Protein AF-A0AAU6LJ03-F1 (afdb_monomer)

Solvent-accessible surface area (backbone atoms only — not comparable to full-atom values): 47524 Å² total; per-residue (Å²): 137,91,71,73,70,58,59,58,52,52,54,50,52,52,48,68,64,48,47,58,57,53,49,51,55,49,51,53,52,48,52,55,51,49,60,62,59,77,50,68,94,53,92,73,77,73,78,78,58,94,84,71,55,76,64,57,57,53,48,44,56,32,62,60,65,78,48,83,64,56,69,59,69,97,67,99,69,94,70,91,75,65,71,70,72,47,55,79,72,47,62,64,55,58,55,62,45,43,44,62,56,51,51,52,51,50,50,50,51,51,51,50,60,49,23,66,77,66,75,44,63,69,67,58,57,54,52,51,53,54,50,54,53,50,52,53,55,51,56,52,50,53,51,52,54,50,41,39,75,72,68,70,44,56,78,58,73,62,72,66,56,60,49,51,52,56,50,66,59,48,51,63,58,52,51,56,58,57,66,64,72,78,77,84,82,85,87,88,88,84,94,78,68,85,73,62,60,60,58,55,55,49,51,55,50,48,54,55,49,47,56,55,42,69,75,63,53,76,71,74,73,74,76,66,68,84,63,71,71,76,60,75,28,55,48,64,63,64,55,31,64,65,21,31,55,35,18,53,52,40,53,50,49,55,37,68,78,31,78,90,46,77,68,47,69,44,82,33,81,36,69,22,26,40,46,32,36,39,37,73,42,76,27,83,79,46,68,52,57,35,42,32,79,43,10,27,44,52,37,30,85,41,45,42,63,14,44,41,82,75,48,76,45,66,43,84,98,46,58,79,85,70,18,41,35,38,42,32,25,38,32,25,46,98,80,35,37,36,58,88,18,38,37,35,46,31,21,36,47,85,59,53,28,37,44,32,39,41,42,36,61,66,28,44,40,40,72,88,58,85,69,66,68,41,54,61,68,57,41,44,52,54,50,39,69,78,33,77,74,45,43,70,78,51,81,56,42,70,28,29,49,63,55,76,76,42,61,70,48,74,28,56,31,49,40,22,30,40,31,34,36,20,42,81,82,64,83,47,46,33,38,33,29,20,37,15,55,85,54,88,42,75,76,46,76,43,76,71,61,74,87,51,91,45,48,37,33,32,60,28,81,56,34,79,58,83,61,95,63,68,70,32,31,77,87,42,74,82,75,88,89,57,66,50,57,49,41,45,54,51,23,52,50,53,37,43,48,45,40,33,72,75,68,69,29,34,45,46,64,56,72,39,53,64,46,38,36,35,27,21,28,48,82,41,79,85,37,64,46,54,37,83,91,75,57,31,38,41,21,8,59,48,42,44,46,52,34,46,45,23,17,34,50,34,47,43,31,35,62,58,47,20,37,43,41,77,36,29,54,16,10,10,46,45,48,19,53,11,50,52,50,4,46,49,44,36,38,75,74,69,48,85,77,52,59,40,50,36,89,77,23,80,77,32,62,66,42,25,30,75,48,14,58,83,58,74,16,31,50,29,50,93,57,62,61,94,35,43,55,63,52,29,19,11,77,44,48,13,16,24,60,24,29,17,49,46,51,21,29,77,75,49,44,74,58,37,57,56,21,49,49,41,11,44,59,73,56,44,43,35,81,34,43,66,20,51,49,46,50,20,33,39,50,30,21,27,75,76,63,32,77,89,25,71,64,26,50,42,48,51,52,16,31,48,74,19,61,40,41,74,81,46,75,74,88,62,70,98,54,67,28,37,55,22,52,53,46,64,76,64,55,81,57,46,73,89,51,44,53,65,67,56,52,48,52,53,48,56,26,57,53,48,23,44,59,85,84,39,61,34,55,53,54,54,50,53,51,44,62,70,44,40,81,59,50,52,59,49,39,70,75,35,60,69,54,31,19,47,54,34,50,39,50,61,67,41,42,53,40,52,30,32,51,38,69,41,89,89,45,56,91,31,60,39,42,72,64,53,56,51,42,51,52,53,48,53,53,52,49,31,55,54,32,57,71,39,94,89,47,38,64,65,36,50,49,44,57,60,54,58,70,65,45,71,68,75,73,34,55,73,26,44,32,62,57,30,51,54,52,44,28,60,71,38,60,89,76,108

Nearest PDB structures (foldseek):
  4ow3-assembly1_A  TM=8.884E-01  e=6.958E-18  Bacillus thermoproteolyticus
  7skm-assembly2_C  TM=8.552E-01  e=1.515E-18  Staphylococcus aureus
  1bqb-assembly1_A  TM=8.360E-01  e=1.035E-18  Staphylococcus aureus
  4ger-assembly2_B  TM=8.595E-01  e=3.516E-17  Paenibacillus polymyxa
  2a7g-assembly1_E  TM=7.801E-01  e=4.321E-18  Bacillus thermoproteolyticus

pLDDT: mean 71.4, std 21.82, range [26.94, 98.81]

Sequence (878 aa):
MFSRSYAARLSLVVLRAVAPVAASSFLLLWALLEAAQAAGGRVGALAALPGASVQAAGVTLGAALGAPVEWSLAGGAGGQVHLASYVERWPWLLVGALLPVAVLTLLGRRAAAWADRLSISRHVAAASSASAFAALAGGLWVLLARSASEGLVRVWTPPLAATVVLLAWALPVALTAALTRRSAAPAGLPAGTRAARVRTARRRRAVVAGTLFASLLPLPAAVAAPGDPLPAGRPTGDDWKTRSDRSDRALGRLRGENPKSKVVSTRDTKRGTPTSVVLDAPVSGSAPQWLDRNAGLLGANRPSAALRAIRTEPQPGVSAATASRHQWYQQTVDGVPVRDARVGVHLDPSGSRVRMLSNGFRPDLTVASTRPGVTAKTAEAQARAALPGATATAAPTLMLYPGEPVKGRSVPADLVWEVRLANSSGSIANSYFVDAVGGTGILHVQSNIHDALNRTVYDMAGSKTMPAQPMMTESNPDYQGVEDARRAWFAMGHTYTYYKERFNRDSYDGQGAPLKIIVRNGNINKNAYWSPDRKEMLFAEDMVDLSVSAHELTHAVDSASANLVYQYQSGALNESFSDIFGKSVDRWQGGNNWEIGSSEIATGVIRDMANPGKFGQPAHMRDFEVKCGDAGGVHHNSGIPNRAYVTAYEKLGVKAEYIFYEALTNYLFPTATFADAVNATQAAAWDRYGKESPEAAAVIEAWNSVGVTSETDDPRGANCVCSAGSSLRTAKLSADGPQAAQIRAALYLAQDLLPEASPAVRYYVDLYNQDNGLIQPLMAEHPALNGEFAMVLQTLTPLLLDAANVDGAPQATVTAEHIAAVDRLMDNVIVADQGRPGGGALTHSIATQWRASDYRSIGGLSADDAMAAMDASVKDRL

Foldseek 3Di:
DPDPVPVVVVVVVCCVPPVVVVVVVVVVVVVVVVVVVVVPPDPPPPPPDPDDDPVLVVLLVCLLLVFFKDKDFPDDDDDTDGNVVVCVVCVCSNVVSCVVVVVLVVVLVVVLVVCVVVVHPNVVSVVVSLVSVVVVVVVVVVVVVVCVVVPGMDIDGDVVSVVVVVVVVVVVVVVVVVVVVPPDDDDDDDDDDPPVVVVVVVVVVCVVVVVVVVVVPDPPPPPPPCPPPQQAQAQPLDWLVLLLVLQVVLLVVQCVVCVPWDWDFADDQQQSATQKIFTKFFCVDDVQVSCCVSVSNLSHNRNSSQWDWDDWDFDPPDPLQFTKIKTKIFGHRVNATAPQFMWIFIGGSVNGITRMIRGSHRSLEDEPDQDFPADQVRQLVLVCVVFPQWDFPDRWGWHWYWDDGGHGHRTYTFTWTFTWTAHNVSPWIKTFTARRHPRPGTPDIGTPDFQDAWEFEWECQLPQDTDPHTPDTPSRLDDPDAVQSVLLSVLSRLLQVCCCVLPVQQFLQSGPDYAAEYEQNNVDDQDWAQDQVVRYTYYHHQNGHNLRSQLRSLLSNLCNAQNAACAAQSVLLNNLSSLLSSVVSVVVVVDDASWRADPSGPVHTQAGLCCRVVNPAQCAPVPQDQALPSRRCSVRPNSPVSQLLVQLCVVPPCVSVQLQSQLSHPQHHHHDGLLSSLVSSLVSCCVVANNPGPSSVSSQVSNVVRPHHNPDDDPCPQPLQSNLLVCLVVLCLDLVFDQLVSLVVNVVSLLSLAGPPQPLSVVVVVLCVVCVVVVSVLCVVDRNLSSLSSVLSNVCSLLSCVNSVPPPRDWDAAAPVNVVSVVVSLVVSLVSQVPDDVGCPVVVSCVVPVVQQPLVVSHGPTSNVSSVSSSVRCPVVD

Radius of gyration: 39.99 Å; Cα contacts (8 Å, |Δi|>4): 1341; chains: 1; bounding box: 69×114×106 Å

Secondary structure (DSSP, 8-state):
--SHHHHHHHHHHHHHHHHHHHHHHHHHHHHHHHHHHTTTT-TTTTTTSTT--HHHHHHHHHHHTTS--EEE-SSS------THHHHTT-THHHHHHHHHHHHHHHHHHHHHHHHHHTT--HHHHHHHHHHHHHHHHHHHHHHHHHHHHTTS-EEE--HHHHHHHHHHHHHHHHHHHHHTTSS----------TTTHHHHHHHHHHHHHHHHHHTTS-----------PPPTTS-----HHHHHHHHHHHHHHHHHH-TTS--EEEE-TTTSSEEEEEEEEE--S-HHHHHHHTGGGTTSS-GGGGEEEEEEEEPTTS-TTTPPEEEEEEEEETTEEEEEEEEEEEE-TTSSEEEEEEE---TTEEES-SS-SS-HHHHHHHHHHTSTT-EESS--EEEEEEPPP-TTS-EEEEEEEEEEEE-TTS--EEEEEEESSS---EEEEEE--SSS--EEEEE-TT-SS--SS-SEETTB----S-HHHHHHHHHHHHHHHHHHHHH---TTTSS---EEEEES-TTSSS-EEEETTTTEEEE-TT---HHHHHHHHHHHHHHTTT---SSHHHHHHHHHHHHHHHHHHHHHTT----EES-TTSTT---EESS-GGGGT--SSGGG----SSHHHHHHHHTHHHHHHHHHHHHHHTHHHHHHHHHIIIII--TT--HHHHHHHHHHHHHHHH-TTSHHHHHHHHHHHHTT--TT---TTTT-THHHHHHHHHH----TT---HHHHHHHHHHHHHHS-TT-HHHHHHHHHHHHHHHHHHHHHHH-HHHHHHHHHHHHHHHHHHHHHTT-TTPPP-B--HHHHHHHHHHHHHHHHHHHTSTT--HHHHHHHHHTTTS-GGGGTT-BHHHHHHHHHHHHTTT-

Mean predicted aligned error: 22.42 Å

Structure (mmCIF, N/CA/C/O backbone):
data_AF-A0AAU6LJ03-F1
#
_entry.id   AF-A0AAU6LJ03-F1
#
loop_
_atom_site.group_PDB
_atom_site.id
_atom_site.type_symbol
_atom_site.label_atom_id
_atom_site.label_alt_id
_atom_site.label_comp_id
_atom_site.label_asym_id
_atom_site.label_entity_id
_atom_site.label_seq_id
_atom_site.pdbx_PDB_ins_code
_atom_site.Cartn_x
_atom_site.Cartn_y
_atom_site.Cartn_z
_atom_site.occupancy
_atom_site.B_iso_or_equiv
_atom_site.auth_seq_id
_atom_site.auth_comp_id
_atom_site.auth_asym_id
_atom_site.auth_atom_id
_atom_site.pdbx_PDB_model_num
ATOM 1 N N . MET A 1 1 ? -17.772 -72.627 66.852 1.00 38.78 1 MET A N 1
ATOM 2 C CA . MET A 1 1 ? -16.372 -72.183 67.057 1.00 38.78 1 MET A CA 1
ATOM 3 C C . MET A 1 1 ? -15.575 -72.536 65.803 1.00 38.78 1 MET A C 1
ATOM 5 O O . MET A 1 1 ? -15.912 -73.541 65.205 1.00 38.78 1 MET A O 1
ATOM 9 N N . PHE A 1 2 ? -14.595 -71.715 65.399 1.00 33.38 2 PHE A N 1
ATOM 10 C CA . PHE A 1 2 ? -13.905 -71.666 64.083 1.00 33.38 2 PHE A CA 1
ATOM 11 C C . PHE A 1 2 ? -14.625 -70.896 62.956 1.00 33.38 2 PHE A C 1
ATOM 13 O O . PHE A 1 2 ? -15.124 -71.483 62.006 1.00 33.38 2 PHE A O 1
ATOM 20 N N . SER A 1 3 ? -14.619 -69.556 63.004 1.00 41.56 3 SER A N 1
ATOM 21 C CA . SER A 1 3 ? -14.687 -68.758 61.753 1.00 41.56 3 SER A CA 1
ATOM 22 C C . SER A 1 3 ? -14.126 -67.333 61.843 1.00 41.56 3 SER A C 1
ATOM 24 O O . SER A 1 3 ? -13.803 -66.753 60.813 1.00 41.56 3 SER A O 1
ATOM 26 N N . ARG A 1 4 ? -13.909 -66.764 63.038 1.00 37.53 4 ARG A N 1
ATOM 27 C CA . ARG A 1 4 ? -13.275 -65.432 63.159 1.00 37.53 4 ARG A CA 1
ATOM 28 C C . ARG A 1 4 ? -11.741 -65.467 63.192 1.00 37.53 4 ARG A C 1
ATOM 30 O O . ARG A 1 4 ? -11.100 -64.501 62.795 1.00 37.53 4 ARG A O 1
ATOM 37 N N . SER A 1 5 ? -11.141 -66.595 63.567 1.00 42.97 5 SER A N 1
ATOM 38 C CA . SER A 1 5 ? -9.684 -66.724 63.729 1.00 42.97 5 SER A CA 1
ATOM 39 C C . SER A 1 5 ? -8.920 -66.912 62.408 1.00 42.97 5 SER A C 1
ATOM 41 O O . SER A 1 5 ? -7.719 -66.662 62.363 1.00 42.97 5 SER A O 1
ATOM 43 N N . TYR A 1 6 ? -9.593 -67.344 61.334 1.00 38.59 6 TYR A N 1
ATOM 44 C CA . TYR A 1 6 ? -8.938 -67.676 60.059 1.00 38.59 6 TYR A CA 1
ATOM 45 C C . TYR A 1 6 ? -8.755 -66.446 59.156 1.00 38.59 6 TYR A C 1
ATOM 47 O O . TYR A 1 6 ? -7.675 -66.241 58.612 1.00 38.59 6 TYR A O 1
ATOM 55 N N . ALA A 1 7 ? -9.764 -65.569 59.074 1.00 40.50 7 ALA A N 1
ATOM 56 C CA . ALA A 1 7 ? -9.683 -64.328 58.298 1.00 40.50 7 ALA A CA 1
ATOM 57 C C . ALA A 1 7 ? -8.667 -63.336 58.891 1.00 40.50 7 ALA A C 1
ATOM 59 O O . ALA A 1 7 ? -7.886 -62.746 58.155 1.00 40.50 7 ALA A O 1
ATOM 60 N N . ALA A 1 8 ? -8.606 -63.217 60.223 1.00 38.31 8 ALA A N 1
ATOM 61 C CA . ALA A 1 8 ? -7.641 -62.339 60.888 1.00 38.31 8 ALA A CA 1
ATOM 62 C C . ALA A 1 8 ? -6.186 -62.807 60.692 1.00 38.31 8 ALA A C 1
ATOM 64 O O . ALA A 1 8 ? -5.301 -61.985 60.464 1.00 38.31 8 ALA A O 1
ATOM 65 N N . ARG A 1 9 ? -5.935 -64.127 60.713 1.00 38.91 9 ARG A N 1
ATOM 66 C CA . ARG A 1 9 ? -4.604 -64.695 60.436 1.00 38.91 9 ARG A CA 1
ATOM 67 C C . ARG A 1 9 ? -4.212 -64.556 58.961 1.00 38.91 9 ARG A C 1
ATOM 69 O O . ARG A 1 9 ? -3.048 -64.287 58.683 1.00 38.91 9 ARG A O 1
ATOM 76 N N . LEU A 1 10 ? -5.168 -64.660 58.034 1.00 40.50 10 LEU A N 1
ATOM 77 C CA . LEU A 1 10 ? -4.929 -64.472 56.600 1.00 40.50 10 LEU A CA 1
ATOM 78 C C . LEU A 1 10 ? -4.570 -63.017 56.258 1.00 40.50 10 LEU A C 1
ATOM 80 O O . LEU A 1 10 ? -3.595 -62.776 55.548 1.00 40.50 10 LEU A O 1
ATOM 84 N N . SER A 1 11 ? -5.295 -62.049 56.827 1.00 39.78 11 SER A N 1
ATOM 85 C CA . SER A 1 11 ? -5.001 -60.622 56.654 1.00 39.78 11 SER A CA 1
ATOM 86 C C . SER A 1 11 ? -3.640 -60.237 57.235 1.00 39.78 11 SER A C 1
ATOM 88 O O . SER A 1 11 ? -2.927 -59.443 56.629 1.00 39.78 11 SER A O 1
ATOM 90 N N . LEU A 1 12 ? -3.234 -60.835 58.364 1.00 38.91 12 LEU A N 1
ATOM 91 C CA . LEU A 1 12 ? -1.931 -60.568 58.985 1.00 38.91 12 LEU A CA 1
ATOM 92 C C . LEU A 1 12 ? -0.746 -61.113 58.175 1.00 38.91 12 LEU A C 1
ATOM 94 O O . LEU A 1 12 ? 0.306 -60.479 58.146 1.00 38.91 12 LEU A O 1
ATOM 98 N N . VAL A 1 13 ? -0.895 -62.267 57.516 1.00 42.47 13 VAL A N 1
ATOM 99 C CA . VAL A 1 13 ? 0.168 -62.859 56.682 1.00 42.47 13 VAL A CA 1
ATOM 100 C C . VAL A 1 13 ? 0.329 -62.089 55.369 1.00 42.47 13 VAL A C 1
ATOM 102 O O . VAL A 1 13 ? 1.457 -61.817 54.961 1.00 42.47 13 VAL A O 1
ATOM 105 N N . VAL A 1 14 ? -0.776 -61.659 54.748 1.00 42.59 14 VAL A N 1
ATOM 106 C CA . VAL A 1 14 ? -0.736 -60.807 53.547 1.00 42.59 14 VAL A CA 1
ATOM 107 C C . VAL A 1 14 ? -0.156 -59.427 53.874 1.00 42.59 14 VAL A C 1
ATOM 109 O O . VAL A 1 14 ? 0.705 -58.953 53.134 1.00 42.59 14 VAL A O 1
ATOM 112 N N . LEU A 1 15 ? -0.520 -58.819 55.015 1.00 40.59 15 LEU A N 1
ATOM 113 C CA . LEU A 1 15 ? 0.099 -57.563 55.457 1.00 40.59 15 LEU A CA 1
ATOM 114 C C . LEU A 1 15 ? 1.602 -57.722 55.721 1.00 40.59 15 LEU A C 1
ATOM 116 O O . LEU A 1 15 ? 2.380 -56.882 55.289 1.00 40.59 15 LEU A O 1
ATOM 120 N N . ARG A 1 16 ? 2.037 -58.794 56.399 1.00 38.41 16 ARG A N 1
ATOM 121 C CA . ARG A 1 16 ? 3.457 -58.977 56.754 1.00 38.41 16 ARG A CA 1
ATOM 122 C C . ARG A 1 16 ? 4.359 -59.332 55.572 1.00 38.41 16 ARG A C 1
ATOM 124 O O . ARG A 1 16 ? 5.550 -59.061 55.654 1.00 38.41 16 ARG A O 1
ATOM 131 N N . ALA A 1 17 ? 3.827 -59.914 54.497 1.00 41.81 17 ALA A N 1
ATOM 132 C CA . ALA A 1 17 ? 4.619 -60.274 53.318 1.00 41.81 17 ALA A CA 1
ATOM 133 C C . ALA A 1 17 ? 4.618 -59.189 52.227 1.00 41.81 17 ALA A C 1
ATOM 135 O O . ALA A 1 17 ? 5.631 -58.993 51.563 1.00 41.81 17 ALA A O 1
ATOM 136 N N . VAL A 1 18 ? 3.497 -58.481 52.037 1.00 40.94 18 VAL A N 1
ATOM 137 C CA . VAL A 1 18 ? 3.320 -57.533 50.920 1.00 40.94 18 VAL A CA 1
ATOM 138 C C . VAL A 1 18 ? 3.640 -56.093 51.328 1.00 40.94 18 VAL A C 1
ATOM 140 O O . VAL A 1 18 ? 4.209 -55.348 50.531 1.00 40.94 18 VAL A O 1
ATOM 143 N N . ALA A 1 19 ? 3.338 -55.699 52.570 1.00 39.59 19 ALA A N 1
ATOM 144 C CA . ALA A 1 19 ? 3.565 -54.327 53.021 1.00 39.59 19 ALA A CA 1
ATOM 145 C C . ALA A 1 19 ? 5.051 -53.922 53.087 1.00 39.59 19 ALA A C 1
ATOM 147 O O . ALA A 1 19 ? 5.335 -52.798 52.683 1.00 39.59 19 ALA A O 1
ATOM 148 N N . PRO A 1 20 ? 6.012 -54.776 53.509 1.00 40.12 20 PRO A N 1
ATOM 149 C CA . PRO A 1 20 ? 7.419 -54.376 53.548 1.00 40.12 20 PRO A CA 1
ATOM 150 C C . PRO A 1 20 ? 7.977 -54.129 52.149 1.00 40.12 20 PRO A C 1
ATOM 152 O O . PRO A 1 20 ? 8.664 -53.144 51.940 1.00 40.12 20 PRO A O 1
ATOM 155 N N . VAL A 1 21 ? 7.627 -54.971 51.172 1.00 41.28 21 VAL A N 1
ATOM 156 C CA . VAL A 1 21 ? 8.130 -54.852 49.794 1.00 41.28 21 VAL A CA 1
ATOM 157 C C . VAL A 1 21 ? 7.535 -53.627 49.099 1.00 41.28 21 VAL A C 1
ATOM 159 O O . VAL A 1 21 ? 8.271 -52.862 48.483 1.00 41.28 21 VAL A O 1
ATOM 162 N N . ALA A 1 22 ? 6.229 -53.388 49.260 1.00 40.62 22 ALA A N 1
ATOM 163 C CA . ALA A 1 22 ? 5.586 -52.185 48.738 1.00 40.62 22 ALA A CA 1
ATOM 164 C C . ALA A 1 22 ? 6.144 -50.916 49.400 1.00 40.62 22 ALA A C 1
ATOM 166 O O . ALA A 1 22 ? 6.443 -49.956 48.699 1.00 40.62 22 ALA A O 1
ATOM 167 N N . ALA A 1 23 ? 6.356 -50.929 50.721 1.00 39.72 23 ALA A N 1
ATOM 168 C CA . ALA A 1 23 ? 6.940 -49.805 51.447 1.00 39.72 23 ALA A CA 1
ATOM 169 C C . ALA A 1 23 ? 8.405 -49.554 51.056 1.00 39.72 23 ALA A C 1
ATOM 171 O O . ALA A 1 23 ? 8.777 -48.405 50.855 1.00 39.72 23 ALA A O 1
ATOM 172 N N . SER A 1 24 ? 9.225 -50.596 50.877 1.00 40.91 24 SER A N 1
ATOM 173 C CA . SER A 1 24 ? 10.619 -50.464 50.433 1.00 40.91 24 SER A CA 1
ATOM 174 C C . SER A 1 24 ? 10.721 -49.904 49.016 1.00 40.91 24 SER A C 1
ATOM 176 O O . SER A 1 24 ? 11.543 -49.027 48.776 1.00 40.91 24 SER A O 1
ATOM 178 N N . SER A 1 25 ? 9.868 -50.344 48.086 1.00 44.25 25 SER A N 1
ATOM 179 C CA . SER A 1 25 ? 9.829 -49.792 46.725 1.00 44.25 25 SER A CA 1
ATOM 180 C C . SER A 1 25 ? 9.320 -48.349 46.695 1.00 44.25 25 SER A C 1
ATOM 182 O O . SER A 1 25 ? 9.840 -47.540 45.930 1.00 44.25 25 SER A O 1
ATOM 184 N N . PHE A 1 26 ? 8.352 -48.004 47.550 1.00 43.25 26 PHE A N 1
ATOM 185 C CA . PHE A 1 26 ? 7.833 -46.639 47.668 1.00 43.25 26 PHE A CA 1
ATOM 186 C C . PHE A 1 26 ? 8.853 -45.689 48.311 1.00 43.25 26 PHE A C 1
ATOM 188 O O . PHE A 1 26 ? 9.015 -44.568 47.846 1.00 43.25 26 PHE A O 1
ATOM 195 N N . LEU A 1 27 ? 9.584 -46.150 49.332 1.00 43.28 27 LEU A N 1
ATOM 196 C CA . LEU A 1 27 ? 10.651 -45.389 49.990 1.00 43.28 27 LEU A CA 1
ATOM 197 C C . LEU A 1 27 ? 11.859 -45.177 49.073 1.00 43.28 27 LEU A C 1
ATOM 199 O O . LEU A 1 27 ? 12.435 -44.095 49.086 1.00 43.28 27 LEU A O 1
ATOM 203 N N . LEU A 1 28 ? 12.214 -46.166 48.245 1.00 43.78 28 LEU A N 1
ATOM 204 C CA . LEU A 1 28 ? 13.287 -46.022 47.257 1.00 43.78 28 LEU A CA 1
ATOM 205 C C . LEU A 1 28 ? 12.913 -44.996 46.173 1.00 43.78 28 LEU A C 1
ATOM 207 O O . LEU A 1 28 ? 13.732 -44.160 45.804 1.00 43.78 28 LEU A O 1
ATOM 211 N N . LEU A 1 29 ? 11.661 -45.034 45.698 1.00 45.09 29 LEU A N 1
ATOM 212 C CA . LEU A 1 29 ? 11.135 -44.091 44.708 1.00 45.09 29 LEU A CA 1
ATOM 213 C C . LEU A 1 29 ? 11.030 -42.669 45.283 1.00 45.09 29 LEU A C 1
ATOM 215 O O . LEU A 1 29 ? 11.408 -41.707 44.621 1.00 45.09 29 LEU A O 1
ATOM 219 N N . TRP A 1 30 ? 10.568 -42.546 46.530 1.00 43.31 30 TRP A N 1
ATOM 220 C CA . TRP A 1 30 ? 10.490 -41.278 47.253 1.00 43.31 30 TRP A CA 1
ATOM 221 C C . TRP A 1 30 ? 11.877 -40.672 47.493 1.00 43.31 30 TRP A C 1
ATOM 223 O O . TRP A 1 30 ? 12.082 -39.498 47.207 1.00 43.31 30 TRP A O 1
ATOM 233 N N . ALA A 1 31 ? 12.855 -41.472 47.931 1.00 43.53 31 ALA A N 1
ATOM 234 C CA . ALA A 1 31 ? 14.226 -41.013 48.155 1.00 43.53 31 ALA A CA 1
ATOM 235 C C . ALA A 1 31 ? 14.921 -40.554 46.859 1.00 43.53 31 ALA A C 1
ATOM 237 O O . ALA A 1 31 ? 15.670 -39.581 46.877 1.00 43.53 31 ALA A O 1
ATOM 238 N N . LEU A 1 32 ? 14.648 -41.214 45.727 1.00 45.81 32 LEU A N 1
ATOM 239 C CA . LEU A 1 32 ? 15.160 -40.807 44.412 1.00 45.81 32 LEU A CA 1
ATOM 240 C C . LEU A 1 32 ? 14.537 -39.491 43.919 1.00 45.81 32 LEU A C 1
ATOM 242 O O . LEU A 1 32 ? 15.224 -38.691 43.286 1.00 45.81 32 LEU A O 1
ATOM 246 N N . LEU A 1 33 ? 13.258 -39.253 44.223 1.00 44.81 33 LEU A N 1
ATOM 247 C CA . LEU A 1 33 ? 12.550 -38.019 43.868 1.00 44.81 33 LEU A CA 1
ATOM 248 C C . LEU A 1 33 ? 12.968 -36.836 44.757 1.00 44.81 33 LEU A C 1
ATOM 250 O O . LEU A 1 33 ? 13.226 -35.754 44.239 1.00 44.81 33 LEU A O 1
ATOM 254 N N . GLU A 1 34 ? 13.127 -37.052 46.064 1.00 43.88 34 GLU A N 1
ATOM 255 C CA . GLU A 1 34 ? 13.666 -36.063 47.014 1.00 43.88 34 GLU A CA 1
ATOM 256 C C . GLU A 1 34 ? 15.108 -35.663 46.664 1.00 43.88 34 GLU A C 1
ATOM 258 O O . GLU A 1 34 ? 15.433 -34.476 46.617 1.00 43.88 34 GLU A O 1
ATOM 263 N N . ALA A 1 35 ? 15.962 -36.631 46.308 1.00 42.69 35 ALA A N 1
ATOM 264 C CA . ALA A 1 35 ? 17.325 -36.354 45.854 1.00 42.69 35 ALA A CA 1
ATOM 265 C C . ALA A 1 35 ? 17.364 -35.521 44.555 1.00 42.69 35 ALA A C 1
ATOM 267 O O . ALA A 1 35 ? 18.277 -34.716 44.367 1.00 42.69 35 ALA A O 1
ATOM 268 N N . ALA A 1 36 ? 16.366 -35.671 43.676 1.00 44.28 36 ALA A N 1
ATOM 269 C CA . ALA A 1 36 ? 16.224 -34.859 42.467 1.00 44.28 36 ALA A CA 1
ATOM 270 C C . ALA A 1 36 ? 15.707 -33.435 42.761 1.00 44.28 36 ALA A C 1
ATOM 272 O O . ALA A 1 36 ? 16.064 -32.493 42.054 1.00 44.28 36 ALA A O 1
ATOM 273 N N . GLN A 1 37 ? 14.903 -33.263 43.813 1.00 39.62 37 GLN A N 1
ATOM 274 C CA . GLN A 1 37 ? 14.304 -31.982 44.198 1.00 39.62 37 GLN A CA 1
ATOM 275 C C . GLN A 1 37 ? 15.268 -31.110 45.026 1.00 39.62 37 GLN A C 1
ATOM 277 O O . GLN A 1 37 ? 15.341 -29.899 44.815 1.00 39.62 37 GLN A O 1
ATOM 282 N N . ALA A 1 38 ? 16.085 -31.722 45.893 1.00 39.19 38 ALA A N 1
ATOM 283 C CA . ALA A 1 38 ? 17.101 -31.036 46.697 1.00 39.19 38 ALA A CA 1
ATOM 284 C C . ALA A 1 38 ? 18.253 -30.427 45.864 1.00 39.19 38 ALA A C 1
ATOM 286 O O . ALA A 1 38 ? 18.962 -29.542 46.341 1.00 39.19 38 ALA A O 1
ATOM 287 N N . ALA A 1 39 ? 18.427 -30.851 44.606 1.00 39.94 39 ALA A N 1
ATOM 288 C CA . ALA A 1 39 ? 19.489 -30.383 43.710 1.00 39.94 39 ALA A CA 1
ATOM 289 C C . ALA A 1 39 ? 19.158 -29.094 42.920 1.00 39.94 39 ALA A C 1
ATOM 291 O O . ALA A 1 39 ? 19.941 -28.698 42.055 1.00 39.94 39 ALA A O 1
ATOM 292 N N . GLY A 1 40 ? 18.024 -28.435 43.197 1.00 40.34 40 GLY A N 1
ATOM 293 C CA . GLY A 1 40 ? 17.752 -27.035 42.835 1.00 40.34 40 GLY A CA 1
ATOM 294 C C . GLY A 1 40 ? 18.243 -26.577 41.452 1.00 40.34 40 GLY A C 1
ATOM 295 O O . GLY A 1 40 ? 19.109 -25.712 41.364 1.00 40.34 40 GLY A O 1
ATOM 296 N N . GLY A 1 41 ? 17.710 -27.145 40.366 1.00 45.06 41 GLY A N 1
ATOM 297 C CA . GLY A 1 41 ? 17.776 -26.545 39.023 1.00 45.06 41 GLY A CA 1
ATOM 298 C C . GLY A 1 41 ? 19.162 -26.311 38.394 1.00 45.06 41 GLY A C 1
ATOM 299 O O . GLY A 1 41 ? 19.239 -25.616 37.382 1.00 45.06 41 GLY A O 1
ATOM 300 N N . ARG A 1 42 ? 20.259 -26.878 38.918 1.00 34.09 42 ARG A N 1
ATOM 301 C CA . ARG A 1 42 ? 21.576 -26.868 38.250 1.00 34.09 42 ARG A CA 1
ATOM 302 C C . ARG A 1 42 ? 22.016 -28.295 37.920 1.00 34.09 42 ARG A C 1
ATOM 304 O O . ARG A 1 42 ? 22.311 -29.094 38.798 1.00 34.09 42 ARG A O 1
ATOM 311 N N . VAL A 1 43 ? 22.111 -28.591 36.623 1.00 39.47 43 VAL A N 1
ATOM 312 C CA . VAL A 1 43 ? 22.333 -29.920 36.005 1.00 39.47 43 VAL A CA 1
ATOM 313 C C . VAL A 1 43 ? 23.726 -30.545 36.292 1.00 39.47 43 VAL A C 1
ATOM 315 O O . VAL A 1 43 ? 24.066 -31.591 35.757 1.00 39.47 43 VAL A O 1
ATOM 318 N N . GLY A 1 44 ? 24.552 -29.974 37.173 1.00 36.53 44 GLY A N 1
ATOM 319 C CA . GLY A 1 44 ? 25.949 -30.403 37.354 1.00 36.53 44 GLY A CA 1
ATOM 320 C C . GLY A 1 44 ? 26.209 -31.588 38.299 1.00 36.53 44 GLY A C 1
ATOM 321 O O . GLY A 1 44 ? 27.236 -32.243 38.159 1.00 36.53 44 GLY A O 1
ATOM 322 N N . ALA A 1 45 ? 25.330 -31.894 39.261 1.00 31.61 45 ALA A N 1
ATOM 323 C CA . ALA A 1 45 ? 25.703 -32.769 40.390 1.00 31.61 45 ALA A CA 1
ATOM 324 C C . ALA A 1 45 ? 25.316 -34.259 40.257 1.00 31.61 45 ALA A C 1
ATOM 326 O O . ALA A 1 45 ? 25.734 -35.070 41.079 1.00 31.61 45 ALA A O 1
ATOM 327 N N . LEU A 1 46 ? 24.572 -34.660 39.219 1.00 34.19 46 LEU A N 1
ATOM 328 C CA . LEU A 1 46 ? 24.186 -36.068 38.995 1.00 34.19 46 LEU A CA 1
ATOM 329 C C . LEU A 1 46 ? 25.118 -36.834 38.038 1.00 34.19 46 LEU A C 1
ATOM 331 O O . LEU A 1 46 ? 24.892 -38.011 37.772 1.00 34.19 46 LEU A O 1
ATOM 335 N N . ALA A 1 47 ? 26.207 -36.213 37.575 1.00 36.66 47 ALA A N 1
ATOM 336 C CA . ALA A 1 47 ? 27.228 -36.873 36.755 1.00 36.66 47 ALA A CA 1
ATOM 337 C C . ALA A 1 47 ? 28.189 -37.787 37.554 1.00 36.66 47 ALA A C 1
ATOM 339 O O . ALA A 1 47 ? 29.075 -38.397 36.962 1.00 36.66 47 ALA A O 1
ATOM 340 N N . ALA A 1 48 ? 28.031 -37.903 38.881 1.00 33.66 48 ALA A N 1
ATOM 341 C CA . ALA A 1 48 ? 28.953 -38.644 39.752 1.00 33.66 48 ALA A CA 1
ATOM 342 C C . ALA A 1 48 ? 28.455 -40.030 40.220 1.00 33.66 48 ALA A C 1
ATOM 344 O O . ALA A 1 48 ? 29.167 -40.708 40.958 1.00 33.66 48 ALA A O 1
ATOM 345 N N . LEU A 1 49 ? 27.273 -40.493 39.790 1.00 31.62 49 LEU A N 1
ATOM 346 C CA . LEU A 1 49 ? 26.866 -41.892 39.980 1.00 31.62 49 LEU A CA 1
ATOM 347 C C . LEU A 1 49 ? 27.248 -42.704 38.734 1.00 31.62 49 LEU A C 1
ATOM 349 O O . LEU A 1 49 ? 26.764 -42.393 37.642 1.00 31.62 49 LEU A O 1
ATOM 353 N N . PRO A 1 50 ? 28.096 -43.742 38.848 1.00 32.59 50 PRO A N 1
ATOM 354 C CA . PRO A 1 50 ? 28.493 -44.519 37.687 1.00 32.59 50 PRO A CA 1
ATOM 355 C C . PRO A 1 50 ? 27.298 -45.343 37.187 1.00 32.59 50 PRO A C 1
ATOM 357 O O . PRO A 1 50 ? 26.903 -46.330 37.801 1.00 32.59 50 PRO A O 1
ATOM 360 N N . GLY A 1 51 ? 26.732 -44.934 36.047 1.00 44.34 51 GLY A N 1
ATOM 361 C CA . GLY A 1 51 ? 26.009 -45.841 35.150 1.00 44.34 51 GLY A CA 1
ATOM 362 C C . GLY A 1 51 ? 24.487 -45.716 35.025 1.00 44.34 51 GLY A C 1
ATOM 363 O O . GLY A 1 51 ? 23.905 -46.561 34.352 1.00 44.34 51 GLY A O 1
ATOM 364 N N . ALA A 1 52 ? 23.814 -44.701 35.577 1.00 37.72 52 ALA A N 1
ATOM 365 C CA . ALA A 1 52 ? 22.373 -44.524 35.340 1.00 37.72 52 ALA A CA 1
ATOM 366 C C . ALA A 1 52 ? 22.023 -43.074 34.979 1.00 37.72 52 ALA A C 1
ATOM 368 O O . ALA A 1 52 ? 21.898 -42.214 35.846 1.00 37.72 52 ALA A O 1
ATOM 369 N N . SER A 1 53 ? 21.842 -42.799 33.683 1.00 43.41 53 SER A N 1
ATOM 370 C CA . SER A 1 53 ? 21.248 -41.539 33.232 1.00 43.41 53 SER A CA 1
ATOM 371 C C . SER A 1 53 ? 19.759 -41.508 33.601 1.00 43.41 53 SER A C 1
ATOM 373 O O . SER A 1 53 ? 19.071 -42.527 33.546 1.00 43.41 53 SER A O 1
ATOM 375 N N . VAL A 1 54 ? 19.224 -40.329 33.936 1.00 40.28 54 VAL A N 1
ATOM 376 C CA . VAL A 1 54 ? 17.780 -40.099 34.188 1.00 40.28 54 VAL A CA 1
ATOM 377 C C . VAL A 1 54 ? 16.911 -40.628 33.030 1.00 40.28 54 VAL A C 1
ATOM 379 O O . VAL A 1 54 ? 15.793 -41.102 33.226 1.00 40.28 54 VAL A O 1
ATOM 382 N N . GLN A 1 55 ? 17.482 -40.641 31.824 1.00 42.00 55 GLN A N 1
ATOM 383 C CA . GLN A 1 55 ? 16.910 -41.216 30.610 1.00 42.00 55 GLN A CA 1
ATOM 384 C C . GLN A 1 55 ? 16.705 -42.741 30.714 1.00 42.00 55 GLN A C 1
ATOM 386 O O . GLN A 1 55 ? 15.666 -43.250 30.301 1.00 42.00 55 GLN A O 1
ATOM 391 N N . ALA A 1 56 ? 17.640 -43.478 31.325 1.00 40.16 56 ALA A N 1
ATOM 392 C CA . ALA A 1 56 ? 17.529 -44.924 31.524 1.00 40.16 56 ALA A CA 1
ATOM 393 C C . ALA A 1 56 ? 16.413 -45.291 32.518 1.00 40.16 56 ALA A C 1
ATOM 395 O O . ALA A 1 56 ? 15.694 -46.268 32.301 1.00 40.16 56 ALA A O 1
ATOM 396 N N . ALA A 1 57 ? 16.201 -44.486 33.565 1.00 42.53 57 ALA A N 1
ATOM 397 C CA . ALA A 1 57 ? 15.102 -44.687 34.513 1.00 42.53 57 ALA A CA 1
ATOM 398 C C . ALA A 1 57 ? 13.726 -44.478 33.850 1.00 42.53 57 ALA A C 1
ATOM 400 O O . ALA A 1 57 ? 12.823 -45.296 34.034 1.00 42.53 57 ALA A O 1
ATOM 401 N N . GLY A 1 58 ? 13.589 -43.440 33.014 1.00 44.69 58 GLY A N 1
ATOM 402 C CA . GLY A 1 58 ? 12.364 -43.165 32.252 1.00 44.69 58 GLY A CA 1
ATOM 403 C C . GLY A 1 58 ? 12.040 -44.242 31.210 1.00 44.69 58 GLY A C 1
ATOM 404 O O . GLY A 1 58 ? 10.895 -44.682 31.107 1.00 44.69 58 GLY A O 1
ATOM 405 N N . VAL A 1 59 ? 13.054 -44.739 30.493 1.00 42.25 59 VAL A N 1
ATOM 406 C CA . VAL A 1 59 ? 12.901 -45.822 29.504 1.00 42.25 59 VAL A CA 1
ATOM 407 C C . VAL A 1 59 ? 12.556 -47.156 30.173 1.00 42.25 59 VAL A C 1
ATOM 409 O O . VAL A 1 59 ? 11.713 -47.888 29.660 1.00 42.25 59 VAL A O 1
ATOM 412 N N . THR A 1 60 ? 13.128 -47.458 31.343 1.00 41.97 60 THR A N 1
ATOM 413 C CA . THR A 1 60 ? 12.796 -48.680 32.104 1.00 41.97 60 THR A CA 1
ATOM 414 C C . THR A 1 60 ? 11.338 -48.661 32.586 1.00 41.97 60 THR A C 1
ATOM 416 O O . THR A 1 60 ? 10.652 -49.682 32.534 1.00 41.97 60 THR A O 1
ATOM 419 N N . LEU A 1 61 ? 10.830 -47.485 32.977 1.00 41.09 61 LEU A N 1
ATOM 420 C CA . LEU A 1 61 ? 9.422 -47.271 33.327 1.00 41.09 61 LEU A CA 1
ATOM 421 C C . LEU A 1 61 ? 8.485 -47.394 32.113 1.00 41.09 61 LEU A C 1
ATOM 423 O O . LEU A 1 61 ? 7.429 -48.011 32.228 1.00 41.09 61 LEU A O 1
ATOM 427 N N . GLY A 1 62 ? 8.875 -46.867 30.948 1.00 44.72 62 GLY A N 1
ATOM 428 C CA . GLY A 1 62 ? 8.104 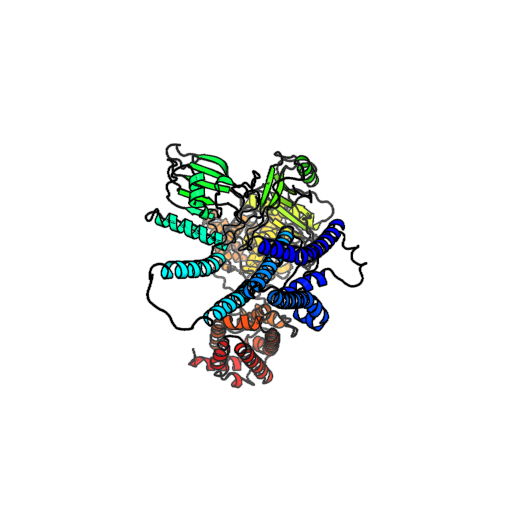-47.001 29.705 1.00 44.72 62 GLY A CA 1
ATOM 429 C C . GLY A 1 62 ? 8.057 -48.438 29.173 1.00 44.72 62 GLY A C 1
ATOM 430 O O . GLY A 1 62 ? 6.995 -48.926 28.787 1.00 44.72 62 GLY A O 1
ATOM 431 N N . ALA A 1 63 ? 9.184 -49.154 29.231 1.00 39.72 63 ALA A N 1
ATOM 432 C CA . ALA A 1 63 ? 9.292 -50.547 28.799 1.00 39.72 63 ALA A CA 1
ATOM 433 C C . ALA A 1 63 ? 8.475 -51.507 29.684 1.00 39.72 63 ALA A C 1
ATOM 435 O O . ALA A 1 63 ? 7.858 -52.436 29.167 1.00 39.72 63 ALA A O 1
ATOM 436 N N . ALA A 1 64 ? 8.395 -51.255 30.997 1.00 38.84 64 ALA A N 1
ATOM 437 C CA . ALA A 1 64 ? 7.550 -52.028 31.914 1.00 38.84 64 ALA A CA 1
ATOM 438 C C . ALA A 1 64 ? 6.038 -51.876 31.633 1.00 38.84 64 ALA A C 1
ATOM 440 O O . ALA A 1 64 ? 5.247 -52.723 32.048 1.00 38.84 64 ALA A O 1
ATOM 441 N N . LEU A 1 65 ? 5.633 -50.815 30.924 1.00 38.25 65 LEU A N 1
ATOM 442 C CA . LEU A 1 65 ? 4.236 -50.482 30.625 1.00 38.25 65 LEU A CA 1
ATOM 443 C C . LEU A 1 65 ? 3.788 -50.893 29.210 1.00 38.25 65 LEU A C 1
ATOM 445 O O . LEU A 1 65 ? 2.606 -50.761 28.895 1.00 38.25 65 LEU A O 1
ATOM 449 N N . GLY A 1 66 ? 4.694 -51.390 28.358 1.00 35.53 66 GLY A N 1
ATOM 450 C CA . GLY A 1 66 ? 4.371 -51.843 26.997 1.00 35.53 66 GLY A CA 1
ATOM 451 C C . GLY A 1 66 ? 3.841 -50.749 26.056 1.00 35.53 66 GLY A C 1
ATOM 452 O O . GLY A 1 66 ? 3.238 -51.072 25.034 1.00 35.53 66 GLY A O 1
ATOM 453 N N . ALA A 1 67 ? 4.038 -49.470 26.387 1.00 40.81 67 ALA A N 1
ATOM 454 C CA . ALA A 1 67 ? 3.563 -48.336 25.597 1.00 40.81 67 ALA A CA 1
ATOM 455 C C . ALA A 1 67 ? 4.729 -47.642 24.864 1.00 40.81 67 ALA A C 1
ATOM 457 O O . ALA A 1 67 ? 5.803 -47.491 25.450 1.00 40.81 67 ALA A O 1
ATOM 458 N N . PRO A 1 68 ? 4.546 -47.174 23.614 1.00 37.97 68 PRO A N 1
ATOM 459 C CA . PRO A 1 68 ? 5.496 -46.259 22.991 1.00 37.97 68 PRO A CA 1
ATOM 460 C C . PRO A 1 68 ? 5.417 -44.917 23.732 1.00 37.97 68 PRO A C 1
ATOM 462 O O . PRO A 1 68 ? 4.400 -44.230 23.663 1.00 37.97 68 PRO A O 1
ATOM 465 N N . VAL A 1 69 ? 6.456 -44.578 24.499 1.00 41.72 69 VAL A N 1
ATOM 466 C CA . VAL A 1 69 ? 6.514 -43.325 25.265 1.00 41.72 69 VAL A CA 1
ATOM 467 C C . VAL A 1 69 ? 7.364 -42.312 24.503 1.00 41.72 69 VAL A C 1
ATOM 469 O O . VAL A 1 69 ? 8.573 -42.492 24.376 1.00 41.72 69 VAL A O 1
ATOM 472 N N . GLU A 1 70 ? 6.744 -41.233 24.026 1.00 40.88 70 GLU A N 1
ATOM 473 C CA . GLU A 1 70 ? 7.453 -40.009 23.637 1.00 40.88 70 GLU A CA 1
ATOM 474 C C . GLU A 1 70 ? 7.609 -39.104 24.864 1.00 40.88 70 GLU A C 1
ATOM 476 O O . GLU A 1 70 ? 6.677 -38.938 25.655 1.00 40.88 70 GLU A O 1
ATOM 481 N N . TRP A 1 71 ? 8.794 -38.524 25.035 1.00 40.06 71 TRP A N 1
ATOM 482 C CA . TRP A 1 71 ? 9.137 -37.661 26.161 1.00 40.06 71 TRP A CA 1
ATOM 483 C C . TRP A 1 71 ? 9.890 -36.432 25.650 1.00 40.06 71 TRP A C 1
ATOM 485 O O . TRP A 1 71 ? 10.737 -36.533 24.767 1.00 40.06 71 TRP A O 1
ATOM 495 N N . SER A 1 72 ? 9.594 -35.264 26.226 1.00 35.28 72 SER A N 1
ATOM 496 C CA . SER A 1 72 ? 10.393 -34.044 26.062 1.00 35.28 72 SER A CA 1
ATOM 497 C C . SER A 1 72 ? 10.657 -33.433 27.436 1.00 35.28 72 SER A C 1
ATOM 499 O O . SER A 1 72 ? 9.707 -33.199 28.189 1.00 35.28 72 SER A O 1
ATOM 501 N N . LEU A 1 73 ? 11.920 -33.150 27.756 1.00 32.72 73 LEU A N 1
ATOM 502 C CA . LEU A 1 73 ? 12.298 -32.371 28.937 1.00 32.72 73 LEU A CA 1
ATOM 503 C C . LEU A 1 73 ? 12.325 -30.880 28.580 1.00 32.72 73 LEU A C 1
ATOM 505 O O . LEU A 1 73 ? 12.773 -30.502 27.498 1.00 32.72 73 LEU A O 1
ATOM 509 N N . ALA A 1 74 ? 11.852 -30.028 29.489 1.00 34.53 74 ALA A N 1
ATOM 510 C CA . ALA A 1 74 ? 11.908 -28.580 29.327 1.00 34.53 74 ALA A CA 1
ATOM 511 C C . ALA A 1 74 ? 13.360 -28.094 29.495 1.00 34.53 74 ALA A C 1
ATOM 513 O O . ALA A 1 74 ? 13.801 -27.762 30.591 1.00 34.53 74 ALA A O 1
ATOM 514 N N . GLY A 1 75 ? 14.117 -28.116 28.396 1.00 35.31 75 GLY A N 1
ATOM 515 C CA . GLY A 1 75 ? 15.500 -27.654 28.331 1.00 35.31 75 GLY A CA 1
ATOM 516 C C . GLY A 1 75 ? 16.140 -27.921 26.966 1.00 35.31 75 GLY A C 1
ATOM 517 O O . GLY A 1 75 ? 16.733 -28.970 26.747 1.00 35.31 75 GLY A O 1
ATOM 518 N N . GLY A 1 76 ? 16.028 -26.958 26.050 1.00 34.94 76 GLY A N 1
ATOM 519 C CA . GLY A 1 76 ? 17.012 -26.678 24.992 1.00 34.94 76 GLY A CA 1
ATOM 520 C C . GLY A 1 76 ? 17.153 -27.589 23.761 1.00 34.94 76 GLY A C 1
ATOM 521 O O . GLY A 1 76 ? 17.553 -27.067 22.728 1.00 34.94 76 GLY A O 1
ATOM 522 N N . ALA A 1 77 ? 16.838 -28.886 23.783 1.00 35.72 77 ALA A N 1
ATOM 523 C CA . ALA A 1 77 ? 17.064 -29.739 22.603 1.00 35.72 77 ALA A CA 1
ATOM 524 C C . ALA A 1 77 ? 15.927 -30.747 22.386 1.00 35.72 77 ALA A C 1
ATOM 526 O O . ALA A 1 77 ? 15.822 -31.755 23.083 1.00 35.72 77 ALA A O 1
ATOM 527 N N . GLY A 1 78 ? 15.060 -30.469 21.411 1.00 37.78 78 GLY A N 1
ATOM 528 C CA . GLY A 1 78 ? 14.049 -31.414 20.943 1.00 37.78 78 GLY A CA 1
ATOM 529 C C . GLY A 1 78 ? 14.670 -32.455 20.013 1.00 37.78 78 GLY A C 1
ATOM 530 O O . GLY A 1 78 ? 15.100 -32.113 18.917 1.00 37.78 78 GLY A O 1
ATOM 531 N N . GLY A 1 79 ? 14.697 -33.719 20.436 1.00 40.31 79 GLY A N 1
ATOM 532 C CA . GLY A 1 79 ? 15.045 -34.860 19.589 1.00 40.31 79 GLY A CA 1
ATOM 533 C C . GLY A 1 79 ? 14.088 -36.027 19.834 1.00 40.31 79 GLY A C 1
ATOM 534 O O . GLY A 1 79 ? 13.794 -36.351 20.984 1.00 40.31 79 GLY A O 1
ATOM 535 N N . GLN A 1 80 ? 13.592 -36.647 18.759 1.00 37.53 80 GLN A N 1
ATOM 536 C CA . GLN A 1 80 ? 12.778 -37.866 18.813 1.00 37.53 80 GLN A CA 1
ATOM 537 C C . GLN A 1 80 ? 13.680 -39.092 19.029 1.00 37.53 80 GLN A C 1
ATOM 539 O O . GLN A 1 80 ? 14.662 -39.277 18.313 1.00 37.53 80 GLN A O 1
ATOM 544 N N . VAL A 1 81 ? 13.346 -39.952 19.997 1.00 39.72 81 VAL A N 1
ATOM 545 C CA . VAL A 1 81 ? 14.044 -41.230 20.231 1.00 39.72 81 VAL A CA 1
ATOM 546 C C . VAL A 1 81 ? 13.063 -42.379 20.012 1.00 39.72 81 VAL A C 1
ATOM 548 O O . VAL A 1 81 ? 12.088 -42.515 20.748 1.00 39.72 81 VAL A O 1
ATOM 551 N N . HIS A 1 82 ? 13.328 -43.230 19.018 1.00 42.16 82 HIS A N 1
ATOM 552 C CA . HIS A 1 82 ? 12.535 -44.434 18.764 1.00 42.16 82 HIS A CA 1
ATOM 553 C C . HIS A 1 82 ? 12.975 -45.590 19.674 1.00 42.16 82 HIS A C 1
ATOM 555 O O . HIS A 1 82 ? 14.145 -45.949 19.725 1.00 42.16 82 HIS A O 1
ATOM 561 N N . LEU A 1 83 ? 12.021 -46.220 20.367 1.00 35.94 83 LEU A N 1
ATOM 562 C CA . LEU A 1 83 ? 12.272 -47.308 21.327 1.00 35.94 83 LEU A CA 1
ATOM 563 C C . LEU A 1 83 ? 13.010 -48.516 20.706 1.00 35.94 83 LEU A C 1
ATOM 565 O O . LEU A 1 83 ? 13.763 -49.209 21.391 1.00 35.94 83 LEU A O 1
ATOM 569 N N . ALA A 1 84 ? 12.816 -48.749 19.403 1.00 39.78 84 ALA A N 1
ATOM 570 C CA . ALA A 1 84 ? 13.400 -49.869 18.669 1.00 39.78 84 ALA A CA 1
ATOM 571 C C . ALA A 1 84 ? 14.940 -49.833 18.634 1.00 39.78 84 ALA A C 1
ATOM 573 O O . ALA A 1 84 ? 15.574 -50.869 18.811 1.00 39.78 84 ALA A O 1
ATOM 574 N N . SER A 1 85 ? 15.552 -48.649 18.516 1.00 38.66 85 SER A N 1
ATOM 575 C CA . SER A 1 85 ? 17.012 -48.505 18.398 1.00 38.66 85 SER A CA 1
ATOM 576 C C . SER A 1 85 ? 17.769 -48.649 19.727 1.00 38.66 85 SER A C 1
ATOM 578 O O . SER A 1 85 ? 18.991 -48.787 19.730 1.00 38.66 85 SER A O 1
ATOM 580 N N . TYR A 1 86 ? 17.067 -48.655 20.868 1.00 42.12 86 TYR A N 1
ATOM 581 C CA . TYR A 1 86 ? 17.662 -48.870 22.197 1.00 42.12 86 TYR A CA 1
ATOM 582 C C . TYR A 1 86 ? 17.553 -50.319 22.683 1.00 42.12 86 TYR A C 1
ATOM 584 O O . TYR A 1 86 ? 18.463 -50.801 23.360 1.00 42.12 86 TYR A O 1
ATOM 592 N N . VAL A 1 87 ? 16.479 -51.027 22.314 1.00 38.91 87 VAL A N 1
ATOM 593 C CA . VAL A 1 87 ? 16.296 -52.457 22.627 1.00 38.91 87 VAL A CA 1
ATOM 594 C C . VAL A 1 87 ? 17.360 -53.314 21.936 1.00 38.91 87 VAL A C 1
ATOM 596 O O . VAL A 1 87 ? 17.862 -54.264 22.531 1.00 38.91 87 VAL A O 1
ATOM 599 N N . GLU A 1 88 ? 17.777 -52.918 20.733 1.00 40.12 88 GLU A N 1
ATOM 600 C CA . GLU A 1 88 ? 18.897 -53.527 20.006 1.00 40.12 88 GLU A CA 1
ATOM 601 C C . GLU A 1 88 ? 20.256 -53.304 20.694 1.00 40.12 88 GLU A C 1
ATOM 603 O O . GLU A 1 88 ? 21.170 -54.115 20.566 1.00 40.12 88 GLU A O 1
ATOM 608 N N . ARG A 1 89 ? 20.391 -52.206 21.451 1.00 38.38 89 ARG A N 1
ATOM 609 C CA . ARG A 1 89 ? 21.669 -51.727 21.999 1.00 38.38 89 ARG A CA 1
ATOM 610 C C . ARG A 1 89 ? 21.935 -52.184 23.437 1.00 38.38 89 ARG A C 1
ATOM 612 O O . ARG A 1 89 ? 23.095 -52.303 23.816 1.00 38.38 89 ARG A O 1
ATOM 619 N N . TRP A 1 90 ? 20.892 -52.444 24.237 1.00 41.12 90 TRP A N 1
ATOM 620 C CA . TRP A 1 90 ? 21.018 -52.796 25.664 1.00 41.12 90 TRP A CA 1
ATOM 621 C C . TRP A 1 90 ? 19.945 -53.808 26.132 1.00 41.12 90 TRP A C 1
ATOM 623 O O . TRP A 1 90 ? 19.035 -53.449 26.887 1.00 41.12 90 TRP A O 1
ATOM 633 N N . PRO A 1 91 ? 20.048 -55.096 25.749 1.00 40.72 91 PRO A N 1
ATOM 634 C CA . PRO A 1 91 ? 19.028 -56.118 26.028 1.00 40.72 91 PRO A CA 1
ATOM 635 C C . PRO A 1 91 ? 18.797 -56.402 27.527 1.00 40.72 91 PRO A C 1
ATOM 637 O O . PRO A 1 91 ? 17.745 -56.905 27.920 1.00 40.72 91 PRO A O 1
ATOM 640 N N . TRP A 1 92 ? 19.736 -56.031 28.402 1.00 40.53 92 TRP A N 1
ATOM 641 C CA . TRP A 1 92 ? 19.658 -56.258 29.853 1.00 40.53 92 TRP A CA 1
ATOM 642 C C . TRP A 1 92 ? 18.585 -55.407 30.555 1.00 40.53 92 TRP A C 1
ATOM 644 O O . TRP A 1 92 ? 18.114 -55.774 31.632 1.00 40.53 92 TRP A O 1
ATOM 654 N N . LEU A 1 93 ? 18.141 -54.305 29.941 1.00 39.91 93 LEU A N 1
ATOM 655 C CA . LEU A 1 93 ? 17.062 -53.462 30.476 1.00 39.91 93 LEU A CA 1
ATOM 656 C C . LEU A 1 93 ? 15.696 -54.169 30.432 1.00 39.91 93 LEU A C 1
ATOM 658 O O . LEU A 1 93 ? 14.891 -54.008 31.350 1.00 39.91 93 LEU A O 1
ATOM 662 N N . LEU A 1 94 ? 15.465 -55.031 29.434 1.00 38.72 94 LEU A N 1
ATOM 663 C CA . LEU A 1 94 ? 14.290 -55.911 29.390 1.00 38.72 94 LEU A CA 1
ATOM 664 C C . LEU A 1 94 ? 14.319 -56.940 30.527 1.00 38.72 94 LEU A C 1
ATOM 666 O O . LEU A 1 94 ? 13.284 -57.234 31.120 1.00 38.72 94 LEU A O 1
ATOM 670 N N . VAL A 1 95 ? 15.503 -57.439 30.888 1.00 42.16 95 VAL A N 1
ATOM 671 C CA . VAL A 1 95 ? 15.673 -58.369 32.016 1.00 42.16 95 VAL A CA 1
ATOM 672 C C . VAL A 1 95 ? 15.347 -57.675 33.344 1.00 42.16 95 VAL A C 1
ATOM 674 O O . VAL A 1 95 ? 14.647 -58.251 34.177 1.00 42.16 95 VAL A O 1
ATOM 677 N N . GLY A 1 96 ? 15.766 -56.417 33.516 1.00 40.16 96 GLY A N 1
ATOM 678 C CA . GLY A 1 96 ? 15.428 -55.595 34.683 1.00 40.16 96 GLY A CA 1
ATOM 679 C C . GLY A 1 96 ? 13.931 -55.279 34.806 1.00 40.16 96 GLY A C 1
ATOM 680 O O . GLY A 1 96 ? 13.386 -55.349 35.905 1.00 40.16 96 GLY A O 1
ATOM 681 N N . ALA A 1 97 ? 13.245 -55.006 33.691 1.00 41.19 97 ALA A N 1
ATOM 682 C CA . ALA A 1 97 ? 11.802 -54.738 33.669 1.00 41.19 97 ALA A CA 1
ATOM 683 C C . ALA A 1 97 ? 10.946 -56.003 33.884 1.00 41.19 97 ALA A C 1
ATOM 685 O O . ALA A 1 97 ? 9.862 -55.938 34.467 1.00 41.19 97 ALA A O 1
ATOM 686 N N . LEU A 1 98 ? 11.438 -57.170 33.454 1.00 39.81 98 LEU A N 1
ATOM 687 C CA . LEU A 1 98 ? 10.748 -58.453 33.615 1.00 39.81 98 LEU A CA 1
ATOM 688 C C . LEU A 1 98 ? 11.012 -59.116 34.974 1.00 39.81 98 LEU A C 1
ATOM 690 O O . LEU A 1 98 ? 10.218 -59.958 35.396 1.00 39.81 98 LEU A O 1
ATOM 694 N N . LEU A 1 99 ? 12.071 -58.728 35.694 1.00 44.00 99 LEU A N 1
ATOM 695 C CA . LEU A 1 99 ? 12.412 -59.287 37.007 1.00 44.00 99 LEU A CA 1
ATOM 696 C C . LEU A 1 99 ? 11.286 -59.124 38.053 1.00 44.00 99 LEU A C 1
ATOM 698 O O . LEU A 1 99 ? 10.933 -60.119 38.686 1.00 44.00 99 LEU A O 1
ATOM 702 N N . PRO A 1 100 ? 10.662 -57.941 38.234 1.00 45.66 100 PRO A N 1
ATOM 703 C CA . PRO A 1 100 ? 9.568 -57.753 39.190 1.00 45.66 100 PRO A CA 1
ATOM 704 C C . PRO A 1 100 ? 8.339 -58.593 38.835 1.00 45.66 100 PRO A C 1
ATOM 706 O O . PRO A 1 100 ? 7.711 -59.179 39.717 1.00 45.66 100 PRO A O 1
ATOM 709 N N . VAL A 1 101 ? 8.028 -58.717 37.540 1.00 43.88 101 VAL A N 1
ATOM 710 C CA . VAL A 1 101 ? 6.928 -59.555 37.043 1.00 43.88 101 VAL A CA 1
ATOM 711 C C . VAL A 1 101 ? 7.235 -61.031 37.286 1.00 43.88 101 VAL A C 1
ATOM 713 O O . VAL A 1 101 ? 6.387 -61.756 37.805 1.00 43.88 101 VAL A O 1
ATOM 716 N N . ALA A 1 102 ? 8.456 -61.488 37.009 1.00 45.72 102 ALA A N 1
ATOM 717 C CA . ALA A 1 102 ? 8.882 -62.858 37.276 1.00 45.72 102 ALA A CA 1
ATOM 718 C C . ALA A 1 102 ? 8.864 -63.181 38.781 1.00 45.72 102 ALA A C 1
ATOM 720 O O . ALA A 1 102 ? 8.353 -64.232 39.171 1.00 45.72 102 ALA A O 1
ATOM 721 N N . VAL A 1 103 ? 9.329 -62.260 39.632 1.00 49.41 103 VAL A N 1
ATOM 722 C CA . VAL A 1 103 ? 9.312 -62.382 41.100 1.00 49.41 103 VAL A CA 1
ATOM 723 C C . VAL A 1 103 ? 7.879 -62.422 41.634 1.00 49.41 103 VAL A C 1
ATOM 725 O O . VAL A 1 103 ? 7.563 -63.289 42.447 1.00 49.41 103 VAL A O 1
ATOM 728 N N . LEU A 1 104 ? 6.976 -61.570 41.140 1.00 46.16 104 LEU A N 1
ATOM 729 C CA . LEU A 1 104 ? 5.558 -61.583 41.521 1.00 46.16 104 LEU A CA 1
ATOM 730 C C . LEU A 1 104 ? 4.843 -62.855 41.045 1.00 46.16 104 LEU A C 1
ATOM 732 O O . LEU A 1 104 ? 4.041 -63.421 41.788 1.00 46.16 104 LEU A O 1
ATOM 736 N N . THR A 1 105 ? 5.178 -63.366 39.857 1.00 47.84 105 THR A N 1
ATOM 737 C CA . THR A 1 105 ? 4.646 -64.645 39.355 1.00 47.84 105 THR A CA 1
ATOM 738 C C . THR A 1 105 ? 5.163 -65.833 40.181 1.00 47.84 105 THR A C 1
ATOM 740 O O . THR A 1 105 ? 4.399 -66.746 40.503 1.00 47.84 105 THR A O 1
ATOM 743 N N . LEU A 1 106 ? 6.437 -65.816 40.591 1.00 48.81 106 LEU A N 1
ATOM 744 C CA . LEU A 1 106 ? 7.045 -66.811 41.488 1.00 48.81 106 LEU A CA 1
ATOM 745 C C . LEU A 1 106 ? 6.441 -66.766 42.896 1.00 48.81 106 LEU A C 1
ATOM 747 O O . LEU A 1 106 ? 6.156 -67.816 43.476 1.00 48.81 106 LEU A O 1
ATOM 751 N N . LEU A 1 107 ? 6.193 -65.569 43.431 1.00 47.88 107 LEU A N 1
ATOM 752 C CA . LEU A 1 107 ? 5.524 -65.365 44.716 1.00 47.88 107 LEU A CA 1
ATOM 753 C C . LEU A 1 107 ? 4.051 -65.784 44.657 1.00 47.88 107 LEU A C 1
ATOM 755 O O . LEU A 1 107 ? 3.580 -66.431 45.588 1.00 47.88 107 LEU A O 1
ATOM 759 N N . GLY A 1 108 ? 3.350 -65.525 43.550 1.00 48.09 108 GLY A N 1
ATOM 760 C CA . GLY A 1 108 ? 1.989 -66.009 43.305 1.00 48.09 108 GLY A CA 1
ATOM 761 C C . GLY A 1 108 ? 1.914 -67.536 43.207 1.00 48.09 108 GLY A C 1
ATOM 762 O O . GLY A 1 108 ? 1.035 -68.154 43.806 1.00 48.09 108 GLY A O 1
ATOM 763 N N . ARG A 1 109 ? 2.885 -68.173 42.536 1.00 50.09 109 ARG A N 1
ATOM 764 C CA . ARG A 1 109 ? 3.006 -69.642 42.488 1.00 50.09 109 ARG A CA 1
ATOM 765 C C . ARG A 1 109 ? 3.333 -70.242 43.855 1.00 50.09 109 ARG A 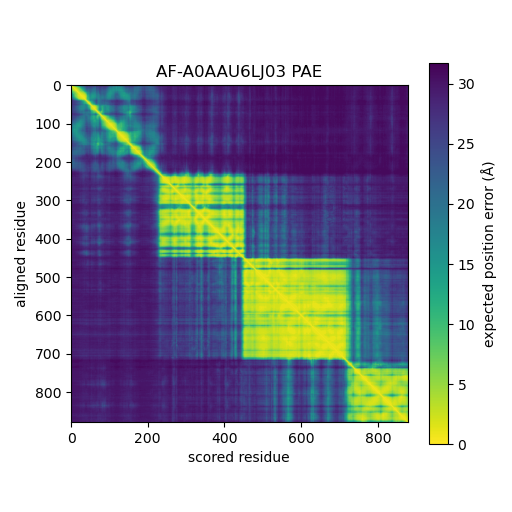C 1
ATOM 767 O O . ARG A 1 109 ? 2.732 -71.248 44.228 1.00 50.09 109 ARG A O 1
ATOM 774 N N . ARG A 1 110 ? 4.223 -69.618 44.637 1.00 49.69 110 ARG A N 1
ATOM 775 C CA . ARG A 1 110 ? 4.502 -70.037 46.022 1.00 49.69 110 ARG A CA 1
ATOM 776 C C . ARG A 1 110 ? 3.295 -69.839 46.934 1.00 49.69 110 ARG A C 1
ATOM 778 O O . ARG A 1 110 ? 3.008 -70.735 47.717 1.00 49.69 110 ARG A O 1
ATOM 785 N N . ALA A 1 111 ? 2.555 -68.739 46.797 1.00 46.06 111 ALA A N 1
ATOM 786 C CA . ALA A 1 111 ? 1.320 -68.488 47.537 1.00 46.06 111 ALA A CA 1
ATOM 787 C C . ALA A 1 111 ? 0.216 -69.498 47.179 1.00 46.06 111 ALA A C 1
ATOM 789 O O . ALA A 1 111 ? -0.489 -69.963 48.070 1.00 46.06 111 ALA A O 1
ATOM 790 N N . ALA A 1 112 ? 0.110 -69.908 45.909 1.00 45.28 112 ALA A N 1
ATOM 791 C CA . ALA A 1 112 ? -0.804 -70.966 45.473 1.00 45.28 112 ALA A CA 1
ATOM 792 C C . ALA A 1 112 ? -0.414 -72.348 46.034 1.00 45.28 112 ALA A C 1
ATOM 794 O O . ALA A 1 112 ? -1.280 -73.082 46.502 1.00 45.28 112 ALA A O 1
ATOM 795 N N . ALA A 1 113 ? 0.883 -72.674 46.073 1.00 47.53 113 ALA A N 1
ATOM 796 C CA . ALA A 1 113 ? 1.380 -73.898 46.711 1.00 47.53 113 ALA A CA 1
ATOM 797 C C . ALA A 1 113 ? 1.194 -73.889 48.245 1.00 47.53 113 ALA A C 1
ATOM 799 O O . ALA A 1 113 ? 0.980 -74.932 48.861 1.00 47.53 113 ALA A O 1
ATOM 800 N N . TRP A 1 114 ? 1.243 -72.710 48.874 1.00 45.56 114 TRP A N 1
ATOM 801 C CA . TRP A 1 114 ? 0.963 -72.526 50.303 1.00 45.56 114 TRP A CA 1
ATOM 802 C C . TRP A 1 114 ? -0.539 -72.601 50.623 1.00 45.56 114 TRP A C 1
ATOM 804 O O . TRP A 1 114 ? -0.920 -73.104 51.679 1.00 45.56 114 TRP A O 1
ATOM 814 N N . ALA A 1 115 ? -1.396 -72.159 49.696 1.00 44.75 115 ALA A N 1
ATOM 815 C CA . ALA A 1 115 ? -2.851 -72.230 49.814 1.00 44.75 115 ALA A CA 1
ATOM 816 C C . ALA A 1 115 ? -3.371 -73.678 49.840 1.00 44.75 115 ALA A C 1
ATOM 818 O O . ALA A 1 115 ? -4.288 -73.967 50.608 1.00 44.75 115 ALA A O 1
ATOM 819 N N . ASP A 1 116 ? -2.739 -74.597 49.099 1.00 45.44 116 ASP A N 1
ATOM 820 C CA . ASP A 1 116 ? -3.066 -76.030 49.151 1.00 45.44 116 ASP A CA 1
ATOM 821 C C . ASP A 1 116 ? -2.723 -76.654 50.522 1.00 45.44 116 ASP A C 1
ATOM 823 O O . ASP A 1 116 ? -3.469 -77.499 51.014 1.00 45.44 116 ASP A O 1
ATOM 827 N N . ARG A 1 117 ? -1.656 -76.192 51.198 1.00 48.06 117 ARG A N 1
ATOM 828 C CA . ARG A 1 117 ? -1.306 -76.630 52.569 1.00 48.06 117 ARG A CA 1
ATOM 829 C C . ARG A 1 117 ? -2.227 -76.062 53.656 1.00 48.06 117 ARG A C 1
ATOM 831 O O . ARG A 1 117 ? -2.290 -76.627 54.742 1.00 48.06 117 ARG A O 1
ATOM 838 N N . LEU A 1 118 ? -2.926 -74.960 53.377 1.00 46.75 118 LEU A N 1
ATOM 839 C CA . LEU A 1 118 ? -3.831 -74.271 54.309 1.00 46.75 118 LEU A CA 1
ATOM 840 C C . LEU A 1 118 ? -5.318 -74.400 53.930 1.00 46.75 118 LEU A C 1
ATOM 842 O O . LEU A 1 118 ? -6.163 -73.739 54.526 1.00 46.75 118 LEU A O 1
ATOM 846 N N . SER A 1 119 ? -5.657 -75.234 52.942 1.00 46.25 119 SER A N 1
ATOM 847 C CA . SER A 1 119 ? -7.042 -75.456 52.487 1.00 46.25 119 SER A CA 1
ATOM 848 C C . SER A 1 119 ? -7.773 -74.178 52.029 1.00 46.25 119 SER A C 1
ATOM 850 O O . SER A 1 119 ? -8.999 -74.087 52.110 1.00 46.25 119 SER A O 1
ATOM 852 N N . ILE A 1 120 ? -7.042 -73.172 51.540 1.00 50.16 120 ILE A N 1
ATOM 853 C CA . ILE A 1 120 ? -7.621 -71.920 51.032 1.00 50.16 120 ILE A CA 1
ATOM 854 C C . ILE A 1 120 ? -7.883 -72.090 49.535 1.00 50.16 120 ILE A C 1
ATOM 856 O O . ILE A 1 120 ? -6.988 -72.463 48.781 1.00 50.16 120 ILE A O 1
ATOM 860 N N . SER A 1 121 ? -9.108 -71.807 49.077 1.00 53.31 121 SER A N 1
ATOM 861 C CA . SER A 1 121 ? -9.457 -72.001 47.663 1.00 53.31 121 SER A CA 1
ATOM 862 C C . SER A 1 121 ? -8.542 -71.174 46.750 1.00 53.31 121 SER A C 1
ATOM 864 O O . SER A 1 121 ? -8.394 -69.963 46.949 1.00 53.31 121 SER A O 1
ATOM 866 N N . ARG A 1 122 ? -7.973 -71.811 45.717 1.00 47.12 122 ARG A N 1
ATOM 867 C CA . ARG A 1 122 ? -7.049 -71.192 44.743 1.00 47.12 122 ARG A CA 1
ATOM 868 C C . ARG A 1 122 ? -7.610 -69.912 44.091 1.00 47.12 122 ARG A C 1
ATOM 870 O O . ARG A 1 122 ? -6.851 -69.045 43.671 1.00 47.12 122 ARG A O 1
ATOM 877 N N . HIS A 1 123 ? -8.935 -69.756 44.075 1.00 49.69 123 HIS A N 1
ATOM 878 C CA . HIS A 1 123 ? -9.643 -68.581 43.558 1.00 49.69 123 HIS A CA 1
ATOM 879 C C . HIS A 1 123 ? -9.468 -67.316 44.412 1.00 49.69 123 HIS A C 1
ATOM 881 O O . HIS A 1 123 ? -9.423 -66.218 43.864 1.00 49.69 123 HIS A O 1
ATOM 887 N N . VAL A 1 124 ? -9.331 -67.452 45.737 1.00 48.16 124 VAL A N 1
ATOM 888 C CA . VAL A 1 124 ? -9.148 -66.306 46.647 1.00 48.16 124 VAL A CA 1
ATOM 889 C C . VAL A 1 124 ? -7.730 -65.750 46.526 1.00 48.16 124 VAL A C 1
ATOM 891 O O . VAL A 1 124 ? -7.558 -64.538 46.450 1.00 48.16 124 VAL A O 1
ATOM 894 N N . ALA A 1 125 ? -6.725 -66.622 46.403 1.00 45.28 125 ALA A N 1
ATOM 895 C CA . ALA A 1 125 ? -5.338 -66.205 46.199 1.00 45.28 125 ALA A CA 1
ATOM 896 C C . ALA A 1 125 ? -5.156 -65.432 44.878 1.00 45.28 125 ALA A C 1
ATOM 898 O O . ALA A 1 125 ? -4.542 -64.367 44.870 1.00 45.28 125 ALA A O 1
ATOM 899 N N . ALA A 1 126 ? -5.760 -65.909 43.783 1.00 47.12 126 ALA A N 1
ATOM 900 C CA . ALA A 1 126 ? -5.704 -65.230 42.488 1.00 47.12 126 ALA A CA 1
ATOM 901 C C . ALA A 1 126 ? -6.387 -63.847 42.511 1.00 47.12 126 ALA A C 1
ATOM 903 O O . ALA A 1 126 ? -5.842 -62.881 41.977 1.00 47.12 126 ALA A O 1
ATOM 904 N N . ALA A 1 127 ? -7.540 -63.727 43.180 1.00 46.91 127 ALA A N 1
ATOM 905 C CA . ALA A 1 127 ? -8.248 -62.455 43.320 1.00 46.91 127 ALA A CA 1
ATOM 906 C C . ALA A 1 127 ? -7.460 -61.435 44.165 1.00 46.91 127 ALA A C 1
ATOM 908 O O . ALA A 1 127 ? -7.418 -60.249 43.827 1.00 46.91 127 ALA A O 1
ATOM 909 N N . SER A 1 128 ? -6.790 -61.883 45.232 1.00 47.28 128 SER A N 1
ATOM 910 C CA . SER A 1 128 ? -5.957 -61.014 46.071 1.00 47.28 128 SER A CA 1
ATOM 911 C C . SER A 1 128 ? -4.710 -60.519 45.334 1.00 47.28 128 SER A C 1
ATOM 913 O O . SER A 1 128 ? -4.381 -59.339 45.437 1.00 47.28 128 SER A O 1
ATOM 915 N N . SER A 1 129 ? -4.055 -61.371 44.538 1.00 48.31 129 SER A N 1
ATOM 916 C CA . SER A 1 129 ? -2.906 -60.967 43.716 1.00 48.31 129 SER A CA 1
ATOM 917 C C . SER A 1 129 ? -3.294 -59.972 42.617 1.00 48.31 129 SER A C 1
ATOM 919 O O . SER A 1 129 ? -2.596 -58.978 42.432 1.00 48.31 129 SER A O 1
ATOM 921 N N . ALA A 1 130 ? -4.432 -60.179 41.944 1.00 48.38 130 ALA A N 1
ATOM 922 C CA . ALA A 1 130 ? -4.950 -59.232 40.953 1.00 48.38 130 ALA A CA 1
ATOM 923 C C . ALA A 1 130 ? -5.300 -57.867 41.578 1.00 48.38 130 ALA A C 1
ATOM 925 O O . ALA A 1 130 ? -4.994 -56.822 41.009 1.00 48.38 130 ALA A O 1
ATOM 926 N N . SER A 1 131 ? -5.871 -57.869 42.787 1.00 46.53 131 SER A N 1
ATOM 927 C CA . SER A 1 131 ? -6.216 -56.637 43.511 1.00 46.53 131 SER A CA 1
ATOM 928 C C . SER A 1 131 ? -4.976 -55.865 43.978 1.00 46.53 131 SER A C 1
ATOM 930 O O . SER A 1 131 ? -4.943 -54.640 43.887 1.00 46.53 131 SER A O 1
ATOM 932 N N . ALA A 1 132 ? -3.931 -56.563 44.438 1.00 46.88 132 ALA A N 1
ATOM 933 C CA . ALA A 1 132 ? -2.668 -55.931 44.825 1.00 46.88 132 ALA A CA 1
ATOM 934 C C . ALA A 1 132 ? -1.946 -55.300 43.621 1.00 46.88 132 ALA A C 1
ATOM 936 O O . ALA A 1 132 ? -1.406 -54.200 43.729 1.00 46.88 132 ALA A O 1
ATOM 937 N N . PHE A 1 133 ? -1.990 -55.960 42.459 1.00 46.41 133 PHE A N 1
ATOM 938 C CA . PHE A 1 133 ? -1.428 -55.421 41.220 1.00 46.41 133 PHE A CA 1
ATOM 939 C C . PHE A 1 133 ? -2.201 -54.182 40.730 1.00 46.41 133 PHE A C 1
ATOM 941 O O . PHE A 1 133 ? -1.592 -53.196 40.320 1.00 46.41 133 PHE A O 1
ATOM 948 N N . ALA A 1 134 ? -3.534 -54.181 40.866 1.00 47.25 134 ALA A N 1
ATOM 949 C CA . ALA A 1 134 ? -4.381 -53.026 40.559 1.00 47.25 134 ALA A CA 1
ATOM 950 C C . ALA A 1 134 ? -4.096 -51.807 41.446 1.00 47.25 134 ALA A C 1
ATOM 952 O O . ALA A 1 134 ? -4.030 -50.684 40.947 1.00 47.25 134 ALA A O 1
ATOM 953 N N . ALA A 1 135 ? -3.868 -52.023 42.744 1.00 46.09 135 ALA A N 1
ATOM 954 C CA . ALA A 1 135 ? -3.533 -50.944 43.669 1.00 46.09 135 ALA A CA 1
ATOM 955 C C . ALA A 1 135 ? -2.173 -50.297 43.344 1.00 46.09 135 ALA A C 1
ATOM 957 O O . ALA A 1 135 ? -2.052 -49.072 43.378 1.00 46.09 135 ALA A O 1
ATOM 958 N N . LEU A 1 136 ? -1.169 -51.102 42.976 1.00 46.53 136 LEU A N 1
ATOM 959 C CA . LEU A 1 136 ? 0.155 -50.604 42.583 1.00 46.53 136 LEU A CA 1
ATOM 960 C C . LEU A 1 136 ? 0.109 -49.815 41.266 1.00 46.53 136 LEU A C 1
ATOM 962 O O . LEU A 1 136 ? 0.690 -48.734 41.187 1.00 46.53 136 LEU A O 1
ATOM 966 N N . ALA A 1 137 ? -0.627 -50.304 40.263 1.00 47.34 137 ALA A N 1
ATOM 967 C CA . ALA A 1 137 ? -0.800 -49.602 38.991 1.00 47.34 137 ALA A CA 1
ATOM 968 C C . ALA A 1 137 ? -1.558 -48.270 39.158 1.00 47.34 137 ALA A C 1
ATOM 970 O O . ALA A 1 137 ? -1.164 -47.259 38.578 1.00 47.34 137 ALA A O 1
ATOM 971 N N . GLY A 1 138 ? -2.600 -48.242 39.999 1.00 44.75 138 GLY A N 1
ATOM 972 C CA . GLY A 1 138 ? -3.349 -47.022 40.311 1.00 44.75 138 GLY A CA 1
ATOM 973 C C . GLY A 1 138 ? -2.513 -45.975 41.054 1.00 44.75 138 GLY A C 1
ATOM 974 O O . GLY A 1 138 ? -2.539 -44.801 40.690 1.00 44.75 138 GLY A O 1
ATOM 975 N N . GLY A 1 139 ? -1.719 -46.392 42.047 1.00 44.34 139 GLY A N 1
ATOM 976 C CA . GLY A 1 139 ? -0.813 -45.492 42.771 1.00 44.34 139 GLY A CA 1
ATOM 977 C C . GLY A 1 139 ? 0.260 -44.871 41.870 1.00 44.34 139 GLY A C 1
ATOM 978 O O . GLY A 1 139 ? 0.541 -43.677 41.975 1.00 44.34 139 GLY A O 1
ATOM 979 N N . LEU A 1 140 ? 0.804 -45.655 40.934 1.00 44.59 140 LEU A N 1
ATOM 980 C CA . LEU A 1 140 ? 1.792 -45.184 39.962 1.00 44.59 140 LEU A CA 1
ATOM 981 C C . LEU A 1 140 ? 1.188 -44.188 38.955 1.00 44.59 140 LEU A C 1
ATOM 983 O O . LEU A 1 140 ? 1.835 -43.205 38.602 1.00 44.59 140 LEU A O 1
ATOM 987 N N . TRP A 1 141 ? -0.068 -44.393 38.542 1.00 45.84 141 TRP A N 1
ATOM 988 C CA . TRP A 1 141 ? -0.780 -43.479 37.641 1.00 45.84 141 TRP A CA 1
ATOM 989 C C . TRP A 1 141 ? -1.061 -42.120 38.296 1.00 45.84 141 TRP A C 1
ATOM 991 O O . TRP A 1 141 ? -0.884 -41.081 37.668 1.00 45.84 141 TRP A O 1
ATOM 1001 N N . VAL A 1 142 ? -1.428 -42.114 39.583 1.00 44.69 142 VAL A N 1
ATOM 1002 C CA . VAL A 1 142 ? -1.626 -40.877 40.360 1.00 44.69 142 VAL A CA 1
ATOM 1003 C C . VAL A 1 142 ? -0.316 -40.097 40.509 1.00 44.69 142 VAL A C 1
ATOM 1005 O O . VAL A 1 142 ? -0.317 -38.876 40.370 1.00 44.69 142 VAL A O 1
ATOM 1008 N N . LEU A 1 143 ? 0.807 -40.786 40.735 1.00 43.78 143 LEU A N 1
ATOM 1009 C CA . LEU A 1 143 ? 2.135 -40.163 40.797 1.00 43.78 143 LEU A CA 1
ATOM 1010 C C . LEU A 1 143 ? 2.553 -39.542 39.453 1.00 43.78 143 LEU A C 1
ATOM 1012 O O . LEU A 1 143 ? 3.010 -38.401 39.436 1.00 43.78 143 LEU A O 1
ATOM 1016 N N . LEU A 1 144 ? 2.334 -40.243 38.335 1.00 44.31 144 LEU A N 1
ATOM 1017 C CA . LEU A 1 144 ? 2.630 -39.743 36.983 1.00 44.31 144 LEU A CA 1
ATOM 1018 C C . LEU A 1 144 ? 1.724 -38.571 36.573 1.00 44.31 144 LEU A C 1
ATOM 1020 O O . LEU A 1 144 ? 2.189 -37.606 35.967 1.00 44.31 144 LEU A O 1
ATOM 1024 N N . ALA A 1 145 ? 0.439 -38.617 36.935 1.00 45.41 145 ALA A N 1
ATOM 1025 C CA . ALA A 1 145 ? -0.490 -37.514 36.703 1.00 45.41 145 ALA A CA 1
ATOM 1026 C C . ALA A 1 145 ? -0.094 -36.265 37.509 1.00 45.41 145 ALA A C 1
ATOM 1028 O O . ALA A 1 145 ? -0.163 -35.147 36.996 1.00 45.41 145 ALA A O 1
ATOM 1029 N N . ARG A 1 146 ? 0.387 -36.455 38.745 1.00 38.44 146 ARG A N 1
ATOM 1030 C CA . ARG A 1 146 ? 0.863 -35.362 39.599 1.00 38.44 146 ARG A CA 1
ATOM 1031 C C . ARG A 1 146 ? 2.156 -34.737 39.060 1.00 38.44 146 ARG A C 1
ATOM 1033 O O . ARG A 1 146 ? 2.214 -33.516 38.937 1.00 38.44 146 ARG A O 1
ATOM 1040 N N . SER A 1 147 ? 3.136 -35.535 38.620 1.00 41.31 147 SER A N 1
ATOM 1041 C CA . SER A 1 147 ? 4.372 -35.002 38.016 1.00 41.31 147 SER A CA 1
ATOM 1042 C C . SER A 1 147 ? 4.135 -34.287 36.678 1.00 41.31 147 SER A C 1
ATOM 1044 O O . SER A 1 147 ? 4.846 -33.337 36.354 1.00 41.31 147 SER A O 1
ATOM 1046 N N . ALA A 1 148 ? 3.129 -34.716 35.904 1.00 42.62 148 ALA A N 1
ATOM 1047 C CA . ALA A 1 148 ? 2.708 -34.037 34.677 1.00 42.62 148 ALA A CA 1
ATOM 1048 C C . ALA A 1 148 ? 2.021 -32.688 34.964 1.00 42.62 148 ALA A C 1
ATOM 1050 O O . ALA A 1 148 ? 2.220 -31.731 34.217 1.00 42.62 148 ALA A O 1
ATOM 1051 N N . SER A 1 149 ? 1.260 -32.587 36.063 1.00 38.50 149 SER A N 1
ATOM 1052 C CA . SER A 1 149 ? 0.617 -31.333 36.488 1.00 38.50 149 SER A CA 1
ATOM 1053 C C . SER A 1 149 ? 1.593 -30.293 37.050 1.00 38.50 149 SER A C 1
ATOM 1055 O O . SER A 1 149 ? 1.339 -29.099 36.931 1.00 38.50 149 SER A O 1
ATOM 1057 N N . GLU A 1 150 ? 2.734 -30.733 37.592 1.00 38.44 150 GLU A N 1
ATOM 1058 C CA . GLU A 1 150 ? 3.806 -29.863 38.104 1.00 38.44 150 GLU A CA 1
ATOM 1059 C C . GLU A 1 150 ? 4.866 -29.512 37.032 1.00 38.44 150 GLU A C 1
ATOM 1061 O O . GLU A 1 150 ? 5.828 -28.804 37.313 1.00 38.44 150 GLU A O 1
ATOM 1066 N N . GLY A 1 151 ? 4.687 -29.964 35.781 1.00 37.38 151 GLY A N 1
ATOM 1067 C CA . GLY A 1 151 ? 5.505 -29.551 34.632 1.00 37.38 151 GLY A CA 1
ATOM 1068 C C . GLY A 1 151 ? 6.848 -30.275 34.455 1.00 37.38 151 GLY A C 1
ATOM 1069 O O . GLY A 1 151 ? 7.637 -29.869 33.605 1.00 37.38 151 GLY A O 1
ATOM 1070 N N . LEU A 1 152 ? 7.113 -31.353 35.202 1.00 36.88 152 LEU A N 1
ATOM 1071 C CA . LEU A 1 152 ? 8.401 -32.067 35.174 1.00 36.88 152 LEU A CA 1
ATOM 1072 C C . LEU A 1 152 ? 8.574 -33.006 33.961 1.00 36.88 152 LEU A C 1
ATOM 1074 O O . LEU A 1 152 ? 9.688 -33.148 33.462 1.00 36.88 152 LEU A O 1
ATOM 1078 N N . VAL A 1 153 ? 7.500 -33.637 33.460 1.00 36.50 153 VAL A N 1
ATOM 1079 C CA . VAL A 1 153 ? 7.515 -34.514 32.264 1.00 36.50 153 VAL A CA 1
ATOM 1080 C C . VAL A 1 153 ? 6.177 -34.415 31.520 1.00 36.50 153 VAL A C 1
ATOM 1082 O O . VAL A 1 153 ? 5.120 -34.553 32.133 1.00 36.50 153 VAL A O 1
ATOM 1085 N N . ARG A 1 154 ? 6.199 -34.236 30.189 1.00 39.75 154 ARG A N 1
ATOM 1086 C CA . ARG A 1 154 ? 5.015 -34.425 29.326 1.00 39.75 154 ARG A CA 1
ATOM 1087 C C . ARG A 1 154 ? 4.995 -35.855 28.788 1.00 39.75 154 ARG A C 1
ATOM 1089 O O . ARG A 1 154 ? 5.925 -36.247 28.092 1.00 39.75 154 ARG A O 1
ATOM 1096 N N . VAL A 1 155 ? 3.935 -36.605 29.090 1.00 40.53 155 VAL A N 1
ATOM 1097 C CA . VAL A 1 155 ? 3.721 -37.972 28.588 1.00 40.53 155 VAL A CA 1
ATOM 1098 C C . VAL A 1 155 ? 2.557 -37.957 27.599 1.00 40.53 155 VAL A C 1
ATOM 1100 O O . VAL A 1 155 ? 1.429 -37.646 27.980 1.00 40.53 155 VAL A O 1
ATOM 1103 N N . TRP A 1 156 ? 2.816 -38.300 26.336 1.00 38.62 156 TRP A N 1
ATOM 1104 C CA . TRP A 1 156 ? 1.767 -38.575 25.350 1.00 38.62 156 TRP A CA 1
ATOM 1105 C C . TRP A 1 156 ? 1.457 -40.073 25.350 1.00 38.62 156 TRP A C 1
ATOM 1107 O O . TRP A 1 156 ? 2.346 -40.893 25.145 1.00 38.62 156 TRP A O 1
ATOM 1117 N N . THR A 1 157 ? 0.194 -40.444 25.570 1.00 40.06 157 THR A N 1
ATOM 1118 C CA . THR A 1 157 ? -0.280 -41.811 25.307 1.00 40.06 157 THR A CA 1
ATOM 1119 C C . THR A 1 157 ? -1.343 -41.754 24.211 1.00 40.06 157 THR A C 1
ATOM 1121 O O . THR A 1 157 ? -2.338 -41.044 24.372 1.00 40.06 157 THR A O 1
ATOM 1124 N N . PRO A 1 158 ? -1.176 -42.465 23.080 1.00 36.50 158 PRO A N 1
ATOM 1125 C CA . PRO A 1 158 ? -2.240 -42.565 22.094 1.00 36.50 158 PRO A CA 1
ATOM 1126 C C . PRO A 1 158 ? -3.438 -43.308 22.713 1.00 36.50 158 PRO A C 1
ATOM 1128 O O . PRO A 1 158 ? -3.233 -44.311 23.404 1.00 36.50 158 PRO A O 1
ATOM 1131 N N . PRO A 1 159 ? -4.692 -42.904 22.442 1.00 38.00 159 PRO A N 1
ATOM 1132 C CA . PRO A 1 159 ? -5.889 -43.546 23.004 1.00 38.00 159 PRO A CA 1
ATOM 1133 C C . PRO A 1 159 ? -5.988 -45.056 22.697 1.00 38.00 159 PRO A C 1
ATOM 1135 O O . PRO A 1 159 ? -6.580 -45.815 23.468 1.00 38.00 159 PRO A O 1
ATOM 1138 N N . LEU A 1 160 ? -5.331 -45.529 21.633 1.00 35.94 160 LEU A N 1
ATOM 1139 C CA . LEU A 1 160 ? -5.192 -46.956 21.323 1.00 35.94 160 LEU A CA 1
ATOM 1140 C C . LEU A 1 160 ? -4.418 -47.736 22.402 1.00 35.94 160 LEU A C 1
ATOM 1142 O O . LEU A 1 160 ? -4.826 -48.842 22.746 1.00 35.94 160 LEU A O 1
ATOM 1146 N N . ALA A 1 161 ? -3.373 -47.163 23.005 1.00 38.59 161 ALA A N 1
ATOM 1147 C CA . ALA A 1 161 ? -2.580 -47.833 24.040 1.00 38.59 161 ALA A CA 1
ATOM 1148 C C . ALA A 1 161 ? -3.367 -48.000 25.352 1.00 38.59 161 ALA A C 1
ATOM 1150 O O . ALA A 1 161 ? -3.345 -49.072 25.953 1.00 38.59 161 ALA A O 1
ATOM 1151 N N . ALA A 1 162 ? -4.148 -46.988 25.751 1.00 40.06 162 ALA A N 1
ATOM 1152 C CA . ALA A 1 162 ? -5.051 -47.087 26.902 1.00 40.06 162 ALA A CA 1
ATOM 1153 C C . ALA A 1 162 ? -6.127 -48.168 26.692 1.00 40.06 162 ALA A C 1
ATOM 1155 O O . ALA A 1 162 ? -6.472 -48.903 27.617 1.00 40.06 162 ALA A O 1
ATOM 1156 N N . THR A 1 163 ? -6.603 -48.317 25.453 1.00 40.03 163 THR A N 1
ATOM 1157 C CA . THR A 1 163 ? -7.596 -49.333 25.079 1.00 40.03 163 THR A CA 1
ATOM 1158 C C . THR A 1 163 ? -6.996 -50.744 25.083 1.00 40.03 163 THR A C 1
ATOM 1160 O O . THR A 1 163 ? -7.627 -51.674 25.578 1.00 40.03 163 THR A O 1
ATOM 1163 N N . VAL A 1 164 ? -5.756 -50.912 24.608 1.00 41.03 164 VAL A N 1
ATOM 1164 C CA . VAL A 1 164 ? -5.026 -52.194 24.650 1.00 41.03 164 VAL A CA 1
ATOM 1165 C C . VAL A 1 164 ? -4.728 -52.618 26.089 1.00 41.03 164 VAL A C 1
ATOM 1167 O O . VAL A 1 164 ? -4.918 -53.786 26.424 1.00 41.03 164 VAL A O 1
ATOM 1170 N N . VAL A 1 165 ? -4.353 -51.678 26.964 1.00 44.34 165 VAL A N 1
ATOM 1171 C CA . VAL A 1 165 ? -4.197 -51.952 28.399 1.00 44.34 165 VAL A CA 1
ATOM 1172 C C . VAL A 1 165 ? -5.545 -52.364 28.994 1.00 44.34 165 VAL A C 1
ATOM 1174 O O . VAL A 1 165 ? -5.640 -53.437 29.569 1.00 44.34 165 VAL A O 1
ATOM 1177 N N . LEU A 1 166 ? -6.635 -51.627 28.772 1.00 43.97 166 LEU A N 1
ATOM 1178 C CA . LEU A 1 166 ? -7.956 -52.009 29.297 1.00 43.97 166 LEU A CA 1
ATOM 1179 C C . LEU A 1 166 ? -8.461 -53.374 28.773 1.00 43.97 166 LEU A C 1
ATOM 1181 O O . LEU A 1 166 ? -9.080 -54.132 29.522 1.00 43.97 166 LEU A O 1
ATOM 1185 N N . LEU A 1 167 ? -8.153 -53.738 27.523 1.00 41.31 167 LEU A N 1
ATOM 1186 C CA . LEU A 1 167 ? -8.502 -55.043 26.944 1.00 41.31 167 LEU A CA 1
ATOM 1187 C C . LEU A 1 167 ? -7.632 -56.189 27.486 1.00 41.31 167 LEU A C 1
ATOM 1189 O O . LEU A 1 167 ? -8.156 -57.270 27.772 1.00 41.31 167 LEU A O 1
ATOM 1193 N N . ALA A 1 168 ? -6.337 -55.949 27.717 1.00 42.34 168 ALA A N 1
ATOM 1194 C CA . ALA A 1 168 ? -5.441 -56.897 28.383 1.00 42.34 168 ALA A CA 1
ATOM 1195 C C . ALA A 1 168 ? -5.876 -57.191 29.835 1.00 42.34 168 ALA A C 1
ATOM 1197 O O . ALA A 1 168 ? -5.585 -58.264 30.365 1.00 42.34 168 ALA A O 1
ATOM 1198 N N . TRP A 1 169 ? -6.633 -56.280 30.457 1.00 49.78 169 TRP A N 1
ATOM 1199 C CA . TRP A 1 169 ? -7.210 -56.436 31.796 1.00 49.78 169 TRP A CA 1
ATOM 1200 C C . TRP A 1 169 ? -8.545 -57.198 31.817 1.00 49.78 169 TRP A C 1
ATOM 1202 O O . TRP A 1 169 ? -8.850 -57.875 32.802 1.00 49.78 169 TRP A O 1
ATOM 1212 N N . ALA A 1 170 ? -9.338 -57.141 30.743 1.00 45.16 170 ALA A N 1
ATOM 1213 C CA . ALA A 1 170 ? -10.637 -57.816 30.675 1.00 45.16 170 ALA A CA 1
ATOM 1214 C C . ALA A 1 170 ? -10.514 -59.333 30.422 1.00 45.16 170 ALA A C 1
ATOM 1216 O O . ALA A 1 170 ? -11.313 -60.123 30.938 1.00 45.16 170 ALA A O 1
ATOM 1217 N N . LEU A 1 171 ? -9.493 -59.758 29.668 1.00 41.59 171 LEU A N 1
ATOM 1218 C CA . LEU A 1 171 ? -9.306 -61.160 29.279 1.00 41.59 171 LEU A CA 1
ATOM 1219 C C . LEU A 1 171 ? -9.097 -62.130 30.465 1.00 41.59 171 LEU A C 1
ATOM 1221 O O . LEU A 1 171 ? -9.776 -63.158 30.501 1.00 41.59 171 LEU A O 1
ATOM 1225 N N . PRO A 1 172 ? -8.227 -61.852 31.460 1.00 44.44 172 PRO A N 1
ATOM 1226 C CA . PRO A 1 172 ? -7.968 -62.781 32.566 1.00 44.44 172 PRO A CA 1
ATOM 1227 C C . PRO A 1 172 ? -9.181 -62.985 33.485 1.00 44.44 172 PRO A C 1
ATOM 1229 O O . PRO A 1 172 ? -9.413 -64.095 33.975 1.00 44.44 172 PRO A O 1
ATOM 1232 N N . VAL A 1 173 ? -9.983 -61.930 33.683 1.00 48.38 173 VAL A N 1
ATOM 1233 C CA . VAL A 1 173 ? -11.219 -61.946 34.488 1.00 48.38 173 VAL A CA 1
ATOM 1234 C C . VAL A 1 173 ? -12.324 -62.727 33.768 1.00 48.38 173 VAL A C 1
ATOM 1236 O O . VAL A 1 173 ? -13.023 -63.539 34.380 1.00 48.38 173 VAL A O 1
ATOM 1239 N N . ALA A 1 174 ? -12.444 -62.557 32.448 1.00 46.00 174 ALA A N 1
ATOM 1240 C CA . ALA A 1 174 ? -13.375 -63.330 31.632 1.00 46.00 174 ALA A CA 1
ATOM 1241 C C . ALA A 1 174 ? -12.995 -64.823 31.572 1.00 46.00 174 ALA A C 1
ATOM 1243 O O . ALA A 1 174 ? -13.871 -65.685 31.682 1.00 46.00 174 ALA A O 1
ATOM 1244 N N . LEU A 1 175 ? -11.697 -65.146 31.482 1.00 42.25 175 LEU A N 1
ATOM 1245 C CA . LEU A 1 175 ? -11.206 -66.530 31.476 1.00 42.25 175 LEU A CA 1
ATOM 1246 C C . LEU A 1 175 ? -11.465 -67.244 32.813 1.00 42.25 175 LEU A C 1
ATOM 1248 O O . LEU A 1 175 ? -11.889 -68.401 32.831 1.00 42.25 175 LEU A O 1
ATOM 1252 N N . THR A 1 176 ? -11.269 -66.555 33.943 1.00 47.09 176 THR A N 1
ATOM 1253 C CA . THR A 1 176 ? -11.577 -67.108 35.275 1.00 47.09 176 THR A CA 1
ATOM 1254 C C . THR A 1 176 ? -13.080 -67.307 35.477 1.00 47.09 176 THR A C 1
ATOM 1256 O O . THR A 1 176 ? -13.487 -68.326 36.037 1.00 47.09 176 THR A O 1
ATOM 1259 N N . ALA A 1 177 ? -13.926 -66.415 34.953 1.00 48.50 177 ALA A N 1
ATOM 1260 C CA . ALA A 1 177 ? -15.378 -66.593 34.967 1.00 48.50 177 ALA A CA 1
ATOM 1261 C C . ALA A 1 177 ? -15.848 -67.758 34.068 1.00 48.50 177 ALA A C 1
ATOM 1263 O O . ALA A 1 177 ? -16.754 -68.500 34.451 1.00 48.50 177 ALA A O 1
ATOM 1264 N N . ALA A 1 178 ? -15.217 -67.978 32.910 1.00 41.12 178 ALA A N 1
ATOM 1265 C CA . ALA A 1 178 ? -15.560 -69.073 32.000 1.00 41.12 178 ALA A CA 1
ATOM 1266 C C . ALA A 1 178 ? -15.184 -70.458 32.563 1.00 41.12 178 ALA A C 1
ATOM 1268 O O . ALA A 1 178 ? -15.970 -71.403 32.464 1.00 41.12 178 ALA A O 1
ATOM 1269 N N . LEU A 1 179 ? -14.031 -70.573 33.230 1.00 41.00 179 LEU A N 1
ATOM 1270 C CA . LEU A 1 179 ? -13.555 -71.828 33.826 1.00 41.00 179 LEU A CA 1
ATOM 1271 C C . LEU A 1 179 ? -14.393 -72.289 35.037 1.00 41.00 179 LEU A C 1
ATOM 1273 O O . LEU A 1 179 ? -14.427 -73.480 35.334 1.00 41.00 179 LEU A O 1
ATOM 1277 N N . THR A 1 180 ? -15.143 -71.389 35.687 1.00 45.06 180 THR A N 1
ATOM 1278 C CA . THR A 1 180 ? -16.061 -71.740 36.796 1.00 45.06 180 THR A CA 1
ATOM 1279 C C . THR A 1 180 ? -17.402 -72.332 36.344 1.00 45.06 180 THR A C 1
ATOM 1281 O O . THR A 1 180 ? -18.134 -72.877 37.170 1.00 45.06 180 THR A O 1
ATOM 1284 N N . ARG A 1 181 ? -17.746 -72.276 35.045 1.00 43.19 181 ARG A N 1
ATOM 1285 C CA . ARG A 1 181 ? -19.007 -72.845 34.526 1.00 43.19 181 ARG A CA 1
ATOM 1286 C C . ARG A 1 181 ? -18.964 -74.357 34.280 1.00 43.19 181 ARG A C 1
ATOM 1288 O O . ARG A 1 181 ? -20.028 -74.953 34.147 1.00 43.19 181 ARG A O 1
ATOM 1295 N N . ARG A 1 182 ? -17.783 -74.985 34.204 1.00 36.44 182 ARG A N 1
ATOM 1296 C CA . ARG A 1 182 ? -17.648 -76.403 33.805 1.00 36.44 182 ARG A CA 1
ATOM 1297 C C . ARG A 1 182 ? -17.607 -77.421 34.951 1.00 36.44 182 ARG A C 1
ATOM 1299 O O . ARG A 1 182 ? -17.606 -78.613 34.675 1.00 36.44 182 ARG A O 1
ATOM 1306 N N . SER A 1 183 ? -17.639 -77.000 36.211 1.00 41.25 183 SER A N 1
ATOM 1307 C CA . SER A 1 183 ? -17.511 -77.903 37.364 1.00 41.25 183 SER A CA 1
ATOM 1308 C C . SER A 1 183 ? -18.701 -77.802 38.323 1.00 41.25 183 SER A C 1
ATOM 1310 O O . SER A 1 183 ? -18.568 -77.292 39.429 1.00 41.25 183 SER A O 1
ATOM 1312 N N . ALA A 1 184 ? -19.875 -78.294 37.906 1.00 37.69 184 ALA A N 1
ATOM 1313 C CA . ALA A 1 184 ? -20.909 -78.798 38.824 1.00 37.69 184 ALA A CA 1
ATOM 1314 C C . ALA A 1 184 ? -22.059 -79.501 38.074 1.00 37.69 184 ALA A C 1
ATOM 1316 O O . ALA A 1 184 ? -23.097 -78.901 37.804 1.00 37.69 184 ALA A O 1
ATOM 1317 N N . ALA A 1 185 ? -21.910 -80.797 37.814 1.00 37.75 185 ALA A N 1
ATOM 1318 C CA . ALA A 1 185 ? -23.039 -81.724 37.847 1.00 37.75 185 ALA A CA 1
ATOM 1319 C C . ALA A 1 185 ? -22.549 -83.035 38.474 1.00 37.75 185 ALA A C 1
ATOM 1321 O O . ALA A 1 185 ? -21.560 -83.599 38.008 1.00 37.75 185 ALA A O 1
ATOM 1322 N N . PRO A 1 186 ? -23.199 -83.486 39.557 1.00 40.66 186 PRO A N 1
ATOM 1323 C CA . PRO A 1 186 ? -23.771 -84.824 39.485 1.00 40.66 186 PRO A CA 1
ATOM 1324 C C . PRO A 1 186 ? -25.211 -84.902 40.019 1.00 40.66 186 PRO A C 1
ATOM 1326 O O . PRO A 1 186 ? -25.721 -84.004 40.690 1.00 40.66 186 PRO A O 1
ATOM 1329 N N . ALA A 1 187 ? -25.853 -85.999 39.625 1.00 38.22 187 ALA A N 1
ATOM 1330 C CA . ALA A 1 187 ? -27.260 -86.342 39.768 1.00 38.22 187 ALA A CA 1
ATOM 1331 C C . ALA A 1 187 ? -27.652 -86.875 41.163 1.00 38.22 187 ALA A C 1
ATOM 1333 O O . ALA A 1 187 ? -26.824 -87.438 41.873 1.00 38.22 187 ALA A O 1
ATOM 1334 N N . GLY A 1 188 ? -28.952 -86.779 41.483 1.00 42.88 188 GLY A N 1
ATOM 1335 C CA . GLY A 1 188 ? -29.636 -87.603 42.494 1.00 42.88 188 GLY A CA 1
ATOM 1336 C C . GLY A 1 188 ? -30.205 -86.865 43.720 1.00 42.88 188 GLY A C 1
ATOM 1337 O O . GLY A 1 188 ? -29.495 -86.088 44.347 1.00 42.88 188 GLY A O 1
ATOM 1338 N N . LEU A 1 189 ? -31.457 -87.211 44.082 1.00 36.22 189 LEU A N 1
ATOM 1339 C CA . LEU A 1 189 ? -32.200 -87.003 45.356 1.00 36.22 189 LEU A CA 1
ATOM 1340 C C . LEU A 1 189 ? -33.266 -85.870 45.448 1.00 36.22 189 LEU A C 1
ATOM 1342 O O . LEU A 1 189 ? -33.126 -84.819 44.817 1.00 36.22 189 LEU A O 1
ATOM 1346 N N . PRO A 1 190 ? -34.388 -86.120 46.180 1.00 42.91 190 PRO A N 1
ATOM 1347 C CA . PRO A 1 190 ? -35.752 -85.873 45.698 1.00 42.91 190 PRO A CA 1
ATOM 1348 C C . PRO A 1 190 ? -36.507 -84.713 46.378 1.00 42.91 190 PRO A C 1
ATOM 1350 O O . PRO A 1 190 ? -35.978 -83.955 47.186 1.00 42.91 190 PRO A O 1
ATOM 1353 N N . ALA A 1 191 ? -37.762 -84.559 45.943 1.00 48.34 191 ALA A N 1
ATOM 1354 C CA . ALA A 1 191 ? -38.665 -83.427 46.099 1.00 48.34 191 ALA A CA 1
ATOM 1355 C C . ALA A 1 191 ? -38.923 -82.959 47.544 1.00 48.34 191 ALA A C 1
ATOM 1357 O O . ALA A 1 191 ? -39.553 -83.637 48.346 1.00 48.34 191 ALA A O 1
ATOM 1358 N N . GLY A 1 192 ? -38.537 -81.713 47.813 1.00 44.62 192 GLY A N 1
ATOM 1359 C CA . GLY A 1 192 ? -38.962 -80.949 48.979 1.00 44.62 192 GLY A CA 1
ATOM 1360 C C . GLY A 1 192 ? -38.340 -79.557 48.946 1.00 44.62 192 GLY A C 1
ATOM 1361 O O . GLY A 1 192 ? -37.124 -79.418 48.989 1.00 44.62 192 GLY A O 1
ATOM 1362 N N . THR A 1 193 ? -39.175 -78.517 48.870 1.00 40.53 193 THR A N 1
ATOM 1363 C CA . THR A 1 193 ? -38.837 -77.074 48.936 1.00 40.53 193 THR A CA 1
ATOM 1364 C C . THR A 1 193 ? -38.285 -76.401 47.658 1.00 40.53 193 THR A C 1
ATOM 1366 O O . THR A 1 193 ? -37.144 -75.947 47.554 1.00 40.53 193 THR A O 1
ATOM 1369 N N . ARG A 1 194 ? -39.178 -76.178 46.681 1.00 42.75 194 ARG A N 1
ATOM 1370 C CA . ARG A 1 194 ? -38.942 -75.318 45.496 1.00 42.75 194 ARG A CA 1
ATOM 1371 C C . ARG A 1 194 ? -38.795 -73.811 45.816 1.00 42.75 194 ARG A C 1
ATOM 1373 O O . ARG A 1 194 ? -38.464 -73.042 44.921 1.00 42.75 194 ARG A O 1
ATOM 1380 N N . ALA A 1 195 ? -38.951 -73.379 47.073 1.00 42.69 195 ALA A N 1
ATOM 1381 C CA . ALA A 1 195 ? -38.837 -71.969 47.480 1.00 42.69 195 ALA A CA 1
ATOM 1382 C C . ALA A 1 195 ? -37.428 -71.543 47.965 1.00 42.69 195 ALA A C 1
ATOM 1384 O O . ALA A 1 195 ? -37.116 -70.352 47.977 1.00 42.69 195 ALA A O 1
ATOM 1385 N N . ALA A 1 196 ? -36.529 -72.483 48.290 1.00 42.19 196 ALA A N 1
ATOM 1386 C CA . ALA A 1 196 ? -35.162 -72.159 48.729 1.00 42.19 196 ALA A CA 1
ATOM 1387 C C . ALA A 1 196 ? -34.142 -72.084 47.570 1.00 42.19 196 ALA A C 1
ATOM 1389 O O . ALA A 1 196 ? -33.120 -71.403 47.685 1.00 42.19 196 ALA A O 1
ATOM 1390 N N . ARG A 1 197 ? -34.432 -72.709 46.415 1.00 43.47 197 ARG A N 1
ATOM 1391 C CA . ARG A 1 197 ? -33.531 -72.739 45.240 1.00 43.47 197 ARG A CA 1
ATOM 1392 C C . ARG A 1 197 ? -33.594 -71.495 44.342 1.00 43.47 197 ARG A C 1
ATOM 1394 O O . ARG A 1 197 ? -32.628 -71.213 43.639 1.00 43.47 197 ARG A O 1
ATOM 1401 N N . VAL A 1 198 ? -34.652 -70.682 44.416 1.00 39.47 198 VAL A N 1
ATOM 1402 C CA . VAL A 1 198 ? -34.717 -69.403 43.672 1.00 39.47 198 VAL A CA 1
ATOM 1403 C C . VAL A 1 198 ? -33.982 -68.275 44.414 1.00 39.47 198 VAL A C 1
ATOM 1405 O O . VAL A 1 198 ? -33.478 -67.345 43.785 1.00 39.47 198 VAL A O 1
ATOM 1408 N N . ARG A 1 199 ? -33.805 -68.378 45.740 1.00 38.22 199 ARG A N 1
ATOM 1409 C CA . ARG A 1 199 ? -33.115 -67.356 46.552 1.00 38.22 199 ARG A CA 1
ATOM 1410 C C . ARG A 1 199 ? -31.584 -67.485 46.539 1.00 38.22 199 ARG A C 1
ATOM 1412 O O . ARG A 1 199 ? -30.895 -66.467 46.570 1.00 38.22 199 ARG A O 1
ATOM 1419 N N . THR A 1 200 ? -31.032 -68.691 46.401 1.00 40.44 200 THR A N 1
ATOM 1420 C CA . THR A 1 200 ? -29.574 -68.921 46.294 1.00 40.44 200 THR A CA 1
ATOM 1421 C C . THR A 1 200 ? -29.036 -68.767 44.867 1.00 40.44 200 THR A C 1
ATOM 1423 O O . THR A 1 200 ? -27.933 -68.246 44.696 1.00 40.44 200 THR A O 1
ATOM 1426 N N . ALA A 1 201 ? -29.829 -69.081 43.833 1.00 37.50 201 ALA A N 1
ATOM 1427 C CA . ALA A 1 201 ? -29.480 -68.777 42.440 1.00 37.50 201 ALA A CA 1
ATOM 1428 C C . ALA A 1 201 ? -29.572 -67.269 42.120 1.00 37.50 201 ALA A C 1
ATOM 1430 O O . ALA A 1 201 ? -28.706 -66.747 41.415 1.00 37.50 201 ALA A O 1
ATOM 1431 N N . ARG A 1 202 ? -30.540 -66.531 42.701 1.00 36.62 202 ARG A N 1
ATOM 1432 C CA . ARG A 1 202 ? -30.572 -65.054 42.618 1.00 36.62 202 ARG A CA 1
ATOM 1433 C C . ARG A 1 202 ? -29.415 -64.398 43.371 1.00 36.62 202 ARG A C 1
ATOM 1435 O O . ARG A 1 202 ? -28.853 -63.447 42.846 1.00 36.62 202 ARG A O 1
ATOM 1442 N N . ARG A 1 203 ? -28.995 -64.913 44.536 1.00 38.56 203 ARG A N 1
ATOM 1443 C CA . ARG A 1 203 ? -27.828 -64.366 45.259 1.00 38.56 203 ARG A CA 1
ATOM 1444 C C . ARG A 1 203 ? -26.501 -64.617 44.537 1.00 38.56 203 ARG A C 1
ATOM 1446 O O . ARG A 1 203 ? -25.669 -63.722 44.517 1.00 38.56 203 ARG A O 1
ATOM 1453 N N . ARG A 1 204 ? -26.308 -65.764 43.872 1.00 37.91 204 ARG A N 1
ATOM 1454 C CA . ARG A 1 204 ? -25.089 -66.007 43.069 1.00 37.91 204 ARG A CA 1
ATOM 1455 C C . ARG A 1 204 ? -25.080 -65.237 41.741 1.00 37.91 204 ARG A C 1
ATOM 1457 O O . ARG A 1 204 ? -24.030 -64.728 41.362 1.00 37.91 204 ARG A O 1
ATOM 1464 N N . ARG A 1 205 ? -26.238 -65.052 41.086 1.00 35.91 205 ARG A N 1
ATOM 1465 C CA . ARG A 1 205 ? -26.366 -64.140 39.930 1.00 35.91 205 ARG A CA 1
ATOM 1466 C C . ARG A 1 205 ? -26.196 -62.668 40.321 1.00 35.91 205 ARG A C 1
ATOM 1468 O O . ARG A 1 205 ? -25.598 -61.937 39.550 1.00 35.91 205 ARG A O 1
ATOM 1475 N N . ALA A 1 206 ? -26.626 -62.253 41.514 1.00 35.97 206 ALA A N 1
ATOM 1476 C CA . ALA A 1 206 ? -26.420 -60.893 42.018 1.00 35.97 206 ALA A CA 1
ATOM 1477 C C . ALA A 1 206 ? -24.959 -60.600 42.398 1.00 35.97 206 ALA A C 1
ATOM 1479 O O . ALA A 1 206 ? -24.522 -59.469 42.248 1.00 35.97 206 ALA A O 1
ATOM 1480 N N . VAL A 1 207 ? -24.183 -61.599 42.834 1.00 37.66 207 VAL A N 1
ATOM 1481 C CA . VAL A 1 207 ? -22.752 -61.404 43.139 1.00 37.66 207 VAL A CA 1
ATOM 1482 C C . VAL A 1 207 ? -21.910 -61.322 41.861 1.00 37.66 207 VAL A C 1
ATOM 1484 O O . VAL A 1 207 ? -21.029 -60.472 41.795 1.00 37.66 207 VAL A O 1
ATOM 1487 N N . VAL A 1 208 ? -22.213 -62.119 40.825 1.00 36.09 208 VAL A N 1
ATOM 1488 C CA . VAL A 1 208 ? -21.520 -62.046 39.518 1.00 36.09 208 VAL A CA 1
ATOM 1489 C C . VAL A 1 208 ? -21.981 -60.836 38.695 1.00 36.09 208 VAL A C 1
ATOM 1491 O O . VAL A 1 208 ? -21.155 -60.157 38.096 1.00 36.09 208 VAL A O 1
ATOM 1494 N N . ALA A 1 209 ? -23.276 -60.498 38.717 1.00 34.53 209 ALA A N 1
ATOM 1495 C CA . ALA A 1 209 ? -23.762 -59.248 38.134 1.00 34.53 209 ALA A CA 1
ATOM 1496 C C . ALA A 1 209 ? -23.252 -58.031 38.917 1.00 34.53 209 ALA A C 1
ATOM 1498 O O . ALA A 1 209 ? -22.923 -57.037 38.298 1.00 34.53 209 ALA A O 1
ATOM 1499 N N . GLY A 1 210 ? -23.102 -58.120 40.243 1.00 32.72 210 GLY A N 1
ATOM 1500 C CA . GLY A 1 210 ? -22.540 -57.057 41.079 1.00 32.72 210 GLY A CA 1
ATOM 1501 C C . GLY A 1 210 ? -21.042 -56.828 40.868 1.00 32.72 210 GLY A C 1
ATOM 1502 O O . GLY A 1 210 ? -20.591 -55.698 40.999 1.00 32.72 210 GLY A O 1
ATOM 1503 N N . THR A 1 211 ? -20.275 -57.852 40.475 1.00 35.72 211 THR A N 1
ATOM 1504 C CA . THR A 1 211 ? -18.854 -57.686 40.105 1.00 35.72 211 THR A CA 1
ATOM 1505 C C . THR A 1 211 ? -18.667 -57.187 38.671 1.00 35.72 211 THR A C 1
ATOM 1507 O O . THR A 1 211 ? -17.726 -56.442 38.433 1.00 35.72 211 THR A O 1
ATOM 1510 N N . LEU A 1 212 ? -19.577 -57.514 37.745 1.00 31.86 212 LEU A N 1
ATOM 1511 C CA . LEU A 1 212 ? -19.615 -56.931 36.392 1.00 31.86 212 LEU A CA 1
ATOM 1512 C C . LEU A 1 212 ? -20.215 -55.514 36.359 1.00 31.86 212 LEU A C 1
ATOM 1514 O O . LEU A 1 212 ? -19.813 -54.708 35.531 1.00 31.86 212 LEU A O 1
ATOM 1518 N N . PHE A 1 213 ? -21.132 -55.176 37.273 1.00 32.94 213 PHE A N 1
ATOM 1519 C CA . PHE A 1 213 ? -21.598 -53.798 37.456 1.00 32.94 213 PHE A CA 1
ATOM 1520 C C . PHE A 1 213 ? -20.556 -52.949 38.185 1.00 32.94 213 PHE A C 1
ATOM 1522 O O . PHE A 1 213 ? -20.419 -51.783 37.860 1.00 32.94 213 PHE A O 1
ATOM 1529 N N . ALA A 1 214 ? -19.760 -53.504 39.106 1.00 32.22 214 ALA A N 1
ATOM 1530 C CA . ALA A 1 214 ? -18.676 -52.752 39.745 1.00 32.22 214 ALA A CA 1
ATOM 1531 C C . ALA A 1 214 ? -17.536 -52.366 38.779 1.00 32.22 214 ALA A C 1
ATOM 1533 O O . ALA A 1 214 ? -16.808 -51.420 39.063 1.00 32.22 214 ALA A O 1
ATOM 1534 N N . SER A 1 215 ? -17.403 -53.048 37.636 1.00 32.03 215 SER A N 1
ATOM 1535 C CA . SER A 1 215 ? -16.468 -52.696 36.556 1.00 32.03 215 SER A CA 1
ATOM 1536 C C . SER A 1 215 ? -17.101 -51.905 35.400 1.00 32.03 215 SER A C 1
ATOM 1538 O O . SER A 1 215 ? -16.380 -51.480 34.502 1.00 32.03 215 SER A O 1
ATOM 1540 N N . LEU A 1 216 ? -18.421 -51.675 35.429 1.00 31.12 216 LEU A N 1
ATOM 1541 C CA . LEU A 1 216 ? -19.175 -50.876 34.445 1.00 31.12 216 LEU A CA 1
ATOM 1542 C C . LEU A 1 216 ? -20.013 -49.750 35.076 1.00 31.12 216 LEU A C 1
ATOM 1544 O O . LEU A 1 216 ? -20.793 -49.095 34.385 1.00 31.12 216 LEU A O 1
ATOM 1548 N N . LEU A 1 217 ? -19.858 -49.490 36.375 1.00 27.91 217 LEU A N 1
ATOM 1549 C CA . LEU A 1 217 ? -20.352 -48.260 36.974 1.00 27.91 217 LEU A CA 1
ATOM 1550 C C . LEU A 1 217 ? -19.569 -47.105 36.337 1.00 27.91 217 LEU A C 1
ATOM 1552 O O . LEU A 1 217 ? -18.335 -47.159 36.330 1.00 27.91 217 LEU A O 1
ATOM 1556 N N . PRO A 1 218 ? -20.237 -46.055 35.823 1.00 30.72 218 PRO A N 1
ATOM 1557 C CA . PRO A 1 218 ? -19.539 -44.807 35.586 1.00 30.72 218 PRO A CA 1
ATOM 1558 C C . PRO A 1 218 ? -18.886 -44.445 36.916 1.00 30.72 218 PRO A C 1
ATOM 1560 O O . PRO A 1 218 ? -19.553 -44.452 37.956 1.00 30.72 218 PRO A O 1
ATOM 1563 N N . LEU A 1 219 ? -17.573 -44.216 36.886 1.00 27.45 219 LEU A N 1
ATOM 1564 C CA . LEU A 1 219 ? -16.854 -43.626 38.006 1.00 27.45 219 LEU A CA 1
ATOM 1565 C C . LEU A 1 219 ? -17.754 -42.517 38.574 1.00 27.45 219 LEU A C 1
ATOM 1567 O O . LEU A 1 219 ? -18.194 -41.668 37.787 1.00 27.45 219 LEU A O 1
ATOM 1571 N N . PRO A 1 220 ? -18.081 -42.504 39.885 1.00 27.28 220 PRO A N 1
ATOM 1572 C CA . PRO A 1 220 ? -18.557 -41.266 40.469 1.00 27.28 220 PRO A CA 1
ATOM 1573 C C . PRO A 1 220 ? -17.513 -40.238 40.066 1.00 27.28 220 PRO A C 1
ATOM 1575 O O . PRO A 1 220 ? -16.315 -40.500 40.225 1.00 27.28 220 PRO A O 1
ATOM 1578 N N . ALA A 1 221 ? -17.988 -39.163 39.426 1.00 29.16 221 ALA A N 1
ATOM 1579 C CA . ALA A 1 221 ? -17.198 -38.000 39.072 1.00 29.16 221 ALA A CA 1
ATOM 1580 C C . ALA A 1 221 ? -16.122 -37.861 40.133 1.00 29.16 221 ALA A C 1
ATOM 1582 O O . ALA A 1 221 ? -16.473 -37.831 41.319 1.00 29.16 221 ALA A O 1
ATOM 1583 N N . ALA A 1 222 ? -14.855 -37.932 39.701 1.00 27.92 222 ALA A N 1
ATOM 1584 C CA . ALA A 1 222 ? -13.720 -37.750 40.577 1.00 27.92 222 ALA A CA 1
ATOM 1585 C C . ALA A 1 222 ? -14.133 -36.678 41.574 1.00 27.92 222 ALA A C 1
ATOM 1587 O O . ALA A 1 222 ? -14.512 -35.575 41.164 1.00 27.92 222 ALA A O 1
ATOM 1588 N N . VAL A 1 223 ? -14.177 -37.047 42.860 1.00 29.03 223 VAL A N 1
ATOM 1589 C CA . VAL A 1 223 ? -14.064 -36.052 43.908 1.00 29.03 223 VAL A CA 1
ATOM 1590 C C . VAL A 1 223 ? -12.792 -35.358 43.507 1.00 29.03 223 VAL A C 1
ATOM 1592 O O . VAL A 1 223 ? -11.693 -35.896 43.649 1.00 29.03 223 VAL A O 1
ATOM 1595 N N . ALA A 1 224 ? -12.986 -34.213 42.865 1.00 27.25 224 ALA A N 1
ATOM 1596 C CA . ALA A 1 224 ? -12.010 -33.187 42.824 1.00 27.25 224 ALA A CA 1
ATOM 1597 C C . ALA A 1 224 ? -11.522 -33.174 44.275 1.00 27.25 224 ALA A C 1
ATOM 1599 O O . ALA A 1 224 ? -12.271 -32.833 45.195 1.00 27.25 224 ALA A O 1
ATOM 1600 N N . ALA A 1 225 ? -10.249 -33.537 44.479 1.00 26.94 225 ALA A N 1
ATOM 1601 C CA . ALA A 1 225 ? -9.465 -32.727 45.393 1.00 26.94 225 ALA A CA 1
ATOM 1602 C C . ALA A 1 225 ? -9.949 -31.294 45.160 1.00 26.94 225 ALA A C 1
ATOM 1604 O O . ALA A 1 225 ? -10.177 -30.988 43.985 1.00 26.94 225 ALA A O 1
ATOM 1605 N N . PRO A 1 226 ? -10.217 -30.473 46.182 1.00 28.86 226 PRO A N 1
ATOM 1606 C CA . PRO A 1 226 ? -10.538 -29.079 45.945 1.00 28.86 226 PRO A CA 1
ATOM 1607 C C . PRO A 1 226 ? -9.343 -28.458 45.202 1.00 28.86 226 PRO A C 1
ATOM 1609 O O . PRO A 1 226 ? -8.458 -27.864 45.792 1.00 28.86 226 PRO A O 1
ATOM 1612 N N . GLY A 1 227 ? -9.273 -28.674 43.888 1.00 30.25 227 GLY A N 1
ATOM 1613 C CA . GLY A 1 227 ? -8.830 -27.724 42.928 1.00 30.25 227 GLY A CA 1
ATOM 1614 C C . GLY A 1 227 ? -9.806 -26.630 43.211 1.00 30.25 227 GLY A C 1
ATOM 1615 O O . GLY A 1 227 ? -11.023 -26.831 43.091 1.00 30.25 227 GLY A O 1
ATOM 1616 N N . ASP A 1 228 ? -9.252 -25.556 43.752 1.00 29.12 228 ASP A N 1
ATOM 1617 C CA . ASP A 1 228 ? -9.940 -24.296 43.862 1.00 29.12 228 ASP A CA 1
ATOM 1618 C C . ASP A 1 228 ? -10.882 -24.211 42.665 1.00 29.12 228 ASP A C 1
ATOM 1620 O O . ASP A 1 228 ? -10.410 -24.384 41.530 1.00 29.12 228 ASP A O 1
ATOM 1624 N N . PRO A 1 229 ? -12.207 -24.112 42.884 1.00 31.91 229 PRO A N 1
ATOM 1625 C CA . PRO A 1 229 ? -13.129 -24.005 41.773 1.00 31.91 229 PRO A CA 1
ATOM 1626 C C . PRO A 1 229 ? -12.557 -22.911 40.890 1.00 31.91 229 PRO A C 1
ATOM 1628 O O . PRO A 1 229 ? -12.371 -21.796 41.382 1.00 31.91 229 PRO A O 1
ATOM 1631 N N . LEU A 1 230 ? -12.186 -23.250 39.645 1.00 38.09 230 LEU A N 1
ATOM 1632 C CA . LEU A 1 230 ? -11.722 -22.247 38.696 1.00 38.09 230 LEU A CA 1
ATOM 1633 C C . LEU A 1 230 ? -12.739 -21.113 38.802 1.00 38.09 230 LEU A C 1
ATOM 1635 O O . LEU A 1 230 ? -13.934 -21.382 38.610 1.00 38.09 230 LEU A O 1
ATOM 1639 N N . PRO A 1 231 ? -12.319 -19.913 39.240 1.00 41.19 231 PRO A N 1
ATOM 1640 C CA . PRO A 1 231 ? -13.271 -18.900 39.637 1.00 41.19 231 PRO A CA 1
ATOM 1641 C C . PRO A 1 231 ? -14.200 -18.648 38.456 1.00 41.19 231 PRO A C 1
ATOM 1643 O O . PRO A 1 231 ? -13.766 -18.599 37.299 1.00 41.19 231 PRO A O 1
ATOM 1646 N N . ALA A 1 232 ? -15.502 -18.598 38.742 1.00 46.50 232 ALA A N 1
ATOM 1647 C CA . ALA A 1 232 ? -16.522 -18.399 37.727 1.00 46.50 232 ALA A CA 1
ATOM 1648 C C . ALA A 1 232 ? -16.107 -17.229 36.818 1.00 46.50 232 ALA A C 1
ATOM 1650 O O . ALA A 1 232 ? -15.859 -16.130 37.308 1.00 46.50 232 ALA A O 1
ATOM 1651 N N . GLY A 1 233 ? -16.001 -17.475 35.509 1.00 51.78 233 GLY A N 1
ATOM 1652 C CA . GLY A 1 233 ? -15.621 -16.449 34.533 1.00 51.78 233 GLY A CA 1
ATOM 1653 C C . GLY A 1 233 ? -14.202 -16.539 33.957 1.00 51.78 233 GLY A C 1
ATOM 1654 O O . GLY A 1 233 ? -13.860 -15.718 33.112 1.00 51.78 233 GLY A O 1
ATOM 1655 N N . ARG A 1 234 ? -13.371 -17.526 34.313 1.00 59.31 234 ARG A N 1
ATOM 1656 C CA . ARG A 1 234 ? -12.128 -17.745 33.549 1.00 59.31 234 ARG A CA 1
ATOM 1657 C C . ARG A 1 234 ? -12.416 -18.315 32.143 1.00 59.31 234 ARG A C 1
ATOM 1659 O O . ARG A 1 234 ? -13.362 -19.099 32.002 1.00 59.31 234 ARG A O 1
ATOM 1666 N N . PRO A 1 235 ? -11.627 -17.946 31.107 1.00 63.22 235 PRO A N 1
ATOM 1667 C CA . PRO A 1 235 ? -11.653 -18.613 29.806 1.00 63.22 235 PRO A CA 1
ATOM 1668 C C . PRO A 1 235 ? -11.558 -20.123 30.004 1.00 63.22 235 PRO A C 1
ATOM 1670 O O . PRO A 1 235 ? -10.780 -20.597 30.831 1.00 63.22 235 PRO A O 1
ATOM 1673 N N . THR A 1 236 ? -12.386 -20.886 29.300 1.00 58.31 236 THR A N 1
ATOM 1674 C CA . THR A 1 236 ? -12.570 -22.305 29.621 1.00 58.31 236 THR A CA 1
ATOM 1675 C C . THR A 1 236 ? -11.414 -23.187 29.156 1.00 58.31 236 THR A C 1
ATOM 1677 O O . THR A 1 236 ? -11.364 -24.352 29.530 1.00 58.31 236 THR A O 1
ATOM 1680 N N . GLY A 1 237 ? -10.496 -22.655 28.340 1.00 59.28 237 GLY A N 1
ATOM 1681 C CA . GLY A 1 237 ? -9.388 -23.416 27.759 1.00 59.28 237 GLY A CA 1
ATOM 1682 C C . GLY A 1 237 ? -9.831 -24.518 26.788 1.00 59.28 237 GLY A C 1
ATOM 1683 O O . GLY A 1 237 ? -8.996 -25.308 26.357 1.00 59.28 237 GLY A O 1
ATOM 1684 N N . ASP A 1 238 ? -11.126 -24.576 26.451 1.00 67.50 238 ASP A N 1
ATOM 1685 C CA . ASP A 1 238 ? -11.705 -25.594 25.570 1.00 67.50 238 ASP A CA 1
ATOM 1686 C C . ASP A 1 238 ? -11.056 -25.555 24.179 1.00 67.50 238 ASP A C 1
ATOM 1688 O O . ASP A 1 238 ? -10.525 -24.529 23.752 1.00 67.50 238 ASP A O 1
ATOM 1692 N N . ASP A 1 239 ? -11.123 -26.643 23.416 1.00 75.06 239 ASP A N 1
ATOM 1693 C CA . ASP A 1 239 ? -10.656 -26.598 22.032 1.00 75.06 239 ASP A CA 1
ATOM 1694 C C . ASP A 1 239 ? -11.593 -25.761 21.133 1.00 75.06 239 ASP A C 1
ATOM 1696 O O . ASP A 1 239 ? -12.757 -25.472 21.446 1.00 75.06 239 ASP A O 1
ATOM 1700 N N . TRP A 1 240 ? -11.063 -25.333 19.986 1.00 86.19 240 TRP A N 1
ATOM 1701 C CA . TRP A 1 240 ? -11.799 -24.509 19.021 1.00 86.19 240 TRP A CA 1
ATOM 1702 C C . TRP A 1 240 ? -13.102 -25.168 18.555 1.00 86.19 240 TRP A C 1
ATOM 1704 O O . TRP A 1 240 ? -14.114 -24.481 18.398 1.00 86.19 240 TRP A O 1
ATOM 1714 N N . LYS A 1 241 ? -13.095 -26.492 18.360 1.00 85.06 241 LYS A N 1
ATOM 1715 C CA . LYS A 1 241 ? -14.249 -27.234 17.841 1.00 85.06 241 LYS A CA 1
ATOM 1716 C C . LYS A 1 241 ? -15.396 -27.200 18.845 1.00 85.06 241 LYS A C 1
ATOM 1718 O O . LYS A 1 241 ? -16.516 -26.854 18.493 1.00 85.06 241 LYS A O 1
ATOM 1723 N N . THR A 1 242 ? -15.094 -27.427 20.116 1.00 84.31 242 THR A N 1
ATOM 1724 C CA . THR A 1 242 ? -16.052 -27.379 21.222 1.00 84.31 242 THR A CA 1
ATOM 1725 C C . THR A 1 242 ? -16.683 -25.993 21.377 1.00 84.31 242 THR A C 1
ATOM 1727 O O . THR A 1 242 ? -17.870 -25.873 21.705 1.00 84.31 242 THR A O 1
ATOM 1730 N N . ARG A 1 243 ? -15.917 -24.917 21.146 1.00 86.62 243 ARG A N 1
ATOM 1731 C CA . ARG A 1 243 ? -16.461 -23.549 21.094 1.00 86.62 243 ARG A CA 1
ATOM 1732 C C . ARG A 1 243 ? -17.380 -23.346 19.890 1.00 86.62 243 ARG A C 1
ATOM 1734 O O . ARG A 1 243 ? -18.523 -22.937 20.097 1.00 86.62 243 ARG A O 1
ATOM 1741 N N . SER A 1 244 ? -16.925 -23.706 18.687 1.00 87.31 244 SER A N 1
ATOM 1742 C CA . SER A 1 244 ? -17.717 -23.590 17.453 1.00 87.31 244 SER A CA 1
ATOM 1743 C C . SER A 1 244 ? -19.040 -24.341 17.570 1.00 87.31 244 SER A C 1
ATOM 1745 O O . SER A 1 244 ? -20.097 -23.763 17.341 1.00 87.31 244 SER A O 1
ATOM 1747 N N . ASP A 1 245 ? -19.009 -25.586 18.043 1.00 89.12 245 ASP A N 1
ATOM 1748 C CA . ASP A 1 245 ? -20.199 -26.423 18.174 1.00 89.12 245 ASP A CA 1
ATOM 1749 C C . ASP A 1 245 ? -21.210 -25.839 19.180 1.00 89.12 245 ASP A C 1
ATOM 1751 O O . ASP A 1 245 ? -22.424 -25.923 18.984 1.00 89.12 245 ASP A O 1
ATOM 1755 N N . ARG A 1 246 ? -20.739 -25.230 20.281 1.00 88.75 246 ARG A N 1
ATOM 1756 C CA . ARG A 1 246 ? -21.619 -24.531 21.239 1.00 88.75 246 ARG A CA 1
ATOM 1757 C C . ARG A 1 246 ? -22.214 -23.260 20.645 1.00 88.75 246 ARG A C 1
ATOM 1759 O O . ARG A 1 246 ? -23.389 -22.988 20.893 1.00 88.75 246 ARG A O 1
ATOM 1766 N N . SER A 1 247 ? -21.426 -22.509 19.884 1.00 90.38 247 SER A N 1
ATOM 1767 C CA . SER A 1 247 ? -21.893 -21.326 19.166 1.00 90.38 247 SER A CA 1
ATOM 1768 C C . SER A 1 247 ? -22.976 -21.693 18.149 1.00 90.38 247 SER A C 1
ATOM 1770 O O . SER A 1 247 ? -24.055 -21.102 18.163 1.00 90.38 247 SER A O 1
ATOM 1772 N N . ASP A 1 248 ? -22.744 -22.724 17.337 1.00 90.69 248 ASP A N 1
ATOM 1773 C CA . ASP A 1 248 ? -23.693 -23.189 16.323 1.00 90.69 248 ASP A CA 1
ATOM 1774 C C . ASP A 1 248 ? -25.003 -23.674 16.959 1.00 90.69 248 ASP A C 1
ATOM 1776 O O . ASP A 1 248 ? -26.089 -23.319 16.495 1.00 90.69 248 ASP A O 1
ATOM 1780 N N . ARG A 1 249 ? -24.930 -24.393 18.091 1.00 91.12 249 ARG A N 1
ATOM 1781 C CA . ARG A 1 249 ? -26.122 -24.763 18.877 1.00 91.12 249 ARG A CA 1
ATOM 1782 C C . ARG A 1 249 ? -26.874 -23.546 19.418 1.00 91.12 249 ARG A C 1
ATOM 1784 O O . ARG A 1 249 ? -28.103 -23.526 19.369 1.00 91.12 249 ARG A O 1
ATOM 1791 N N . ALA A 1 250 ? -26.167 -22.538 19.932 1.00 91.06 250 ALA A N 1
ATOM 1792 C CA . ALA A 1 250 ? -26.791 -21.322 20.455 1.00 91.06 250 ALA A CA 1
ATOM 1793 C C . ALA A 1 250 ? -27.484 -20.513 19.344 1.00 91.06 250 ALA A C 1
ATOM 1795 O O . ALA A 1 250 ? -28.629 -20.095 19.517 1.00 91.06 250 ALA A O 1
ATOM 1796 N N . LEU A 1 251 ? -26.835 -20.355 18.186 1.00 90.81 251 LEU A N 1
ATOM 1797 C CA . LEU A 1 251 ? -27.418 -19.710 17.006 1.00 90.81 251 LEU A CA 1
ATOM 1798 C C . LEU A 1 251 ? -28.623 -20.491 16.468 1.00 90.81 251 LEU A C 1
ATOM 1800 O O . LEU A 1 251 ? -29.641 -19.890 16.133 1.00 90.81 251 LEU A O 1
ATOM 1804 N N . GLY A 1 252 ? -28.534 -21.824 16.419 1.00 90.31 252 GLY A N 1
ATOM 1805 C CA . GLY A 1 252 ? -29.641 -22.695 16.022 1.00 90.31 252 GLY A CA 1
ATOM 1806 C C . GLY A 1 252 ? -30.859 -22.539 16.932 1.00 90.31 252 GLY A C 1
ATOM 1807 O O . GLY A 1 252 ? -31.974 -22.369 16.441 1.00 90.31 252 GLY A O 1
ATOM 1808 N N . ARG A 1 253 ? -30.647 -22.501 18.254 1.00 90.44 253 ARG A N 1
ATOM 1809 C CA . ARG A 1 253 ? -31.715 -22.243 19.229 1.00 90.44 253 ARG A CA 1
ATOM 1810 C C . ARG A 1 253 ? -32.359 -20.870 19.019 1.00 90.44 253 ARG A C 1
ATOM 1812 O O . ARG A 1 253 ? -33.577 -20.800 18.941 1.00 90.44 253 ARG A O 1
ATOM 1819 N N . LEU A 1 254 ? -31.568 -19.805 18.862 1.00 89.62 254 LEU A N 1
ATOM 1820 C CA . LEU A 1 254 ? -32.093 -18.449 18.638 1.00 89.62 254 LEU A CA 1
ATOM 1821 C C . LEU A 1 254 ? -32.903 -18.335 17.337 1.00 89.62 254 LEU A C 1
ATOM 1823 O O . LEU A 1 254 ? -33.927 -17.657 17.309 1.00 89.62 254 LEU A O 1
ATOM 1827 N N . ARG A 1 255 ? -32.480 -19.028 16.271 1.00 88.25 255 ARG A N 1
ATOM 1828 C CA . ARG A 1 255 ? -33.249 -19.131 15.018 1.00 88.25 255 ARG A CA 1
ATOM 1829 C C . ARG A 1 255 ? -34.582 -19.854 15.224 1.00 88.25 255 ARG A C 1
ATOM 1831 O O . ARG A 1 255 ? -35.589 -19.432 14.666 1.00 88.25 255 ARG A O 1
ATOM 1838 N N . GLY A 1 256 ? -34.592 -20.918 16.028 1.00 84.88 256 GLY A N 1
ATOM 1839 C CA . GLY A 1 256 ? -35.803 -21.679 16.350 1.00 84.88 256 GLY A CA 1
ATOM 1840 C C . GLY A 1 256 ? -36.779 -20.931 17.262 1.00 84.88 256 GLY A C 1
ATOM 1841 O O . GLY A 1 256 ? -37.986 -21.008 17.059 1.00 84.88 256 GLY A O 1
ATOM 1842 N N . GLU A 1 257 ? -36.270 -20.173 18.236 1.00 82.00 257 GLU A N 1
ATOM 1843 C CA . GLU A 1 257 ? -37.079 -19.370 19.163 1.00 82.00 257 GLU A CA 1
ATOM 1844 C C . GLU A 1 257 ? -37.807 -18.213 18.465 1.00 82.00 257 GLU A C 1
ATOM 1846 O O . GLU A 1 257 ? -38.824 -17.741 18.975 1.00 82.00 257 GLU A O 1
ATOM 1851 N N . ASN A 1 258 ? -37.320 -17.751 17.306 1.00 68.69 258 ASN A N 1
ATOM 1852 C CA . ASN A 1 258 ? -37.954 -16.649 16.593 1.00 68.69 258 ASN A CA 1
ATOM 1853 C C . ASN A 1 258 ? -37.917 -16.805 15.055 1.00 68.69 258 ASN A C 1
ATOM 1855 O O . ASN A 1 258 ? -37.198 -16.068 14.372 1.00 68.69 258 ASN A O 1
ATOM 1859 N N . PRO A 1 259 ? -38.741 -17.718 14.490 1.00 66.56 259 PRO A N 1
ATOM 1860 C CA . PRO A 1 259 ? -38.692 -18.114 13.076 1.00 66.56 259 PRO A CA 1
ATOM 1861 C C . PRO A 1 259 ? -38.979 -16.980 12.083 1.00 66.56 259 PRO A C 1
ATOM 1863 O O . PRO A 1 259 ? -38.602 -17.064 10.919 1.00 66.56 259 PRO A O 1
ATOM 1866 N N . LYS A 1 260 ? -39.669 -15.922 12.533 1.00 61.09 260 LYS A N 1
ATOM 1867 C CA . LYS A 1 260 ? -40.004 -14.743 11.717 1.00 61.09 260 LYS A CA 1
ATOM 1868 C C . LYS A 1 260 ? -38.888 -13.693 11.690 1.00 61.09 260 LYS A C 1
ATOM 1870 O O . LYS A 1 260 ? -38.940 -12.782 10.871 1.00 61.09 260 LYS A O 1
ATOM 1875 N N . SER A 1 261 ? -37.899 -13.793 12.581 1.00 62.75 261 SER A N 1
ATOM 1876 C CA . SER A 1 261 ? -36.789 -12.843 12.680 1.00 62.75 261 SER A CA 1
ATOM 1877 C C . SER A 1 261 ? -35.512 -13.428 12.075 1.00 62.75 261 SER A C 1
ATOM 1879 O O . SER A 1 261 ? -35.138 -14.568 12.350 1.00 62.75 261 SER A O 1
ATOM 1881 N N . LYS A 1 262 ? -34.818 -12.648 11.242 1.00 76.69 262 LYS A N 1
ATOM 1882 C CA . LYS A 1 262 ? -33.574 -13.084 10.600 1.00 76.69 262 LYS A CA 1
ATOM 1883 C C . LYS A 1 262 ? -32.417 -12.979 11.602 1.00 76.69 262 LYS A C 1
ATOM 1885 O O . LYS A 1 262 ? -31.942 -11.882 11.872 1.00 76.69 262 LYS A O 1
ATOM 1890 N N . VAL A 1 263 ? -31.956 -14.113 12.142 1.00 85.88 263 VAL A N 1
ATOM 1891 C CA . VAL A 1 263 ? -30.720 -14.172 12.947 1.00 85.88 263 VAL A CA 1
ATOM 1892 C C . VAL A 1 263 ? -29.514 -14.239 12.012 1.00 85.88 263 VAL A C 1
ATOM 1894 O O . VAL A 1 263 ? -29.267 -15.270 11.376 1.00 85.88 263 VAL A O 1
ATOM 1897 N N . VAL A 1 264 ? -28.756 -13.147 11.945 1.00 84.75 264 VAL A N 1
ATOM 1898 C CA . VAL A 1 264 ? -27.543 -13.013 11.127 1.00 84.75 264 VAL A CA 1
ATOM 1899 C C . VAL A 1 264 ? -26.333 -12.961 12.048 1.00 84.75 264 VAL A C 1
ATOM 1901 O O . VAL A 1 264 ? -26.345 -12.252 13.047 1.00 84.75 264 VAL A O 1
ATOM 1904 N N . SER A 1 265 ? -25.282 -13.708 11.729 1.00 85.06 265 SER A N 1
ATOM 1905 C CA . SER A 1 265 ? -24.059 -13.749 12.532 1.00 85.06 265 SER A CA 1
ATOM 1906 C C . SER A 1 265 ? -22.827 -13.644 11.650 1.00 85.06 265 SER A C 1
ATOM 1908 O O . SER A 1 265 ? -22.748 -14.349 10.642 1.00 85.06 265 SER A O 1
ATOM 1910 N N . THR A 1 266 ? -21.843 -12.858 12.072 1.00 80.75 266 THR A N 1
ATOM 1911 C CA . THR A 1 266 ? -20.528 -12.795 11.424 1.00 80.75 266 THR A CA 1
ATOM 1912 C C . THR A 1 266 ? -19.608 -13.839 12.043 1.00 80.75 266 THR A C 1
ATOM 1914 O O . THR A 1 266 ? -19.423 -13.868 13.260 1.00 80.75 266 THR A O 1
ATOM 1917 N N . ARG A 1 267 ? -19.052 -14.733 11.220 1.00 74.75 267 ARG A N 1
ATOM 1918 C CA . ARG A 1 267 ? -18.239 -15.863 11.689 1.00 74.75 267 ARG A CA 1
ATOM 1919 C C . ARG A 1 267 ? -16.800 -15.425 11.966 1.00 74.75 267 ARG A C 1
ATOM 1921 O O . ARG A 1 267 ? -16.164 -14.855 11.090 1.00 74.75 267 ARG A O 1
ATOM 1928 N N . ASP A 1 268 ? -16.263 -15.776 13.134 1.00 74.88 268 ASP A N 1
ATOM 1929 C CA . ASP A 1 268 ? -14.825 -15.711 13.413 1.00 74.88 268 ASP A CA 1
ATOM 1930 C C . ASP A 1 268 ? -14.212 -17.111 13.294 1.00 74.88 268 ASP A C 1
ATOM 1932 O O . ASP A 1 268 ? -14.460 -18.003 14.115 1.00 74.88 268 ASP A O 1
ATOM 1936 N N . THR A 1 269 ? -13.409 -17.328 12.255 1.00 77.56 269 THR A N 1
ATOM 1937 C CA . THR A 1 269 ? -12.775 -18.630 12.010 1.00 77.56 269 THR A CA 1
ATOM 1938 C C . THR A 1 269 ? -11.652 -18.938 13.000 1.00 77.56 269 THR A C 1
ATOM 1940 O O . THR A 1 269 ? -11.328 -20.114 13.184 1.00 77.56 269 THR A O 1
ATOM 1943 N N . LYS A 1 270 ? -11.089 -17.927 13.674 1.00 82.50 270 LYS A N 1
ATOM 1944 C CA . LYS A 1 270 ? -9.967 -18.066 14.608 1.00 82.50 270 LYS A CA 1
ATOM 1945 C C . LYS A 1 270 ? -10.454 -18.357 16.029 1.00 82.50 270 LYS A C 1
ATOM 1947 O O . LYS A 1 270 ? -9.985 -19.315 16.640 1.00 82.50 270 LYS A O 1
ATOM 1952 N N . ARG A 1 271 ? -11.438 -17.606 16.539 1.00 80.94 271 ARG A N 1
ATOM 1953 C CA . ARG A 1 271 ? -11.961 -17.769 17.917 1.00 80.94 271 ARG A CA 1
ATOM 1954 C C . ARG A 1 271 ? -12.979 -18.904 18.067 1.00 80.94 271 ARG A C 1
ATOM 1956 O O . ARG A 1 271 ? -13.050 -19.528 19.130 1.00 80.94 271 ARG A O 1
ATOM 1963 N N . GLY A 1 272 ? -13.720 -19.219 17.002 1.00 83.44 272 GLY A N 1
ATOM 1964 C CA . GLY A 1 272 ? -14.794 -20.222 17.039 1.00 83.44 272 GLY A CA 1
ATOM 1965 C C . GLY A 1 272 ? -16.098 -19.698 17.657 1.00 83.44 272 GLY A C 1
ATOM 1966 O O . GLY A 1 272 ? -16.935 -20.486 18.083 1.00 83.44 272 GLY A O 1
ATOM 1967 N N . THR A 1 273 ? -16.266 -18.377 17.725 1.00 88.50 273 THR A N 1
ATOM 1968 C CA . THR A 1 273 ? -17.464 -17.666 18.200 1.00 88.50 273 THR A CA 1
ATOM 1969 C C . THR A 1 273 ? -17.792 -16.529 17.224 1.00 88.50 273 THR A C 1
ATOM 1971 O O . THR A 1 273 ? -16.901 -16.065 16.521 1.00 88.50 273 THR A O 1
ATOM 1974 N N . PRO A 1 274 ? -19.043 -16.062 17.103 1.00 85.94 274 PRO A N 1
ATOM 1975 C CA . PRO A 1 274 ? -19.372 -14.960 16.203 1.00 85.94 274 PRO A CA 1
ATOM 1976 C C . PRO A 1 274 ? -18.807 -13.634 16.719 1.00 85.94 274 PRO A C 1
ATOM 1978 O O . PRO A 1 274 ? -18.836 -13.400 17.925 1.00 85.94 274 PRO A O 1
ATOM 1981 N N . THR A 1 275 ? -18.354 -12.747 15.828 1.00 84.62 275 THR A N 1
ATOM 1982 C CA . THR A 1 275 ? -17.917 -11.381 16.197 1.00 84.62 275 THR A CA 1
ATOM 1983 C C . THR A 1 275 ? -19.093 -10.431 16.396 1.00 84.62 275 THR A C 1
ATOM 1985 O O . THR A 1 275 ? -19.023 -9.494 17.192 1.00 84.62 275 THR A O 1
ATOM 1988 N N . SER A 1 276 ? -20.204 -10.701 15.715 1.00 88.38 276 SER A N 1
ATOM 1989 C CA . SER A 1 276 ? -21.476 -10.029 15.926 1.00 88.38 276 SER A CA 1
ATOM 1990 C C . SER A 1 276 ? -22.646 -10.959 15.623 1.00 88.38 276 SER A C 1
ATOM 1992 O O . SER A 1 276 ? -22.537 -11.891 14.819 1.00 88.38 276 SER A O 1
ATOM 1994 N N . VAL A 1 277 ? -23.774 -10.715 16.288 1.00 87.38 277 VAL A N 1
ATOM 1995 C CA . VAL A 1 277 ? -25.045 -11.397 16.028 1.00 87.38 277 VAL A CA 1
ATOM 1996 C C . VAL A 1 277 ? -26.149 -10.351 15.996 1.00 87.38 277 VAL A C 1
ATOM 1998 O O . VAL A 1 277 ? -26.400 -9.697 17.002 1.00 87.38 277 VAL A O 1
ATOM 2001 N N . VAL A 1 278 ? -26.813 -10.194 14.857 1.00 88.19 278 VAL A N 1
ATOM 2002 C CA . VAL A 1 278 ? -28.031 -9.393 14.702 1.00 88.19 278 VAL A CA 1
ATOM 2003 C C . VAL A 1 278 ? -29.223 -10.326 14.860 1.00 88.19 278 VAL A C 1
ATOM 2005 O O . VAL A 1 278 ? -29.284 -11.381 14.225 1.00 88.19 278 VAL A O 1
ATOM 2008 N N . LEU A 1 279 ? -30.146 -9.967 15.745 1.00 88.94 279 LEU A N 1
ATOM 2009 C CA . LEU A 1 279 ? -31.268 -10.814 16.129 1.00 88.94 279 LEU A CA 1
ATOM 2010 C C . LEU A 1 279 ? -32.424 -9.979 16.680 1.00 88.94 279 LEU A C 1
ATOM 2012 O O . LEU A 1 279 ? -32.295 -8.783 16.905 1.00 88.94 279 LEU A O 1
ATOM 2016 N N . ASP A 1 280 ? -33.551 -10.626 16.940 1.00 87.12 280 ASP A N 1
ATOM 2017 C CA . ASP A 1 280 ? -34.633 -10.028 17.709 1.00 87.12 280 ASP A CA 1
ATOM 2018 C C . ASP A 1 280 ? -35.060 -11.010 18.807 1.00 87.12 280 ASP A C 1
ATOM 2020 O O . ASP A 1 280 ? -35.873 -11.896 18.564 1.00 87.12 280 ASP A O 1
ATOM 2024 N N . ALA A 1 281 ? -34.500 -10.904 20.014 1.00 88.06 281 ALA A N 1
ATOM 2025 C CA . ALA A 1 281 ? -34.745 -11.878 21.085 1.00 88.06 281 ALA A CA 1
ATOM 2026 C C . ALA A 1 281 ? -35.171 -11.217 22.403 1.00 88.06 281 ALA A C 1
ATOM 2028 O O . ALA A 1 281 ? -34.604 -10.192 22.772 1.00 88.06 281 ALA A O 1
ATOM 2029 N N . PRO A 1 282 ? -36.121 -11.792 23.163 1.00 89.25 282 PRO A N 1
ATOM 2030 C CA . PRO A 1 282 ? -36.487 -11.258 24.471 1.00 89.25 282 PRO A CA 1
ATOM 2031 C C . PRO A 1 282 ? -35.315 -11.361 25.460 1.00 89.25 282 PRO A C 1
ATOM 2033 O O . PRO A 1 282 ? -34.664 -12.403 25.568 1.00 89.25 282 PRO A O 1
ATOM 2036 N N . VAL A 1 283 ? -35.072 -10.298 26.232 1.00 88.38 283 VAL A N 1
ATOM 2037 C CA . VAL A 1 283 ? -34.023 -10.270 27.265 1.00 88.38 283 VAL A CA 1
ATOM 2038 C C . VAL A 1 283 ? -34.368 -11.197 28.425 1.00 88.38 283 VAL A C 1
ATOM 2040 O O . VAL A 1 283 ? -33.463 -11.819 28.957 1.00 88.38 283 VAL A O 1
ATOM 2043 N N . SER A 1 284 ? -35.647 -11.321 28.806 1.00 80.88 284 SER A N 1
ATOM 2044 C CA . SER A 1 284 ? -36.148 -12.149 29.924 1.00 80.88 284 SER A CA 1
ATOM 2045 C C . SER A 1 284 ? -35.257 -12.089 31.179 1.00 80.88 284 SER A C 1
ATOM 2047 O O . SER A 1 284 ? -34.547 -13.048 31.485 1.00 80.88 284 SER A O 1
ATOM 2049 N N . GLY A 1 285 ? -35.250 -10.955 31.882 1.00 86.00 285 GLY A N 1
ATOM 2050 C CA . GLY A 1 285 ? -34.361 -10.692 33.022 1.00 86.00 285 GLY A CA 1
ATOM 2051 C C . GLY A 1 285 ? -33.406 -9.536 32.730 1.00 86.00 285 GLY A C 1
ATOM 2052 O O . GLY A 1 285 ? -33.823 -8.526 32.169 1.00 86.00 285 GLY A O 1
ATOM 2053 N N . SER A 1 286 ? -32.131 -9.675 33.095 1.00 89.56 286 SER A N 1
ATOM 2054 C CA . SER A 1 286 ? -31.081 -8.694 32.783 1.00 89.56 286 SER A CA 1
ATOM 2055 C C . SER A 1 286 ? -30.211 -9.123 31.593 1.00 89.56 286 SER A C 1
ATOM 2057 O O . SER A 1 286 ? -30.128 -10.306 31.263 1.00 89.56 286 SER A O 1
ATOM 2059 N N . ALA A 1 287 ? -29.512 -8.180 30.953 1.00 89.75 287 ALA A N 1
ATOM 2060 C CA . ALA A 1 287 ? -28.588 -8.505 29.863 1.00 89.75 287 ALA A CA 1
ATOM 2061 C C . ALA A 1 287 ? -27.475 -9.502 30.270 1.00 89.75 287 ALA A C 1
ATOM 2063 O O . ALA A 1 287 ? -27.218 -10.421 29.493 1.00 89.75 287 ALA A O 1
ATOM 2064 N N . PRO A 1 288 ? -26.880 -9.450 31.483 1.00 91.75 288 PRO A N 1
ATOM 2065 C CA . PRO A 1 288 ? -25.962 -10.494 31.945 1.00 91.75 288 PRO A CA 1
ATOM 2066 C C . PRO A 1 288 ? -26.609 -11.884 32.036 1.00 91.75 288 PRO A C 1
ATOM 2068 O O . PRO A 1 288 ? -26.005 -12.869 31.621 1.00 91.75 288 PRO A O 1
ATOM 2071 N N . GLN A 1 289 ? -27.860 -11.976 32.503 1.00 92.50 289 GLN A N 1
ATOM 2072 C CA . GLN A 1 289 ? -28.598 -13.247 32.525 1.00 92.50 289 GLN A CA 1
ATOM 2073 C C . GLN A 1 289 ? -28.894 -13.752 31.108 1.00 92.50 289 GLN A C 1
ATOM 2075 O O . GLN A 1 289 ? -28.842 -14.955 30.845 1.00 92.50 289 GLN A O 1
ATOM 2080 N N . TRP A 1 290 ? -29.187 -12.839 30.179 1.00 93.81 290 TRP A N 1
ATOM 2081 C CA . TRP A 1 290 ? -29.357 -13.178 28.772 1.00 93.81 290 TRP A CA 1
ATOM 2082 C C . TRP A 1 290 ? -28.056 -13.709 28.152 1.00 93.81 290 TRP A C 1
ATOM 2084 O O . TRP A 1 290 ? -28.097 -14.720 27.448 1.00 93.81 290 TRP A O 1
ATOM 2094 N N . LEU A 1 291 ? -26.911 -13.089 28.459 1.00 93.94 291 LEU A N 1
ATOM 2095 C CA . LEU A 1 291 ? -25.586 -13.553 28.036 1.00 93.94 291 LEU A CA 1
ATOM 2096 C C . LEU A 1 291 ? -25.266 -14.943 28.596 1.00 93.94 291 LEU A C 1
ATOM 2098 O O . LEU A 1 291 ? -24.772 -15.783 27.854 1.00 93.94 291 LEU A O 1
ATOM 2102 N N . ASP A 1 292 ? -25.604 -15.227 29.856 1.00 92.75 292 ASP A N 1
ATOM 2103 C CA . ASP A 1 292 ? -25.396 -16.555 30.448 1.00 92.75 292 ASP A CA 1
ATOM 2104 C C . ASP A 1 292 ? -26.270 -17.634 29.807 1.00 92.75 292 ASP A C 1
ATOM 2106 O O . ASP A 1 292 ? -25.792 -18.731 29.517 1.00 92.75 292 ASP A O 1
ATOM 2110 N N . ARG A 1 293 ? -27.540 -17.338 29.506 1.00 91.31 293 ARG A N 1
ATOM 2111 C CA . ARG A 1 293 ? -28.388 -18.283 28.758 1.00 91.31 293 ARG A CA 1
ATOM 2112 C C . ARG A 1 293 ? -27.866 -18.528 27.344 1.00 91.31 293 ARG A C 1
ATOM 2114 O O . ARG A 1 293 ? -28.020 -19.631 26.814 1.00 91.31 293 ARG A O 1
ATOM 2121 N N . ASN A 1 294 ? -27.228 -17.525 26.745 1.00 92.62 294 ASN A N 1
ATOM 2122 C CA . ASN A 1 294 ? -26.627 -17.575 25.412 1.00 92.62 294 ASN A CA 1
ATOM 2123 C C . ASN A 1 294 ? -25.099 -17.720 25.445 1.00 92.62 294 ASN A C 1
ATOM 2125 O O . ASN A 1 294 ? -24.419 -17.370 24.484 1.00 92.62 294 ASN A O 1
ATOM 2129 N N . ALA A 1 295 ? -24.585 -18.328 26.516 1.00 91.25 295 ALA A N 1
ATOM 2130 C CA . ALA A 1 295 ? -23.176 -18.591 26.797 1.00 91.25 295 ALA A CA 1
ATOM 2131 C C . ALA A 1 295 ? -22.373 -19.133 25.598 1.00 91.25 295 ALA A C 1
ATOM 2133 O O . ALA A 1 295 ? -21.225 -18.744 25.375 1.00 91.25 295 ALA A O 1
ATOM 2134 N N . GLY A 1 296 ? -23.000 -19.988 24.780 1.00 90.38 296 GLY A N 1
ATOM 2135 C CA . GLY A 1 296 ? -22.391 -20.557 23.575 1.00 90.38 296 GLY A CA 1
ATOM 2136 C C . GLY A 1 296 ? -21.931 -19.517 22.549 1.00 90.38 296 GLY A C 1
ATOM 2137 O O . GLY A 1 296 ? -20.924 -19.750 21.891 1.00 90.38 296 GLY A O 1
ATOM 2138 N N . LEU A 1 297 ? -22.588 -18.353 22.465 1.00 91.25 297 LEU A N 1
ATOM 2139 C CA . LEU A 1 297 ? -22.178 -17.260 21.573 1.00 91.25 297 LEU A CA 1
ATOM 2140 C C . LEU A 1 297 ? -20.836 -16.637 21.982 1.00 91.25 297 LEU A C 1
ATOM 2142 O O . LEU A 1 297 ? -20.129 -16.104 21.137 1.00 91.25 297 LEU A O 1
ATOM 2146 N N . LEU A 1 298 ? -20.480 -16.699 23.268 1.00 90.69 298 LEU A N 1
ATOM 2147 C CA . LEU A 1 298 ? -19.231 -16.154 23.808 1.00 90.69 298 LEU A CA 1
ATOM 2148 C C . LEU A 1 298 ? -18.184 -17.250 24.052 1.00 90.69 298 LEU A C 1
ATOM 2150 O O . LEU A 1 298 ? -17.051 -16.947 24.410 1.00 90.69 298 LEU A O 1
ATOM 2154 N N . GLY A 1 299 ? -18.540 -18.523 23.855 1.00 86.06 299 GLY A N 1
ATOM 2155 C CA . GLY A 1 299 ? -17.630 -19.649 24.059 1.00 86.06 299 GLY A CA 1
ATOM 2156 C C . GLY A 1 299 ? -17.230 -19.869 25.522 1.00 86.06 299 GLY A C 1
ATOM 2157 O O . GLY A 1 299 ? -16.189 -20.470 25.766 1.00 86.06 299 GLY A O 1
ATOM 2158 N N . ALA A 1 300 ? -18.034 -19.403 26.485 1.00 83.38 300 ALA A N 1
ATOM 2159 C CA . ALA A 1 300 ? -17.784 -19.542 27.923 1.00 83.38 300 ALA A CA 1
ATOM 2160 C C . ALA A 1 300 ? -19.040 -20.016 28.665 1.00 83.38 300 ALA A C 1
ATOM 2162 O O . ALA A 1 300 ? -20.148 -19.737 28.229 1.00 83.38 300 ALA A O 1
ATOM 2163 N N . ASN A 1 301 ? -18.887 -20.712 29.797 1.00 80.50 301 ASN A N 1
ATOM 2164 C CA . ASN A 1 301 ? -20.021 -21.334 30.504 1.00 80.50 301 ASN A CA 1
ATOM 2165 C C . ASN A 1 301 ? -20.900 -20.337 31.283 1.00 80.50 301 ASN A C 1
ATOM 2167 O O . ASN A 1 301 ? -22.111 -20.526 31.368 1.00 80.50 301 ASN A O 1
ATOM 2171 N N . ARG A 1 302 ? -20.297 -19.294 31.865 1.00 86.62 302 ARG A N 1
ATOM 2172 C CA . ARG A 1 302 ? -20.984 -18.176 32.539 1.00 86.62 302 ARG A CA 1
ATOM 2173 C C . ARG A 1 302 ? -20.276 -16.863 32.209 1.00 86.62 302 ARG A C 1
ATOM 2175 O O . ARG A 1 302 ? -19.491 -16.381 33.030 1.00 86.62 302 ARG A O 1
ATOM 2182 N N . PRO A 1 303 ? -20.464 -16.322 30.991 1.00 88.25 303 PRO A N 1
ATOM 2183 C CA . PRO A 1 303 ? -19.771 -15.116 30.564 1.00 88.25 303 PRO A CA 1
ATOM 2184 C C . PRO A 1 303 ? -19.989 -13.935 31.510 1.00 88.25 303 PRO A C 1
ATOM 2186 O O . PRO A 1 303 ? -19.066 -13.151 31.700 1.00 88.25 303 PRO A O 1
ATOM 2189 N N . SER A 1 304 ? -21.157 -13.822 32.157 1.00 89.75 304 SER A N 1
ATOM 2190 C CA . SER A 1 304 ? -21.451 -12.711 33.072 1.00 89.75 304 SER A CA 1
ATOM 2191 C C . SER A 1 304 ? -20.445 -12.590 34.222 1.00 89.75 304 SER A C 1
ATOM 2193 O O . SER A 1 304 ? -20.112 -11.480 34.633 1.00 89.75 304 SER A O 1
ATOM 2195 N N . ALA A 1 305 ? -19.895 -13.708 34.704 1.00 89.31 305 ALA A N 1
ATOM 2196 C CA . ALA A 1 305 ? -18.928 -13.716 35.798 1.00 89.31 305 ALA A CA 1
ATOM 2197 C C . ALA A 1 305 ? -17.578 -13.091 35.392 1.00 89.31 305 ALA A C 1
ATOM 2199 O O . ALA A 1 305 ? -16.904 -12.468 36.218 1.00 89.31 305 ALA A O 1
ATOM 2200 N N . ALA A 1 306 ? -17.246 -13.182 34.101 1.00 88.31 306 ALA A N 1
ATOM 2201 C CA . ALA A 1 306 ? -16.065 -12.604 33.465 1.00 88.31 306 ALA A CA 1
ATOM 2202 C C . ALA A 1 306 ? -16.291 -11.176 32.954 1.00 88.31 306 ALA A C 1
ATOM 2204 O O . ALA A 1 306 ? -15.395 -10.594 32.359 1.00 88.31 306 ALA A O 1
ATOM 2205 N N . LEU A 1 307 ? -17.497 -10.627 33.084 1.00 91.31 307 LEU A N 1
ATOM 2206 C CA . LEU A 1 307 ? -17.869 -9.355 32.478 1.00 91.31 307 LEU A CA 1
ATOM 2207 C C . LEU A 1 307 ? -18.116 -8.308 33.564 1.00 91.31 307 LEU A C 1
ATOM 2209 O O . LEU A 1 307 ? -18.728 -8.573 34.602 1.00 91.31 307 LEU A O 1
ATOM 2213 N N . ARG A 1 308 ? -17.617 -7.094 33.343 1.00 90.81 308 ARG A N 1
ATOM 2214 C CA . ARG A 1 308 ? -17.870 -5.925 34.194 1.00 90.81 308 ARG A CA 1
ATOM 2215 C C . ARG A 1 308 ? -18.492 -4.829 33.347 1.00 90.81 308 ARG A C 1
ATOM 2217 O O . ARG A 1 308 ? -17.971 -4.512 32.284 1.00 90.81 308 ARG A O 1
ATOM 2224 N N . ALA A 1 309 ? -19.627 -4.290 33.781 1.00 85.81 309 ALA A N 1
ATOM 2225 C CA . ALA A 1 309 ? -20.301 -3.217 33.058 1.00 85.81 309 ALA A CA 1
ATOM 2226 C C . ALA A 1 309 ? -19.414 -1.962 33.042 1.00 85.81 309 ALA A C 1
ATOM 2228 O O . ALA A 1 309 ? -18.876 -1.587 34.081 1.00 85.81 309 ALA A O 1
ATOM 2229 N N . ILE A 1 310 ? -19.264 -1.334 31.875 1.00 78.88 310 ILE A N 1
ATOM 2230 C CA . ILE A 1 310 ? -18.415 -0.143 31.691 1.00 78.88 310 ILE A CA 1
ATOM 2231 C C . ILE A 1 310 ? -19.169 1.070 31.149 1.00 78.88 310 ILE A C 1
ATOM 2233 O O . ILE A 1 310 ? -18.731 2.195 31.360 1.00 78.88 310 ILE A O 1
ATOM 2237 N N . ARG A 1 311 ? -20.289 0.873 30.443 1.00 71.88 311 ARG A N 1
ATOM 2238 C CA . ARG A 1 311 ? -21.065 1.972 29.849 1.00 71.88 311 ARG A CA 1
ATOM 2239 C C . ARG A 1 311 ? -22.499 1.525 29.594 1.00 71.88 311 ARG A C 1
ATOM 2241 O O . ARG A 1 311 ? -22.718 0.425 29.089 1.00 71.88 311 ARG A O 1
ATOM 2248 N N . THR A 1 312 ? -23.463 2.377 29.931 1.00 64.44 312 THR A N 1
ATOM 2249 C CA . THR A 1 312 ? -24.854 2.254 29.476 1.00 64.44 312 THR A CA 1
ATOM 2250 C C . THR A 1 312 ? -25.257 3.586 28.880 1.00 64.44 312 THR A C 1
ATOM 2252 O O . THR A 1 312 ? -25.259 4.578 29.599 1.00 64.44 312 THR A O 1
ATOM 2255 N N . GLU A 1 313 ? -25.584 3.616 27.591 1.00 55.66 313 GLU A N 1
ATOM 2256 C CA . GLU A 1 313 ? -25.944 4.864 26.917 1.00 55.66 313 GLU A CA 1
ATOM 2257 C C . GLU A 1 313 ? -27.236 4.764 26.113 1.00 55.66 313 GLU A C 1
ATOM 2259 O O . GLU A 1 313 ? -27.465 3.744 25.449 1.00 55.66 313 GLU A O 1
ATOM 2264 N N . PRO A 1 314 ? -28.073 5.817 26.150 1.00 54.97 314 PRO A N 1
ATOM 2265 C CA . PRO A 1 314 ? -29.039 6.074 25.097 1.00 54.97 314 PRO A CA 1
ATOM 2266 C C . PRO A 1 314 ? -28.315 6.564 23.836 1.00 54.97 314 PRO A C 1
ATOM 2268 O O . PRO A 1 314 ? -27.284 7.231 23.913 1.00 54.97 314 PRO A O 1
ATOM 2271 N N . GLN A 1 315 ? -28.866 6.241 22.670 1.00 47.06 315 GLN A N 1
ATOM 2272 C CA . GLN A 1 315 ? -28.370 6.740 21.389 1.00 47.06 315 GLN A CA 1
ATOM 2273 C C . GLN A 1 315 ? -28.330 8.290 21.375 1.00 47.06 315 GLN A C 1
ATOM 2275 O O . GLN A 1 315 ? -29.364 8.915 21.629 1.00 47.06 315 GLN A O 1
ATOM 2280 N N . PRO A 1 316 ? -27.173 8.927 21.096 1.00 46.16 316 PRO A N 1
ATOM 2281 C CA . PRO A 1 316 ? -27.055 10.386 21.078 1.00 46.16 316 PRO A CA 1
ATOM 2282 C C . PRO A 1 316 ? -27.994 11.028 20.046 1.00 46.16 316 PRO A C 1
ATOM 2284 O O . PRO A 1 316 ? -28.128 10.520 18.935 1.00 46.16 316 PRO A O 1
ATOM 2287 N N . GLY A 1 317 ? -28.637 12.146 20.400 1.00 46.53 317 GLY A N 1
ATOM 2288 C CA . GLY A 1 317 ? -29.504 12.909 19.486 1.00 46.53 317 GLY A CA 1
ATOM 2289 C C . GLY A 1 317 ? -30.908 12.330 19.255 1.00 46.53 317 GLY A C 1
ATOM 2290 O O . GLY A 1 317 ? -31.673 12.896 18.480 1.00 46.53 317 GLY A O 1
ATOM 2291 N N . VAL A 1 318 ? -31.274 11.240 19.937 1.00 50.84 318 VAL A N 1
ATOM 2292 C CA . VAL A 1 318 ? -32.604 10.611 19.859 1.00 50.84 318 VAL A CA 1
ATOM 2293 C C . VAL A 1 318 ? -33.312 10.747 21.208 1.00 50.84 318 VAL A C 1
ATOM 2295 O O . VAL A 1 318 ? -32.677 10.674 22.261 1.00 50.84 318 VAL A O 1
ATOM 2298 N N . SER A 1 319 ? -34.633 10.956 21.209 1.00 58.00 319 SER A N 1
ATOM 2299 C CA . SER A 1 319 ? -35.385 11.070 22.464 1.00 58.00 319 SER A CA 1
ATOM 2300 C C . SER A 1 319 ? -35.241 9.790 23.296 1.00 58.00 319 SER A C 1
ATOM 2302 O O . SER A 1 319 ? -35.298 8.680 22.762 1.00 58.00 319 SER A O 1
ATOM 2304 N N . ALA A 1 320 ? -35.109 9.921 24.619 1.00 59.44 320 ALA A N 1
ATOM 2305 C CA . ALA A 1 320 ? -34.937 8.774 25.518 1.00 59.44 320 ALA A CA 1
ATOM 2306 C C . ALA A 1 320 ? -36.074 7.732 25.417 1.00 59.44 320 ALA A C 1
ATOM 2308 O O . ALA A 1 320 ? -35.867 6.570 25.753 1.00 59.44 320 ALA A O 1
ATOM 2309 N N . ALA A 1 321 ? -37.255 8.129 24.925 1.00 61.19 321 ALA A N 1
ATOM 2310 C CA . ALA A 1 321 ? -38.399 7.246 24.701 1.00 61.19 321 ALA A CA 1
ATOM 2311 C C . ALA A 1 321 ? -38.271 6.357 23.445 1.00 61.19 321 ALA A C 1
ATOM 2313 O O . ALA A 1 321 ? -38.960 5.345 23.342 1.00 61.19 321 ALA A O 1
ATOM 2314 N N . THR A 1 322 ? -37.415 6.727 22.487 1.00 64.69 322 THR A N 1
ATOM 2315 C CA . THR A 1 322 ? -37.257 6.039 21.188 1.00 64.69 322 THR A CA 1
ATOM 2316 C C . THR A 1 322 ? -35.832 5.554 20.917 1.00 64.69 322 THR A C 1
ATOM 2318 O O . THR A 1 322 ? -35.618 4.771 19.993 1.00 64.69 322 THR A O 1
ATOM 2321 N N . ALA A 1 323 ? -34.860 5.965 21.733 1.00 66.69 323 ALA A N 1
ATOM 2322 C CA . ALA A 1 323 ? -33.464 5.576 21.603 1.00 66.69 323 ALA A CA 1
ATOM 2323 C C . ALA A 1 323 ? -33.235 4.111 22.007 1.00 66.69 323 ALA A C 1
ATOM 2325 O O . ALA A 1 323 ? -33.646 3.678 23.084 1.00 66.69 323 ALA A O 1
ATOM 2326 N N . SER A 1 324 ? -32.514 3.358 21.172 1.00 72.12 324 SER A N 1
ATOM 2327 C CA . SER A 1 324 ? -32.000 2.039 21.562 1.00 72.12 324 SER A CA 1
ATOM 2328 C C . SER A 1 324 ? -31.057 2.170 22.763 1.00 72.12 324 SER A C 1
ATOM 2330 O O . SER A 1 324 ? -30.363 3.178 22.920 1.00 72.12 324 SER A O 1
ATOM 2332 N N . ARG A 1 325 ? -31.029 1.148 23.626 1.00 76.56 325 ARG A N 1
ATOM 2333 C CA . ARG A 1 325 ? -30.197 1.143 24.839 1.00 76.56 325 ARG A CA 1
ATOM 2334 C C . ARG A 1 325 ? -28.979 0.259 24.612 1.00 76.56 325 ARG A C 1
ATOM 2336 O O . ARG A 1 325 ? -29.122 -0.918 24.293 1.00 76.56 325 ARG A O 1
ATOM 2343 N N . HIS A 1 326 ? -27.778 0.787 24.811 1.00 82.25 326 HIS A N 1
ATOM 2344 C CA . HIS A 1 326 ? -26.541 0.034 24.593 1.00 82.25 326 HIS A CA 1
ATOM 2345 C C . HIS A 1 326 ? -25.849 -0.251 25.922 1.00 82.25 326 HIS A C 1
ATOM 2347 O O . HIS A 1 326 ? -25.508 0.683 26.644 1.00 82.25 326 HIS A O 1
ATOM 2353 N N . GLN A 1 327 ? -25.641 -1.528 26.249 1.00 84.62 327 GLN A N 1
ATOM 2354 C CA . GLN A 1 327 ? -24.935 -1.959 27.458 1.00 84.62 327 GLN A CA 1
ATOM 2355 C C . GLN A 1 327 ? -23.600 -2.596 27.077 1.00 84.62 327 GLN A C 1
ATOM 2357 O O . GLN A 1 327 ? -23.571 -3.625 26.404 1.00 84.62 327 GLN A O 1
ATOM 2362 N N . TRP A 1 328 ? -22.499 -1.988 27.511 1.00 85.94 328 TRP A N 1
ATOM 2363 C CA . TRP A 1 328 ? -21.146 -2.464 27.238 1.00 85.94 328 TRP A CA 1
ATOM 2364 C C . TRP A 1 328 ? -20.505 -3.073 28.477 1.00 85.94 328 TRP A C 1
ATOM 2366 O O . TRP A 1 328 ? -20.574 -2.520 29.579 1.00 85.94 328 TRP A O 1
ATOM 2376 N N . TYR A 1 329 ? -19.814 -4.185 28.258 1.00 89.25 329 TYR A N 1
ATOM 2377 C CA . TYR A 1 329 ? -19.106 -4.947 29.269 1.00 89.25 329 TYR A CA 1
ATOM 2378 C C . TYR A 1 329 ? -17.648 -5.157 28.865 1.00 89.25 329 TYR A C 1
ATOM 2380 O O . TYR A 1 329 ? -17.351 -5.501 27.723 1.00 89.25 329 TYR A O 1
ATOM 2388 N N . GLN A 1 330 ? -16.746 -4.990 29.821 1.00 92.38 330 GLN A N 1
ATOM 2389 C CA . GLN A 1 330 ? -15.330 -5.313 29.714 1.00 92.38 330 GLN A CA 1
ATOM 2390 C C . GLN A 1 330 ? -15.101 -6.734 30.231 1.00 92.38 330 GLN A C 1
ATOM 2392 O O . GLN A 1 330 ? -15.533 -7.052 31.343 1.00 92.38 330 GLN A O 1
ATOM 2397 N N . GLN A 1 331 ? -14.422 -7.582 29.457 1.00 93.19 331 GLN A N 1
ATOM 2398 C CA . GLN A 1 331 ? -13.954 -8.868 29.965 1.00 93.19 331 GLN A CA 1
ATOM 2399 C C . GLN A 1 331 ? -12.868 -8.643 31.018 1.00 93.19 331 GLN A C 1
ATOM 2401 O O . GLN A 1 331 ? -11.970 -7.819 30.825 1.00 93.19 331 GLN A O 1
ATOM 2406 N N . THR A 1 332 ? -12.945 -9.394 32.111 1.00 92.69 332 THR A N 1
ATOM 2407 C CA . THR A 1 332 ? -11.945 -9.471 33.167 1.00 92.69 332 THR A CA 1
ATOM 2408 C C . THR A 1 332 ? -11.619 -10.927 33.495 1.00 92.69 332 THR A C 1
ATOM 2410 O O . THR A 1 332 ? -12.460 -11.817 33.361 1.00 92.69 332 THR A O 1
ATOM 2413 N N . VAL A 1 333 ? -10.391 -11.172 33.943 1.00 90.25 333 VAL A N 1
ATOM 2414 C CA . VAL A 1 333 ? -9.956 -12.440 34.538 1.00 90.25 333 VAL A CA 1
ATOM 2415 C C . VAL A 1 333 ? -9.455 -12.116 35.937 1.00 90.25 333 VAL A C 1
ATOM 2417 O O . VAL A 1 333 ? -8.563 -11.291 36.101 1.00 90.25 333 VAL A O 1
ATOM 2420 N N . ASP A 1 334 ? -10.096 -12.695 36.954 1.00 88.56 334 ASP A N 1
ATOM 2421 C CA . ASP A 1 334 ? -9.861 -12.385 38.374 1.00 88.56 334 ASP A CA 1
ATOM 2422 C C . ASP A 1 334 ? -9.889 -10.875 38.699 1.00 88.56 334 ASP A C 1
ATOM 2424 O O . ASP A 1 334 ? -9.158 -10.388 39.556 1.00 88.56 334 ASP A O 1
ATOM 2428 N N . GLY A 1 335 ? -10.734 -10.114 37.996 1.00 87.62 335 GLY A N 1
ATOM 2429 C CA . GLY A 1 335 ? -10.856 -8.662 38.163 1.00 87.62 335 GLY A CA 1
ATOM 2430 C C . GLY A 1 335 ? -9.867 -7.829 37.343 1.00 87.62 335 GLY A C 1
ATOM 2431 O O . GLY A 1 335 ? -10.085 -6.627 37.218 1.00 87.62 335 GLY A O 1
ATOM 2432 N N . VAL A 1 336 ? -8.859 -8.441 36.713 1.00 93.50 336 VAL A N 1
ATOM 2433 C CA . VAL A 1 336 ? -7.945 -7.754 35.790 1.00 93.50 336 VAL A CA 1
ATOM 2434 C C . VAL A 1 336 ? -8.596 -7.649 34.406 1.00 93.50 336 VAL A C 1
ATOM 2436 O O . VAL A 1 336 ? -9.004 -8.679 33.861 1.00 93.50 336 VAL A O 1
ATOM 2439 N N . PRO A 1 337 ? -8.734 -6.449 33.815 1.00 94.12 337 PRO A N 1
ATOM 2440 C CA . PRO A 1 337 ? -9.337 -6.286 32.495 1.00 94.12 337 PRO A CA 1
ATOM 2441 C C . PRO A 1 337 ? -8.482 -6.918 31.394 1.00 94.12 337 PRO A C 1
ATOM 2443 O O . PRO A 1 337 ? -7.260 -6.816 31.406 1.00 94.12 337 PRO A O 1
ATOM 2446 N N . VAL A 1 338 ? -9.135 -7.548 30.419 1.00 92.75 338 VAL A N 1
ATOM 2447 C CA . VAL A 1 338 ? -8.500 -8.055 29.195 1.00 92.75 338 VAL A CA 1
ATOM 2448 C C . VAL A 1 338 ? -8.572 -6.976 28.121 1.00 92.75 338 VAL A C 1
ATOM 2450 O O . VAL A 1 338 ? -9.664 -6.539 27.753 1.00 92.75 338 VAL A O 1
ATOM 2453 N N . ARG A 1 339 ? -7.424 -6.535 27.611 1.00 88.38 339 ARG A N 1
ATOM 2454 C CA . ARG A 1 339 ? -7.355 -5.498 26.580 1.00 88.38 339 ARG A CA 1
ATOM 2455 C C . ARG A 1 339 ? -8.152 -5.906 25.334 1.00 88.38 339 ARG A C 1
ATOM 2457 O O . ARG A 1 339 ? -8.193 -7.079 24.975 1.00 88.38 339 ARG A O 1
ATOM 2464 N N . ASP A 1 340 ? -8.847 -4.937 24.737 1.00 82.00 340 ASP A N 1
ATOM 2465 C CA . ASP A 1 340 ? -9.645 -5.060 23.502 1.00 82.00 340 ASP A CA 1
ATOM 2466 C C . ASP A 1 340 ? -10.767 -6.120 23.517 1.00 82.00 340 ASP A C 1
ATOM 2468 O O . ASP A 1 340 ? -11.452 -6.346 22.520 1.00 82.00 340 ASP A O 1
ATOM 2472 N N . ALA A 1 341 ? -11.045 -6.717 24.679 1.00 88.44 341 ALA A N 1
ATOM 2473 C CA . ALA A 1 341 ? -12.053 -7.754 24.843 1.00 88.44 341 ALA A CA 1
ATOM 2474 C C . ALA A 1 341 ? -13.343 -7.203 25.472 1.00 88.44 341 ALA A C 1
ATOM 2476 O O . ALA A 1 341 ? -13.577 -7.305 26.681 1.00 88.44 341 ALA A O 1
ATOM 2477 N N . ARG A 1 342 ? -14.201 -6.595 24.644 1.00 90.94 342 ARG A N 1
ATOM 2478 C CA . ARG A 1 342 ? -15.484 -6.008 25.073 1.00 90.94 342 ARG A CA 1
ATOM 2479 C C . ARG A 1 342 ? -16.689 -6.705 24.460 1.00 90.94 342 ARG A C 1
ATOM 2481 O O . ARG A 1 342 ? -16.645 -7.176 23.330 1.00 90.94 342 ARG A O 1
ATOM 2488 N N . VAL A 1 343 ? -17.792 -6.726 25.198 1.00 89.44 343 VAL A N 1
ATOM 2489 C CA . VAL A 1 343 ? -19.079 -7.276 24.758 1.00 89.44 343 VAL A CA 1
ATOM 2490 C C . VAL A 1 343 ? -20.135 -6.181 24.831 1.00 89.44 343 VAL A C 1
ATOM 2492 O O . VAL A 1 343 ? -20.299 -5.554 25.874 1.00 89.44 343 VAL A O 1
ATOM 2495 N N . GLY A 1 344 ? -20.850 -5.950 23.733 1.00 90.06 344 GLY A N 1
ATOM 2496 C CA . GLY A 1 344 ? -21.953 -4.996 23.646 1.00 90.06 344 GLY A CA 1
ATOM 2497 C C . GLY A 1 344 ? -23.286 -5.717 23.482 1.00 90.06 344 GLY A C 1
ATOM 2498 O O . GLY A 1 344 ? -23.451 -6.500 22.551 1.00 90.06 344 GLY A O 1
ATOM 2499 N N . VAL A 1 345 ? -24.246 -5.453 24.366 1.00 91.50 345 VAL A N 1
ATOM 2500 C CA . VAL A 1 345 ? -25.636 -5.903 24.228 1.00 91.50 345 VAL A CA 1
ATOM 2501 C C . VAL A 1 345 ? -26.483 -4.695 23.846 1.00 91.50 345 VAL A C 1
ATOM 2503 O O . VAL A 1 345 ? -26.657 -3.765 24.637 1.00 91.50 345 VAL A O 1
ATOM 2506 N N . HIS A 1 346 ? -26.985 -4.695 22.615 1.00 89.38 346 HIS A N 1
ATOM 2507 C CA . HIS A 1 346 ? -27.774 -3.601 22.062 1.00 89.38 346 HIS A CA 1
ATOM 2508 C C . HIS A 1 346 ? -29.251 -3.968 22.163 1.00 89.38 346 HIS A C 1
ATOM 2510 O O . HIS A 1 346 ? -29.696 -4.961 21.584 1.00 89.38 346 HIS A O 1
ATOM 2516 N N . LEU A 1 347 ? -29.993 -3.182 22.932 1.00 87.62 347 LEU A N 1
ATOM 2517 C CA . LEU A 1 347 ? -31.387 -3.413 23.267 1.00 87.62 347 LEU A CA 1
ATOM 2518 C C . LEU A 1 347 ? -32.295 -2.439 22.520 1.00 87.62 347 LEU A C 1
ATOM 2520 O O . LEU A 1 347 ? -31.890 -1.330 22.173 1.00 87.62 347 LEU A O 1
ATOM 2524 N N . ASP A 1 348 ? -33.544 -2.842 22.325 1.00 85.81 348 ASP A N 1
ATOM 2525 C CA . ASP A 1 348 ? -34.603 -1.944 21.878 1.00 85.81 348 ASP A CA 1
ATOM 2526 C C . ASP A 1 348 ? -34.881 -0.825 22.913 1.00 85.81 348 ASP A C 1
ATOM 2528 O O . ASP A 1 348 ? -34.392 -0.895 24.048 1.00 85.81 348 ASP A O 1
ATOM 2532 N N . PRO A 1 349 ? -35.675 0.207 22.568 1.00 81.06 349 PRO A N 1
ATOM 2533 C CA . PRO A 1 349 ? -35.927 1.330 23.475 1.00 81.06 349 PRO A CA 1
ATOM 2534 C C . PRO A 1 349 ? -36.553 0.918 24.809 1.00 81.06 349 PRO A C 1
ATOM 2536 O O . PRO A 1 349 ? -36.209 1.456 25.860 1.00 81.06 349 PRO A O 1
ATOM 2539 N N . SER A 1 350 ? -37.411 -0.109 24.794 1.00 84.50 350 SER A N 1
ATOM 2540 C CA . SER A 1 350 ? -38.007 -0.655 26.018 1.00 84.50 350 SER A CA 1
ATOM 2541 C C . SER A 1 350 ? -37.000 -1.405 26.905 1.00 84.50 350 SER A C 1
ATOM 2543 O O . SER A 1 350 ? -37.248 -1.624 28.090 1.00 84.50 350 SER A O 1
ATOM 2545 N N . GLY A 1 351 ? -35.852 -1.812 26.355 1.00 85.31 351 GLY A N 1
ATOM 2546 C CA . GLY A 1 351 ? -34.883 -2.684 27.013 1.00 85.31 351 GLY A CA 1
ATOM 2547 C C . GLY A 1 351 ? -35.352 -4.133 27.159 1.00 85.31 351 GLY A C 1
ATOM 2548 O O . GLY A 1 351 ? -34.687 -4.914 27.838 1.00 85.31 351 GLY A O 1
ATOM 2549 N N . SER A 1 352 ? -36.490 -4.498 26.566 1.00 89.38 352 SER A N 1
ATOM 2550 C CA . SER A 1 352 ? -37.077 -5.832 26.687 1.00 89.38 352 SER A CA 1
ATOM 2551 C C . SER A 1 352 ? -36.547 -6.809 25.640 1.00 89.38 352 SER A C 1
ATOM 2553 O O . SER A 1 352 ? -36.706 -8.022 25.811 1.00 89.38 352 SER A O 1
ATOM 2555 N N . ARG A 1 353 ? -35.890 -6.317 24.578 1.00 89.75 353 ARG A N 1
ATOM 2556 C CA . ARG A 1 353 ? -35.416 -7.139 23.456 1.00 89.75 353 ARG A CA 1
ATOM 2557 C C . ARG A 1 353 ? -33.978 -6.814 23.067 1.00 89.75 353 ARG A C 1
ATOM 2559 O O . ARG A 1 353 ? -33.613 -5.651 22.955 1.00 89.75 353 ARG A O 1
ATOM 2566 N N . VAL A 1 354 ? -33.174 -7.845 22.811 1.00 90.81 354 VAL A N 1
ATOM 2567 C CA . VAL A 1 354 ? -31.837 -7.748 22.215 1.00 90.81 354 VAL A CA 1
ATOM 2568 C C . VAL A 1 354 ? -31.980 -7.652 20.701 1.00 90.81 354 VAL A C 1
ATOM 2570 O O . VAL A 1 354 ? -32.573 -8.532 20.077 1.00 90.81 354 VAL A O 1
ATOM 2573 N N . ARG A 1 355 ? -31.415 -6.587 20.132 1.00 89.12 355 ARG A N 1
ATOM 2574 C CA . ARG A 1 355 ? -31.351 -6.303 18.692 1.00 89.12 355 ARG A CA 1
ATOM 2575 C C . ARG A 1 355 ? -30.020 -6.725 18.074 1.00 89.12 355 ARG A C 1
ATOM 2577 O O . ARG A 1 355 ? -29.954 -7.124 16.914 1.00 89.12 355 ARG A O 1
ATOM 2584 N N . MET A 1 356 ? -28.947 -6.639 18.855 1.00 89.12 356 MET A N 1
ATOM 2585 C CA . MET A 1 356 ? -27.615 -7.028 18.412 1.00 89.12 356 MET A CA 1
ATOM 2586 C C . MET A 1 356 ? -26.726 -7.397 19.600 1.00 89.12 356 MET A C 1
ATOM 2588 O O . MET A 1 356 ? -26.842 -6.828 20.687 1.00 89.12 356 MET A O 1
ATOM 2592 N N . LEU A 1 357 ? -25.812 -8.330 19.363 1.00 89.19 357 LEU A N 1
ATOM 2593 C CA . LEU A 1 357 ? -24.667 -8.641 20.205 1.00 89.19 357 LEU A CA 1
ATOM 2594 C C . LEU A 1 357 ? -23.391 -8.267 19.443 1.00 89.19 357 LEU A C 1
ATOM 2596 O O . LEU A 1 357 ? -23.153 -8.800 18.361 1.00 89.19 357 LEU A O 1
ATOM 2600 N N . SER A 1 358 ? -22.564 -7.404 20.024 1.00 91.12 358 SER A N 1
ATOM 2601 C CA . SER A 1 358 ? -21.175 -7.169 19.614 1.00 91.12 358 SER A CA 1
ATOM 2602 C C . SER A 1 358 ? -20.259 -8.002 20.508 1.00 91.12 358 SER A C 1
ATOM 2604 O O . SER A 1 358 ? -20.359 -7.910 21.731 1.00 91.12 358 SER A O 1
ATOM 2606 N N . ASN A 1 359 ? -19.390 -8.835 19.934 1.00 88.06 359 ASN A N 1
ATOM 2607 C CA . ASN A 1 359 ? -18.658 -9.856 20.683 1.00 88.06 359 ASN A CA 1
ATOM 2608 C C . ASN A 1 359 ? -17.139 -9.812 20.449 1.00 88.06 359 ASN A C 1
ATOM 2610 O O . ASN A 1 359 ? -16.580 -10.480 19.578 1.00 88.06 359 ASN A O 1
ATOM 2614 N N . GLY A 1 360 ? -16.455 -9.058 21.303 1.00 87.25 360 GLY A N 1
ATOM 2615 C CA . GLY A 1 360 ? -15.003 -9.069 21.463 1.00 87.25 360 GLY A CA 1
ATOM 2616 C C . GLY A 1 360 ? -14.503 -10.072 22.507 1.00 87.25 360 GLY A C 1
ATOM 2617 O O . GLY A 1 360 ? -13.313 -10.074 22.794 1.00 87.25 360 GLY A O 1
ATOM 2618 N N . PHE A 1 361 ? -15.367 -10.913 23.093 1.00 90.69 361 PHE A N 1
ATOM 2619 C CA . PHE A 1 361 ? -14.960 -11.839 24.154 1.00 90.69 361 PHE A CA 1
ATOM 2620 C C . PHE A 1 361 ? -13.838 -12.774 23.677 1.00 90.69 361 PHE A C 1
ATOM 2622 O O . PHE A 1 361 ? -13.841 -13.248 22.535 1.00 90.69 361 PHE A O 1
ATOM 2629 N N . ARG A 1 362 ? -12.876 -13.038 24.562 1.00 90.88 362 ARG A N 1
ATOM 2630 C CA . ARG A 1 362 ? -11.682 -13.853 24.326 1.00 90.88 362 ARG A CA 1
ATOM 2631 C C . ARG A 1 362 ? -11.734 -15.134 25.171 1.00 90.88 362 ARG A C 1
ATOM 2633 O O . ARG A 1 362 ? -11.167 -15.176 26.268 1.00 90.88 362 ARG A O 1
ATOM 2640 N N . PRO A 1 363 ? -12.452 -16.179 24.707 1.00 86.88 363 PRO A N 1
ATOM 2641 C CA . PRO A 1 363 ? -12.549 -17.468 25.399 1.00 86.88 363 PRO A CA 1
ATOM 2642 C C . PRO A 1 363 ? -11.336 -18.381 25.145 1.00 86.88 363 PRO A C 1
ATOM 2644 O O . PRO A 1 363 ? -11.230 -19.448 25.743 1.00 86.88 363 PRO A O 1
ATOM 2647 N N . ASP A 1 364 ? -10.455 -17.984 24.228 1.00 85.44 364 ASP A N 1
ATOM 2648 C CA . ASP A 1 364 ? -9.258 -18.695 23.782 1.00 85.44 364 ASP A CA 1
ATOM 2649 C C . ASP A 1 364 ? -8.027 -18.448 24.670 1.00 85.44 364 ASP A C 1
ATOM 2651 O O . ASP A 1 364 ? -6.995 -19.090 24.474 1.00 85.44 364 ASP A O 1
ATOM 2655 N N . LEU A 1 365 ? -8.117 -17.532 25.640 1.00 87.31 365 LEU A N 1
ATOM 2656 C CA . LEU A 1 365 ? -6.951 -17.094 26.401 1.00 87.31 365 LEU A CA 1
ATOM 2657 C C . LEU A 1 365 ? -6.484 -18.108 27.440 1.00 87.31 365 LEU A C 1
ATOM 2659 O O . LEU A 1 365 ? -7.279 -18.714 28.155 1.00 87.31 365 LEU A O 1
ATOM 2663 N N . THR A 1 366 ? -5.167 -18.209 27.580 1.00 86.56 366 THR A N 1
ATOM 2664 C CA . THR A 1 366 ? -4.488 -18.840 28.710 1.00 86.56 366 THR A CA 1
ATOM 2665 C C . THR A 1 366 ? -3.794 -17.758 29.521 1.00 86.56 366 THR A C 1
ATOM 2667 O O . THR A 1 366 ? -2.958 -17.026 29.000 1.00 86.56 366 THR A O 1
ATOM 2670 N N . VAL A 1 367 ? -4.147 -17.652 30.800 1.00 86.75 367 VAL A N 1
ATOM 2671 C CA . VAL A 1 367 ? -3.617 -16.628 31.706 1.00 86.75 367 VAL A CA 1
ATOM 2672 C C . VAL A 1 367 ? -2.761 -17.312 32.760 1.00 86.75 367 VAL A C 1
ATOM 2674 O O . VAL A 1 367 ? -3.276 -18.102 33.549 1.00 86.75 367 VAL A O 1
ATOM 2677 N N . ALA A 1 368 ? -1.459 -17.021 32.760 1.00 85.12 368 ALA A N 1
ATOM 2678 C CA . ALA A 1 368 ? -0.514 -17.613 33.707 1.00 85.12 368 ALA A CA 1
ATOM 2679 C C . ALA A 1 368 ? -0.641 -17.003 35.115 1.00 85.12 368 ALA A C 1
ATOM 2681 O O . ALA A 1 368 ? -0.611 -17.724 36.109 1.00 85.12 368 ALA A O 1
ATOM 2682 N N . SER A 1 369 ? -0.811 -15.680 35.201 1.00 85.31 369 SER A N 1
ATOM 2683 C CA . SER A 1 369 ? -0.991 -14.943 36.456 1.00 85.31 369 SER A CA 1
ATOM 2684 C C . SER A 1 369 ? -1.841 -13.691 36.237 1.00 85.31 369 SER A C 1
ATOM 2686 O O . SER A 1 369 ? -1.773 -13.056 35.189 1.00 85.31 369 SER A O 1
ATOM 2688 N N . THR A 1 370 ? -2.615 -13.320 37.254 1.00 91.62 370 THR A N 1
ATOM 2689 C CA . THR A 1 370 ? -3.324 -12.031 37.373 1.00 91.62 370 THR A CA 1
ATOM 2690 C C . THR A 1 370 ? -2.755 -11.166 38.500 1.00 91.62 370 THR A C 1
ATOM 2692 O O . THR A 1 370 ? -3.239 -10.067 38.759 1.00 91.62 370 THR A O 1
ATOM 2695 N N . ARG A 1 371 ? -1.712 -11.655 39.184 1.00 92.06 371 ARG A N 1
ATOM 2696 C CA . ARG A 1 371 ? -1.041 -10.955 40.279 1.00 92.06 371 ARG A CA 1
ATOM 2697 C C . ARG A 1 371 ? 0.248 -10.316 39.763 1.00 92.06 371 ARG A C 1
ATOM 2699 O O . ARG A 1 371 ? 1.110 -11.059 39.287 1.00 92.06 371 ARG A O 1
ATOM 2706 N N . PRO A 1 372 ? 0.396 -8.986 39.863 1.00 93.62 372 PRO A N 1
ATOM 2707 C CA . PRO A 1 372 ? 1.613 -8.320 39.433 1.00 93.62 372 PRO A CA 1
ATOM 2708 C C . PRO A 1 372 ? 2.747 -8.570 40.440 1.00 93.62 372 PRO A C 1
ATOM 2710 O O . PRO A 1 372 ? 2.561 -8.399 41.645 1.00 93.62 372 PRO A O 1
ATOM 2713 N N . GLY A 1 373 ? 3.920 -8.963 39.942 1.00 91.94 373 GLY A N 1
ATOM 2714 C CA . GLY A 1 373 ? 5.189 -8.951 40.679 1.00 91.94 373 GLY A CA 1
ATOM 2715 C C . GLY A 1 373 ? 5.900 -7.592 40.615 1.00 91.94 373 GLY A C 1
ATOM 2716 O O . GLY A 1 373 ? 6.717 -7.277 41.476 1.00 91.94 373 GLY A O 1
ATOM 2717 N N . VAL A 1 374 ? 5.547 -6.758 39.632 1.00 89.19 374 VAL A N 1
ATOM 2718 C CA . VAL A 1 374 ? 6.085 -5.407 39.423 1.00 89.19 374 VAL A CA 1
ATOM 2719 C C . VAL A 1 374 ? 5.052 -4.360 39.829 1.00 89.19 374 VAL A C 1
ATOM 2721 O O . VAL A 1 374 ? 3.876 -4.460 39.478 1.00 89.19 374 VAL A O 1
ATOM 2724 N N . THR A 1 375 ? 5.474 -3.322 40.554 1.00 94.50 375 THR A N 1
ATOM 2725 C CA . THR A 1 375 ? 4.568 -2.236 40.966 1.00 94.50 375 THR A CA 1
ATOM 2726 C C . THR A 1 375 ? 4.261 -1.278 39.812 1.00 94.50 375 THR A C 1
ATOM 2728 O O . THR A 1 375 ? 5.111 -1.057 38.950 1.00 94.50 375 THR A O 1
ATOM 2731 N N . ALA A 1 376 ? 3.095 -0.624 39.843 1.00 93.38 376 ALA A N 1
ATOM 2732 C CA . ALA A 1 376 ? 2.731 0.431 38.890 1.00 93.38 376 ALA A CA 1
ATOM 2733 C C . ALA A 1 376 ? 3.802 1.531 38.781 1.00 93.38 376 ALA A C 1
ATOM 2735 O O . ALA A 1 376 ? 4.124 1.979 37.686 1.00 93.38 376 ALA A O 1
ATOM 2736 N N . LYS A 1 377 ? 4.399 1.928 39.914 1.00 91.88 377 LYS A N 1
ATOM 2737 C CA . LYS A 1 377 ? 5.456 2.950 39.965 1.00 91.88 377 LYS A CA 1
ATOM 2738 C C . LYS A 1 377 ? 6.735 2.484 39.269 1.00 91.88 377 LYS A C 1
ATOM 2740 O O . LYS A 1 377 ? 7.365 3.264 38.564 1.00 91.88 377 LYS A O 1
ATOM 2745 N N . THR A 1 378 ? 7.117 1.221 39.461 1.00 88.00 378 THR A N 1
ATOM 2746 C CA . THR A 1 378 ? 8.263 0.621 38.765 1.00 88.00 378 THR A CA 1
ATOM 2747 C C . THR A 1 378 ? 7.999 0.540 37.266 1.00 88.00 378 THR A C 1
ATOM 2749 O O . THR A 1 378 ? 8.865 0.920 36.486 1.00 88.00 378 THR A O 1
ATOM 2752 N N . ALA A 1 379 ? 6.798 0.121 36.865 1.00 88.75 379 ALA A N 1
ATOM 2753 C CA . ALA A 1 379 ? 6.413 0.062 35.462 1.00 88.75 379 ALA A CA 1
ATOM 2754 C C . ALA A 1 379 ? 6.399 1.450 34.804 1.00 88.75 379 ALA A C 1
ATOM 2756 O O . ALA A 1 379 ? 6.920 1.616 33.707 1.00 88.75 379 ALA A O 1
ATOM 2757 N N . GLU A 1 380 ? 5.880 2.472 35.489 1.00 88.94 380 GLU A N 1
ATOM 2758 C CA . GLU A 1 380 ? 5.930 3.851 35.001 1.00 88.94 380 GLU A CA 1
ATOM 2759 C C . GLU A 1 380 ? 7.369 4.354 34.870 1.00 88.94 380 GLU A C 1
ATOM 2761 O O . GLU A 1 380 ? 7.706 4.973 33.865 1.00 88.94 380 GLU A O 1
ATOM 2766 N N . ALA A 1 381 ? 8.239 4.056 35.839 1.00 82.50 381 ALA A N 1
ATOM 2767 C CA . ALA A 1 381 ? 9.654 4.398 35.747 1.00 82.50 381 ALA A CA 1
ATOM 2768 C C . ALA A 1 381 ? 10.337 3.702 34.555 1.00 82.50 381 ALA A C 1
ATOM 2770 O O . ALA A 1 381 ? 11.108 4.342 33.846 1.00 82.50 381 ALA A O 1
ATOM 2771 N N . GLN A 1 382 ? 10.019 2.429 34.294 1.00 78.75 382 GLN A N 1
ATOM 2772 C CA . GLN A 1 382 ? 10.520 1.685 33.132 1.00 78.75 382 GLN A CA 1
ATOM 2773 C C . GLN A 1 382 ? 10.010 2.272 31.809 1.00 78.75 382 GLN A C 1
ATOM 2775 O O . GLN A 1 382 ? 10.795 2.467 30.885 1.00 78.75 382 GLN A O 1
ATOM 2780 N N . ALA A 1 383 ? 8.724 2.620 31.724 1.00 77.69 383 ALA A N 1
ATOM 2781 C CA . ALA A 1 383 ? 8.159 3.273 30.546 1.00 77.69 383 ALA A CA 1
ATOM 2782 C C . ALA A 1 383 ? 8.772 4.667 30.315 1.00 77.69 383 ALA A C 1
ATOM 2784 O O . ALA A 1 383 ? 9.129 5.005 29.191 1.00 77.69 383 ALA A O 1
ATOM 2785 N N . ARG A 1 384 ? 8.961 5.465 31.375 1.00 75.00 384 ARG A N 1
ATOM 2786 C CA . ARG A 1 384 ? 9.603 6.792 31.299 1.00 75.00 384 ARG A CA 1
ATOM 2787 C C . ARG A 1 384 ? 11.088 6.716 30.963 1.00 75.00 384 ARG A C 1
ATOM 2789 O O . ARG A 1 384 ? 11.602 7.634 30.339 1.00 75.00 384 ARG A O 1
ATOM 2796 N N . ALA A 1 385 ? 11.777 5.640 31.339 1.00 68.38 385 ALA A N 1
ATOM 2797 C CA . ALA A 1 385 ? 13.154 5.413 30.909 1.00 68.38 385 ALA A CA 1
ATOM 2798 C C . ALA A 1 385 ? 13.250 5.198 29.389 1.00 68.38 385 ALA A C 1
ATOM 2800 O O . ALA A 1 385 ? 14.245 5.586 28.787 1.00 68.38 385 ALA A O 1
ATOM 2801 N N . ALA A 1 386 ? 12.206 4.638 28.766 1.00 57.66 386 ALA A N 1
ATOM 2802 C CA . ALA A 1 386 ? 12.113 4.508 27.313 1.00 57.66 386 ALA A CA 1
ATOM 2803 C C . ALA A 1 386 ? 11.669 5.797 26.601 1.00 57.66 386 ALA A C 1
ATOM 2805 O O . ALA A 1 386 ? 11.754 5.866 25.378 1.00 57.66 386 ALA A O 1
ATOM 2806 N N . LEU A 1 387 ? 11.208 6.812 27.345 1.00 57.28 387 LEU A N 1
ATOM 2807 C CA . LEU A 1 387 ? 10.885 8.133 26.810 1.00 57.28 387 LEU A CA 1
ATOM 2808 C C . LEU A 1 387 ? 11.256 9.254 27.806 1.00 57.28 387 LEU A C 1
ATOM 2810 O O . LEU A 1 387 ? 10.382 9.784 28.509 1.00 57.28 387 LEU A O 1
ATOM 2814 N N . PRO A 1 388 ? 12.551 9.614 27.902 1.00 59.91 388 PRO A N 1
ATOM 2815 C CA . PRO A 1 388 ? 13.017 10.661 28.806 1.00 59.91 388 PRO A CA 1
ATOM 2816 C C . PRO A 1 388 ? 12.311 11.999 28.540 1.00 59.91 388 PRO A C 1
ATOM 2818 O O . PRO A 1 388 ? 12.227 12.457 27.407 1.00 59.91 388 PRO A O 1
ATOM 2821 N N . GLY A 1 389 ? 11.787 12.635 29.590 1.00 61.22 389 GLY A N 1
ATOM 2822 C CA . GLY A 1 389 ? 11.053 13.905 29.477 1.00 61.22 389 GLY A CA 1
ATOM 2823 C C . GLY A 1 389 ? 9.554 13.777 29.177 1.00 61.22 389 GLY A C 1
ATOM 2824 O O . GLY A 1 389 ? 8.854 14.789 29.193 1.00 61.22 389 GLY A O 1
ATOM 2825 N N . ALA A 1 390 ? 9.027 12.565 28.972 1.00 66.75 390 ALA A N 1
ATOM 2826 C CA . ALA A 1 390 ? 7.585 12.356 28.863 1.00 66.75 390 ALA A CA 1
ATOM 2827 C C . ALA A 1 390 ? 6.835 12.604 30.170 1.00 66.75 390 ALA A C 1
ATOM 2829 O O . ALA A 1 390 ? 7.368 12.430 31.269 1.00 66.75 390 ALA A O 1
ATOM 2830 N N . THR A 1 391 ? 5.545 12.908 30.046 1.00 80.38 391 THR A N 1
ATOM 2831 C CA . THR A 1 391 ? 4.595 12.992 31.157 1.00 80.38 391 THR A CA 1
ATOM 2832 C C . THR A 1 391 ? 3.575 11.862 31.065 1.00 80.38 391 THR A C 1
ATOM 2834 O O . THR A 1 391 ? 3.024 11.591 30.001 1.00 80.38 391 THR A O 1
ATOM 2837 N N . ALA A 1 392 ? 3.327 11.162 32.175 1.00 83.50 392 ALA A N 1
ATOM 2838 C CA . ALA A 1 392 ? 2.232 10.206 32.228 1.00 83.50 392 ALA A CA 1
ATOM 2839 C C . ALA A 1 392 ? 0.900 10.960 32.164 1.00 83.50 392 ALA A C 1
ATOM 2841 O O . ALA A 1 392 ? 0.661 11.859 32.970 1.00 83.50 392 ALA A O 1
ATOM 2842 N N . THR A 1 393 ? 0.040 10.604 31.211 1.00 82.06 393 THR A N 1
ATOM 2843 C CA . THR A 1 393 ? -1.262 11.265 31.018 1.00 82.06 393 THR A CA 1
ATOM 2844 C C . THR A 1 393 ? -2.360 10.659 31.888 1.00 82.06 393 THR A C 1
ATOM 2846 O O . THR A 1 393 ? -3.417 11.259 32.072 1.00 82.06 393 THR A O 1
ATOM 2849 N N . ALA A 1 394 ? -2.117 9.467 32.435 1.00 84.88 394 ALA A N 1
ATOM 2850 C CA . ALA A 1 394 ? -2.999 8.765 33.354 1.00 84.88 394 ALA A CA 1
ATOM 2851 C C . ALA A 1 394 ? -2.185 7.835 34.266 1.00 84.88 394 ALA A C 1
ATOM 2853 O O . ALA A 1 394 ? -1.047 7.480 33.953 1.00 84.88 394 ALA A O 1
ATOM 2854 N N . ALA A 1 395 ? -2.788 7.407 35.378 1.00 90.94 395 ALA A N 1
ATOM 2855 C CA . ALA A 1 395 ? -2.194 6.387 36.238 1.00 90.94 395 ALA A CA 1
ATOM 2856 C C . ALA A 1 395 ? -2.018 5.057 35.469 1.00 90.94 395 ALA A C 1
ATOM 2858 O O . ALA A 1 395 ? -2.929 4.674 34.720 1.00 90.94 395 ALA A O 1
ATOM 2859 N N . PRO A 1 396 ? -0.899 4.328 35.666 1.00 94.00 396 PRO A N 1
ATOM 2860 C CA . PRO A 1 396 ? -0.710 3.019 35.058 1.00 94.00 396 PRO A CA 1
ATOM 2861 C C . PRO A 1 396 ? -1.870 2.076 35.371 1.00 94.00 396 PRO A C 1
ATOM 2863 O O . PRO A 1 396 ? -2.290 1.949 36.523 1.00 94.00 396 PRO A O 1
ATOM 2866 N N . THR A 1 397 ? -2.379 1.395 34.349 1.00 94.56 397 THR A N 1
ATOM 2867 C CA . THR A 1 397 ? -3.524 0.488 34.483 1.00 94.56 397 THR A CA 1
ATOM 2868 C C . THR A 1 397 ? -3.076 -0.954 34.285 1.00 94.56 397 THR A C 1
ATOM 2870 O O . THR A 1 397 ? -2.505 -1.290 33.250 1.00 94.56 397 THR A O 1
ATOM 2873 N N . LEU A 1 398 ? -3.338 -1.819 35.266 1.00 96.25 398 LEU A N 1
ATOM 2874 C CA . LEU A 1 398 ? -3.050 -3.250 35.153 1.00 96.25 398 LEU A CA 1
ATOM 2875 C C . LEU A 1 398 ? -4.055 -3.907 34.202 1.00 96.25 398 LEU A C 1
ATOM 2877 O O . LEU A 1 398 ? -5.265 -3.736 34.371 1.00 96.25 398 LEU A O 1
ATOM 2881 N N . MET A 1 399 ? -3.573 -4.686 33.238 1.00 95.56 399 MET A N 1
ATOM 2882 C CA . MET A 1 399 ? -4.418 -5.420 32.298 1.00 95.56 399 MET A CA 1
ATOM 2883 C C . MET A 1 399 ? -3.743 -6.681 31.766 1.00 95.56 399 MET A C 1
ATOM 2885 O O . MET A 1 399 ? -2.537 -6.866 31.885 1.00 95.56 399 MET A O 1
ATOM 2889 N N . LEU A 1 400 ? -4.542 -7.553 31.162 1.00 94.19 400 LEU A N 1
ATOM 2890 C CA . LEU A 1 400 ? -4.064 -8.668 30.359 1.00 94.19 400 LEU A CA 1
ATOM 2891 C C . LEU A 1 400 ? -4.006 -8.228 28.897 1.00 94.19 400 LEU A C 1
ATOM 2893 O O . LEU A 1 400 ? -5.039 -7.861 28.337 1.00 94.19 400 LEU A O 1
ATOM 2897 N N . TYR A 1 401 ? -2.824 -8.275 28.290 1.00 89.75 401 TYR A N 1
ATOM 2898 C CA . TYR A 1 401 ? -2.611 -8.035 26.867 1.00 89.75 401 TYR A CA 1
ATOM 2899 C C . TYR A 1 401 ? -2.730 -9.370 26.120 1.00 89.75 401 TYR A C 1
ATOM 2901 O O . TYR A 1 401 ? -1.880 -10.246 26.293 1.00 89.75 401 TYR A O 1
ATOM 2909 N N . PRO A 1 402 ? -3.810 -9.605 25.360 1.00 87.62 402 PRO A N 1
ATOM 2910 C CA . PRO A 1 402 ? -4.020 -10.899 24.739 1.00 87.62 402 PRO A CA 1
ATOM 2911 C C . PRO A 1 402 ? -3.223 -11.026 23.437 1.00 87.62 402 PRO A C 1
ATOM 2913 O O . PRO A 1 402 ? -3.247 -10.119 22.610 1.00 87.62 402 PRO A O 1
ATOM 2916 N N . GLY A 1 403 ? -2.602 -12.183 23.195 1.00 81.75 403 GLY A N 1
ATOM 2917 C CA . GLY A 1 403 ? -2.021 -12.476 21.883 1.00 81.75 403 GLY A CA 1
ATOM 2918 C C . GLY A 1 403 ? -3.074 -12.572 20.767 1.00 81.75 403 GLY A C 1
ATOM 2919 O O . GLY A 1 403 ? -4.284 -12.653 21.018 1.00 81.75 403 GLY A O 1
ATOM 2920 N N . GLU A 1 404 ? -2.613 -12.624 19.519 1.00 81.56 404 GLU A N 1
ATOM 2921 C CA . GLU A 1 404 ? -3.476 -12.786 18.344 1.00 81.56 404 GLU A CA 1
ATOM 2922 C C . GLU A 1 404 ? -4.223 -14.136 18.349 1.00 81.56 404 GLU A C 1
ATOM 2924 O O . GLU A 1 404 ? -3.609 -15.177 18.606 1.00 81.56 404 GLU A O 1
ATOM 2929 N N . PRO A 1 405 ? -5.537 -14.174 18.047 1.00 79.06 405 PRO A N 1
ATOM 2930 C CA . PRO A 1 405 ? -6.290 -15.421 17.965 1.00 79.06 405 PRO A CA 1
ATOM 2931 C C . PRO A 1 405 ? -5.721 -16.384 16.913 1.00 79.06 405 PRO A C 1
ATOM 2933 O O . PRO A 1 405 ? -5.549 -16.022 15.748 1.00 79.06 405 PRO A O 1
ATOM 2936 N N . VAL A 1 406 ? -5.529 -17.654 17.280 1.00 79.00 406 VAL A N 1
ATOM 2937 C CA . VAL A 1 406 ? -5.092 -18.712 16.352 1.00 79.00 406 VAL A CA 1
ATOM 2938 C C . VAL A 1 406 ? -6.078 -19.875 16.378 1.00 79.00 406 VAL A C 1
ATOM 2940 O O . VAL A 1 406 ? -6.398 -20.423 17.434 1.00 79.00 406 VAL A O 1
ATOM 2943 N N . LYS A 1 407 ? -6.556 -20.289 15.197 1.00 82.62 407 LYS A N 1
ATOM 2944 C CA . LYS A 1 407 ? -7.506 -21.402 15.069 1.00 82.62 407 LYS A CA 1
ATOM 2945 C C . LYS A 1 407 ? -6.932 -22.673 15.703 1.00 82.62 407 LYS A C 1
ATOM 2947 O O . LYS A 1 407 ? -5.829 -23.098 15.374 1.00 82.62 407 LYS A O 1
ATOM 2952 N N . GLY A 1 408 ? -7.708 -23.301 16.585 1.00 77.69 408 GLY A N 1
ATOM 2953 C CA . GLY A 1 408 ? -7.341 -24.574 17.214 1.00 77.69 408 GLY A CA 1
ATOM 2954 C C . GLY A 1 408 ? -6.320 -24.479 18.349 1.00 77.69 408 GLY A C 1
ATOM 2955 O O . GLY A 1 408 ? -5.959 -25.518 18.894 1.00 77.69 408 GLY A O 1
ATOM 2956 N N . ARG A 1 409 ? -5.868 -23.279 18.734 1.00 73.56 409 ARG A N 1
ATOM 2957 C CA . ARG A 1 409 ? -4.879 -23.094 19.804 1.00 73.56 409 ARG A CA 1
ATOM 2958 C C . ARG A 1 409 ? -5.412 -22.167 20.888 1.00 73.56 409 ARG A C 1
ATOM 2960 O O . ARG A 1 409 ? -6.115 -21.203 20.594 1.00 73.56 409 ARG A O 1
ATOM 2967 N N . SER A 1 410 ? -5.059 -22.461 22.135 1.00 79.88 410 SER A N 1
ATOM 2968 C CA . SER A 1 410 ? -5.175 -21.485 23.216 1.00 79.88 410 SER A CA 1
ATOM 2969 C C . SER A 1 410 ? -4.044 -20.469 23.090 1.00 79.88 410 SER A C 1
ATOM 2971 O O . SER A 1 410 ? -2.919 -20.830 22.729 1.00 79.88 410 SER A O 1
ATOM 2973 N N . VAL A 1 411 ? -4.349 -19.206 23.364 1.00 82.00 411 VAL A N 1
ATOM 2974 C CA . VAL A 1 411 ? -3.443 -18.076 23.142 1.00 82.00 411 VAL A CA 1
ATOM 2975 C C . VAL A 1 411 ? -3.033 -17.495 24.493 1.00 82.00 411 VAL A C 1
ATOM 2977 O O . VAL A 1 411 ? -3.911 -17.217 25.308 1.00 82.00 411 VAL A O 1
ATOM 2980 N N . PRO A 1 412 ? -1.735 -17.335 24.794 1.00 85.19 412 PRO A N 1
ATOM 2981 C CA . PRO A 1 412 ? -1.323 -16.707 26.043 1.00 85.19 412 PRO A CA 1
ATOM 2982 C C . PRO A 1 412 ? -1.754 -15.232 26.089 1.00 85.19 412 PRO A C 1
ATOM 2984 O O . PRO A 1 412 ? -1.848 -14.563 25.058 1.00 85.19 412 PRO A O 1
ATOM 2987 N N . ALA A 1 413 ? -2.030 -14.737 27.293 1.00 88.88 413 ALA A N 1
ATOM 2988 C CA . ALA A 1 413 ? -2.170 -13.311 27.561 1.00 88.88 413 ALA A CA 1
ATOM 2989 C C . ALA A 1 413 ? -1.140 -12.885 28.606 1.00 88.88 413 ALA A C 1
ATOM 2991 O O . ALA A 1 413 ? -1.052 -13.501 29.674 1.00 88.88 413 ALA A O 1
ATOM 2992 N N . ASP A 1 414 ? -0.405 -11.822 28.297 1.00 90.44 414 ASP A N 1
ATOM 2993 C CA . ASP A 1 414 ? 0.625 -11.274 29.169 1.00 90.44 414 ASP A CA 1
ATOM 2994 C C . ASP A 1 414 ? -0.004 -10.322 30.185 1.00 90.44 414 ASP A C 1
ATOM 2996 O O . ASP A 1 414 ? -0.850 -9.491 29.846 1.00 90.44 414 ASP A O 1
ATOM 3000 N N . LEU A 1 415 ? 0.388 -10.439 31.453 1.00 94.62 415 LEU A N 1
ATOM 3001 C CA . LEU A 1 415 ? -0.015 -9.478 32.475 1.00 94.62 415 LEU A CA 1
ATOM 3002 C C . LEU A 1 415 ? 0.894 -8.255 32.372 1.00 94.62 415 LEU A C 1
ATOM 3004 O O . LEU A 1 415 ? 2.103 -8.367 32.570 1.00 94.62 415 LEU A O 1
ATOM 3008 N N . VAL A 1 416 ? 0.310 -7.093 32.089 1.00 93.75 416 VAL A N 1
ATOM 3009 C CA . VAL A 1 416 ? 1.047 -5.856 31.823 1.00 93.75 416 VAL A CA 1
ATOM 3010 C C . VAL A 1 416 ? 0.483 -4.661 32.582 1.00 93.75 416 VAL A C 1
ATOM 3012 O O . VAL A 1 416 ? -0.707 -4.596 32.894 1.00 93.75 416 VAL A O 1
ATOM 3015 N N . TRP A 1 417 ? 1.338 -3.674 32.827 1.00 94.94 417 TRP A N 1
ATOM 3016 C CA . TRP A 1 417 ? 0.927 -2.309 33.136 1.00 94.94 417 TRP A CA 1
ATOM 3017 C C . TRP A 1 417 ? 0.865 -1.501 31.839 1.00 94.94 417 TRP A C 1
ATOM 3019 O O . TRP A 1 417 ? 1.888 -1.333 31.182 1.00 94.94 417 TRP A O 1
ATOM 3029 N N . GLU A 1 418 ? -0.309 -0.981 31.476 1.00 93.44 418 GLU A N 1
ATOM 3030 C CA . GLU A 1 418 ? -0.429 0.069 30.457 1.00 93.44 418 GLU A CA 1
ATOM 3031 C C . GLU A 1 418 ? -0.036 1.405 31.089 1.00 93.44 418 GLU A C 1
ATOM 3033 O O . GLU A 1 418 ? -0.736 1.916 31.966 1.00 93.44 418 GLU A O 1
ATOM 3038 N N . VAL A 1 419 ? 1.069 1.980 30.631 1.00 89.31 419 VAL A N 1
ATOM 3039 C CA . VAL A 1 419 ? 1.533 3.315 30.998 1.00 89.31 419 VAL A CA 1
ATOM 3040 C C . VAL A 1 419 ? 1.331 4.229 29.799 1.00 89.31 419 VAL A C 1
ATOM 3042 O O . VAL A 1 419 ? 1.946 4.033 28.753 1.00 89.31 419 VAL A O 1
ATOM 3045 N N . ARG A 1 420 ? 0.473 5.241 29.936 1.00 85.31 420 ARG A N 1
ATOM 3046 C CA . ARG A 1 420 ? 0.250 6.222 28.870 1.00 85.31 420 ARG A CA 1
ATOM 3047 C C . ARG A 1 420 ? 1.166 7.408 29.057 1.00 85.31 420 ARG A C 1
ATOM 3049 O O . ARG A 1 420 ? 1.053 8.105 30.061 1.00 85.31 420 ARG A O 1
ATOM 3056 N N . LEU A 1 421 ? 2.051 7.626 28.097 1.00 76.38 421 LEU A N 1
ATOM 3057 C CA . LEU A 1 421 ? 3.017 8.714 28.117 1.00 76.38 421 LEU A CA 1
ATOM 3058 C C . LEU A 1 421 ? 2.738 9.668 26.961 1.00 76.38 421 LEU A C 1
ATOM 3060 O O . LEU A 1 421 ? 2.569 9.228 25.824 1.00 76.38 421 LEU A O 1
ATOM 3064 N N . ALA A 1 422 ? 2.708 10.961 27.267 1.00 70.75 422 ALA A N 1
ATOM 3065 C CA . ALA A 1 422 ? 2.765 12.025 26.283 1.00 70.75 422 ALA A CA 1
ATOM 3066 C C . ALA A 1 422 ? 4.163 12.643 26.253 1.00 70.75 422 ALA A C 1
ATOM 3068 O O . ALA A 1 422 ? 4.796 12.810 27.301 1.00 70.75 422 ALA A O 1
ATOM 3069 N N . ASN A 1 423 ? 4.640 12.993 25.060 1.00 60.94 423 ASN A N 1
ATOM 3070 C CA . ASN A 1 423 ? 5.876 13.756 24.911 1.00 60.94 423 ASN A CA 1
ATOM 3071 C C . ASN A 1 423 ? 5.742 15.171 25.520 1.00 60.94 423 ASN A C 1
ATOM 3073 O O . ASN A 1 423 ? 4.654 15.611 25.895 1.00 60.94 423 ASN A O 1
ATOM 3077 N N . SER A 1 424 ? 6.856 15.895 25.629 1.00 58.53 424 SER A N 1
ATOM 3078 C CA . SER A 1 424 ? 6.915 17.228 26.251 1.00 58.53 424 SER A CA 1
ATOM 3079 C C . SER A 1 424 ? 6.030 18.281 25.568 1.00 58.53 424 SER A C 1
ATOM 3081 O O . SER A 1 424 ? 5.629 19.241 26.222 1.00 58.53 424 SER A O 1
ATOM 3083 N N . SER A 1 425 ? 5.685 18.096 24.288 1.00 52.97 425 SER A N 1
ATOM 3084 C CA . SER A 1 425 ? 4.757 18.963 23.551 1.00 52.97 425 SER A CA 1
ATOM 3085 C C . SER A 1 425 ? 3.280 18.578 23.718 1.00 52.97 425 SER A C 1
ATOM 3087 O O . SER A 1 425 ? 2.406 19.319 23.274 1.00 52.97 425 SER A O 1
ATOM 3089 N N . GLY A 1 426 ? 2.981 17.418 24.317 1.00 53.00 426 GLY A N 1
ATOM 3090 C CA . GLY A 1 426 ? 1.626 16.868 24.438 1.00 53.00 426 GLY A CA 1
ATOM 3091 C C . GLY A 1 426 ? 1.011 16.382 23.119 1.00 53.00 426 GLY A C 1
ATOM 3092 O O . GLY A 1 426 ? -0.140 15.953 23.111 1.00 53.00 426 GLY A O 1
ATOM 3093 N N . SER A 1 427 ? 1.754 16.444 22.010 1.00 45.62 427 SER A N 1
ATOM 3094 C CA . SER A 1 427 ? 1.256 16.173 20.652 1.00 45.62 427 SER A CA 1
ATOM 3095 C C . SER A 1 427 ? 1.241 14.684 20.301 1.00 45.62 427 SER A C 1
ATOM 3097 O O . SER A 1 427 ? 0.582 14.286 19.346 1.00 45.62 427 SER A O 1
ATOM 3099 N N . ILE A 1 428 ? 1.973 13.862 21.057 1.00 54.28 428 ILE A N 1
ATOM 3100 C CA . ILE A 1 428 ? 2.151 12.430 20.801 1.00 54.28 428 ILE A CA 1
ATOM 3101 C C . ILE A 1 428 ? 1.855 11.686 22.096 1.00 54.28 428 ILE A C 1
ATOM 3103 O O . ILE A 1 428 ? 2.548 11.909 23.087 1.00 54.28 428 ILE A O 1
ATOM 3107 N N . ALA A 1 429 ? 0.842 10.813 22.094 1.00 65.62 429 ALA A N 1
ATOM 3108 C CA . ALA A 1 429 ? 0.454 10.005 23.248 1.00 65.62 429 ALA A CA 1
ATOM 3109 C C . ALA A 1 429 ? 0.515 8.510 22.910 1.00 65.62 429 ALA A C 1
ATOM 3111 O O . ALA A 1 429 ? -0.293 8.012 22.129 1.00 65.62 429 ALA A O 1
ATOM 3112 N N . ASN A 1 430 ? 1.419 7.775 23.557 1.00 69.94 430 ASN A N 1
ATOM 3113 C CA . ASN A 1 430 ? 1.591 6.335 23.359 1.00 69.94 430 ASN A CA 1
ATOM 3114 C C . ASN A 1 430 ? 1.228 5.559 24.627 1.00 69.94 430 ASN A C 1
ATOM 3116 O O . ASN A 1 430 ? 1.365 6.054 25.746 1.00 69.94 430 ASN A O 1
ATOM 3120 N N . SER A 1 431 ? 0.777 4.324 24.444 1.00 80.44 431 SER A N 1
ATOM 3121 C CA . SER A 1 431 ? 0.550 3.347 25.506 1.00 80.44 431 SER A CA 1
ATOM 3122 C C . SER A 1 431 ? 1.707 2.347 25.517 1.00 80.44 431 SER A C 1
ATOM 3124 O O . SER A 1 431 ? 1.901 1.615 24.549 1.00 80.44 431 SER A O 1
ATOM 3126 N N . TYR A 1 432 ? 2.474 2.316 26.603 1.00 82.75 432 TYR A N 1
ATOM 3127 C CA . TYR A 1 432 ? 3.572 1.380 26.842 1.00 82.75 432 TYR A CA 1
ATOM 3128 C C . TYR A 1 432 ? 3.072 0.241 27.728 1.00 82.75 432 TYR A C 1
ATOM 3130 O O . TYR A 1 432 ? 2.583 0.487 28.827 1.00 82.75 432 TYR A O 1
ATOM 3138 N N . PHE A 1 433 ? 3.196 -1.000 27.272 1.00 86.12 433 PHE A N 1
ATOM 3139 C CA . PHE A 1 433 ? 2.764 -2.189 28.003 1.00 86.12 433 PHE A CA 1
ATOM 3140 C C . PHE A 1 433 ? 3.977 -2.863 28.625 1.00 86.12 433 PHE A C 1
ATOM 3142 O O . PHE A 1 433 ? 4.761 -3.518 27.940 1.00 86.12 433 PHE A O 1
ATOM 3149 N N . VAL A 1 434 ? 4.147 -2.663 29.925 1.00 83.94 434 VAL A N 1
ATOM 3150 C CA . VAL A 1 434 ? 5.304 -3.138 30.688 1.00 83.94 434 VAL A CA 1
ATOM 3151 C C . VAL A 1 434 ? 4.971 -4.462 31.362 1.00 83.94 434 VAL A C 1
ATOM 3153 O O . VAL A 1 434 ? 3.915 -4.565 31.984 1.00 83.94 434 VAL A O 1
ATOM 3156 N N . ASP A 1 435 ? 5.864 -5.450 31.270 1.00 87.88 435 ASP A N 1
ATOM 3157 C CA . ASP A 1 435 ? 5.721 -6.752 31.936 1.00 87.88 435 ASP A CA 1
ATOM 3158 C C . ASP A 1 435 ? 5.462 -6.573 33.438 1.00 87.88 435 ASP A C 1
ATOM 3160 O O . ASP A 1 435 ? 6.307 -6.070 34.184 1.00 87.88 435 ASP A O 1
ATOM 3164 N N . ALA A 1 436 ? 4.288 -7.005 33.893 1.00 91.50 436 ALA A N 1
ATOM 3165 C CA . ALA A 1 436 ? 3.893 -6.882 35.286 1.00 91.50 436 ALA A CA 1
ATOM 3166 C C . ALA A 1 436 ? 4.313 -8.087 36.142 1.00 91.50 436 ALA A C 1
ATOM 3168 O O . ALA A 1 436 ? 4.118 -8.040 37.357 1.00 91.50 436 ALA A O 1
ATOM 3169 N N . VAL A 1 437 ? 4.860 -9.160 35.558 1.00 86.81 437 VAL A N 1
ATOM 3170 C CA . VAL A 1 437 ? 5.245 -10.388 36.272 1.00 86.81 437 VAL A CA 1
ATOM 3171 C C . VAL A 1 437 ? 6.719 -10.359 36.659 1.00 86.81 437 VAL A C 1
ATOM 3173 O O . VAL A 1 437 ? 7.027 -10.313 37.849 1.00 86.81 437 VAL A O 1
ATOM 3176 N N . GLY A 1 438 ? 7.619 -10.401 35.672 1.00 76.62 438 GLY A N 1
ATOM 3177 C CA . GLY A 1 438 ? 9.065 -10.514 35.890 1.00 76.62 438 GLY A CA 1
ATOM 3178 C C . GLY A 1 438 ? 9.817 -9.190 35.782 1.00 76.62 438 GLY A C 1
ATOM 3179 O O . GLY A 1 438 ? 10.975 -9.112 36.185 1.00 76.62 438 GLY A O 1
ATOM 3180 N N . GLY A 1 439 ? 9.171 -8.153 35.243 1.00 64.06 439 GLY A N 1
ATOM 3181 C CA . GLY A 1 439 ? 9.806 -6.866 34.968 1.00 64.06 439 GLY A CA 1
ATOM 3182 C C . GLY A 1 439 ? 10.833 -6.940 33.844 1.00 64.06 439 GLY A C 1
ATOM 3183 O O . GLY A 1 439 ? 11.774 -6.150 33.840 1.00 64.06 439 GLY A O 1
ATOM 3184 N N . THR A 1 440 ? 10.649 -7.873 32.902 1.00 63.59 440 THR A N 1
ATOM 3185 C CA . THR A 1 440 ? 11.535 -8.094 31.743 1.00 63.59 440 THR A CA 1
ATOM 3186 C C . THR A 1 440 ? 11.640 -6.888 30.801 1.00 63.59 440 THR A C 1
ATOM 3188 O O . THR A 1 440 ? 12.532 -6.854 29.957 1.00 63.59 440 THR A O 1
ATOM 3191 N N . GLY A 1 441 ? 10.786 -5.875 30.980 1.00 72.69 441 GLY A N 1
ATOM 3192 C CA . GLY A 1 441 ? 10.827 -4.597 30.277 1.00 72.69 441 GLY A CA 1
ATOM 3193 C C . GLY A 1 441 ? 9.491 -4.256 29.623 1.00 72.69 441 GLY A C 1
ATOM 3194 O O . GLY A 1 441 ? 8.430 -4.714 30.052 1.00 72.69 441 GLY A O 1
ATOM 3195 N N . ILE A 1 442 ? 9.543 -3.420 28.589 1.00 73.25 442 ILE A N 1
ATOM 3196 C CA . ILE A 1 442 ? 8.387 -3.086 27.752 1.00 73.25 442 ILE A CA 1
ATOM 3197 C C . ILE A 1 442 ? 8.154 -4.241 26.776 1.00 73.25 442 ILE A C 1
ATOM 3199 O O . ILE A 1 442 ? 9.044 -4.575 25.998 1.00 73.25 442 ILE A O 1
ATOM 3203 N N . LEU A 1 443 ? 6.963 -4.836 26.818 1.00 68.62 443 LEU A N 1
ATOM 3204 C CA . LEU A 1 443 ? 6.562 -5.925 25.924 1.00 68.62 443 LEU A CA 1
ATOM 3205 C C . LEU A 1 443 ? 5.945 -5.392 24.627 1.00 68.62 443 LEU A C 1
ATOM 3207 O O . LEU A 1 443 ? 6.214 -5.922 23.552 1.00 68.62 443 LEU A O 1
ATOM 3211 N N . HIS A 1 444 ? 5.142 -4.326 24.722 1.00 70.25 444 HIS A N 1
ATOM 3212 C CA . HIS A 1 444 ? 4.466 -3.716 23.575 1.00 70.25 444 HIS A CA 1
ATOM 3213 C C . HIS A 1 444 ? 4.407 -2.190 23.704 1.00 70.25 444 HIS A C 1
ATOM 3215 O O . HIS A 1 444 ? 4.369 -1.649 24.810 1.00 70.25 444 HIS A O 1
ATOM 3221 N N . VAL A 1 445 ? 4.331 -1.492 22.571 1.00 70.88 445 VAL A N 1
ATOM 3222 C CA . VAL A 1 445 ? 4.051 -0.051 22.496 1.00 70.88 445 VAL A CA 1
ATOM 3223 C C . VAL A 1 445 ? 2.962 0.161 21.452 1.00 70.88 445 VAL A C 1
ATOM 3225 O O . VAL A 1 445 ? 3.033 -0.403 20.364 1.00 70.88 445 VAL A O 1
ATOM 3228 N N . GLN A 1 446 ? 1.950 0.960 21.782 1.00 67.00 446 GLN A N 1
ATOM 3229 C CA . GLN A 1 446 ? 0.866 1.316 20.872 1.00 67.00 446 GLN A CA 1
ATOM 3230 C C . GLN A 1 446 ? 0.753 2.832 20.753 1.00 67.00 446 GLN A C 1
ATOM 3232 O O . GLN A 1 446 ? 0.631 3.526 21.764 1.00 67.00 446 GLN A O 1
ATOM 3237 N N . SER A 1 447 ? 0.738 3.333 19.518 1.00 65.06 447 SER A N 1
ATOM 3238 C CA . SER A 1 447 ? 0.394 4.729 19.247 1.00 65.06 447 SER A CA 1
ATOM 3239 C C . SER A 1 447 ? -1.093 4.962 19.511 1.00 65.06 447 SER A C 1
ATOM 3241 O O . SER A 1 447 ? -1.931 4.199 19.027 1.00 65.06 447 SER A O 1
ATOM 3243 N N . ASN A 1 448 ? -1.433 5.997 20.284 1.00 60.06 448 ASN A N 1
ATOM 3244 C CA . ASN A 1 448 ? -2.823 6.438 20.449 1.00 60.06 448 ASN A CA 1
ATOM 3245 C C . ASN A 1 448 ? -3.151 7.627 19.535 1.00 60.06 448 ASN A C 1
ATOM 3247 O O . ASN A 1 448 ? -4.066 8.385 19.839 1.00 60.06 448 ASN A O 1
ATOM 3251 N N . ILE A 1 449 ? -2.415 7.804 18.440 1.00 53.47 449 ILE A N 1
ATOM 3252 C CA . ILE A 1 449 ? -2.661 8.847 17.447 1.00 53.47 449 ILE A CA 1
ATOM 3253 C C . ILE A 1 449 ? -3.342 8.193 16.239 1.00 53.47 449 ILE A C 1
ATOM 3255 O O . ILE A 1 449 ? -2.802 7.234 15.697 1.00 53.47 449 ILE A O 1
ATOM 3259 N N . HIS A 1 450 ? -4.552 8.640 15.886 1.00 45.91 450 HIS A N 1
ATOM 3260 C CA . HIS A 1 450 ? -5.421 7.980 14.891 1.00 45.91 450 HIS A CA 1
ATOM 3261 C C . HIS A 1 450 ? -5.471 8.707 13.538 1.00 45.91 450 HIS A C 1
ATOM 3263 O O . HIS A 1 450 ? -5.778 8.066 12.544 1.00 45.91 450 HIS A O 1
ATOM 3269 N N . ASP A 1 451 ? -5.127 10.000 13.514 1.00 49.72 451 ASP A N 1
ATOM 3270 C CA . ASP A 1 451 ? -5.178 10.871 12.322 1.00 49.72 451 ASP A CA 1
ATOM 3271 C C . ASP A 1 451 ? -3.838 11.591 12.069 1.00 49.72 451 ASP A C 1
ATOM 3273 O O . ASP A 1 451 ? -3.772 12.643 11.421 1.00 49.72 451 ASP A O 1
ATOM 3277 N N . ALA A 1 452 ? -2.760 11.098 12.683 1.00 61.03 452 ALA A N 1
ATOM 3278 C CA . ALA A 1 452 ? -1.446 11.695 12.524 1.00 61.03 452 ALA A CA 1
ATOM 3279 C C . ALA A 1 452 ? -0.392 10.663 12.160 1.00 61.03 452 ALA A C 1
ATOM 3281 O O . ALA A 1 452 ? -0.446 9.493 12.540 1.00 61.03 452 ALA A O 1
ATOM 3282 N N . LEU A 1 453 ? 0.585 11.190 11.436 1.00 79.69 453 LEU A N 1
ATOM 3283 C CA . LEU A 1 453 ? 1.829 10.575 11.035 1.00 79.69 453 LEU A CA 1
ATOM 3284 C C . LEU A 1 453 ? 2.352 9.574 12.073 1.00 79.69 453 LEU A C 1
ATOM 3286 O O . LEU A 1 453 ? 2.607 9.930 13.223 1.00 79.69 453 LEU A O 1
ATOM 3290 N N . ASN A 1 454 ? 2.515 8.323 11.644 1.00 86.06 454 ASN A N 1
ATOM 3291 C CA . ASN A 1 454 ? 3.051 7.241 12.460 1.00 86.06 454 ASN A CA 1
ATOM 3292 C C . ASN A 1 454 ? 4.187 6.538 11.715 1.00 86.06 454 ASN A C 1
ATOM 3294 O O . ASN A 1 454 ? 3.958 5.571 10.988 1.00 86.06 454 ASN A O 1
ATOM 3298 N N . ARG A 1 455 ? 5.411 7.041 11.876 1.00 91.38 455 ARG A N 1
ATOM 3299 C CA . ARG A 1 455 ? 6.618 6.476 11.270 1.00 91.38 455 ARG A CA 1
ATOM 3300 C C . ARG A 1 455 ? 7.363 5.581 12.242 1.00 91.38 455 ARG A C 1
ATOM 3302 O O . ARG A 1 455 ? 7.532 5.886 13.423 1.00 91.38 455 ARG A O 1
ATOM 3309 N N . THR A 1 456 ? 7.892 4.498 11.695 1.00 92.81 456 THR A N 1
ATOM 3310 C CA . THR A 1 456 ? 8.881 3.644 12.347 1.00 92.81 456 THR A CA 1
ATOM 3311 C C . THR A 1 456 ? 10.028 3.409 11.374 1.00 92.81 456 THR A C 1
ATOM 3313 O O . THR A 1 456 ? 9.826 2.792 10.331 1.00 92.81 456 THR A O 1
ATOM 3316 N N . VAL A 1 457 ? 11.226 3.881 11.717 1.00 94.12 457 VAL A N 1
ATOM 3317 C CA . VAL A 1 457 ? 12.445 3.684 10.922 1.00 94.12 457 VAL A CA 1
ATOM 3318 C C . VAL A 1 457 ? 13.294 2.603 11.576 1.00 94.12 457 VAL A C 1
ATOM 3320 O O . VAL A 1 457 ? 13.652 2.709 12.747 1.00 94.12 457 VAL A O 1
ATOM 3323 N N . TYR A 1 458 ? 13.641 1.576 10.813 1.00 93.69 458 TYR A N 1
ATOM 3324 C CA . TYR A 1 458 ? 14.608 0.545 11.163 1.00 93.69 458 TYR A CA 1
ATOM 3325 C C . TYR A 1 458 ? 15.897 0.785 10.391 1.00 93.69 458 TYR A C 1
ATOM 3327 O O . TYR A 1 458 ? 15.865 1.080 9.201 1.00 93.69 458 TYR A O 1
ATOM 3335 N N . ASP A 1 459 ? 17.027 0.602 11.057 1.00 92.81 459 ASP A N 1
ATOM 3336 C CA . ASP A 1 459 ? 18.343 0.694 10.441 1.00 92.81 459 ASP A CA 1
ATOM 3337 C C . ASP A 1 459 ? 19.009 -0.680 10.462 1.00 92.81 459 ASP A C 1
ATOM 3339 O O . ASP A 1 459 ? 19.275 -1.239 11.527 1.00 92.81 459 ASP A O 1
ATOM 3343 N N . MET A 1 460 ? 19.246 -1.243 9.280 1.00 93.56 460 MET A N 1
ATOM 3344 C CA . MET A 1 460 ? 19.882 -2.551 9.149 1.00 93.56 460 MET A CA 1
ATOM 3345 C C . MET A 1 460 ? 21.411 -2.482 9.192 1.00 93.56 460 MET A C 1
ATOM 3347 O O . MET A 1 460 ? 22.040 -3.536 9.266 1.00 93.56 460 MET A O 1
ATOM 3351 N N . ALA A 1 461 ? 22.018 -1.289 9.168 1.00 91.31 461 ALA A N 1
ATOM 3352 C CA . ALA A 1 461 ? 23.469 -1.097 9.214 1.00 91.31 461 ALA A CA 1
ATOM 3353 C C . ALA A 1 461 ? 24.248 -1.967 8.200 1.00 91.31 461 ALA A C 1
ATOM 3355 O O . ALA A 1 461 ? 25.268 -2.569 8.535 1.00 91.31 461 ALA A O 1
ATOM 3356 N N . GLY A 1 462 ? 23.721 -2.104 6.979 1.00 88.19 462 GLY A N 1
ATOM 3357 C CA . GLY A 1 462 ? 24.291 -2.938 5.914 1.00 88.19 462 GLY A CA 1
ATOM 3358 C C . GLY A 1 462 ? 24.059 -4.446 6.088 1.00 88.19 462 GLY A C 1
ATOM 3359 O O . GLY A 1 462 ? 24.510 -5.242 5.265 1.00 88.19 462 GLY A O 1
ATOM 3360 N N . SER A 1 463 ? 23.352 -4.876 7.138 1.00 89.56 463 SER A N 1
ATOM 3361 C CA . SER A 1 463 ? 23.029 -6.283 7.398 1.00 89.56 463 SER A CA 1
ATOM 3362 C C . SER A 1 463 ? 21.884 -6.795 6.520 1.00 89.56 463 SER A C 1
ATOM 3364 O O . SER A 1 463 ? 21.084 -6.034 5.978 1.00 89.56 463 SER A O 1
ATOM 3366 N N . LYS A 1 464 ? 21.769 -8.125 6.428 1.00 85.00 464 LYS A N 1
ATOM 3367 C CA . LYS A 1 464 ? 20.650 -8.838 5.790 1.00 85.00 464 LYS A CA 1
ATOM 3368 C C . LYS A 1 464 ? 19.531 -9.223 6.759 1.00 85.00 464 LYS A C 1
ATOM 3370 O O . LYS A 1 464 ? 18.481 -9.692 6.323 1.00 85.00 464 LYS A O 1
ATOM 3375 N N . THR A 1 465 ? 19.736 -9.035 8.060 1.00 84.50 465 THR A N 1
ATOM 3376 C CA . THR A 1 465 ? 18.778 -9.396 9.113 1.00 84.50 465 THR A CA 1
ATOM 3377 C C . THR A 1 465 ? 18.126 -8.160 9.710 1.00 84.50 465 THR A C 1
ATOM 3379 O O . THR A 1 465 ? 18.821 -7.202 10.045 1.00 84.50 465 THR A O 1
ATOM 3382 N N . MET A 1 466 ? 16.807 -8.203 9.902 1.00 83.62 466 MET A N 1
ATOM 3383 C CA . MET A 1 466 ? 16.081 -7.110 10.548 1.00 83.62 466 MET A CA 1
ATOM 3384 C C . MET A 1 466 ? 16.501 -6.952 12.016 1.00 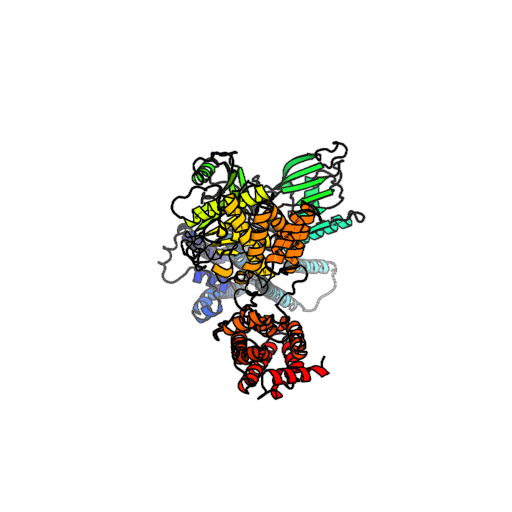83.62 466 MET A C 1
ATOM 3386 O O . MET A 1 466 ? 16.556 -7.954 12.737 1.00 83.62 466 MET A O 1
ATOM 3390 N N . PRO A 1 467 ? 16.765 -5.721 12.485 1.00 82.56 467 PRO A N 1
ATOM 3391 C CA . PRO A 1 467 ? 17.008 -5.465 13.898 1.00 82.56 467 PRO A CA 1
ATOM 3392 C C . PRO A 1 467 ? 15.725 -5.672 14.715 1.00 82.56 467 PRO A C 1
ATOM 3394 O O . PRO A 1 467 ? 14.611 -5.462 14.234 1.00 82.56 467 PRO A O 1
ATOM 3397 N N . ALA A 1 468 ? 15.886 -6.070 15.979 1.00 76.25 468 ALA A N 1
ATOM 3398 C CA . ALA A 1 468 ? 14.759 -6.318 16.879 1.00 76.25 468 ALA A CA 1
ATOM 3399 C C . ALA A 1 468 ? 14.042 -5.031 17.322 1.00 76.25 468 ALA A C 1
ATOM 3401 O O . ALA A 1 468 ? 12.867 -5.079 17.675 1.00 76.25 468 ALA A O 1
ATOM 3402 N N . GLN A 1 469 ? 14.746 -3.897 17.325 1.00 80.06 469 GLN A N 1
ATOM 3403 C CA . GLN A 1 469 ? 14.228 -2.606 17.772 1.00 80.06 469 GLN A CA 1
ATOM 3404 C C . GLN A 1 469 ? 14.313 -1.578 16.639 1.00 80.06 469 GLN A C 1
ATOM 3406 O O . GLN A 1 469 ? 15.280 -1.607 15.871 1.00 80.06 469 GLN A O 1
ATOM 3411 N N . PRO A 1 470 ? 13.319 -0.682 16.513 1.00 89.12 470 PRO A N 1
ATOM 3412 C CA . PRO A 1 470 ? 13.392 0.426 15.573 1.00 89.12 470 PRO A CA 1
ATOM 3413 C C . PRO A 1 470 ? 14.439 1.453 16.016 1.00 89.12 470 PRO A C 1
ATOM 3415 O O . PRO A 1 470 ? 14.664 1.653 17.208 1.00 89.12 470 PRO A O 1
ATOM 3418 N N . MET A 1 471 ? 15.053 2.120 15.040 1.00 86.06 471 MET A N 1
ATOM 3419 C CA . MET A 1 471 ? 15.989 3.222 15.259 1.00 86.06 471 MET A CA 1
ATOM 3420 C C . MET A 1 471 ? 15.245 4.509 15.636 1.00 86.06 471 MET A C 1
ATOM 3422 O O . MET A 1 471 ? 15.607 5.174 16.603 1.00 86.06 471 MET A O 1
ATOM 3426 N N . MET A 1 472 ? 14.184 4.846 14.895 1.00 86.56 472 MET A N 1
ATOM 3427 C CA . MET A 1 472 ? 13.378 6.050 15.130 1.00 86.56 472 MET A CA 1
ATOM 3428 C C . MET A 1 472 ? 11.891 5.704 15.140 1.00 86.56 472 MET A C 1
ATOM 3430 O O . MET A 1 472 ? 11.427 4.847 14.386 1.00 86.56 472 MET A O 1
ATOM 3434 N N . THR A 1 473 ? 11.140 6.375 16.007 1.00 85.44 473 THR A N 1
ATOM 3435 C CA . THR A 1 473 ? 9.678 6.247 16.140 1.00 85.44 473 THR A CA 1
ATOM 3436 C C . THR A 1 473 ? 9.096 7.609 16.475 1.00 85.44 473 THR A C 1
ATOM 3438 O O . THR A 1 473 ? 9.841 8.492 16.887 1.00 85.44 473 THR A O 1
ATOM 3441 N N . GLU A 1 474 ? 7.777 7.794 16.391 1.00 78.56 474 GLU A N 1
ATOM 3442 C CA . GLU A 1 474 ? 7.177 9.092 16.761 1.00 78.56 474 GLU A CA 1
ATOM 3443 C C . GLU A 1 474 ? 7.465 9.477 18.222 1.00 78.56 474 GLU A C 1
ATOM 3445 O O . GLU A 1 474 ? 7.592 10.653 18.549 1.00 78.56 474 GLU A O 1
ATOM 3450 N N . SER A 1 475 ? 7.641 8.495 19.115 1.00 67.44 475 SER A N 1
ATOM 3451 C CA . SER A 1 475 ? 8.105 8.754 20.485 1.00 67.44 475 SER A CA 1
ATOM 3452 C C . SER A 1 475 ? 9.590 9.095 20.581 1.00 67.44 475 SER A C 1
ATOM 3454 O O . SER A 1 475 ? 9.986 9.759 21.523 1.00 67.44 475 SER A O 1
ATOM 3456 N N . ASN A 1 476 ? 10.421 8.658 19.641 1.00 70.75 476 ASN A N 1
ATOM 3457 C CA . ASN A 1 476 ? 11.858 8.912 19.654 1.00 70.75 476 ASN A CA 1
ATOM 3458 C C . ASN A 1 476 ? 12.305 9.488 18.299 1.00 70.75 476 ASN A C 1
ATOM 3460 O O . ASN A 1 476 ? 12.921 8.762 17.510 1.00 70.75 476 ASN A O 1
ATOM 3464 N N . PRO A 1 477 ? 11.933 10.749 17.995 1.00 69.31 477 PRO A N 1
ATOM 3465 C CA . PRO A 1 477 ? 12.258 11.387 16.722 1.00 69.31 477 PRO A CA 1
ATOM 3466 C C . PRO A 1 477 ? 13.707 11.893 16.673 1.00 69.31 477 PRO A C 1
ATOM 3468 O O . PRO A 1 477 ? 14.221 12.158 15.590 1.00 69.31 477 PRO A O 1
ATOM 3471 N N . ASP A 1 478 ? 14.362 12.030 17.830 1.00 64.94 478 ASP A N 1
ATOM 3472 C CA . ASP A 1 478 ? 15.709 12.577 17.945 1.00 64.94 478 ASP A CA 1
ATOM 3473 C C . ASP A 1 478 ? 16.742 11.448 17.968 1.00 64.94 478 ASP A C 1
ATOM 3475 O O . ASP A 1 478 ? 16.937 10.766 18.975 1.00 64.94 478 ASP A O 1
ATOM 3479 N N . TYR A 1 479 ? 17.446 11.272 16.852 1.00 64.56 479 TYR A N 1
ATOM 3480 C CA . TYR A 1 479 ? 18.618 10.407 16.780 1.00 64.56 479 TYR A CA 1
ATOM 3481 C C . TYR A 1 479 ? 19.786 11.125 16.102 1.00 64.56 479 TYR A C 1
ATOM 3483 O O . TYR A 1 479 ? 19.626 11.775 15.069 1.00 64.56 479 TYR A O 1
ATOM 3491 N N . GLN A 1 480 ? 20.977 10.992 16.687 1.00 61.50 480 GLN A N 1
ATOM 3492 C CA . GLN A 1 480 ? 22.221 11.567 16.181 1.00 61.50 480 GLN A CA 1
ATOM 3493 C C . GLN A 1 480 ? 23.176 10.420 15.827 1.00 61.50 480 GLN A C 1
ATOM 3495 O O . GLN A 1 480 ? 23.623 9.706 16.720 1.00 61.50 480 GLN A O 1
ATOM 3500 N N . GLY A 1 481 ? 23.481 10.231 14.535 1.00 74.25 481 GLY A N 1
ATOM 3501 C CA . GLY A 1 481 ? 24.580 9.348 14.109 1.00 74.25 481 GLY A CA 1
ATOM 3502 C C . GLY A 1 481 ? 24.389 8.529 12.827 1.00 74.25 481 GLY A C 1
ATOM 3503 O O . GLY A 1 481 ? 25.379 8.006 12.326 1.00 74.25 481 GLY A O 1
ATOM 3504 N N . VAL A 1 482 ? 23.172 8.413 12.276 1.00 89.19 482 VAL A N 1
ATOM 3505 C CA . VAL A 1 482 ? 22.910 7.684 11.015 1.00 89.19 482 VAL A CA 1
ATOM 3506 C C . VAL A 1 482 ? 22.110 8.573 10.070 1.00 89.19 482 VAL A C 1
ATOM 3508 O O . VAL A 1 482 ? 20.928 8.836 10.294 1.00 89.19 482 VAL A O 1
ATOM 3511 N N . GLU A 1 483 ? 22.777 9.046 9.022 1.00 90.19 483 GLU A N 1
ATOM 3512 C CA . GLU A 1 483 ? 22.238 10.056 8.111 1.00 90.19 483 GLU A CA 1
ATOM 3513 C C . GLU A 1 483 ? 21.043 9.539 7.298 1.00 90.19 483 GLU A C 1
ATOM 3515 O O . GLU A 1 483 ? 20.021 10.219 7.248 1.00 90.19 483 GLU A O 1
ATOM 3520 N N . ASP A 1 484 ? 21.099 8.311 6.772 1.00 92.19 484 ASP A N 1
ATOM 3521 C CA . ASP A 1 484 ? 19.974 7.698 6.045 1.00 92.19 484 ASP A CA 1
ATOM 3522 C C . ASP A 1 484 ? 18.695 7.625 6.888 1.00 92.19 484 ASP A C 1
ATOM 3524 O O . ASP A 1 484 ? 17.609 7.961 6.417 1.00 92.19 484 ASP A O 1
ATOM 3528 N N . ALA A 1 485 ? 18.809 7.223 8.158 1.00 92.44 485 ALA A N 1
ATOM 3529 C CA . ALA A 1 485 ? 17.662 7.135 9.061 1.00 92.44 485 ALA A CA 1
ATOM 3530 C C . ALA A 1 485 ? 17.057 8.522 9.316 1.00 92.44 485 ALA A C 1
ATOM 3532 O O . ALA A 1 485 ? 15.837 8.693 9.258 1.00 92.44 485 ALA A O 1
ATOM 3533 N N . ARG A 1 486 ? 17.918 9.525 9.534 1.00 90.56 486 ARG A N 1
ATOM 3534 C CA . ARG A 1 486 ? 17.518 10.921 9.730 1.00 90.56 486 ARG A CA 1
ATOM 3535 C C . ARG A 1 486 ? 16.821 11.479 8.488 1.00 90.56 486 ARG A C 1
ATOM 3537 O O . ARG A 1 486 ? 15.747 12.065 8.608 1.00 90.56 486 ARG A O 1
ATOM 3544 N N . ARG A 1 487 ? 17.397 11.295 7.297 1.00 91.94 487 ARG A N 1
ATOM 3545 C CA . ARG A 1 487 ? 16.793 11.745 6.034 1.00 91.94 487 ARG A CA 1
ATOM 3546 C C . ARG A 1 487 ? 15.452 11.072 5.793 1.00 91.94 487 ARG A C 1
ATOM 3548 O O . ARG A 1 487 ? 14.486 11.767 5.497 1.00 91.94 487 ARG A O 1
ATOM 3555 N N . ALA A 1 488 ? 15.366 9.762 6.016 1.00 94.12 488 ALA A N 1
ATOM 3556 C CA . ALA A 1 488 ? 14.137 8.999 5.832 1.00 94.12 488 ALA A CA 1
ATOM 3557 C C . ALA A 1 488 ? 13.034 9.510 6.761 1.00 94.12 488 ALA A C 1
ATOM 3559 O O . ALA A 1 488 ? 11.899 9.711 6.333 1.00 94.12 488 ALA A O 1
ATOM 3560 N N . TRP A 1 489 ? 13.379 9.790 8.021 1.00 92.44 489 TRP A N 1
ATOM 3561 C CA . TRP A 1 489 ? 12.464 10.373 8.994 1.00 92.44 489 TRP A CA 1
ATOM 3562 C C . TRP A 1 489 ? 11.840 11.676 8.487 1.00 92.44 489 TRP A C 1
ATOM 3564 O O . TRP A 1 489 ? 10.611 11.791 8.425 1.00 92.44 489 TRP A O 1
ATOM 3574 N N . PHE A 1 490 ? 12.668 12.648 8.093 1.00 91.94 490 PHE A N 1
ATOM 3575 C CA . PHE A 1 490 ? 12.191 13.952 7.626 1.00 91.94 490 PHE A CA 1
ATOM 3576 C C . PHE A 1 490 ? 11.472 13.863 6.281 1.00 91.94 490 PHE A C 1
ATOM 3578 O O . PHE A 1 490 ? 10.379 14.411 6.151 1.00 91.94 490 PHE A O 1
ATOM 3585 N N . ALA A 1 491 ? 12.018 13.126 5.314 1.00 94.56 491 ALA A N 1
ATOM 3586 C CA . ALA A 1 491 ? 11.419 12.976 3.995 1.00 94.56 491 ALA A CA 1
ATOM 3587 C C . ALA A 1 491 ? 10.022 12.344 4.064 1.00 94.56 491 ALA A C 1
ATOM 3589 O O . ALA A 1 491 ? 9.079 12.856 3.462 1.00 94.56 491 ALA A O 1
ATOM 3590 N N . MET A 1 492 ? 9.849 11.301 4.879 1.00 95.50 492 MET A N 1
ATOM 3591 C CA . MET A 1 492 ? 8.538 10.693 5.123 1.00 95.50 492 MET A CA 1
ATOM 3592 C C . MET A 1 492 ? 7.563 11.640 5.805 1.00 95.50 492 MET A C 1
ATOM 3594 O O . MET A 1 492 ? 6.380 11.647 5.475 1.00 95.50 492 MET A O 1
ATOM 3598 N N . GLY A 1 493 ? 8.054 12.462 6.736 1.00 93.56 493 GLY A N 1
ATOM 3599 C CA . GLY A 1 493 ? 7.227 13.478 7.375 1.00 93.56 493 GLY A CA 1
ATOM 3600 C C . GLY A 1 493 ? 6.734 14.526 6.386 1.00 93.56 493 GLY A C 1
ATOM 3601 O O . GLY A 1 493 ? 5.538 14.786 6.327 1.00 93.56 493 GLY A O 1
ATOM 3602 N N . HIS A 1 494 ? 7.629 15.070 5.560 1.00 94.56 494 HIS A N 1
ATOM 3603 C CA . HIS A 1 494 ? 7.262 16.035 4.523 1.00 94.56 494 HIS A CA 1
ATOM 3604 C C . HIS A 1 494 ? 6.298 15.441 3.498 1.00 94.56 494 HIS A C 1
ATOM 3606 O O . HIS A 1 494 ? 5.315 16.087 3.149 1.00 94.56 494 HIS A O 1
ATOM 3612 N N . THR A 1 495 ? 6.530 14.199 3.075 1.00 97.31 495 THR A N 1
ATOM 3613 C CA . THR A 1 495 ? 5.662 13.515 2.110 1.00 97.31 495 THR A CA 1
ATOM 3614 C C . THR A 1 495 ? 4.265 13.280 2.689 1.00 97.31 495 THR A C 1
ATOM 3616 O O . THR A 1 495 ? 3.272 13.602 2.041 1.00 97.31 495 THR A O 1
ATOM 3619 N N . TYR A 1 496 ? 4.160 12.783 3.927 1.00 95.31 496 TYR A N 1
ATOM 3620 C CA . TYR A 1 496 ? 2.866 12.632 4.599 1.00 95.31 496 TYR A CA 1
ATOM 3621 C C . TYR A 1 496 ? 2.132 13.970 4.713 1.00 95.31 496 TYR A C 1
ATOM 3623 O O . TYR A 1 496 ? 0.955 14.057 4.361 1.00 95.31 496 TYR A O 1
ATOM 3631 N N . THR A 1 497 ? 2.819 15.017 5.183 1.00 94.00 497 THR A N 1
ATOM 3632 C CA . THR A 1 497 ? 2.209 16.341 5.350 1.00 94.00 497 THR A CA 1
ATOM 3633 C C . THR A 1 497 ? 1.740 16.897 4.013 1.00 94.00 497 THR A C 1
ATOM 3635 O O . THR A 1 497 ? 0.628 17.406 3.943 1.00 94.00 497 THR A O 1
ATOM 3638 N N . TYR A 1 498 ? 2.515 16.726 2.941 1.00 96.81 498 TYR A N 1
ATOM 3639 C CA . TYR A 1 498 ? 2.099 17.102 1.593 1.00 96.81 498 TYR A CA 1
ATOM 3640 C C . TYR A 1 498 ? 0.785 16.413 1.194 1.00 96.81 498 TYR A C 1
ATOM 3642 O O . TYR A 1 498 ? -0.172 17.099 0.841 1.00 96.81 498 TYR A O 1
ATOM 3650 N N . TYR A 1 499 ? 0.681 15.084 1.320 1.00 95.50 499 TYR A N 1
ATOM 3651 C CA . TYR A 1 499 ? -0.552 14.354 0.988 1.00 95.50 499 TYR A CA 1
ATOM 3652 C C . TYR A 1 499 ? -1.746 14.771 1.864 1.00 95.50 499 TYR A C 1
ATOM 3654 O O . TYR A 1 499 ? -2.867 14.919 1.362 1.00 95.50 499 TYR A O 1
ATOM 3662 N N . LYS A 1 500 ? -1.513 15.013 3.159 1.00 91.25 500 LYS A N 1
ATOM 3663 C CA . LYS A 1 500 ? -2.551 15.459 4.094 1.00 91.25 500 LYS A CA 1
ATOM 3664 C C . LYS A 1 500 ? -3.017 16.883 3.791 1.00 91.25 500 LYS A C 1
ATOM 3666 O O . LYS A 1 500 ? -4.217 17.121 3.733 1.00 91.25 500 LYS A O 1
ATOM 3671 N N . GLU A 1 501 ? -2.108 17.826 3.574 1.00 88.94 501 GLU A N 1
ATOM 3672 C CA . GLU A 1 501 ? -2.448 19.236 3.350 1.00 88.94 501 GLU A CA 1
ATOM 3673 C C . GLU A 1 501 ? -2.957 19.508 1.933 1.00 88.94 501 GLU A C 1
ATOM 3675 O O . GLU A 1 501 ? -3.880 20.305 1.761 1.00 88.94 501 GLU A O 1
ATOM 3680 N N . ARG A 1 502 ? -2.392 18.851 0.911 1.00 90.38 502 ARG A N 1
ATOM 3681 C CA . ARG A 1 502 ? -2.850 19.006 -0.475 1.00 90.38 502 ARG A CA 1
ATOM 3682 C C . ARG A 1 502 ? -4.149 18.270 -0.731 1.00 90.38 502 ARG A C 1
ATOM 3684 O O . ARG A 1 502 ? -5.052 18.843 -1.324 1.00 90.38 502 ARG A O 1
ATOM 3691 N N . PHE A 1 503 ? -4.269 17.022 -0.291 1.00 91.88 503 PHE A N 1
ATOM 3692 C CA . PHE A 1 503 ? -5.352 16.148 -0.749 1.00 91.88 503 PHE A CA 1
ATOM 3693 C C . PHE A 1 503 ? -6.268 15.652 0.367 1.00 91.88 503 PHE A C 1
ATOM 3695 O O . PHE A 1 503 ? -7.185 14.878 0.098 1.00 91.88 503 PHE A O 1
ATOM 3702 N N . ASN A 1 504 ? -6.036 16.076 1.615 1.00 87.69 504 ASN A N 1
ATOM 3703 C CA . ASN A 1 504 ? -6.706 15.531 2.797 1.00 87.69 504 ASN A CA 1
ATOM 3704 C C . ASN A 1 504 ? -6.570 13.999 2.903 1.00 87.69 504 ASN A C 1
ATOM 3706 O O . ASN A 1 504 ? -7.437 13.326 3.462 1.00 87.69 504 ASN A O 1
ATOM 3710 N N . ARG A 1 505 ? -5.481 13.436 2.359 1.00 87.75 505 ARG A N 1
ATOM 3711 C CA . ARG A 1 505 ? -5.206 11.999 2.410 1.00 87.75 505 ARG A CA 1
ATOM 3712 C C . ARG A 1 505 ? -4.442 11.668 3.685 1.00 87.75 505 ARG A C 1
ATOM 3714 O O . ARG A 1 505 ? -3.360 12.198 3.920 1.00 87.75 505 ARG A O 1
ATOM 3721 N N . ASP A 1 506 ? -5.010 10.795 4.508 1.00 84.19 506 ASP A N 1
ATOM 3722 C CA . ASP A 1 506 ? -4.362 10.321 5.727 1.00 84.19 506 ASP A CA 1
ATOM 3723 C C . ASP A 1 506 ? -3.483 9.095 5.445 1.00 84.19 506 ASP A C 1
ATOM 3725 O O . ASP A 1 506 ? -3.990 7.986 5.282 1.00 84.19 506 ASP A O 1
ATOM 3729 N N . SER A 1 507 ? -2.165 9.298 5.356 1.00 92.75 507 SER A N 1
ATOM 3730 C CA . SER A 1 507 ? -1.192 8.271 4.953 1.00 92.75 507 SER A CA 1
ATOM 3731 C C . SER A 1 507 ? -1.433 7.702 3.543 1.00 92.75 507 SER A C 1
ATOM 3733 O O . SER A 1 507 ? -2.203 8.239 2.744 1.00 92.75 507 SER A O 1
ATOM 3735 N N . TYR A 1 508 ? -0.732 6.623 3.191 1.00 93.19 508 TYR A N 1
ATOM 3736 C CA . TYR A 1 508 ? -0.801 6.045 1.853 1.00 93.19 508 TYR A CA 1
ATOM 3737 C C . TYR A 1 508 ? -2.124 5.343 1.554 1.00 93.19 508 TYR A C 1
ATOM 3739 O O . TYR A 1 508 ? -2.421 5.174 0.382 1.00 93.19 508 TYR A O 1
ATOM 3747 N N . ASP A 1 509 ? -2.931 4.953 2.544 1.00 87.06 509 ASP A N 1
ATOM 3748 C CA . ASP A 1 509 ? -4.215 4.253 2.363 1.00 87.06 509 ASP A CA 1
ATOM 3749 C C . ASP A 1 509 ? -5.447 5.148 2.583 1.00 87.06 509 ASP A C 1
ATOM 3751 O O . ASP A 1 509 ? -6.583 4.700 2.418 1.00 87.06 509 ASP A O 1
ATOM 3755 N N . GLY A 1 510 ? -5.233 6.415 2.949 1.00 83.56 510 GLY A N 1
ATOM 3756 C CA . GLY A 1 510 ? -6.300 7.346 3.314 1.00 83.56 510 GLY A CA 1
ATOM 3757 C C . GLY A 1 510 ? -6.943 7.058 4.676 1.00 83.56 510 GLY A C 1
ATOM 3758 O O . GLY A 1 510 ? -7.948 7.688 5.000 1.00 83.56 510 GLY A O 1
ATOM 3759 N N . GLN A 1 511 ? -6.401 6.115 5.456 1.00 83.31 511 GLN A N 1
ATOM 3760 C CA . GLN A 1 511 ? -6.933 5.657 6.744 1.00 83.31 511 GLN A CA 1
ATOM 3761 C C . GLN A 1 511 ? -5.865 5.648 7.852 1.00 83.31 511 GLN A C 1
ATOM 3763 O O . GLN A 1 511 ? -6.040 4.986 8.876 1.00 83.31 511 GLN A O 1
ATOM 3768 N N . GLY A 1 512 ? -4.764 6.383 7.669 1.00 80.62 512 GLY A N 1
ATOM 3769 C CA . GLY A 1 512 ? -3.737 6.552 8.696 1.00 80.62 512 GLY A CA 1
ATOM 3770 C C . GLY A 1 512 ? -2.815 5.347 8.866 1.00 80.62 512 GLY A C 1
ATOM 3771 O O . GLY A 1 512 ? -2.291 5.123 9.961 1.00 80.62 512 GLY A O 1
ATOM 3772 N N . ALA A 1 513 ? -2.591 4.555 7.807 1.00 83.62 513 ALA A N 1
ATOM 3773 C CA . ALA A 1 513 ? -1.663 3.430 7.872 1.00 83.62 513 ALA A CA 1
ATOM 3774 C C . ALA A 1 513 ? -0.272 3.833 8.410 1.00 83.62 513 ALA A C 1
ATOM 3776 O O . ALA A 1 513 ? 0.292 4.844 7.974 1.00 83.62 513 ALA A O 1
ATOM 3777 N N . PRO A 1 514 ? 0.340 3.026 9.299 1.00 89.62 514 PRO A N 1
ATOM 3778 C CA . PRO A 1 514 ? 1.707 3.257 9.750 1.00 89.62 514 PRO A CA 1
ATOM 3779 C C . PRO A 1 514 ? 2.718 3.196 8.599 1.00 89.62 514 PRO A C 1
ATOM 3781 O O . PRO A 1 514 ? 2.649 2.320 7.735 1.00 89.62 514 PRO A O 1
ATOM 3784 N N . LEU A 1 515 ? 3.705 4.089 8.636 1.00 94.12 515 LEU A N 1
ATOM 3785 C CA . LEU A 1 515 ? 4.823 4.137 7.701 1.00 94.12 515 LEU A CA 1
ATOM 3786 C C . LEU A 1 515 ? 6.004 3.362 8.285 1.00 94.12 515 LEU A C 1
ATOM 3788 O O . LEU A 1 515 ? 6.702 3.842 9.181 1.00 94.12 515 LEU A O 1
ATOM 3792 N N . LYS A 1 516 ? 6.234 2.149 7.781 1.00 95.12 516 LYS A N 1
ATOM 3793 C CA . LYS A 1 516 ? 7.404 1.345 8.141 1.00 95.12 516 LYS A CA 1
ATOM 3794 C C . LYS A 1 516 ? 8.517 1.572 7.127 1.00 95.12 516 LYS A C 1
ATOM 3796 O O . LYS A 1 516 ? 8.342 1.280 5.948 1.00 95.12 516 LYS A O 1
ATOM 3801 N N . ILE A 1 517 ? 9.655 2.065 7.599 1.00 96.81 517 ILE A N 1
ATOM 3802 C CA . ILE A 1 517 ? 10.804 2.424 6.770 1.00 96.81 517 ILE A CA 1
ATOM 3803 C C . ILE A 1 517 ? 12.017 1.620 7.213 1.00 96.81 517 ILE A C 1
ATOM 3805 O O . ILE A 1 517 ? 12.286 1.508 8.406 1.00 96.81 517 ILE A O 1
ATOM 3809 N N . ILE A 1 518 ? 12.747 1.050 6.265 1.00 95.88 518 ILE A N 1
ATOM 3810 C CA . ILE A 1 518 ? 13.951 0.261 6.510 1.00 95.88 518 ILE A CA 1
ATOM 3811 C C . ILE A 1 518 ? 15.084 0.890 5.710 1.00 95.88 518 ILE A C 1
ATOM 3813 O O . ILE A 1 518 ? 15.012 0.924 4.488 1.00 95.88 518 ILE A O 1
ATOM 3817 N N . VAL A 1 519 ? 16.129 1.362 6.382 1.00 96.38 519 VAL A N 1
ATOM 3818 C CA . VAL A 1 519 ? 17.306 1.966 5.744 1.00 96.38 519 VAL A CA 1
ATOM 3819 C C . VAL A 1 519 ? 18.540 1.075 5.868 1.00 96.38 519 VAL A C 1
ATOM 3821 O O . VAL A 1 519 ? 18.593 0.185 6.727 1.00 96.38 519 VAL A O 1
ATOM 3824 N N . ARG A 1 520 ? 19.539 1.320 5.009 1.00 94.50 520 ARG A N 1
ATOM 3825 C CA . ARG A 1 520 ? 20.813 0.579 4.950 1.00 94.50 520 ARG A CA 1
ATOM 3826 C C . ARG A 1 520 ? 20.624 -0.933 4.868 1.00 94.50 520 ARG A C 1
ATOM 3828 O O . ARG A 1 520 ? 21.314 -1.706 5.533 1.00 94.50 520 ARG A O 1
ATOM 3835 N N . ASN A 1 521 ? 19.644 -1.366 4.081 1.00 91.19 521 ASN A N 1
ATOM 3836 C CA . ASN A 1 521 ? 19.312 -2.774 3.933 1.00 91.19 521 ASN A CA 1
ATOM 3837 C C . ASN A 1 521 ? 20.324 -3.490 3.028 1.00 91.19 521 ASN A C 1
ATOM 3839 O O . ASN A 1 521 ? 20.311 -3.314 1.812 1.00 91.19 521 ASN A O 1
ATOM 3843 N N . GLY A 1 522 ? 21.141 -4.377 3.602 1.00 86.62 522 GLY A N 1
ATOM 3844 C CA . GLY A 1 522 ? 22.154 -5.151 2.874 1.00 86.62 522 GLY A CA 1
ATOM 3845 C C . GLY A 1 522 ? 21.604 -6.234 1.937 1.00 86.62 522 GLY A C 1
ATOM 3846 O O . GLY A 1 522 ? 22.377 -6.930 1.275 1.00 86.62 522 GLY A O 1
ATOM 3847 N N . ASN A 1 523 ? 20.281 -6.423 1.879 1.00 83.94 523 ASN A N 1
ATOM 3848 C CA . ASN A 1 523 ? 19.634 -7.255 0.858 1.00 83.94 523 ASN A CA 1
ATOM 3849 C C . ASN A 1 523 ? 19.373 -6.497 -0.452 1.00 83.94 523 ASN A C 1
ATOM 3851 O O . ASN A 1 523 ? 18.951 -7.115 -1.427 1.00 83.94 523 ASN A O 1
ATOM 3855 N N . ILE A 1 524 ? 19.589 -5.180 -0.472 1.00 82.19 524 ILE A N 1
ATOM 3856 C CA . ILE A 1 524 ? 19.267 -4.299 -1.592 1.00 82.19 524 ILE A CA 1
ATOM 3857 C C . ILE A 1 524 ? 20.565 -3.657 -2.073 1.00 82.19 524 ILE A C 1
ATOM 3859 O O . ILE A 1 524 ? 21.341 -3.136 -1.279 1.00 82.19 524 ILE A O 1
ATOM 3863 N N . ASN A 1 525 ? 20.821 -3.707 -3.378 1.00 80.38 525 ASN A N 1
ATOM 3864 C CA . ASN A 1 525 ? 22.012 -3.108 -3.970 1.00 80.38 525 ASN A CA 1
ATOM 3865 C C . ASN A 1 525 ? 21.650 -1.781 -4.642 1.00 80.38 525 ASN A C 1
ATOM 3867 O O . ASN A 1 525 ? 20.993 -1.815 -5.679 1.00 80.38 525 ASN A O 1
ATOM 3871 N N . LYS A 1 526 ? 22.085 -0.653 -4.057 1.00 83.50 526 LYS A N 1
ATOM 3872 C CA . LYS A 1 526 ? 21.910 0.716 -4.590 1.00 83.50 526 LYS A CA 1
ATOM 3873 C C . LYS A 1 526 ? 20.515 0.972 -5.172 1.00 83.50 526 LYS A C 1
ATOM 3875 O O . LYS A 1 526 ? 20.378 1.446 -6.295 1.00 83.50 526 LYS A O 1
ATOM 3880 N N . ASN A 1 527 ? 19.489 0.584 -4.421 1.00 85.56 527 ASN A N 1
ATOM 3881 C CA . ASN A 1 527 ? 18.104 0.755 -4.828 1.00 85.56 527 ASN A CA 1
ATOM 3882 C C . ASN A 1 527 ? 17.224 1.123 -3.627 1.00 85.56 527 ASN A C 1
ATOM 3884 O O . ASN A 1 527 ? 17.618 0.908 -2.474 1.00 85.56 527 ASN A O 1
ATOM 3888 N N . ALA A 1 528 ? 16.035 1.635 -3.909 1.00 90.00 528 ALA A N 1
ATOM 3889 C CA . ALA A 1 528 ? 14.936 1.792 -2.970 1.00 90.00 528 ALA A CA 1
ATOM 3890 C C . ALA A 1 528 ? 13.675 1.161 -3.583 1.00 90.00 528 ALA A C 1
ATOM 3892 O O . ALA A 1 528 ? 13.613 0.999 -4.798 1.00 90.00 528 ALA A O 1
ATOM 3893 N N . TYR A 1 529 ? 12.749 0.674 -2.757 1.00 88.69 529 TYR A N 1
ATOM 3894 C CA . TYR A 1 529 ? 11.438 0.229 -3.238 1.00 88.69 529 TYR A CA 1
ATOM 3895 C C . TYR A 1 529 ? 10.384 0.180 -2.121 1.00 88.69 529 TYR A C 1
ATOM 3897 O O . TYR A 1 529 ? 10.683 -0.107 -0.952 1.00 88.69 529 TYR A O 1
ATOM 3905 N N . TRP A 1 530 ? 9.119 0.348 -2.499 1.00 92.25 530 TRP A N 1
ATOM 3906 C CA . TRP A 1 530 ? 7.947 -0.049 -1.718 1.00 92.25 530 TRP A CA 1
ATOM 3907 C C . TRP A 1 530 ? 7.637 -1.545 -1.866 1.00 92.25 530 TRP A C 1
ATOM 3909 O O . TRP A 1 530 ? 7.539 -2.080 -2.969 1.00 92.25 530 TRP A O 1
ATOM 3919 N N . SER A 1 531 ? 7.424 -2.244 -0.747 1.00 85.25 531 SER A N 1
ATOM 3920 C CA . SER A 1 531 ? 6.957 -3.634 -0.742 1.00 85.25 531 SER A CA 1
ATOM 3921 C C . SER A 1 531 ? 5.458 -3.698 -0.410 1.00 85.25 531 SER A C 1
ATOM 3923 O O . SER A 1 531 ? 5.106 -3.640 0.773 1.00 85.25 531 SER A O 1
ATOM 3925 N N . PRO A 1 532 ? 4.558 -3.881 -1.399 1.00 74.00 532 PRO A N 1
ATOM 3926 C CA . PRO A 1 532 ? 3.113 -3.879 -1.160 1.00 74.00 532 PRO A CA 1
ATOM 3927 C C . PRO A 1 532 ? 2.641 -5.038 -0.276 1.00 74.00 532 PRO A C 1
ATOM 3929 O O . PRO A 1 532 ? 1.689 -4.857 0.483 1.00 74.00 532 PRO A O 1
ATOM 3932 N N . ASP A 1 533 ? 3.310 -6.193 -0.314 1.00 76.06 533 ASP A N 1
ATOM 3933 C CA . ASP A 1 533 ? 2.962 -7.360 0.513 1.00 76.06 533 ASP A CA 1
ATOM 3934 C C . ASP A 1 533 ? 3.353 -7.180 1.981 1.00 76.06 533 ASP A C 1
ATOM 3936 O O . ASP A 1 533 ? 2.644 -7.614 2.890 1.00 76.06 533 ASP A O 1
ATOM 3940 N N . ARG A 1 534 ? 4.500 -6.536 2.224 1.00 80.31 534 ARG A N 1
ATOM 3941 C CA . ARG A 1 534 ? 5.044 -6.322 3.573 1.00 80.31 534 ARG A CA 1
ATOM 3942 C C . ARG A 1 534 ? 4.653 -4.974 4.172 1.00 80.31 534 ARG A C 1
ATOM 3944 O O . ARG A 1 534 ? 4.885 -4.765 5.361 1.00 80.31 534 ARG A O 1
ATOM 3951 N N . LYS A 1 535 ? 4.054 -4.094 3.365 1.00 84.69 535 LYS A N 1
ATOM 3952 C CA . LYS A 1 535 ? 3.674 -2.722 3.718 1.00 84.69 535 LYS A CA 1
ATOM 3953 C C . LYS A 1 535 ? 4.840 -1.938 4.330 1.00 84.69 535 LYS A C 1
ATOM 3955 O O . LYS A 1 535 ? 4.703 -1.301 5.372 1.00 84.69 535 LYS A O 1
ATOM 3960 N N . GLU A 1 536 ? 6.007 -2.030 3.698 1.00 92.06 536 GLU A N 1
ATOM 3961 C CA . GLU A 1 536 ? 7.237 -1.389 4.165 1.00 92.06 536 GLU A CA 1
ATOM 3962 C C . GLU A 1 536 ? 8.028 -0.787 3.001 1.00 92.06 536 GLU A C 1
ATOM 3964 O O . GLU A 1 536 ? 8.066 -1.356 1.910 1.00 92.06 536 GLU A O 1
ATOM 3969 N N . MET A 1 537 ? 8.656 0.361 3.246 1.00 95.44 537 MET A N 1
ATOM 3970 C CA . MET A 1 537 ? 9.616 0.986 2.336 1.00 95.44 537 MET A CA 1
ATOM 3971 C C . MET A 1 537 ? 11.017 0.528 2.702 1.00 95.44 537 MET A C 1
ATOM 3973 O O . MET A 1 537 ? 11.363 0.466 3.887 1.00 95.44 537 MET A O 1
ATOM 3977 N N . LEU A 1 538 ? 11.828 0.216 1.698 1.00 94.31 538 LEU A N 1
ATOM 3978 C CA . LEU A 1 538 ? 13.175 -0.282 1.903 1.00 94.31 538 LEU A CA 1
ATOM 3979 C C . LEU A 1 538 ? 14.168 0.514 1.070 1.00 94.31 538 LEU A C 1
ATOM 3981 O O . LEU A 1 538 ? 13.986 0.676 -0.128 1.00 94.31 538 LEU A O 1
ATOM 3985 N N . PHE A 1 539 ? 15.249 0.934 1.710 1.00 95.75 539 PHE A N 1
ATOM 3986 C CA . PHE A 1 539 ? 16.333 1.694 1.113 1.00 95.75 539 PHE A CA 1
ATOM 3987 C C . PHE A 1 539 ? 17.642 0.936 1.342 1.00 95.75 539 PHE A C 1
ATOM 3989 O O . PHE A 1 539 ? 17.934 0.484 2.459 1.00 95.75 539 PHE A O 1
ATOM 3996 N N . ALA A 1 540 ? 18.438 0.783 0.284 1.00 92.81 540 ALA A N 1
ATOM 3997 C CA . ALA A 1 540 ? 19.850 0.453 0.431 1.00 92.81 540 ALA A CA 1
ATOM 3998 C C . ALA A 1 540 ? 20.595 1.605 1.133 1.00 92.81 540 ALA A C 1
ATOM 4000 O O . ALA A 1 540 ? 20.034 2.672 1.383 1.00 92.81 540 ALA A O 1
ATOM 4001 N N . GLU A 1 541 ? 21.856 1.367 1.485 1.00 92.25 541 GLU A N 1
ATOM 4002 C CA . GLU A 1 541 ? 22.715 2.416 2.041 1.00 92.25 541 GLU A CA 1
ATOM 4003 C C . GLU A 1 541 ? 22.905 3.558 1.034 1.00 92.25 541 GLU A C 1
ATOM 4005 O O . GLU A 1 541 ? 23.077 3.306 -0.162 1.00 92.25 541 GLU A O 1
ATOM 4010 N N . ASP A 1 542 ? 22.821 4.792 1.535 1.00 92.25 542 ASP A N 1
ATOM 4011 C CA . ASP A 1 542 ? 22.941 6.042 0.785 1.00 92.25 542 ASP A CA 1
ATOM 4012 C C . ASP A 1 542 ? 21.919 6.177 -0.363 1.00 92.25 542 ASP A C 1
ATOM 4014 O O . ASP A 1 542 ? 22.214 6.758 -1.404 1.00 92.25 542 ASP A O 1
ATOM 4018 N N . MET A 1 543 ? 20.706 5.633 -0.211 1.00 94.12 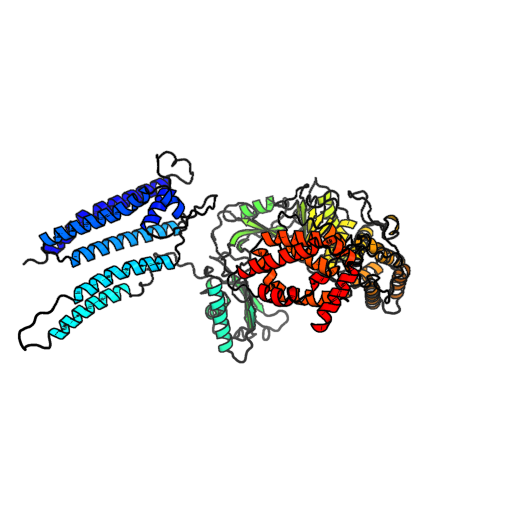543 MET A N 1
ATOM 4019 C CA . MET A 1 543 ? 19.617 5.762 -1.203 1.00 94.12 543 MET A CA 1
ATOM 4020 C C . MET A 1 543 ? 18.468 6.662 -0.737 1.00 94.12 543 MET A C 1
ATOM 4022 O O . MET A 1 543 ? 17.390 6.651 -1.329 1.00 94.12 543 MET A O 1
ATOM 4026 N N . VAL A 1 544 ? 18.669 7.428 0.336 1.00 94.06 544 VAL A N 1
ATOM 4027 C CA . VAL A 1 544 ? 17.617 8.249 0.937 1.00 94.06 544 VAL A CA 1
ATOM 4028 C C . VAL A 1 544 ? 17.800 9.727 0.590 1.00 94.06 544 VAL A C 1
ATOM 4030 O O . VAL A 1 544 ? 18.699 10.389 1.109 1.00 94.06 544 VAL A O 1
ATOM 4033 N N . ASP A 1 545 ? 16.880 10.264 -0.212 1.00 93.94 545 ASP A N 1
ATOM 4034 C CA . ASP A 1 545 ? 16.611 11.702 -0.332 1.00 93.94 545 ASP A CA 1
ATOM 4035 C C . ASP A 1 545 ? 15.103 11.987 -0.369 1.00 93.94 545 ASP A C 1
ATOM 4037 O O . ASP A 1 545 ? 14.294 11.057 -0.338 1.00 93.94 545 ASP A O 1
ATOM 4041 N N . LEU A 1 546 ? 14.712 13.267 -0.389 1.00 94.44 546 LEU A N 1
ATOM 4042 C CA . LEU A 1 546 ? 13.302 13.663 -0.363 1.00 94.44 546 LEU A CA 1
ATOM 4043 C C . LEU A 1 546 ? 12.522 13.143 -1.576 1.00 94.44 546 LEU A C 1
ATOM 4045 O O . LEU A 1 546 ? 11.433 12.602 -1.398 1.00 94.44 546 LEU A O 1
ATOM 4049 N N . SER A 1 547 ? 13.075 13.290 -2.781 1.00 92.25 547 SER A N 1
ATOM 4050 C CA . SER A 1 547 ? 12.401 12.919 -4.026 1.00 92.25 547 SER A CA 1
ATOM 4051 C C . SER A 1 547 ? 12.207 11.408 -4.146 1.00 92.25 547 SER A C 1
ATOM 4053 O O . SER A 1 547 ? 11.101 10.965 -4.441 1.00 92.25 547 SER A O 1
ATOM 4055 N N . VAL A 1 548 ? 13.239 10.620 -3.826 1.00 95.12 548 VAL A N 1
ATOM 4056 C CA . VAL A 1 548 ? 13.200 9.152 -3.839 1.00 95.12 548 VAL A CA 1
ATOM 4057 C C . VAL A 1 548 ? 12.279 8.646 -2.738 1.00 95.12 548 VAL A C 1
ATOM 4059 O O . VAL A 1 548 ? 11.417 7.816 -2.980 1.00 95.12 548 VAL A O 1
ATOM 4062 N N . SER A 1 549 ? 12.376 9.199 -1.531 1.00 96.25 549 SER A N 1
ATOM 4063 C CA . SER A 1 549 ? 11.490 8.812 -0.430 1.00 96.25 549 SER A CA 1
ATOM 4064 C C . SER A 1 549 ? 10.016 9.073 -0.767 1.00 96.25 549 SER A C 1
ATOM 4066 O O . SER A 1 549 ? 9.162 8.220 -0.531 1.00 96.25 549 SER A O 1
ATOM 4068 N N . ALA A 1 550 ? 9.711 10.238 -1.340 1.00 97.38 550 ALA A N 1
ATOM 4069 C CA . ALA A 1 550 ? 8.360 10.586 -1.762 1.00 97.38 550 ALA A CA 1
ATOM 4070 C C . ALA A 1 550 ? 7.868 9.731 -2.945 1.00 97.38 550 ALA A C 1
ATOM 4072 O O . ALA A 1 550 ? 6.690 9.364 -2.975 1.00 97.38 550 ALA A O 1
ATOM 4073 N N . HIS A 1 551 ? 8.763 9.365 -3.866 1.00 98.00 551 HIS A N 1
ATOM 4074 C CA . HIS A 1 551 ? 8.514 8.393 -4.931 1.00 98.00 551 HIS A CA 1
ATOM 4075 C C . HIS A 1 551 ? 8.113 7.029 -4.338 1.00 98.00 551 HIS A C 1
ATOM 4077 O O . HIS A 1 551 ? 7.033 6.525 -4.642 1.00 98.00 551 HIS A O 1
ATOM 4083 N N . GLU A 1 552 ? 8.874 6.499 -3.374 1.00 97.31 552 GLU A N 1
ATOM 4084 C CA . GLU A 1 552 ? 8.544 5.218 -2.733 1.00 97.31 552 GLU A CA 1
ATOM 4085 C C . GLU A 1 552 ? 7.203 5.230 -1.997 1.00 97.31 552 GLU A C 1
ATOM 4087 O O . GLU A 1 552 ? 6.423 4.279 -2.078 1.00 97.31 552 GLU A O 1
ATOM 4092 N N . LEU A 1 553 ? 6.888 6.312 -1.282 1.00 97.62 553 LEU A N 1
ATOM 4093 C CA . LEU A 1 553 ? 5.588 6.411 -0.619 1.00 97.62 553 LEU A CA 1
ATOM 4094 C C . LEU A 1 553 ? 4.440 6.548 -1.630 1.00 97.62 553 LEU A C 1
ATOM 4096 O O . LEU A 1 553 ? 3.315 6.138 -1.347 1.00 97.62 553 LEU A O 1
ATOM 4100 N N . THR A 1 554 ? 4.705 7.088 -2.817 1.00 98.44 554 THR A N 1
ATOM 4101 C CA . THR A 1 554 ? 3.692 7.219 -3.865 1.00 98.44 554 THR A CA 1
ATOM 4102 C C . THR A 1 554 ? 3.357 5.875 -4.510 1.00 98.44 554 THR A C 1
ATOM 4104 O O . THR A 1 554 ? 2.178 5.623 -4.751 1.00 98.44 554 THR A O 1
ATOM 4107 N N . HIS A 1 555 ? 4.309 4.945 -4.635 1.00 97.19 555 HIS A N 1
ATOM 4108 C CA . HIS A 1 555 ? 3.976 3.549 -4.952 1.00 97.19 555 HIS A CA 1
ATOM 4109 C C . HIS A 1 555 ? 2.998 2.943 -3.934 1.00 97.19 555 HIS A C 1
ATOM 4111 O O . HIS A 1 555 ? 2.106 2.171 -4.294 1.00 97.19 555 HIS A O 1
ATOM 4117 N N . ALA A 1 556 ? 3.116 3.306 -2.652 1.00 96.56 556 ALA A N 1
ATOM 4118 C CA . ALA A 1 556 ? 2.158 2.871 -1.640 1.00 96.56 556 ALA A CA 1
ATOM 4119 C C . ALA A 1 556 ? 0.762 3.477 -1.866 1.00 96.56 556 ALA A C 1
ATOM 4121 O O . ALA A 1 556 ? -0.232 2.758 -1.728 1.00 96.56 556 ALA A O 1
ATOM 4122 N N . VAL A 1 557 ? 0.686 4.754 -2.262 1.00 96.56 557 VAL A N 1
ATOM 4123 C CA . VAL A 1 557 ? -0.570 5.435 -2.629 1.00 96.56 557 VAL A CA 1
ATOM 4124 C C . VAL A 1 557 ? -1.223 4.775 -3.841 1.00 96.56 557 VAL A C 1
ATOM 4126 O O . VAL A 1 557 ? -2.414 4.465 -3.775 1.00 96.56 557 VAL A O 1
ATOM 4129 N N . ASP A 1 558 ? -0.464 4.498 -4.904 1.00 91.31 558 ASP A N 1
ATOM 4130 C CA . ASP A 1 558 ? -0.951 3.759 -6.074 1.00 91.31 558 ASP A CA 1
ATOM 4131 C C . ASP A 1 558 ? -1.470 2.368 -5.674 1.00 91.31 558 ASP A C 1
ATOM 4133 O O . ASP A 1 558 ? -2.619 2.036 -5.955 1.00 91.31 558 ASP A O 1
ATOM 4137 N N . SER A 1 559 ? -0.703 1.596 -4.894 1.00 86.69 559 SER A N 1
ATOM 4138 C CA . SER A 1 559 ? -1.118 0.251 -4.455 1.00 86.69 559 SER A CA 1
ATOM 4139 C C . SER A 1 559 ? -2.407 0.228 -3.616 1.00 86.69 559 SER A C 1
ATOM 4141 O O . SER A 1 559 ? -3.070 -0.804 -3.516 1.00 86.69 559 SER A O 1
ATOM 4143 N N . ALA A 1 560 ? -2.763 1.356 -2.994 1.00 86.06 560 ALA A N 1
ATOM 4144 C CA . ALA A 1 560 ? -3.994 1.538 -2.227 1.00 86.06 560 ALA A CA 1
ATOM 4145 C C . ALA A 1 560 ? -5.103 2.264 -3.018 1.00 86.06 560 ALA A C 1
ATOM 4147 O O . ALA A 1 560 ? -6.136 2.607 -2.439 1.00 86.06 560 ALA A O 1
ATOM 4148 N N . SER A 1 561 ? -4.887 2.530 -4.309 1.00 86.88 561 SER A N 1
ATOM 4149 C CA . SER A 1 561 ? -5.824 3.210 -5.205 1.00 86.88 561 SER A CA 1
ATOM 4150 C C . SER A 1 561 ? -5.956 2.493 -6.555 1.00 86.88 561 SER A C 1
ATOM 4152 O O . SER A 1 561 ? -6.627 1.461 -6.600 1.00 86.88 561 SER A O 1
ATOM 4154 N N . ALA A 1 562 ? -5.345 2.999 -7.635 1.00 73.88 562 ALA A N 1
ATOM 4155 C CA . ALA A 1 562 ? -5.425 2.398 -8.972 1.00 73.88 562 ALA A CA 1
ATOM 4156 C C . ALA A 1 562 ? -4.785 1.007 -9.042 1.00 73.88 562 ALA A C 1
ATOM 4158 O O . ALA A 1 562 ? -5.224 0.173 -9.837 1.00 73.88 562 ALA A O 1
ATOM 4159 N N . ASN A 1 563 ? -3.786 0.750 -8.191 1.00 85.06 563 ASN A N 1
ATOM 4160 C CA . ASN A 1 563 ? -3.032 -0.494 -8.117 1.00 85.06 563 ASN A CA 1
ATOM 4161 C C . ASN A 1 563 ? -2.491 -0.895 -9.497 1.00 85.06 563 ASN A C 1
ATOM 4163 O O . ASN A 1 563 ? -2.733 -2.009 -9.976 1.00 85.06 563 ASN A O 1
ATOM 4167 N N . LEU A 1 564 ? -1.810 0.054 -10.147 1.00 73.75 564 LEU A N 1
ATOM 4168 C CA . LEU A 1 564 ? -1.249 -0.112 -11.481 1.00 73.75 564 LEU A CA 1
ATOM 4169 C C . LEU A 1 564 ? -0.300 -1.312 -11.509 1.00 73.75 564 LEU A C 1
ATOM 4171 O O . LEU A 1 564 ? 0.693 -1.371 -10.781 1.00 73.75 564 LEU A O 1
ATOM 4175 N N . VAL A 1 565 ? -0.595 -2.274 -12.383 1.00 77.12 565 VAL A N 1
ATOM 4176 C CA . VAL A 1 565 ? 0.250 -3.439 -12.629 1.00 77.12 565 VAL A CA 1
ATOM 4177 C C . VAL A 1 565 ? 1.621 -2.930 -13.038 1.00 77.12 565 VAL A C 1
ATOM 4179 O O . VAL A 1 565 ? 1.745 -2.185 -14.009 1.00 77.12 565 VAL A O 1
ATOM 4182 N N . TYR A 1 566 ? 2.643 -3.347 -12.296 1.00 79.19 566 TYR A N 1
ATOM 4183 C CA . TYR A 1 566 ? 4.020 -2.894 -12.456 1.00 79.19 566 TYR A CA 1
ATOM 4184 C C . TYR A 1 566 ? 4.688 -3.547 -13.678 1.00 79.19 566 TYR A C 1
ATOM 4186 O O . TYR A 1 566 ? 5.627 -4.332 -13.565 1.00 79.19 566 TYR A O 1
ATOM 4194 N N . GLN A 1 567 ? 4.126 -3.286 -14.858 1.00 76.31 567 GLN A N 1
ATOM 4195 C CA . GLN A 1 567 ? 4.584 -3.824 -16.127 1.00 76.31 567 GLN A CA 1
ATOM 4196 C C . GLN A 1 567 ? 4.188 -2.915 -17.298 1.00 76.31 567 GLN A C 1
ATOM 4198 O O . GLN A 1 567 ? 3.079 -2.384 -17.322 1.00 76.31 567 GLN A O 1
ATOM 4203 N N . TYR A 1 568 ? 5.058 -2.770 -18.298 1.00 81.62 568 TYR A N 1
ATOM 4204 C CA . TYR A 1 568 ? 4.794 -2.019 -19.533 1.00 81.62 568 TYR A CA 1
ATOM 4205 C C . TYR A 1 568 ? 4.231 -0.607 -19.281 1.00 81.62 568 TYR A C 1
ATOM 4207 O O . TYR A 1 568 ? 4.773 0.118 -18.454 1.00 81.62 568 TYR A O 1
ATOM 4215 N N . GLN A 1 569 ? 3.166 -0.190 -19.983 1.00 86.81 569 GLN A N 1
ATOM 4216 C CA . GLN A 1 569 ? 2.586 1.147 -19.832 1.00 86.81 569 GLN A CA 1
ATOM 4217 C C . GLN A 1 569 ? 1.981 1.387 -18.449 1.00 86.81 569 GLN A C 1
ATOM 4219 O O . GLN A 1 569 ? 2.210 2.452 -17.888 1.00 86.81 569 GLN A O 1
ATOM 4224 N N . SER A 1 570 ? 1.271 0.416 -17.863 1.00 82.31 570 SER A N 1
ATOM 4225 C CA . SER A 1 570 ? 0.719 0.581 -16.512 1.00 82.31 570 SER A CA 1
ATOM 4226 C C . SER A 1 570 ? 1.836 0.721 -15.478 1.00 82.31 570 SER A C 1
ATOM 4228 O O . SER A 1 570 ? 1.747 1.557 -14.586 1.00 82.31 570 SER A O 1
ATOM 4230 N N . GLY A 1 571 ? 2.940 -0.010 -15.646 1.00 85.06 571 GLY A N 1
ATOM 4231 C CA . GLY A 1 571 ? 4.123 0.142 -14.804 1.00 85.06 571 GLY A CA 1
ATOM 4232 C C . GLY A 1 571 ? 4.871 1.449 -15.060 1.00 85.06 571 GLY A C 1
ATOM 4233 O O . GLY A 1 571 ? 5.322 2.082 -14.116 1.00 85.06 571 GLY A O 1
ATOM 4234 N N . ALA A 1 572 ? 4.956 1.906 -16.310 1.00 95.31 572 ALA A N 1
ATOM 4235 C CA . ALA A 1 572 ? 5.543 3.202 -16.640 1.00 95.31 572 ALA A CA 1
ATOM 4236 C C . ALA A 1 572 ? 4.708 4.373 -16.100 1.00 95.31 572 ALA A C 1
ATOM 4238 O O . ALA A 1 572 ? 5.270 5.391 -15.701 1.00 95.31 572 ALA A O 1
ATOM 4239 N N . LEU A 1 573 ? 3.380 4.227 -16.037 1.00 97.00 573 LEU A N 1
ATOM 4240 C CA . LEU A 1 573 ? 2.510 5.141 -15.300 1.00 97.00 573 LEU A CA 1
ATOM 4241 C C . LEU A 1 573 ? 2.776 5.046 -13.800 1.00 97.00 573 LEU A C 1
ATOM 4243 O O . LEU A 1 573 ? 2.915 6.085 -13.174 1.00 97.00 573 LEU A O 1
ATOM 4247 N N . ASN A 1 574 ? 2.898 3.843 -13.237 1.00 96.75 574 ASN A N 1
ATOM 4248 C CA . ASN A 1 574 ? 3.214 3.648 -11.820 1.00 96.75 574 ASN A CA 1
ATOM 4249 C C . ASN A 1 574 ? 4.496 4.414 -11.427 1.00 96.75 574 ASN A C 1
ATOM 4251 O O . ASN A 1 574 ? 4.467 5.276 -10.551 1.00 96.75 574 ASN A O 1
ATOM 4255 N N . GLU A 1 575 ? 5.578 4.200 -12.177 1.00 98.12 575 GLU A N 1
ATOM 4256 C CA . GLU A 1 575 ? 6.841 4.937 -12.053 1.00 98.12 575 GLU A CA 1
ATOM 4257 C C . GLU A 1 575 ? 6.674 6.447 -12.227 1.00 98.12 575 GLU A C 1
ATOM 4259 O O . GLU A 1 575 ? 7.199 7.241 -11.445 1.00 98.12 575 GLU A O 1
ATOM 4264 N N . SER A 1 576 ? 5.928 6.862 -13.252 1.00 98.75 576 SER A N 1
ATOM 4265 C CA . SER A 1 576 ? 5.737 8.276 -13.548 1.00 98.75 576 SER A CA 1
ATOM 4266 C C . SER A 1 576 ? 4.935 8.994 -12.473 1.00 98.75 576 SER A C 1
ATOM 4268 O O . SER A 1 576 ? 5.332 10.070 -12.047 1.00 98.75 576 SER A O 1
ATOM 4270 N N . PHE A 1 577 ? 3.846 8.414 -11.971 1.00 98.69 577 PHE A N 1
ATOM 4271 C CA . PHE A 1 577 ? 3.083 8.999 -10.871 1.00 98.69 577 PHE A CA 1
ATOM 4272 C C . PHE A 1 577 ? 3.932 9.107 -9.599 1.00 98.69 577 PHE A C 1
ATOM 4274 O O . PHE A 1 577 ? 3.855 10.130 -8.910 1.00 98.69 577 PHE A O 1
ATOM 4281 N N . SER A 1 578 ? 4.799 8.126 -9.334 1.00 98.56 578 SER A N 1
ATOM 4282 C CA . SER A 1 578 ? 5.780 8.203 -8.251 1.00 98.56 578 SER A CA 1
ATOM 4283 C C . SER A 1 578 ? 6.802 9.330 -8.448 1.00 98.56 578 SER A C 1
ATOM 4285 O O . SER A 1 578 ? 7.046 10.091 -7.512 1.00 98.56 578 SER A O 1
ATOM 4287 N N . ASP A 1 579 ? 7.326 9.535 -9.659 1.00 98.62 579 ASP A N 1
ATOM 4288 C CA . ASP A 1 579 ? 8.181 10.687 -9.990 1.00 98.62 579 ASP A CA 1
ATOM 4289 C C . ASP A 1 579 ? 7.433 12.028 -9.854 1.00 98.62 579 ASP A C 1
ATOM 4291 O O . ASP A 1 579 ? 7.952 12.981 -9.267 1.00 98.62 579 ASP A O 1
ATOM 4295 N N . ILE A 1 580 ? 6.191 12.095 -10.342 1.00 98.62 580 ILE A N 1
ATOM 4296 C CA . ILE A 1 580 ? 5.312 13.271 -10.303 1.00 98.62 580 ILE A CA 1
ATOM 4297 C C . ILE A 1 580 ? 5.105 13.751 -8.874 1.00 98.62 580 ILE A C 1
ATOM 4299 O O . ILE A 1 580 ? 5.364 14.921 -8.573 1.00 98.62 580 ILE A O 1
ATOM 4303 N N . PHE A 1 581 ? 4.660 12.875 -7.974 1.00 98.50 581 PHE A N 1
ATOM 4304 C CA . PHE A 1 581 ? 4.435 13.270 -6.586 1.00 98.50 581 PHE A CA 1
ATOM 4305 C C . PHE A 1 581 ? 5.736 13.365 -5.795 1.00 98.50 581 PHE A C 1
ATOM 4307 O O . PHE A 1 581 ? 5.841 14.239 -4.935 1.00 98.50 581 PHE A O 1
ATOM 4314 N N . GLY A 1 582 ? 6.761 12.592 -6.162 1.00 97.44 582 GLY A N 1
ATOM 4315 C CA . GLY A 1 582 ? 8.122 12.757 -5.662 1.00 97.44 582 GLY A CA 1
ATOM 4316 C C . GLY A 1 582 ? 8.642 14.183 -5.859 1.00 97.44 582 GLY A C 1
ATOM 4317 O O . GLY A 1 582 ? 9.047 14.853 -4.905 1.00 97.44 582 GLY A O 1
ATOM 4318 N N . LYS A 1 583 ? 8.553 14.702 -7.090 1.00 97.06 583 LYS A N 1
ATOM 4319 C CA . LYS A 1 583 ? 8.929 16.089 -7.392 1.00 97.06 583 LYS A CA 1
ATOM 4320 C C . LYS A 1 583 ? 7.946 17.112 -6.865 1.00 97.06 583 LYS A C 1
ATOM 4322 O O . LYS A 1 583 ? 8.380 18.196 -6.496 1.00 97.06 583 LYS A O 1
ATOM 4327 N N . SER A 1 584 ? 6.654 16.812 -6.809 1.00 97.44 584 SER A N 1
ATOM 4328 C CA . SER A 1 584 ? 5.679 17.767 -6.271 1.00 97.44 584 SER A CA 1
ATOM 4329 C C . SER A 1 584 ? 5.917 18.028 -4.780 1.00 97.44 584 SER A C 1
ATOM 4331 O O . SER A 1 584 ? 5.865 19.179 -4.348 1.00 97.44 584 SER A O 1
ATOM 4333 N N . VAL A 1 585 ? 6.301 16.999 -4.015 1.00 97.50 585 VAL A N 1
AT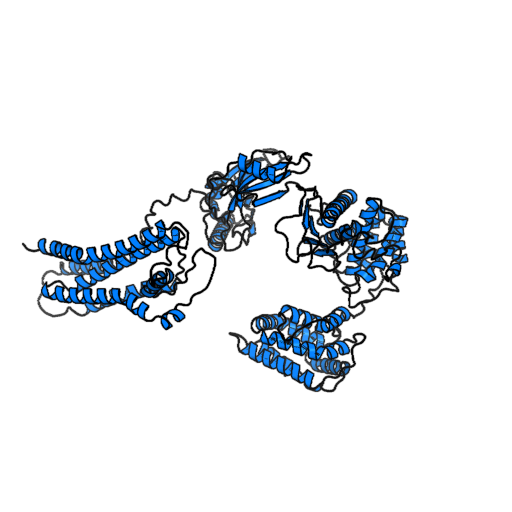OM 4334 C CA . VAL A 1 585 ? 6.747 17.135 -2.617 1.00 97.50 585 VAL A CA 1
ATOM 4335 C C . VAL A 1 585 ? 8.036 17.953 -2.524 1.00 97.50 585 VAL A C 1
ATOM 4337 O O . VAL A 1 585 ? 8.111 18.885 -1.723 1.00 97.50 585 VAL A O 1
ATOM 4340 N N . ASP A 1 586 ? 9.037 17.652 -3.355 1.00 95.06 586 ASP A N 1
ATOM 4341 C CA . ASP A 1 586 ? 10.300 18.401 -3.382 1.00 95.06 586 ASP A CA 1
ATOM 4342 C C . ASP A 1 586 ? 10.085 19.892 -3.704 1.00 95.06 586 ASP A C 1
ATOM 4344 O O . ASP A 1 586 ? 10.591 20.776 -3.011 1.00 95.06 586 ASP A O 1
ATOM 4348 N N . ARG A 1 587 ? 9.240 20.195 -4.695 1.00 94.25 587 ARG A N 1
ATOM 4349 C CA . ARG A 1 587 ? 8.871 21.571 -5.052 1.00 94.25 587 ARG A CA 1
ATOM 4350 C C . ARG A 1 587 ? 8.064 22.272 -3.968 1.00 94.25 587 ARG A C 1
ATOM 4352 O O . ARG A 1 587 ? 8.279 23.461 -3.733 1.00 94.25 587 ARG A O 1
ATOM 4359 N N . TRP A 1 588 ? 7.162 21.564 -3.289 1.00 94.88 588 TRP A N 1
ATOM 4360 C CA . TRP A 1 588 ? 6.433 22.102 -2.137 1.00 94.88 588 TRP A CA 1
ATOM 4361 C C . TRP A 1 588 ? 7.386 22.520 -1.006 1.00 94.88 588 TRP A C 1
ATOM 4363 O O . TRP A 1 588 ? 7.138 23.522 -0.337 1.00 94.88 588 TRP A O 1
ATOM 4373 N N . GLN A 1 589 ? 8.526 21.834 -0.886 1.00 94.69 589 GLN A N 1
ATOM 4374 C CA . GLN A 1 589 ? 9.615 22.146 0.042 1.00 94.69 589 GLN A CA 1
ATOM 4375 C C . GLN A 1 589 ? 10.641 23.165 -0.495 1.00 94.69 589 GLN A C 1
ATOM 4377 O O . GLN A 1 589 ? 11.649 23.425 0.160 1.00 94.69 589 GLN A O 1
ATOM 4382 N N . GLY A 1 590 ? 10.382 23.786 -1.652 1.00 92.19 590 GLY A N 1
ATOM 4383 C CA . GLY A 1 590 ? 11.219 24.838 -2.239 1.00 92.19 590 GLY A CA 1
ATOM 4384 C C . GLY A 1 590 ? 12.195 24.370 -3.324 1.00 92.19 590 GLY A C 1
ATOM 4385 O O . GLY A 1 590 ? 12.943 25.196 -3.852 1.00 92.19 590 GLY A O 1
ATOM 4386 N N . GLY A 1 591 ? 12.179 23.086 -3.695 1.00 91.25 591 GLY A N 1
ATOM 4387 C CA . GLY A 1 591 ? 12.900 22.568 -4.857 1.00 91.25 591 GLY A CA 1
ATOM 4388 C C . GLY A 1 591 ? 12.433 23.220 -6.164 1.00 91.25 591 GLY A C 1
ATOM 4389 O O . GLY A 1 591 ? 11.276 23.623 -6.313 1.00 91.25 591 GLY A O 1
ATOM 4390 N N . ASN A 1 592 ? 13.336 23.363 -7.135 1.00 88.69 592 ASN A N 1
ATOM 4391 C CA . ASN A 1 592 ? 13.047 24.094 -8.374 1.00 88.69 592 ASN A CA 1
ATOM 4392 C C . ASN A 1 592 ? 13.400 23.348 -9.670 1.00 88.69 592 ASN A C 1
ATOM 4394 O O . ASN A 1 592 ? 13.046 23.846 -10.741 1.00 88.69 592 ASN A O 1
ATOM 4398 N N . ASN A 1 593 ? 14.009 22.164 -9.591 1.00 93.19 593 ASN A N 1
ATOM 4399 C CA . ASN A 1 593 ? 14.325 21.320 -10.744 1.00 93.19 593 ASN A CA 1
ATOM 4400 C C . ASN A 1 593 ? 13.292 20.190 -10.935 1.00 93.19 593 ASN A C 1
ATOM 4402 O O . ASN A 1 593 ? 12.359 20.034 -10.144 1.00 93.19 593 ASN A O 1
ATOM 4406 N N . TRP A 1 594 ? 13.490 19.401 -11.990 1.00 96.56 594 TRP A N 1
ATOM 4407 C CA . TRP A 1 594 ? 12.684 18.229 -12.350 1.00 96.56 594 TRP A CA 1
ATOM 4408 C C . TRP A 1 594 ? 13.507 16.932 -12.344 1.00 96.56 594 TRP A C 1
ATOM 4410 O O . TRP A 1 594 ? 13.145 15.943 -12.976 1.00 96.56 594 TRP A O 1
ATOM 4420 N N . GLU A 1 595 ? 14.631 16.953 -11.633 1.00 96.12 595 GLU A N 1
ATOM 4421 C CA . GLU A 1 595 ? 15.568 15.840 -11.518 1.00 96.12 595 GLU A CA 1
ATOM 4422 C C . GLU A 1 595 ? 15.149 14.904 -10.377 1.00 96.12 595 GLU A C 1
ATOM 4424 O O . GLU A 1 595 ? 14.848 15.368 -9.271 1.00 96.12 595 GLU A O 1
ATOM 4429 N N . ILE A 1 596 ? 15.113 13.598 -10.659 1.00 94.31 596 ILE A N 1
ATOM 4430 C CA . ILE A 1 596 ? 14.835 12.536 -9.682 1.00 94.31 596 ILE A CA 1
ATOM 4431 C C . ILE A 1 596 ? 16.157 12.021 -9.122 1.00 94.31 596 ILE A C 1
ATOM 4433 O O . ILE A 1 596 ? 17.054 11.641 -9.883 1.00 94.31 596 ILE A O 1
ATOM 4437 N N . GLY A 1 597 ? 16.254 11.977 -7.796 1.00 90.94 597 GLY A N 1
ATOM 4438 C CA . GLY A 1 597 ? 17.508 11.745 -7.095 1.00 90.94 597 GLY A CA 1
ATOM 4439 C C . GLY A 1 597 ? 18.311 13.031 -6.901 1.00 90.94 597 GLY A C 1
ATOM 4440 O O . GLY A 1 597 ? 17.937 14.119 -7.343 1.00 90.94 597 GLY A O 1
ATOM 4441 N N . SER A 1 598 ? 19.452 12.907 -6.233 1.00 88.38 598 SER A N 1
ATOM 4442 C CA . SER A 1 598 ? 20.312 14.031 -5.868 1.00 88.38 598 SER A CA 1
ATOM 4443 C C . SER A 1 598 ? 21.772 13.595 -5.758 1.00 88.38 598 SER A C 1
ATOM 4445 O O . SER A 1 598 ? 22.086 12.407 -5.743 1.00 88.38 598 SER A O 1
ATOM 4447 N N . SER A 1 599 ? 22.699 14.546 -5.628 1.00 85.56 599 SER A N 1
ATOM 4448 C CA . SER A 1 599 ? 24.096 14.228 -5.293 1.00 85.56 599 SER A CA 1
ATOM 4449 C C . SER A 1 599 ? 24.263 13.611 -3.899 1.00 85.56 599 SER A C 1
ATOM 4451 O O . SER A 1 599 ? 25.367 13.209 -3.544 1.00 85.56 599 SER A O 1
ATOM 4453 N N . GLU A 1 600 ? 23.201 13.588 -3.090 1.00 82.06 600 GLU A N 1
ATOM 4454 C CA . GLU A 1 600 ? 23.209 13.041 -1.736 1.00 82.06 600 GLU A CA 1
ATOM 4455 C C . GLU A 1 600 ? 22.983 11.525 -1.696 1.00 82.06 600 GLU A C 1
ATOM 4457 O O . GLU A 1 600 ? 23.195 10.933 -0.635 1.00 82.06 600 GLU A O 1
ATOM 4462 N N . ILE A 1 601 ? 22.579 10.915 -2.820 1.00 88.50 601 ILE A N 1
ATOM 4463 C CA . ILE A 1 601 ? 22.380 9.468 -2.956 1.00 88.50 601 ILE A CA 1
ATOM 4464 C C . ILE A 1 601 ? 23.447 8.820 -3.847 1.00 88.50 601 ILE A C 1
ATOM 4466 O O . ILE A 1 601 ? 23.990 9.439 -4.764 1.00 88.50 601 ILE A O 1
ATOM 4470 N N . ALA A 1 602 ? 23.728 7.539 -3.613 1.00 85.75 602 ALA A N 1
ATOM 4471 C CA . ALA A 1 602 ? 24.822 6.793 -4.237 1.00 85.75 602 ALA A CA 1
ATOM 4472 C C . ALA A 1 602 ? 24.720 6.656 -5.765 1.00 85.75 602 ALA A C 1
ATOM 4474 O O . ALA A 1 602 ? 25.728 6.390 -6.428 1.00 85.75 602 ALA A O 1
ATOM 4475 N N . THR A 1 603 ? 23.518 6.787 -6.328 1.00 86.62 603 THR A N 1
ATOM 4476 C CA . THR A 1 603 ? 23.271 6.749 -7.776 1.00 86.62 603 THR A CA 1
ATOM 4477 C C . THR A 1 603 ? 23.345 8.123 -8.436 1.00 86.62 603 THR A C 1
ATOM 4479 O O . THR A 1 603 ? 23.416 8.191 -9.660 1.00 86.62 603 THR A O 1
ATOM 4482 N N . GLY A 1 604 ? 23.347 9.209 -7.659 1.00 91.31 604 GLY A N 1
ATOM 4483 C CA . GLY A 1 604 ? 23.158 10.554 -8.189 1.00 91.31 604 GLY A CA 1
ATOM 4484 C C . GLY A 1 604 ? 21.745 10.770 -8.742 1.00 91.31 604 GLY A C 1
ATOM 4485 O O . GLY A 1 604 ? 20.811 10.028 -8.434 1.00 91.31 604 GLY A O 1
ATOM 4486 N N . VAL A 1 605 ? 21.610 11.780 -9.602 1.00 92.50 605 VAL A N 1
ATOM 4487 C CA . VAL A 1 605 ? 20.397 12.001 -10.401 1.00 92.50 605 VAL A CA 1
ATOM 4488 C C . VAL A 1 605 ? 20.265 10.886 -11.437 1.00 92.50 605 VAL A C 1
ATOM 4490 O O . VAL A 1 605 ? 21.211 10.624 -12.181 1.00 92.50 605 VAL A O 1
ATOM 4493 N N . ILE A 1 606 ? 19.090 10.257 -11.498 1.00 90.94 606 ILE A N 1
ATOM 4494 C CA . ILE A 1 606 ? 18.824 9.098 -12.367 1.00 90.94 606 ILE A CA 1
ATOM 4495 C C . ILE A 1 606 ? 17.853 9.397 -13.512 1.00 90.94 606 ILE A C 1
ATOM 4497 O O . ILE A 1 606 ? 17.852 8.674 -14.507 1.00 90.94 606 ILE A O 1
ATOM 4501 N N . ARG A 1 607 ? 17.026 10.441 -13.380 1.00 95.81 607 ARG A N 1
ATOM 4502 C CA . ARG A 1 607 ? 16.036 10.867 -14.381 1.00 95.81 607 ARG A CA 1
ATOM 4503 C C . ARG A 1 607 ? 15.856 12.380 -14.347 1.00 95.81 607 ARG A C 1
ATOM 4505 O O . ARG A 1 607 ? 16.101 13.021 -13.327 1.00 95.81 607 ARG A O 1
ATOM 4512 N N . ASP A 1 608 ? 15.384 12.937 -15.454 1.00 97.50 608 ASP A N 1
ATOM 4513 C CA . ASP A 1 608 ? 14.991 14.342 -15.573 1.00 97.50 608 ASP A CA 1
ATOM 4514 C C . ASP A 1 608 ? 13.620 14.392 -16.252 1.00 97.50 608 ASP A C 1
ATOM 4516 O O . ASP A 1 608 ? 13.501 14.102 -17.440 1.00 97.50 608 ASP A O 1
ATOM 4520 N N . MET A 1 609 ? 12.569 14.722 -15.497 1.00 98.38 609 MET A N 1
ATOM 4521 C CA . MET A 1 609 ? 11.201 14.738 -16.024 1.00 98.38 609 MET A CA 1
ATOM 4522 C C . MET A 1 609 ? 11.003 15.833 -17.078 1.00 98.38 609 MET A C 1
ATOM 4524 O O . MET A 1 609 ? 10.166 15.695 -17.968 1.00 98.38 609 MET A O 1
ATOM 4528 N N . ALA A 1 610 ? 11.766 16.928 -16.987 1.00 97.75 610 ALA A N 1
ATOM 4529 C CA . ALA A 1 610 ? 11.731 17.978 -17.990 1.00 97.75 610 ALA A CA 1
ATOM 4530 C C . ALA A 1 610 ? 12.533 17.558 -19.223 1.00 97.75 610 ALA A C 1
ATOM 4532 O O . ALA A 1 610 ? 12.100 17.823 -20.334 1.00 97.75 610 ALA A O 1
ATOM 4533 N N . ASN A 1 611 ? 13.661 16.872 -19.083 1.00 97.62 611 ASN A N 1
ATOM 4534 C CA . ASN A 1 611 ? 14.449 16.402 -20.221 1.00 97.62 611 ASN A CA 1
ATOM 4535 C C . ASN A 1 611 ? 14.772 14.900 -20.128 1.00 97.62 611 ASN A C 1
ATOM 4537 O O . ASN A 1 611 ? 15.931 14.553 -19.879 1.00 97.62 611 ASN A O 1
ATOM 4541 N N . PRO A 1 612 ? 13.797 14.002 -20.389 1.00 98.00 612 PRO A N 1
ATOM 4542 C CA . PRO A 1 612 ? 13.990 12.556 -20.222 1.00 98.00 612 PRO A CA 1
ATOM 4543 C C . PRO A 1 612 ? 15.197 12.004 -20.998 1.00 98.00 612 PRO A C 1
ATOM 4545 O O . PRO A 1 612 ? 15.948 11.159 -20.503 1.00 98.00 612 PRO A O 1
ATOM 4548 N N . GLY A 1 613 ? 15.465 12.567 -22.182 1.00 96.12 613 GLY A N 1
ATOM 4549 C CA . GLY A 1 613 ? 16.591 12.176 -23.031 1.00 96.12 613 GLY A CA 1
ATOM 4550 C C . GLY A 1 613 ? 17.969 12.375 -22.388 1.00 96.12 613 GLY A C 1
ATOM 4551 O O . GLY A 1 613 ? 18.911 11.681 -22.766 1.00 96.12 613 GLY A O 1
ATOM 4552 N N . LYS A 1 614 ? 18.100 13.245 -21.372 1.00 95.81 614 LYS A N 1
ATOM 4553 C CA . LYS A 1 614 ? 19.344 13.433 -20.598 1.00 95.81 614 LYS A CA 1
ATOM 4554 C C . LYS A 1 614 ? 19.840 12.127 -19.970 1.00 95.81 614 LYS A C 1
ATOM 4556 O O . LYS A 1 614 ? 21.047 11.935 -19.846 1.00 95.81 614 LYS A O 1
ATOM 4561 N N . PHE A 1 615 ? 18.913 11.239 -19.618 1.00 92.75 615 PHE A N 1
ATOM 4562 C CA . PHE A 1 615 ? 19.187 9.927 -19.031 1.00 92.75 615 PHE A CA 1
ATOM 4563 C C . PHE A 1 615 ? 18.729 8.779 -19.941 1.00 92.75 615 PHE A C 1
ATOM 4565 O O . PHE A 1 615 ? 18.511 7.660 -19.486 1.00 92.75 615 PHE A O 1
ATOM 4572 N N . GLY A 1 616 ? 18.600 9.051 -21.244 1.00 92.81 616 GLY A N 1
ATOM 4573 C CA . GLY A 1 616 ? 18.259 8.044 -22.245 1.00 92.81 616 GLY A CA 1
ATOM 4574 C C . GLY A 1 616 ? 16.824 7.528 -22.162 1.00 92.81 616 GLY A C 1
ATOM 4575 O O . GLY A 1 616 ? 16.572 6.439 -22.660 1.00 92.81 616 GLY A O 1
ATOM 4576 N N . GLN A 1 617 ? 15.898 8.264 -21.540 1.00 97.44 617 GLN A N 1
ATOM 4577 C CA . GLN A 1 617 ? 14.469 7.943 -21.561 1.00 97.44 617 GLN A CA 1
ATOM 4578 C C . GLN A 1 617 ? 13.772 8.649 -22.740 1.00 97.44 617 GLN A C 1
ATOM 4580 O O . GLN A 1 617 ? 14.125 9.793 -23.054 1.00 97.44 617 GLN A O 1
ATOM 4585 N N . PRO A 1 618 ? 12.760 8.036 -23.380 1.00 97.31 618 PRO A N 1
ATOM 4586 C CA . PRO A 1 618 ? 11.944 8.704 -24.382 1.00 97.31 618 PRO A CA 1
ATOM 4587 C C . PRO A 1 618 ? 11.165 9.870 -23.769 1.00 97.31 618 PRO A C 1
ATOM 4589 O O . PRO A 1 618 ? 10.606 9.772 -22.679 1.00 97.31 618 PRO A O 1
ATOM 4592 N N . ALA A 1 619 ? 11.104 10.981 -24.503 1.00 97.75 619 ALA A N 1
ATOM 4593 C CA . ALA A 1 619 ? 10.289 12.146 -24.152 1.00 97.75 619 ALA A CA 1
ATOM 4594 C C . ALA A 1 619 ? 8.981 12.219 -24.962 1.00 97.75 619 ALA A C 1
ATOM 4596 O O . ALA A 1 619 ? 8.192 13.143 -24.771 1.00 97.75 619 ALA A O 1
ATOM 4597 N N . HIS A 1 620 ? 8.768 11.289 -25.899 1.00 97.88 620 HIS A N 1
ATOM 4598 C CA . HIS A 1 620 ? 7.641 11.287 -26.826 1.00 97.88 620 HIS A CA 1
ATOM 4599 C C . HIS A 1 620 ? 7.263 9.848 -27.224 1.00 97.88 620 HIS A C 1
ATOM 4601 O O . HIS A 1 620 ? 8.132 8.996 -27.377 1.00 97.88 620 HIS A O 1
ATOM 4607 N N . MET A 1 621 ? 5.973 9.586 -27.454 1.00 94.81 621 MET A N 1
ATOM 4608 C CA . MET A 1 621 ? 5.410 8.256 -27.726 1.00 94.81 621 MET A CA 1
ATOM 4609 C C . MET A 1 621 ? 6.001 7.562 -28.960 1.00 94.81 621 MET A C 1
ATOM 4611 O O . MET A 1 621 ? 6.194 6.355 -28.966 1.00 94.81 621 MET A O 1
ATOM 4615 N N . ARG A 1 622 ? 6.342 8.330 -30.002 1.00 93.25 622 ARG A N 1
ATOM 4616 C CA . ARG A 1 622 ? 7.084 7.841 -31.183 1.00 93.25 622 ARG A CA 1
ATOM 4617 C C . ARG A 1 622 ? 8.379 7.076 -30.848 1.00 93.25 622 ARG A C 1
ATOM 4619 O O . ARG A 1 622 ? 8.807 6.266 -31.658 1.00 93.25 622 ARG A O 1
ATOM 4626 N N . ASP A 1 623 ? 8.995 7.384 -29.705 1.00 93.12 623 ASP A N 1
ATOM 4627 C CA . ASP A 1 623 ? 10.254 6.798 -29.240 1.00 93.12 623 ASP A CA 1
ATOM 4628 C C . ASP A 1 623 ? 10.011 5.739 -28.146 1.00 93.12 623 ASP A C 1
ATOM 4630 O O . ASP A 1 623 ? 10.953 5.312 -27.482 1.00 93.12 623 ASP A O 1
ATOM 4634 N N . PHE A 1 624 ? 8.753 5.336 -27.919 1.00 88.00 624 PHE A N 1
ATOM 4635 C CA . PHE A 1 624 ? 8.409 4.280 -26.971 1.00 88.00 624 PHE A CA 1
ATOM 4636 C C . PHE A 1 624 ? 9.147 2.988 -27.329 1.00 88.00 624 PHE A C 1
ATOM 4638 O O . PHE A 1 624 ? 9.083 2.519 -28.467 1.00 88.00 624 PHE A O 1
ATOM 4645 N N . GLU A 1 625 ? 9.791 2.370 -26.340 1.00 81.75 625 GLU A N 1
ATOM 4646 C CA . GLU A 1 625 ? 10.547 1.140 -26.547 1.00 81.75 625 GLU A CA 1
ATOM 4647 C C . GLU A 1 625 ? 9.886 -0.033 -25.815 1.00 81.75 625 GLU A C 1
ATOM 4649 O O . GLU A 1 625 ? 9.785 -0.048 -24.585 1.00 81.75 625 GLU A O 1
ATOM 4654 N N . VAL A 1 626 ? 9.468 -1.060 -26.560 1.00 71.81 626 VAL A N 1
ATOM 4655 C CA . VAL A 1 626 ? 9.024 -2.329 -25.968 1.00 71.81 626 VAL A CA 1
ATOM 4656 C C . VAL A 1 626 ? 10.260 -3.081 -25.470 1.00 71.81 626 VAL A C 1
ATOM 4658 O O . VAL A 1 626 ? 10.990 -3.685 -26.252 1.00 71.81 626 VAL A O 1
ATOM 4661 N N . LYS A 1 627 ? 10.512 -3.044 -24.158 1.00 63.69 627 LYS A N 1
ATOM 4662 C CA . LYS A 1 627 ? 11.657 -3.729 -23.540 1.00 63.69 627 LYS A CA 1
ATOM 4663 C C . LYS A 1 627 ? 11.264 -5.068 -22.924 1.00 63.69 627 LYS A C 1
ATOM 4665 O O . LYS A 1 627 ? 10.187 -5.233 -22.366 1.00 63.69 627 LYS A O 1
ATOM 4670 N N . CYS A 1 628 ? 12.193 -6.017 -22.957 1.00 58.59 628 CYS A N 1
ATOM 4671 C CA . CYS A 1 628 ? 12.070 -7.292 -22.246 1.00 58.59 628 CYS A CA 1
ATOM 4672 C C . CYS A 1 628 ? 12.554 -7.213 -20.784 1.00 58.59 628 CYS A C 1
ATOM 4674 O O . CYS A 1 628 ? 12.086 -7.954 -19.921 1.00 58.59 628 CYS A O 1
ATOM 4676 N N . GLY A 1 629 ? 13.532 -6.343 -20.509 1.00 54.53 629 GLY A N 1
ATOM 4677 C CA . GLY A 1 629 ? 13.987 -6.016 -19.155 1.00 54.53 629 GLY A CA 1
ATOM 4678 C C . GLY A 1 629 ? 13.139 -4.910 -18.533 1.00 54.53 629 GLY A C 1
ATOM 4679 O O . GLY A 1 629 ? 12.242 -4.377 -19.185 1.00 54.53 629 GLY A O 1
ATOM 4680 N N . ASP A 1 630 ? 13.439 -4.549 -17.282 1.00 62.09 630 ASP A N 1
ATOM 4681 C CA . ASP A 1 630 ? 12.780 -3.414 -16.618 1.00 62.09 630 ASP A CA 1
ATOM 4682 C C . ASP A 1 630 ? 11.241 -3.548 -16.592 1.00 62.09 630 ASP A C 1
ATOM 4684 O O . ASP A 1 630 ? 10.509 -2.614 -16.891 1.00 62.09 630 ASP A O 1
ATOM 4688 N N . ALA A 1 631 ? 10.746 -4.771 -16.365 1.00 66.75 631 ALA A N 1
ATOM 4689 C CA . ALA A 1 631 ? 9.320 -5.106 -16.381 1.00 66.75 631 ALA A CA 1
ATOM 4690 C C . ALA A 1 631 ? 8.546 -4.577 -17.612 1.00 66.75 631 ALA A C 1
ATOM 4692 O O . ALA A 1 631 ? 7.394 -4.182 -17.497 1.00 66.75 631 ALA A O 1
ATOM 4693 N N . GLY A 1 632 ? 9.141 -4.551 -18.806 1.00 70.38 632 GLY A N 1
ATOM 4694 C CA . GLY A 1 632 ? 8.487 -3.927 -19.965 1.00 70.38 632 GLY A CA 1
ATOM 4695 C C . GLY A 1 632 ? 8.926 -2.488 -20.237 1.00 70.38 632 GLY A C 1
ATOM 4696 O O . GLY A 1 632 ? 8.245 -1.779 -20.974 1.00 70.38 632 GLY A O 1
ATOM 4697 N N . GLY A 1 633 ? 10.035 -2.049 -19.637 1.00 78.44 633 GLY A N 1
ATOM 4698 C CA . GLY A 1 633 ? 10.544 -0.685 -19.746 1.00 78.44 633 GLY A CA 1
ATOM 4699 C C . GLY A 1 633 ? 9.796 0.307 -18.860 1.00 78.44 633 GLY A C 1
ATOM 4700 O O . GLY A 1 633 ? 9.537 1.416 -19.317 1.00 78.44 633 GLY A O 1
ATOM 4701 N N . VAL A 1 634 ? 9.402 -0.077 -17.642 1.00 87.19 634 VAL A N 1
ATOM 4702 C CA . VAL A 1 634 ? 8.611 0.781 -16.742 1.00 87.19 634 VAL A CA 1
ATOM 4703 C C . VAL A 1 634 ? 9.375 2.045 -16.352 1.00 87.19 634 VAL A C 1
ATOM 4705 O O . VAL A 1 634 ? 8.859 3.146 -16.527 1.00 87.19 634 VAL A O 1
ATOM 4708 N N . HIS A 1 635 ? 10.640 1.921 -15.945 1.00 90.69 635 HIS A N 1
ATOM 4709 C CA . HIS A 1 635 ? 11.474 3.079 -15.637 1.00 90.69 635 HIS A CA 1
ATOM 4710 C C . HIS A 1 635 ? 11.926 3.780 -16.911 1.00 90.69 635 HIS A C 1
ATOM 4712 O O . HIS A 1 635 ? 12.145 4.981 -16.896 1.00 90.69 635 HIS A O 1
ATOM 4718 N N . HIS A 1 636 ? 12.105 3.065 -18.022 1.00 91.06 636 HIS A N 1
ATOM 4719 C CA . HIS A 1 636 ? 12.521 3.696 -19.273 1.00 91.06 636 HIS A CA 1
ATOM 4720 C C . HIS A 1 636 ? 11.411 4.575 -19.867 1.00 91.06 636 HIS A C 1
ATOM 4722 O O . HIS A 1 636 ? 11.605 5.771 -20.064 1.00 91.06 636 HIS A O 1
ATOM 4728 N N . ASN A 1 637 ? 10.230 4.003 -20.101 1.00 95.44 637 ASN A N 1
ATOM 4729 C CA . ASN A 1 637 ? 9.121 4.662 -20.787 1.00 95.44 637 ASN A CA 1
ATOM 4730 C C . ASN A 1 637 ? 8.358 5.662 -19.902 1.00 95.44 637 ASN A C 1
ATOM 4732 O O . ASN A 1 637 ? 7.552 6.424 -20.435 1.00 95.44 637 ASN A O 1
ATOM 4736 N N . SER A 1 638 ? 8.626 5.725 -18.589 1.00 98.25 638 SER A N 1
ATOM 4737 C CA . SER A 1 638 ? 8.047 6.744 -17.694 1.00 98.25 638 SER A CA 1
ATOM 4738 C C . SER A 1 638 ? 8.444 8.177 -18.070 1.00 98.25 638 SER A C 1
ATOM 4740 O O . SER A 1 638 ? 7.747 9.125 -17.711 1.00 98.25 638 SER A O 1
ATOM 4742 N N . GLY A 1 639 ? 9.507 8.360 -18.863 1.00 98.56 639 GLY A N 1
ATOM 4743 C CA . GLY A 1 639 ? 9.905 9.660 -19.409 1.00 98.56 639 GLY A CA 1
ATOM 4744 C C . GLY A 1 639 ? 8.800 10.374 -20.205 1.00 98.56 639 GLY A C 1
ATOM 4745 O O . GLY A 1 639 ? 8.680 11.597 -20.123 1.00 98.56 639 GLY A O 1
ATOM 4746 N N . ILE A 1 640 ? 7.948 9.622 -20.910 1.00 98.69 640 ILE A N 1
ATOM 4747 C CA . ILE A 1 640 ? 6.846 10.155 -21.727 1.00 98.69 640 ILE A CA 1
ATOM 4748 C C . ILE A 1 640 ? 5.777 10.828 -20.838 1.00 98.69 640 ILE A C 1
ATOM 4750 O O . ILE A 1 640 ? 5.566 12.038 -20.978 1.00 98.69 640 ILE A O 1
ATOM 4754 N N . PRO A 1 641 ? 5.129 10.120 -19.889 1.00 98.56 641 PRO A N 1
ATOM 4755 C CA . PRO A 1 641 ? 4.178 10.740 -18.964 1.00 98.56 641 PRO A CA 1
ATOM 4756 C C . PRO A 1 641 ? 4.828 11.760 -18.010 1.00 98.56 641 PRO A C 1
ATOM 4758 O O . PRO A 1 641 ? 4.199 12.770 -17.692 1.00 98.56 641 PRO A O 1
ATOM 4761 N N . ASN A 1 642 ? 6.106 11.597 -17.642 1.00 98.75 642 ASN A N 1
ATOM 4762 C CA . ASN A 1 642 ? 6.846 12.602 -16.868 1.00 98.75 642 ASN A CA 1
ATOM 4763 C C . ASN A 1 642 ? 6.917 13.951 -17.600 1.00 98.75 642 ASN A C 1
ATOM 4765 O O . ASN A 1 642 ? 6.605 14.996 -17.022 1.00 98.75 642 ASN A O 1
ATOM 4769 N N . ARG A 1 643 ? 7.275 13.936 -18.890 1.00 98.69 643 ARG A N 1
ATOM 4770 C CA . ARG A 1 643 ? 7.344 15.142 -19.726 1.00 98.69 643 ARG A CA 1
ATOM 4771 C C . ARG A 1 643 ? 5.965 15.773 -19.943 1.00 98.69 643 ARG A C 1
ATOM 4773 O O . ARG A 1 643 ? 5.862 17.005 -19.962 1.00 98.69 643 ARG A O 1
ATOM 4780 N N . ALA A 1 644 ? 4.912 14.959 -20.056 1.00 98.75 644 ALA A N 1
ATOM 4781 C CA . ALA A 1 644 ? 3.535 15.449 -20.104 1.00 98.75 644 ALA A CA 1
ATOM 4782 C C . ALA A 1 644 ? 3.172 16.192 -18.809 1.00 98.75 644 ALA A C 1
ATOM 4784 O O . ALA A 1 644 ? 2.697 17.325 -18.862 1.00 98.75 644 ALA A O 1
ATOM 4785 N N . TYR A 1 645 ? 3.471 15.616 -17.640 1.00 98.81 645 TYR A N 1
ATOM 4786 C CA . TYR A 1 645 ? 3.204 16.276 -16.363 1.00 98.81 645 TYR A CA 1
ATOM 4787 C C . TYR A 1 645 ? 3.946 17.604 -16.213 1.00 98.81 645 TYR A C 1
ATOM 4789 O O . TYR A 1 645 ? 3.328 18.599 -15.841 1.00 98.81 645 TYR A O 1
ATOM 4797 N N . VAL A 1 646 ? 5.244 17.657 -16.539 1.00 98.56 646 VAL A N 1
ATOM 4798 C CA . VAL A 1 646 ? 6.016 18.910 -16.462 1.00 98.56 646 VAL A CA 1
ATOM 4799 C C . VAL A 1 646 ? 5.378 19.994 -17.332 1.00 98.56 646 VAL A C 1
ATOM 4801 O O . VAL A 1 646 ? 5.167 21.110 -16.863 1.00 98.56 646 VAL A O 1
ATOM 4804 N N . THR A 1 647 ? 4.980 19.648 -18.558 1.00 98.62 647 THR A N 1
ATOM 4805 C CA . THR A 1 647 ? 4.308 20.578 -19.479 1.00 98.62 647 THR A CA 1
ATOM 4806 C C . THR A 1 647 ? 2.962 21.062 -18.922 1.00 98.62 647 THR A C 1
ATOM 4808 O O . THR A 1 647 ? 2.634 22.248 -19.018 1.00 98.62 647 THR A O 1
ATOM 4811 N N . ALA A 1 648 ? 2.185 20.173 -18.294 1.00 98.44 648 ALA A N 1
ATOM 4812 C CA . ALA A 1 648 ? 0.939 20.541 -17.624 1.00 98.44 648 ALA A CA 1
ATOM 4813 C C . ALA A 1 648 ? 1.198 21.464 -16.420 1.00 98.44 648 ALA A C 1
ATOM 4815 O O . ALA A 1 648 ? 0.525 22.483 -16.261 1.00 98.44 648 ALA A O 1
ATOM 4816 N N . TYR A 1 649 ? 2.197 21.149 -15.594 1.00 98.31 649 TYR A N 1
ATOM 4817 C CA . TYR A 1 649 ? 2.559 21.927 -14.411 1.00 98.31 649 TYR A CA 1
ATOM 4818 C C . TYR A 1 649 ? 3.088 23.321 -14.771 1.00 98.31 649 TYR A C 1
ATOM 4820 O O . TYR A 1 649 ? 2.748 24.291 -14.102 1.00 98.31 649 TYR A O 1
ATOM 4828 N N . GLU A 1 650 ? 3.870 23.475 -15.839 1.00 97.12 650 GLU A N 1
ATOM 4829 C CA . GLU A 1 650 ? 4.344 24.792 -16.293 1.00 97.12 650 GLU A CA 1
ATOM 4830 C C . GLU A 1 650 ? 3.191 25.737 -16.667 1.00 97.12 650 GLU A C 1
ATOM 4832 O O . GLU A 1 650 ? 3.286 26.947 -16.455 1.00 97.12 650 GLU A O 1
ATOM 4837 N N . LYS A 1 651 ? 2.076 25.189 -17.169 1.00 97.81 651 LYS A N 1
ATOM 4838 C CA . LYS A 1 651 ? 0.868 25.955 -17.508 1.00 97.81 651 LYS A CA 1
ATOM 4839 C C . LYS A 1 651 ? -0.063 26.167 -16.313 1.00 97.81 651 LYS A C 1
ATOM 4841 O O . LYS A 1 651 ? -0.682 27.222 -16.197 1.00 97.81 651 LYS A O 1
ATOM 4846 N N . LEU A 1 652 ? -0.205 25.159 -15.453 1.00 97.69 652 LEU A N 1
ATOM 4847 C CA . LEU A 1 652 ? -1.273 25.088 -14.448 1.00 97.69 652 LEU A CA 1
ATOM 4848 C C . LEU A 1 652 ? -0.789 25.263 -13.002 1.00 97.69 652 LEU A C 1
ATOM 4850 O O . LEU A 1 652 ? -1.599 25.486 -12.095 1.00 97.69 652 LEU A O 1
ATOM 4854 N N . GLY A 1 653 ? 0.517 25.151 -12.768 1.00 96.38 653 GLY A N 1
ATOM 4855 C CA . GLY A 1 653 ? 1.118 25.058 -11.444 1.00 96.38 653 GLY A CA 1
ATOM 4856 C C . GLY A 1 653 ? 0.488 23.936 -10.619 1.00 96.38 653 GLY A C 1
ATOM 4857 O O . GLY A 1 653 ? 0.168 22.864 -11.128 1.00 96.38 653 GLY A O 1
ATOM 4858 N N . VAL A 1 654 ? 0.219 24.232 -9.347 1.00 95.25 654 VAL A N 1
ATOM 4859 C CA . VAL A 1 654 ? -0.358 23.295 -8.365 1.00 95.25 654 VAL A CA 1
ATOM 4860 C C . VAL A 1 654 ? -1.684 22.667 -8.832 1.00 95.25 654 VAL A C 1
ATOM 4862 O O . VAL A 1 654 ? -2.035 21.581 -8.384 1.00 95.25 654 VAL A O 1
ATOM 4865 N N . LYS A 1 655 ? -2.437 23.285 -9.757 1.00 96.88 655 LYS A N 1
ATOM 4866 C CA . LYS A 1 655 ? -3.659 22.662 -10.302 1.00 96.88 655 LYS A CA 1
ATOM 4867 C C . LYS A 1 655 ? -3.365 21.347 -11.040 1.00 96.88 655 LYS A C 1
ATOM 4869 O O . LYS A 1 655 ? -4.197 20.447 -10.986 1.00 96.88 655 LYS A O 1
ATOM 4874 N N . ALA A 1 656 ? -2.188 21.203 -11.660 1.00 98.06 656 ALA A N 1
ATOM 4875 C CA . ALA A 1 656 ? -1.767 19.941 -12.270 1.00 98.06 656 ALA A CA 1
ATOM 4876 C C . ALA A 1 656 ? -1.630 18.819 -11.226 1.00 98.06 656 ALA A C 1
ATOM 4878 O O . ALA A 1 656 ? -2.090 17.710 -11.480 1.00 98.06 656 ALA A O 1
ATOM 4879 N N . GLU A 1 657 ? -1.097 19.112 -10.031 1.00 97.62 657 GLU A N 1
ATOM 4880 C CA . GLU A 1 657 ? -0.977 18.132 -8.935 1.00 97.62 657 GLU A CA 1
ATOM 4881 C C . GLU A 1 657 ? -2.344 17.523 -8.583 1.00 97.62 657 GLU A C 1
ATOM 4883 O O . GLU A 1 657 ? -2.482 16.308 -8.475 1.00 97.62 657 GLU A O 1
ATOM 4888 N N . TYR A 1 658 ? -3.379 18.362 -8.461 1.00 96.00 658 TYR A N 1
ATOM 4889 C CA . TYR A 1 658 ? -4.738 17.913 -8.151 1.00 96.00 658 TYR A CA 1
ATOM 4890 C C . TYR A 1 658 ? -5.366 17.063 -9.256 1.00 96.00 658 TYR A C 1
ATOM 4892 O O . TYR A 1 658 ? -6.035 16.078 -8.949 1.00 96.00 658 TYR A O 1
ATOM 4900 N N . ILE A 1 659 ? -5.159 17.439 -10.521 1.00 94.06 659 ILE A N 1
ATOM 4901 C CA . ILE A 1 659 ? -5.681 16.695 -11.674 1.00 94.06 659 ILE A CA 1
ATOM 4902 C C . ILE A 1 659 ? -5.060 15.299 -11.718 1.00 94.06 659 ILE A C 1
ATOM 4904 O O . ILE A 1 659 ? -5.775 14.307 -11.832 1.00 94.06 659 ILE A O 1
ATOM 4908 N N . PHE A 1 660 ? -3.737 15.213 -11.588 1.00 98.38 660 PHE A N 1
ATOM 4909 C CA . PHE A 1 660 ? -3.033 13.935 -11.615 1.00 98.38 660 PHE A CA 1
ATOM 4910 C C . PHE A 1 660 ? -3.351 13.092 -10.370 1.00 98.38 660 PHE A C 1
ATOM 4912 O O . PHE A 1 660 ? -3.518 11.881 -10.484 1.00 98.38 660 PHE A O 1
ATOM 4919 N N . TYR A 1 661 ? -3.537 13.703 -9.195 1.00 97.75 661 TYR A N 1
ATOM 4920 C CA . TYR A 1 661 ? -3.892 12.958 -7.981 1.00 97.75 661 TYR A CA 1
ATOM 4921 C C . TYR A 1 661 ? -5.274 12.318 -8.105 1.00 97.75 661 TYR A C 1
ATOM 4923 O O . TYR A 1 661 ? -5.457 11.148 -7.773 1.00 97.75 661 TYR A O 1
ATOM 4931 N N . GLU A 1 662 ? -6.249 13.064 -8.621 1.00 84.56 662 GLU A N 1
ATOM 4932 C CA . GLU A 1 662 ? -7.592 12.548 -8.869 1.00 84.56 662 GLU A CA 1
ATOM 4933 C C . GLU A 1 662 ? -7.617 11.508 -9.996 1.00 84.56 662 GLU A C 1
ATOM 4935 O O . GLU A 1 662 ? -8.300 10.495 -9.866 1.00 84.56 662 GLU A O 1
ATOM 4940 N N . ALA A 1 663 ? -6.810 11.684 -11.047 1.00 82.75 663 ALA A N 1
ATOM 4941 C CA . ALA A 1 663 ? -6.632 10.663 -12.076 1.00 82.75 663 ALA A CA 1
ATOM 4942 C C . ALA A 1 663 ? -6.138 9.336 -11.472 1.00 82.75 663 ALA A C 1
ATOM 4944 O O . ALA A 1 663 ? -6.767 8.299 -11.682 1.00 82.75 663 ALA A O 1
ATOM 4945 N N . LEU A 1 664 ? -5.071 9.376 -10.665 1.00 93.38 664 LEU A N 1
ATOM 4946 C CA . LEU A 1 664 ? -4.511 8.195 -10.004 1.00 93.38 664 LEU A CA 1
ATOM 4947 C C . LEU A 1 664 ? -5.485 7.557 -9.011 1.00 93.38 664 LEU A C 1
ATOM 4949 O O . LEU A 1 664 ? -5.590 6.339 -8.950 1.00 93.38 664 LEU A O 1
ATOM 4953 N N . THR A 1 665 ? -6.189 8.362 -8.214 1.00 84.69 665 THR A N 1
ATOM 4954 C CA . THR A 1 665 ? -6.961 7.827 -7.084 1.00 84.69 665 THR A CA 1
ATOM 4955 C C . THR A 1 665 ? -8.394 7.430 -7.413 1.00 84.69 665 THR A C 1
ATOM 4957 O O . THR A 1 665 ? -8.946 6.593 -6.698 1.00 84.69 665 THR A O 1
ATOM 4960 N N . ASN A 1 666 ? -8.980 7.981 -8.483 1.00 75.81 666 ASN A N 1
ATOM 4961 C CA . ASN A 1 666 ? -10.399 7.792 -8.802 1.00 75.81 666 ASN A CA 1
ATOM 4962 C C . ASN A 1 666 ? -10.663 7.199 -10.195 1.00 75.81 666 ASN A C 1
ATOM 4964 O O . ASN A 1 666 ? -11.732 6.623 -10.396 1.00 75.81 666 ASN A O 1
ATOM 4968 N N . TYR A 1 667 ? -9.739 7.351 -11.150 1.00 68.56 667 TYR A N 1
ATOM 4969 C CA . TYR A 1 667 ? -10.014 7.066 -12.565 1.00 68.56 667 TYR A CA 1
ATOM 4970 C C . TYR A 1 667 ? -9.161 5.954 -13.166 1.00 68.56 667 TYR A C 1
ATOM 4972 O O . TYR A 1 667 ? -9.657 5.179 -13.984 1.00 68.56 667 TYR A O 1
ATOM 4980 N N . LEU A 1 668 ? -7.891 5.870 -12.777 1.00 73.94 668 LEU A N 1
ATOM 4981 C CA . LEU A 1 668 ? -6.999 4.820 -13.243 1.00 73.94 668 LEU A CA 1
ATOM 4982 C C . LEU A 1 668 ? -7.324 3.470 -12.590 1.00 73.94 668 LEU A C 1
ATOM 4984 O O . LEU A 1 668 ? -7.868 3.380 -11.491 1.00 73.94 668 LEU A O 1
ATOM 4988 N N . PHE A 1 669 ? -6.986 2.406 -13.310 1.00 79.06 669 PHE A N 1
ATOM 4989 C CA . PHE A 1 669 ? -7.237 1.014 -12.947 1.00 79.06 669 PHE A CA 1
ATOM 4990 C C . PHE A 1 669 ? -5.994 0.168 -13.267 1.00 79.06 669 PHE A C 1
ATOM 4992 O O . PHE A 1 669 ? -5.140 0.628 -14.027 1.00 79.06 669 PHE A O 1
ATOM 4999 N N . PRO A 1 670 ? -5.875 -1.072 -12.754 1.00 76.81 670 PRO A N 1
ATOM 5000 C CA . PRO A 1 670 ? -4.598 -1.787 -12.736 1.00 76.81 670 PRO A CA 1
ATOM 5001 C C . PRO A 1 670 ? -3.885 -1.915 -14.088 1.00 76.81 670 PRO A C 1
ATOM 5003 O O . PRO A 1 670 ? -2.666 -1.845 -14.150 1.00 76.81 670 PRO A O 1
ATOM 5006 N N . THR A 1 671 ? -4.612 -2.087 -15.188 1.00 76.12 671 THR A N 1
ATOM 5007 C CA . THR A 1 671 ? -4.029 -2.306 -16.523 1.00 76.12 671 THR A CA 1
ATOM 5008 C C . THR A 1 671 ? -4.034 -1.057 -17.407 1.00 76.12 671 THR A C 1
ATOM 5010 O O . THR A 1 671 ? -3.956 -1.192 -18.627 1.00 76.12 671 THR A O 1
ATOM 5013 N N . ALA A 1 672 ? -4.175 0.135 -16.821 1.00 74.19 672 ALA A N 1
ATOM 5014 C CA . ALA A 1 672 ? -4.302 1.381 -17.569 1.00 74.19 672 ALA A CA 1
ATOM 5015 C C . ALA A 1 672 ? -3.102 1.653 -18.494 1.00 74.19 672 ALA A C 1
ATOM 5017 O O . ALA A 1 672 ? -1.941 1.441 -18.139 1.00 74.19 672 ALA A O 1
ATOM 5018 N N . THR A 1 673 ? -3.410 2.155 -19.683 1.00 83.69 673 THR A N 1
ATOM 5019 C CA . THR A 1 673 ? -2.468 2.596 -20.716 1.00 83.69 673 THR A CA 1
ATOM 5020 C C . THR A 1 673 ? -2.230 4.107 -20.639 1.00 83.69 673 THR A C 1
ATOM 5022 O O . THR A 1 673 ? -2.916 4.836 -19.922 1.00 83.69 673 THR A O 1
ATOM 5025 N N . PHE A 1 674 ? -1.281 4.626 -21.413 1.00 93.44 674 PHE A N 1
ATOM 5026 C CA . PHE A 1 674 ? -1.056 6.064 -21.542 1.00 93.44 674 PHE A CA 1
ATOM 5027 C C . PHE A 1 674 ? -2.291 6.787 -22.098 1.00 93.44 674 PHE A C 1
ATOM 5029 O O . PHE A 1 674 ? -2.612 7.869 -21.613 1.00 93.44 674 PHE A O 1
ATOM 5036 N N . ALA A 1 675 ? -3.039 6.178 -23.026 1.00 84.81 675 ALA A N 1
ATOM 5037 C CA . ALA A 1 675 ? -4.317 6.717 -23.498 1.00 84.81 675 ALA A CA 1
ATOM 5038 C C . ALA A 1 675 ? -5.366 6.790 -22.370 1.00 84.81 675 ALA A C 1
ATOM 5040 O O . ALA A 1 675 ? -6.080 7.789 -22.244 1.00 84.81 675 ALA A O 1
ATOM 5041 N N . ASP A 1 676 ? -5.412 5.786 -21.487 1.00 83.75 676 ASP A N 1
ATOM 5042 C CA . ASP A 1 676 ? -6.262 5.827 -20.290 1.00 83.75 676 ASP A CA 1
ATOM 5043 C C . ASP A 1 676 ? -5.847 6.955 -19.337 1.00 83.75 676 ASP A C 1
ATOM 5045 O O . ASP A 1 676 ? -6.710 7.609 -18.756 1.00 83.75 676 ASP A O 1
ATOM 5049 N N . ALA A 1 677 ? -4.549 7.255 -19.218 1.00 89.12 677 ALA A N 1
ATOM 5050 C CA . ALA A 1 677 ? -4.062 8.392 -18.435 1.00 89.12 677 ALA A CA 1
ATOM 5051 C C . ALA A 1 677 ? -4.464 9.753 -19.031 1.00 89.12 677 ALA A C 1
ATOM 505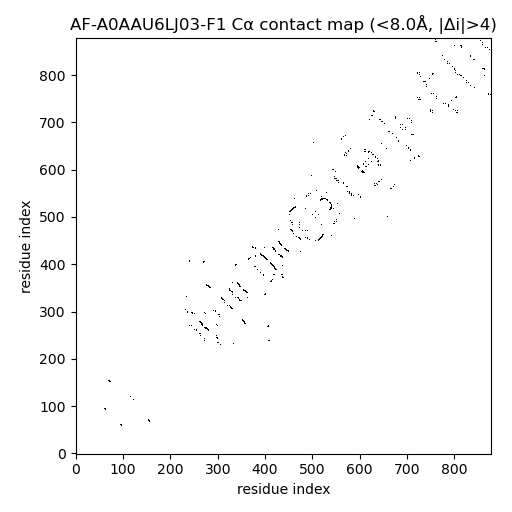3 O O . ALA A 1 677 ? -4.821 10.662 -18.271 1.00 89.12 677 ALA A O 1
ATOM 5054 N N . VAL A 1 678 ? -4.506 9.891 -20.363 1.00 92.38 678 VAL A N 1
ATOM 5055 C CA . VAL A 1 678 ? -5.099 11.071 -21.024 1.00 92.38 678 VAL A CA 1
ATOM 5056 C C . VAL A 1 678 ? -6.564 11.222 -20.614 1.00 92.38 678 VAL A C 1
ATOM 5058 O O . VAL A 1 678 ? -6.971 12.282 -20.139 1.00 92.38 678 VAL A O 1
ATOM 5061 N N . ASN A 1 679 ? -7.348 10.147 -20.726 1.00 82.88 679 ASN A N 1
ATOM 5062 C CA . ASN A 1 679 ? -8.771 10.159 -20.383 1.00 82.88 679 ASN A CA 1
ATOM 5063 C C . ASN A 1 679 ? -9.011 10.447 -18.891 1.00 82.88 679 ASN A C 1
ATOM 5065 O O . ASN A 1 679 ? -9.868 11.262 -18.549 1.00 82.88 679 ASN A O 1
ATOM 5069 N N . ALA A 1 680 ? -8.233 9.828 -18.004 1.00 80.31 680 ALA A N 1
ATOM 5070 C CA . ALA A 1 680 ? -8.339 9.990 -16.557 1.00 80.31 680 ALA A CA 1
ATOM 5071 C C . ALA A 1 680 ? -8.000 11.417 -16.109 1.00 80.31 680 ALA A C 1
ATOM 5073 O O . ALA A 1 680 ? -8.736 12.021 -15.330 1.00 80.31 680 ALA A O 1
ATOM 5074 N N . THR A 1 681 ? -6.912 11.989 -16.630 1.00 89.94 681 THR A N 1
ATOM 5075 C CA . THR A 1 681 ? -6.523 13.372 -16.314 1.00 89.94 681 THR A CA 1
ATOM 5076 C C . THR A 1 681 ? -7.482 14.391 -16.930 1.00 89.94 681 THR A C 1
ATOM 5078 O O . THR A 1 681 ? -7.783 15.408 -16.304 1.00 89.94 681 THR A O 1
ATOM 5081 N N . GLN A 1 682 ? -8.053 14.107 -18.103 1.00 89.62 682 GLN A N 1
ATOM 5082 C CA . GLN A 1 682 ? -9.104 14.937 -18.681 1.00 89.62 682 GLN A CA 1
ATOM 5083 C C . GLN A 1 682 ? -10.383 14.916 -17.834 1.00 89.62 682 GLN A C 1
ATOM 5085 O O . GLN A 1 682 ? -10.940 15.983 -17.571 1.00 89.62 682 GLN A O 1
ATOM 5090 N N . ALA A 1 683 ? -10.826 13.732 -17.398 1.00 70.69 683 ALA A N 1
ATOM 5091 C CA . ALA A 1 683 ? -11.997 13.564 -16.540 1.00 70.69 683 ALA A CA 1
ATO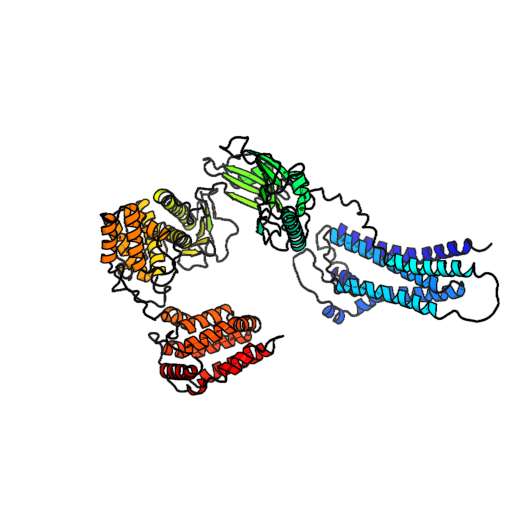M 5092 C C . ALA A 1 683 ? -11.811 14.269 -15.189 1.00 70.69 683 ALA A C 1
ATOM 5094 O O . ALA A 1 683 ? -12.673 15.041 -14.776 1.00 70.69 683 ALA A O 1
ATOM 5095 N N . ALA A 1 684 ? -10.642 14.110 -14.563 1.00 75.75 684 ALA A N 1
ATOM 5096 C CA . ALA A 1 684 ? -10.283 14.840 -13.353 1.00 75.75 684 ALA A CA 1
ATOM 5097 C C . ALA A 1 684 ? -10.324 16.367 -13.562 1.00 75.75 684 ALA A C 1
ATOM 5099 O O . ALA A 1 684 ? -10.886 17.101 -12.751 1.00 75.75 684 ALA A O 1
ATOM 5100 N N . ALA A 1 685 ? -9.788 16.877 -14.676 1.00 81.31 685 ALA A N 1
ATOM 5101 C CA . ALA A 1 685 ? -9.861 18.306 -14.977 1.00 81.31 685 ALA A CA 1
ATOM 5102 C C . ALA A 1 685 ? -11.309 18.791 -15.190 1.00 81.31 685 ALA A C 1
ATOM 5104 O O . ALA A 1 685 ? -11.663 19.885 -14.745 1.00 81.31 685 ALA A O 1
ATOM 5105 N N . TRP A 1 686 ? -12.163 17.981 -15.826 1.00 85.69 686 TRP A N 1
ATOM 5106 C CA . TRP A 1 686 ? -13.581 18.294 -16.012 1.00 85.69 686 TRP A CA 1
ATOM 5107 C C . TRP A 1 686 ? -14.343 18.382 -14.697 1.00 85.69 686 TRP A C 1
ATOM 5109 O O . TRP A 1 686 ? -15.108 19.327 -14.514 1.00 85.69 686 TRP A O 1
ATOM 5119 N N . ASP A 1 687 ? -14.121 17.442 -13.788 1.00 70.44 687 ASP A N 1
ATOM 5120 C CA . ASP A 1 687 ? -14.808 17.417 -12.499 1.00 70.44 687 ASP A CA 1
ATOM 5121 C C . ASP A 1 687 ? -14.411 18.588 -11.606 1.00 70.44 687 ASP A C 1
ATOM 5123 O O . ASP A 1 687 ? -15.251 19.167 -10.916 1.00 70.44 687 ASP A O 1
ATOM 5127 N N . ARG A 1 688 ? -13.132 18.975 -11.643 1.00 83.50 688 ARG A N 1
ATOM 5128 C CA . ARG A 1 688 ? -12.619 20.061 -10.801 1.00 83.50 688 ARG A CA 1
ATOM 5129 C C . ARG A 1 688 ? -12.894 21.447 -11.364 1.00 83.50 688 ARG A C 1
ATOM 5131 O O . ARG A 1 688 ? -13.123 22.375 -10.589 1.00 83.50 688 ARG A O 1
ATOM 5138 N N . TYR A 1 689 ? -12.819 21.606 -12.684 1.00 85.62 689 TYR A N 1
ATOM 5139 C CA . TYR A 1 689 ? -12.759 22.927 -13.322 1.00 85.62 689 TYR A CA 1
ATOM 5140 C C . TYR A 1 689 ? -13.801 23.130 -14.430 1.00 85.62 689 TYR A C 1
ATOM 5142 O O . TYR A 1 689 ? -14.041 24.265 -14.837 1.00 85.62 689 TYR A O 1
ATOM 5150 N N . GLY A 1 690 ? -14.475 22.069 -14.879 1.00 74.50 690 GLY A N 1
ATOM 5151 C CA . GLY A 1 690 ? -15.464 22.097 -15.956 1.00 74.50 690 GLY A CA 1
ATOM 5152 C C . GLY A 1 690 ? -14.882 21.737 -17.327 1.00 74.50 690 GLY A C 1
ATOM 5153 O O . GLY A 1 690 ? -13.684 21.872 -17.580 1.00 74.50 690 GLY A O 1
ATOM 5154 N N . LYS A 1 691 ? -15.748 21.278 -18.240 1.00 82.19 691 LYS A N 1
ATOM 5155 C CA . LYS A 1 691 ? -15.349 20.746 -19.559 1.00 82.19 691 LYS A CA 1
ATOM 5156 C C . LYS A 1 691 ? -14.680 21.758 -20.486 1.00 82.19 691 LYS A C 1
ATOM 5158 O O . LYS A 1 691 ? -13.781 21.394 -21.232 1.00 82.19 691 LYS A O 1
ATOM 5163 N N . GLU A 1 692 ? -15.108 23.012 -20.420 1.00 91.31 692 GLU A N 1
ATOM 5164 C CA . GLU A 1 692 ? -14.614 24.108 -21.267 1.00 91.31 692 GLU A CA 1
ATOM 5165 C C . GLU A 1 692 ? -13.518 24.937 -20.573 1.00 91.31 692 GLU A C 1
ATOM 5167 O O . GLU A 1 692 ? -13.225 26.062 -20.973 1.00 91.31 692 GLU A O 1
ATOM 5172 N N . SER A 1 693 ? -12.933 24.413 -19.492 1.00 92.69 693 SER A N 1
ATOM 5173 C CA . SER A 1 693 ? -11.945 25.142 -18.697 1.00 92.69 693 SER A CA 1
ATOM 5174 C C . SER A 1 693 ? -10.563 25.196 -19.364 1.00 92.69 693 SER A C 1
ATOM 5176 O O . SER A 1 693 ? -10.168 24.256 -20.065 1.00 92.69 693 SER A O 1
ATOM 5178 N N . PRO A 1 694 ? -9.773 26.260 -19.116 1.00 95.19 694 PRO A N 1
ATOM 5179 C CA . PRO A 1 694 ? -8.371 26.311 -19.528 1.00 95.19 694 PRO A CA 1
ATOM 5180 C C . PRO A 1 694 ? -7.541 25.136 -18.991 1.00 95.19 694 PRO A C 1
ATOM 5182 O O . PRO A 1 694 ? -6.636 24.668 -19.672 1.00 95.19 694 PRO A O 1
ATOM 5185 N N . GLU A 1 695 ? -7.856 24.635 -17.795 1.00 96.50 695 GLU A N 1
ATOM 5186 C CA . GLU A 1 695 ? -7.226 23.469 -17.174 1.00 96.50 695 GLU A CA 1
ATOM 5187 C C . GLU A 1 695 ? -7.473 22.190 -17.979 1.00 96.50 695 GLU A C 1
ATOM 5189 O O . GLU A 1 695 ? -6.530 21.451 -18.273 1.00 96.50 695 GLU A O 1
ATOM 5194 N N . ALA A 1 696 ? -8.729 21.959 -18.373 1.00 84.56 696 ALA A N 1
ATOM 5195 C CA . ALA A 1 696 ? -9.118 20.828 -19.206 1.00 84.56 696 ALA A CA 1
ATOM 5196 C C . ALA A 1 696 ? -8.426 20.858 -20.575 1.00 84.56 696 ALA A C 1
ATOM 5198 O O . ALA A 1 696 ? -8.010 19.809 -21.061 1.00 84.56 696 ALA A O 1
ATOM 5199 N N . ALA A 1 697 ? -8.256 22.040 -21.172 1.00 95.25 697 ALA A N 1
ATOM 5200 C CA . ALA A 1 697 ? -7.522 22.193 -22.426 1.00 95.25 697 ALA A CA 1
ATOM 5201 C C . ALA A 1 697 ? -6.006 21.990 -22.247 1.00 95.25 697 ALA A C 1
ATOM 5203 O O . ALA A 1 697 ? -5.373 21.291 -23.038 1.00 95.25 697 ALA A O 1
ATOM 5204 N N . ALA A 1 698 ? -5.419 22.566 -21.195 1.00 97.75 698 ALA A N 1
ATOM 5205 C CA . ALA A 1 698 ? -3.980 22.524 -20.956 1.00 97.75 698 ALA A CA 1
ATOM 5206 C C . ALA A 1 698 ? -3.460 21.111 -20.656 1.00 97.75 698 ALA A C 1
ATOM 5208 O O . ALA A 1 698 ? -2.355 20.779 -21.082 1.00 97.75 698 ALA A O 1
ATOM 5209 N N . VAL A 1 699 ? -4.234 20.271 -19.954 1.00 93.75 699 VAL A N 1
ATOM 5210 C CA . VAL A 1 699 ? -3.814 18.887 -19.676 1.00 93.75 699 VAL A CA 1
ATOM 5211 C C . VAL A 1 699 ? -3.789 18.031 -20.946 1.00 93.75 699 VAL A C 1
ATOM 5213 O O . VAL A 1 699 ? -2.851 17.263 -21.145 1.00 93.75 699 VAL A O 1
ATOM 5216 N N . ILE A 1 700 ? -4.748 18.224 -21.858 1.00 95.88 700 ILE A N 1
ATOM 5217 C CA . ILE A 1 700 ? -4.732 17.570 -23.173 1.00 95.88 700 ILE A CA 1
ATOM 5218 C C . ILE A 1 700 ? -3.582 18.078 -24.031 1.00 95.88 700 ILE A C 1
ATOM 5220 O O . ILE A 1 700 ? -2.891 17.283 -24.660 1.00 95.88 700 ILE A O 1
ATOM 5224 N N . GLU A 1 701 ? -3.340 19.389 -24.050 1.00 97.81 701 GLU A N 1
ATOM 5225 C CA . GLU A 1 701 ? -2.212 19.955 -24.790 1.00 97.81 701 GLU A CA 1
ATOM 5226 C C . GLU A 1 701 ? -0.875 19.371 -24.307 1.00 97.81 701 GLU A C 1
ATOM 5228 O O . GLU A 1 701 ? 0.000 19.065 -25.117 1.00 97.81 701 GLU A O 1
ATOM 5233 N N . ALA A 1 702 ? -0.737 19.155 -22.998 1.00 98.38 702 ALA A N 1
ATOM 5234 C CA . ALA A 1 702 ? 0.445 18.551 -22.408 1.00 98.38 702 ALA A CA 1
ATOM 5235 C C . ALA A 1 702 ? 0.655 17.092 -22.853 1.00 98.38 702 ALA A C 1
ATOM 5237 O O . ALA A 1 702 ? 1.763 16.746 -23.266 1.00 98.38 702 ALA A O 1
ATOM 5238 N N . TRP A 1 703 ? -0.389 16.258 -22.857 1.00 98.12 703 TRP A N 1
ATOM 5239 C CA . TRP A 1 703 ? -0.310 14.892 -23.392 1.00 98.12 703 TRP A CA 1
ATOM 5240 C C . TRP A 1 703 ? -0.041 14.859 -24.902 1.00 98.12 703 TRP A C 1
ATOM 5242 O O . TRP A 1 703 ? 0.844 14.137 -25.366 1.00 98.12 703 TRP A O 1
ATOM 5252 N N . ASN A 1 704 ? -0.710 15.725 -25.665 1.00 97.56 704 ASN A N 1
ATOM 5253 C CA . ASN A 1 704 ? -0.482 15.853 -27.103 1.00 97.56 704 ASN A CA 1
ATOM 5254 C C . ASN A 1 704 ? 0.969 16.247 -27.419 1.00 97.56 704 ASN A C 1
ATOM 5256 O O . ASN A 1 704 ? 1.523 15.793 -28.419 1.00 97.56 704 ASN A O 1
ATOM 5260 N N . SER A 1 705 ? 1.611 17.057 -26.567 1.00 98.12 705 SER A N 1
ATOM 5261 C CA . SER A 1 705 ? 3.007 17.483 -26.754 1.00 98.12 705 SER A CA 1
ATOM 5262 C C . SER A 1 705 ? 4.015 16.326 -26.710 1.00 98.12 705 SER A C 1
ATOM 5264 O O . SER A 1 705 ? 5.082 16.417 -27.319 1.00 98.12 705 SER A O 1
ATOM 5266 N N . VAL A 1 706 ? 3.659 15.226 -26.039 1.00 98.38 706 VAL A N 1
ATOM 5267 C CA . VAL A 1 706 ? 4.450 13.989 -25.991 1.00 98.38 706 VAL A CA 1
ATOM 5268 C C . VAL A 1 706 ? 3.903 12.916 -26.936 1.00 98.38 706 VAL A C 1
ATOM 5270 O O . VAL A 1 706 ? 4.352 11.774 -26.899 1.00 98.38 706 VAL A O 1
ATOM 5273 N N . GLY A 1 707 ? 2.952 13.266 -27.805 1.00 96.62 707 GLY A N 1
ATOM 5274 C CA . GLY A 1 707 ? 2.390 12.366 -28.808 1.00 96.62 707 GLY A CA 1
ATOM 5275 C C . GLY A 1 707 ? 1.463 11.287 -28.254 1.00 96.62 707 GLY A C 1
ATOM 5276 O O . GLY A 1 707 ? 1.337 10.249 -28.896 1.00 96.62 707 GLY A O 1
ATOM 5277 N N . VAL A 1 708 ? 0.847 11.512 -27.089 1.00 92.00 708 VAL A N 1
ATOM 5278 C CA . VAL A 1 708 ? -0.176 10.623 -26.524 1.00 92.00 708 VAL A CA 1
ATOM 5279 C C . VAL A 1 708 ? -1.535 11.324 -26.584 1.00 92.00 708 VAL A C 1
ATOM 5281 O O . VAL A 1 708 ? -1.695 12.453 -26.130 1.00 92.00 708 VAL A O 1
ATOM 5284 N N . THR A 1 709 ? -2.518 10.632 -27.136 1.00 90.12 709 THR A N 1
ATOM 5285 C CA . THR A 1 709 ? -3.927 11.016 -27.265 1.00 90.12 709 THR A CA 1
ATOM 5286 C C . THR A 1 709 ? -4.806 9.923 -26.647 1.00 90.12 709 THR A C 1
ATOM 5288 O O . THR A 1 709 ? -4.327 8.833 -26.332 1.00 90.12 709 THR A O 1
ATOM 5291 N N . SER A 1 710 ? -6.111 10.167 -26.521 1.00 75.88 710 SER A N 1
ATOM 5292 C CA . SER A 1 710 ? -7.080 9.150 -26.084 1.00 75.88 710 SER A CA 1
ATOM 5293 C C . SER A 1 710 ? -7.244 7.972 -27.059 1.00 75.88 710 SER A C 1
ATOM 5295 O O . SER A 1 710 ? -7.861 6.976 -26.695 1.00 75.88 710 SER A O 1
ATOM 5297 N N . GLU A 1 711 ? -6.701 8.079 -28.275 1.00 74.50 711 GLU A N 1
ATOM 5298 C CA . GLU A 1 711 ? -6.720 7.041 -29.318 1.00 74.50 711 GLU A CA 1
ATOM 5299 C C . GLU A 1 711 ? -5.328 6.436 -29.550 1.00 74.50 711 GLU A C 1
ATOM 5301 O O . GLU A 1 711 ? -5.109 5.727 -30.526 1.00 74.50 711 GLU A O 1
ATOM 5306 N N . THR A 1 712 ? -4.348 6.758 -28.702 1.00 76.62 712 THR A N 1
ATOM 5307 C CA . THR A 1 712 ? -2.999 6.216 -28.858 1.00 76.62 712 THR A CA 1
ATOM 5308 C C . THR A 1 712 ? -3.001 4.726 -28.577 1.00 76.62 712 THR A C 1
ATOM 5310 O O . THR A 1 712 ? -3.251 4.298 -27.450 1.00 76.62 712 THR A O 1
ATOM 5313 N N . ASP A 1 713 ? -2.694 3.954 -29.614 1.00 71.38 713 ASP A N 1
ATOM 5314 C CA . ASP A 1 713 ? -2.563 2.514 -29.505 1.00 71.38 713 ASP A CA 1
ATOM 5315 C C . ASP A 1 713 ? -1.426 2.138 -28.564 1.00 71.38 713 ASP A C 1
ATOM 5317 O O . ASP A 1 713 ? -0.387 2.801 -28.464 1.00 71.38 713 ASP A O 1
ATOM 5321 N N . ASP A 1 714 ? -1.612 1.008 -27.902 1.00 69.88 714 ASP A N 1
ATOM 5322 C CA . ASP A 1 714 ? -0.537 0.384 -27.172 1.00 69.88 714 ASP A CA 1
ATOM 5323 C C . ASP A 1 714 ? 0.408 -0.333 -28.152 1.00 69.88 714 ASP A C 1
ATOM 5325 O O . ASP A 1 714 ? 0.001 -1.323 -28.767 1.00 69.88 714 ASP A O 1
ATOM 5329 N N . PRO A 1 715 ? 1.675 0.106 -28.306 1.00 63.22 715 PRO A N 1
ATOM 5330 C CA . PRO A 1 715 ? 2.612 -0.477 -29.262 1.00 63.22 715 PRO A CA 1
ATOM 5331 C C . PRO A 1 715 ? 3.019 -1.918 -28.906 1.00 63.22 715 PRO A C 1
ATOM 5333 O O . PRO A 1 715 ? 3.775 -2.538 -29.649 1.00 63.22 715 PRO A O 1
ATOM 5336 N N . ARG A 1 716 ? 2.495 -2.486 -27.808 1.00 59.75 716 ARG A N 1
ATOM 5337 C CA . ARG A 1 716 ? 2.661 -3.883 -27.372 1.00 59.75 716 ARG A CA 1
ATOM 5338 C C . ARG A 1 716 ? 2.128 -4.972 -28.317 1.00 59.75 716 ARG A C 1
ATOM 5340 O O . ARG A 1 716 ? 2.166 -6.128 -27.900 1.00 59.75 716 ARG A O 1
ATOM 5347 N N . GLY A 1 717 ? 1.618 -4.668 -29.517 1.00 49.88 717 GLY A N 1
ATOM 5348 C CA . GLY A 1 717 ? 0.933 -5.635 -30.398 1.00 49.88 717 GLY A CA 1
ATOM 5349 C C . GLY A 1 717 ? 1.470 -7.076 -30.301 1.00 49.88 717 GLY A C 1
ATOM 5350 O O . GLY A 1 717 ? 2.663 -7.274 -30.472 1.00 49.88 717 GLY A O 1
ATOM 5351 N N . ALA A 1 718 ? 0.604 -8.045 -29.959 1.00 39.03 718 ALA A N 1
ATOM 5352 C CA . ALA A 1 718 ? 0.833 -9.501 -29.818 1.00 39.03 718 ALA A CA 1
ATOM 5353 C C . ALA A 1 718 ? 2.120 -10.010 -29.113 1.00 39.03 718 ALA A C 1
ATOM 5355 O O . ALA A 1 718 ? 2.323 -11.219 -29.050 1.00 39.03 718 ALA A O 1
ATOM 5356 N N . ASN A 1 719 ? 2.964 -9.153 -28.535 1.00 46.88 719 ASN A N 1
ATOM 5357 C CA . ASN A 1 719 ? 4.291 -9.532 -28.050 1.00 46.88 719 ASN A CA 1
ATOM 5358 C C . ASN A 1 719 ? 4.415 -9.371 -26.524 1.00 46.88 719 ASN A C 1
ATOM 5360 O O . ASN A 1 719 ? 5.263 -8.637 -26.012 1.00 46.88 719 ASN A O 1
ATOM 5364 N N . CYS A 1 720 ? 3.624 -10.162 -25.784 1.00 44.06 720 CYS A N 1
ATOM 5365 C CA . CYS A 1 720 ? 3.910 -10.536 -24.382 1.00 44.06 720 CYS A CA 1
ATOM 5366 C C . CYS A 1 720 ? 5.216 -11.355 -24.234 1.00 44.06 720 CYS A C 1
ATOM 5368 O O . CYS A 1 720 ? 5.759 -11.504 -23.137 1.00 44.06 720 CYS A O 1
ATOM 5370 N N . VAL A 1 721 ? 5.766 -11.797 -25.366 1.00 45.16 721 VAL A N 1
ATOM 5371 C CA . VAL A 1 721 ? 6.961 -12.623 -25.566 1.00 45.16 721 VAL A CA 1
ATOM 5372 C C . VAL A 1 721 ? 8.216 -12.101 -24.826 1.00 45.16 721 VAL A C 1
ATOM 5374 O O . VAL A 1 721 ? 9.105 -12.854 -24.421 1.00 45.16 721 VAL A O 1
ATOM 5377 N N . CYS A 1 722 ? 8.307 -10.795 -24.579 1.00 44.91 722 CYS A N 1
ATOM 5378 C CA . CYS A 1 722 ? 9.540 -10.169 -24.105 1.00 44.91 722 CYS A CA 1
ATOM 5379 C C . CYS A 1 722 ? 9.941 -10.540 -22.654 1.00 44.91 722 CYS A C 1
ATOM 5381 O O . CYS A 1 722 ? 11.120 -10.780 -22.374 1.00 44.91 722 CYS A O 1
ATOM 5383 N N . SER A 1 723 ? 8.986 -10.639 -21.716 1.00 45.53 723 SER A N 1
ATOM 5384 C CA . SER A 1 723 ? 9.305 -10.975 -20.310 1.00 45.53 723 SER A CA 1
ATOM 5385 C C . SER A 1 723 ? 9.823 -12.409 -20.166 1.00 45.53 723 SER A C 1
ATOM 5387 O O . SER A 1 723 ? 10.637 -12.729 -19.287 1.00 45.53 723 SER A O 1
ATOM 5389 N N . ALA A 1 724 ? 9.399 -13.255 -21.101 1.00 44.31 724 ALA A N 1
ATOM 5390 C CA . ALA A 1 724 ? 9.593 -14.670 -21.022 1.00 44.31 724 ALA A CA 1
ATOM 5391 C C . ALA A 1 724 ? 10.912 -15.173 -21.587 1.00 44.31 724 ALA A C 1
ATOM 5393 O O . ALA A 1 724 ? 11.585 -16.003 -20.968 1.00 44.31 724 ALA A O 1
ATOM 5394 N N . GLY A 1 725 ? 11.372 -14.564 -22.677 1.00 46.03 725 GLY A N 1
ATOM 5395 C CA . GLY A 1 725 ? 12.636 -14.950 -23.288 1.00 46.03 725 GLY A CA 1
ATOM 5396 C C . GLY A 1 725 ? 13.847 -14.573 -22.434 1.00 46.03 725 GLY A C 1
ATOM 5397 O O . GLY A 1 725 ? 14.792 -15.349 -22.307 1.00 46.03 725 GLY A O 1
ATOM 5398 N N . SER A 1 726 ? 13.813 -13.403 -21.788 1.00 45.19 726 SER A N 1
ATOM 5399 C CA . SER A 1 726 ? 14.876 -12.960 -20.872 1.00 45.19 726 SER A CA 1
ATOM 5400 C C . SER A 1 726 ? 14.932 -13.815 -19.604 1.00 45.19 726 SER A C 1
ATOM 5402 O O . SER A 1 726 ? 16.006 -14.234 -19.163 1.00 45.19 726 SER A O 1
ATOM 5404 N N . SER A 1 727 ? 13.764 -14.133 -19.049 1.00 47.53 727 SER A N 1
ATOM 5405 C CA . SER A 1 727 ? 13.654 -14.936 -17.839 1.00 47.53 727 SER A CA 1
ATOM 5406 C C . SER A 1 727 ? 14.038 -16.403 -18.095 1.00 47.53 727 SER A C 1
ATOM 5408 O O . SER A 1 727 ? 14.703 -16.981 -17.250 1.00 47.53 727 SER A O 1
ATOM 5410 N N . LEU A 1 728 ? 13.777 -16.989 -19.275 1.00 50.41 728 LEU A N 1
ATOM 5411 C CA . LEU A 1 728 ? 14.273 -18.331 -19.636 1.00 50.41 728 LEU A CA 1
ATOM 5412 C C . LEU A 1 728 ? 15.791 -18.355 -19.866 1.00 50.41 728 LEU A C 1
ATOM 5414 O O . LEU A 1 728 ? 16.455 -19.314 -19.478 1.00 50.41 728 LEU A O 1
ATOM 5418 N N . ARG A 1 729 ? 16.365 -17.280 -20.427 1.00 51.84 729 ARG A N 1
ATOM 5419 C CA . ARG A 1 729 ? 17.825 -17.123 -20.584 1.00 51.84 729 ARG A CA 1
ATOM 5420 C C . ARG A 1 729 ? 18.564 -16.952 -19.253 1.00 51.84 729 ARG A C 1
ATOM 5422 O O . ARG A 1 729 ? 19.730 -17.325 -19.151 1.00 51.84 729 ARG A O 1
ATOM 5429 N N . THR A 1 730 ? 17.915 -16.365 -18.248 1.00 45.06 730 THR A N 1
ATOM 5430 C CA . THR A 1 730 ? 18.521 -16.028 -16.944 1.00 45.06 730 THR A CA 1
ATOM 5431 C C . THR A 1 730 ? 18.070 -16.927 -15.797 1.00 45.06 730 THR A C 1
ATOM 5433 O O . THR A 1 730 ? 18.683 -16.888 -14.725 1.00 45.06 730 THR A O 1
ATOM 5436 N N . ALA A 1 731 ? 17.048 -17.763 -16.006 1.00 48.31 731 ALA A N 1
ATOM 5437 C CA . ALA A 1 731 ? 16.606 -18.765 -15.055 1.00 48.31 731 ALA A CA 1
ATOM 5438 C C . ALA A 1 731 ? 17.741 -19.769 -14.852 1.00 48.31 731 ALA A C 1
ATOM 5440 O O . ALA A 1 731 ? 17.920 -20.729 -15.600 1.00 48.31 731 ALA A O 1
ATOM 5441 N N . LYS A 1 732 ? 18.533 -19.536 -13.804 1.00 49.62 732 LYS A N 1
ATOM 5442 C CA . LYS A 1 732 ? 19.517 -20.470 -13.257 1.00 49.62 732 LYS A CA 1
ATOM 5443 C C . LYS A 1 732 ? 18.793 -21.674 -12.641 1.00 49.62 732 LYS A C 1
ATOM 5445 O O . LYS A 1 732 ? 18.886 -21.902 -11.439 1.00 49.62 732 LYS A O 1
ATOM 5450 N N . LEU A 1 733 ? 18.029 -22.410 -13.450 1.00 54.56 733 LEU A N 1
ATOM 5451 C CA . LEU A 1 733 ? 17.425 -23.692 -13.106 1.00 54.56 733 LEU A CA 1
ATOM 5452 C C . LEU A 1 733 ? 18.578 -24.692 -12.925 1.00 54.56 733 LEU A C 1
ATOM 5454 O O . LEU A 1 733 ? 18.939 -25.404 -13.851 1.00 54.56 733 LEU A O 1
ATOM 5458 N N . SER A 1 734 ? 19.274 -24.681 -11.788 1.00 47.53 734 SER A N 1
ATOM 5459 C CA . SER A 1 734 ? 20.353 -25.650 -11.587 1.00 47.53 734 SER A CA 1
ATOM 5460 C C . SER A 1 734 ? 19.758 -27.053 -11.468 1.00 47.53 734 SER A C 1
ATOM 5462 O O . SER A 1 734 ? 18.689 -27.238 -10.885 1.00 47.53 734 SER A O 1
ATOM 5464 N N . ALA A 1 735 ? 20.468 -28.057 -11.986 1.00 46.22 735 ALA A N 1
ATOM 5465 C CA . ALA A 1 735 ? 20.106 -29.463 -11.800 1.00 46.22 735 ALA A CA 1
ATOM 5466 C C . ALA A 1 735 ? 20.098 -29.883 -10.310 1.00 46.22 735 ALA A C 1
ATOM 5468 O O . ALA A 1 735 ? 19.526 -30.912 -9.964 1.00 46.22 735 ALA A O 1
ATOM 5469 N N . ASP A 1 736 ? 20.652 -29.047 -9.422 1.00 47.69 736 ASP A N 1
ATOM 5470 C CA . ASP A 1 736 ? 20.713 -29.249 -7.968 1.00 47.69 736 ASP A CA 1
ATOM 5471 C C . ASP A 1 736 ? 19.413 -28.871 -7.219 1.00 47.69 736 ASP A C 1
ATOM 5473 O O . ASP A 1 736 ? 19.405 -28.778 -5.991 1.00 47.69 736 ASP A O 1
ATOM 5477 N N . GLY A 1 737 ? 18.298 -28.695 -7.941 1.00 49.06 737 GLY A N 1
ATOM 5478 C CA . GLY A 1 737 ? 16.941 -28.705 -7.385 1.00 49.06 737 GLY A CA 1
ATOM 5479 C C . GLY A 1 737 ? 16.274 -27.329 -7.310 1.00 49.06 737 GLY A C 1
ATOM 5480 O O . GLY A 1 737 ? 16.260 -26.709 -6.243 1.00 49.06 737 GLY A O 1
ATOM 5481 N N . PRO A 1 738 ? 15.635 -26.855 -8.395 1.00 57.91 738 PRO A N 1
ATOM 5482 C CA . PRO A 1 738 ? 14.733 -25.722 -8.304 1.00 57.91 738 PRO A CA 1
ATOM 5483 C C . PRO A 1 738 ? 13.473 -26.131 -7.531 1.00 57.91 738 PRO A C 1
ATOM 5485 O O . PRO A 1 738 ? 12.972 -27.252 -7.647 1.00 57.91 738 PRO A O 1
ATOM 5488 N N . GLN A 1 739 ? 12.926 -25.211 -6.738 1.00 59.22 739 GLN A N 1
ATOM 5489 C CA . GLN A 1 739 ? 11.637 -25.434 -6.082 1.00 59.22 739 GLN A CA 1
ATOM 5490 C C . GLN A 1 739 ? 10.537 -25.560 -7.148 1.00 59.22 739 GLN A C 1
ATOM 5492 O O . GLN A 1 739 ? 10.587 -24.882 -8.174 1.00 59.22 739 GLN A O 1
ATOM 5497 N N . ALA A 1 740 ? 9.488 -26.346 -6.886 1.00 59.00 740 ALA A N 1
ATOM 5498 C CA . ALA A 1 740 ? 8.359 -26.516 -7.813 1.00 59.00 740 ALA A CA 1
ATOM 5499 C C . ALA A 1 740 ? 7.706 -25.182 -8.250 1.00 59.00 740 ALA A C 1
ATOM 5501 O O . ALA A 1 740 ? 7.090 -25.100 -9.311 1.00 59.00 740 ALA A O 1
ATOM 5502 N N . ALA A 1 741 ? 7.853 -24.117 -7.453 1.00 53.50 741 ALA A N 1
ATOM 5503 C CA . ALA A 1 741 ? 7.428 -22.764 -7.810 1.00 53.50 741 ALA A CA 1
ATOM 5504 C C . ALA A 1 741 ? 8.287 -22.124 -8.920 1.00 53.50 741 ALA A C 1
ATOM 5506 O O . ALA A 1 741 ? 7.747 -21.435 -9.778 1.00 53.50 741 ALA A O 1
ATOM 5507 N N . GLN A 1 742 ? 9.599 -22.374 -8.943 1.00 54.38 742 GLN A N 1
ATOM 5508 C CA . GLN A 1 742 ? 10.521 -21.826 -9.948 1.00 54.38 742 GLN A CA 1
ATOM 5509 C C . GLN A 1 742 ? 10.332 -22.492 -11.312 1.00 54.38 742 GLN A C 1
ATOM 5511 O O . GLN A 1 742 ? 10.329 -21.814 -12.333 1.00 54.38 742 GLN A O 1
ATOM 5516 N N . ILE A 1 743 ? 10.108 -23.808 -11.326 1.00 62.09 743 ILE A N 1
ATOM 5517 C CA . ILE A 1 743 ? 9.805 -24.552 -12.558 1.00 62.09 743 ILE A CA 1
ATOM 5518 C C . ILE A 1 743 ? 8.483 -24.081 -13.149 1.00 62.09 743 ILE A C 1
ATOM 5520 O O . ILE A 1 743 ? 8.373 -23.853 -14.343 1.00 62.09 743 ILE A O 1
ATOM 5524 N N . ARG A 1 744 ? 7.480 -23.886 -12.297 1.00 61.16 744 ARG A N 1
ATOM 5525 C CA . ARG A 1 744 ? 6.168 -23.393 -12.707 1.00 61.16 744 ARG A CA 1
ATOM 5526 C C . ARG A 1 744 ? 6.219 -21.976 -13.249 1.00 61.16 744 ARG A C 1
ATOM 5528 O O . ARG A 1 744 ? 5.566 -21.701 -14.245 1.00 61.16 744 ARG A O 1
ATOM 5535 N N . ALA A 1 745 ? 6.998 -21.102 -12.614 1.00 55.41 745 ALA A N 1
ATOM 5536 C CA . ALA A 1 745 ? 7.269 -19.785 -13.164 1.00 55.41 745 ALA A CA 1
ATOM 5537 C C . ALA A 1 745 ? 7.876 -19.920 -14.567 1.00 55.41 745 ALA A C 1
ATOM 5539 O O . ALA A 1 745 ? 7.355 -19.314 -15.486 1.00 55.41 745 ALA A O 1
ATOM 5540 N N . ALA A 1 746 ? 8.878 -20.787 -14.756 1.00 58.03 746 ALA A N 1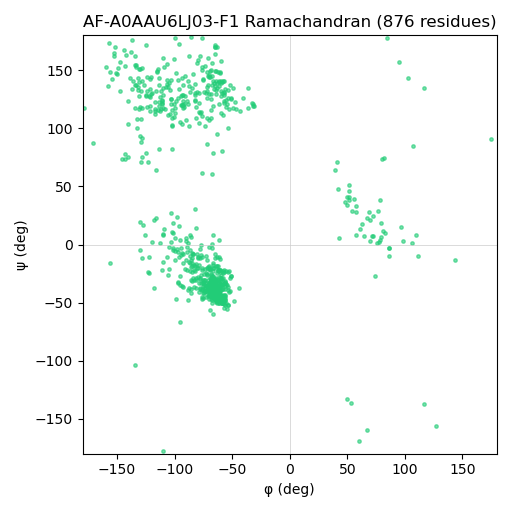
ATOM 5541 C CA . ALA A 1 746 ? 9.488 -21.038 -16.064 1.00 58.03 746 ALA A CA 1
ATOM 5542 C C . ALA A 1 746 ? 8.541 -21.689 -17.099 1.00 58.03 746 ALA A C 1
ATOM 5544 O O . ALA A 1 746 ? 8.693 -21.433 -18.288 1.00 58.03 746 ALA A O 1
ATOM 5545 N N . LEU A 1 747 ? 7.561 -22.495 -16.677 1.00 65.50 747 LEU A N 1
ATOM 5546 C CA . LEU A 1 747 ? 6.542 -23.074 -17.563 1.00 65.50 747 LEU A CA 1
ATOM 5547 C C . LEU A 1 747 ? 5.523 -22.031 -18.033 1.00 65.50 747 LEU A C 1
ATOM 5549 O O . LEU A 1 747 ? 5.244 -21.976 -19.224 1.00 65.50 747 LEU A O 1
ATOM 5553 N N . TYR A 1 748 ? 5.009 -21.185 -17.132 1.00 59.12 748 TYR A N 1
ATOM 5554 C CA . TYR A 1 748 ? 4.123 -20.076 -17.519 1.00 59.12 748 TYR A CA 1
ATOM 5555 C C . TYR A 1 748 ? 4.836 -19.088 -18.436 1.00 59.12 748 TYR A C 1
ATOM 5557 O O . TYR A 1 748 ? 4.296 -18.632 -19.429 1.00 59.12 748 TYR A O 1
ATOM 5565 N N . LEU A 1 749 ? 6.108 -18.854 -18.157 1.00 57.34 749 LEU A N 1
ATOM 5566 C CA . LEU A 1 749 ? 6.979 -18.068 -19.001 1.00 57.34 749 LEU A CA 1
ATOM 5567 C C . LEU A 1 749 ? 7.136 -18.686 -20.403 1.00 57.34 749 LEU A C 1
ATOM 5569 O O . LEU A 1 749 ? 6.935 -18.019 -21.407 1.00 57.34 749 LEU A O 1
ATOM 5573 N N . ALA A 1 750 ? 7.452 -19.980 -20.492 1.00 65.00 750 ALA A N 1
ATOM 5574 C CA . ALA A 1 750 ? 7.535 -20.684 -21.771 1.00 65.00 750 ALA A CA 1
ATOM 5575 C C . ALA A 1 750 ? 6.203 -20.671 -22.539 1.00 65.00 750 ALA A C 1
ATOM 5577 O O . ALA A 1 750 ? 6.218 -20.603 -23.762 1.00 65.00 750 ALA A O 1
ATOM 5578 N N . GLN A 1 751 ? 5.069 -20.705 -21.836 1.00 66.12 751 GLN A N 1
ATOM 5579 C CA . GLN A 1 751 ? 3.748 -20.513 -22.428 1.00 66.12 751 GLN A CA 1
ATOM 5580 C C . GLN A 1 751 ? 3.601 -19.101 -23.018 1.00 66.12 751 GLN A C 1
ATOM 5582 O O . GLN A 1 751 ? 3.212 -18.983 -24.174 1.00 66.12 751 GLN A O 1
ATOM 5587 N N . ASP A 1 752 ? 3.953 -18.057 -22.263 1.00 57.66 752 ASP A N 1
ATOM 5588 C CA . ASP A 1 752 ? 3.817 -16.650 -22.677 1.00 57.66 752 ASP A CA 1
ATOM 5589 C C . ASP A 1 752 ? 4.746 -16.263 -23.847 1.00 57.66 752 ASP A C 1
ATOM 5591 O O . ASP A 1 752 ? 4.563 -15.220 -24.479 1.00 57.66 752 ASP A O 1
ATOM 5595 N N . LEU A 1 753 ? 5.760 -17.087 -24.140 1.00 60.34 753 LEU A N 1
ATOM 5596 C CA . LEU A 1 753 ? 6.591 -16.960 -25.340 1.00 60.34 753 LEU A CA 1
ATOM 5597 C C . LEU A 1 753 ? 5.872 -17.383 -26.618 1.00 60.34 753 LEU A C 1
ATOM 5599 O O . LEU A 1 753 ? 6.166 -16.847 -27.683 1.00 60.34 753 LEU A O 1
ATOM 5603 N N . LEU A 1 754 ? 5.015 -18.397 -26.543 1.00 66.56 754 LEU A N 1
ATOM 5604 C CA . LEU A 1 754 ? 4.486 -19.037 -27.737 1.00 66.56 754 LEU A CA 1
ATOM 5605 C C . LEU A 1 754 ? 3.275 -18.260 -28.279 1.00 66.56 754 LEU A C 1
ATOM 5607 O O . LEU A 1 754 ? 2.509 -17.695 -27.498 1.00 66.56 754 LEU A O 1
ATOM 5611 N N . PRO A 1 755 ? 3.059 -18.226 -29.607 1.00 63.06 755 PRO A N 1
ATOM 5612 C CA . PRO A 1 755 ? 2.000 -17.407 -30.191 1.00 63.06 755 PRO A CA 1
ATOM 5613 C C . PRO A 1 755 ? 0.604 -17.824 -29.702 1.00 63.06 755 PRO A C 1
ATOM 5615 O O . PRO A 1 755 ? 0.155 -18.933 -29.988 1.00 63.06 755 PRO A O 1
ATOM 5618 N N . GLU A 1 756 ? -0.143 -16.914 -29.062 1.00 56.94 756 GLU A N 1
ATOM 5619 C CA . GLU A 1 756 ? -1.531 -17.176 -28.617 1.00 56.94 756 GLU A CA 1
ATOM 5620 C C . GLU A 1 756 ? -2.472 -17.584 -29.770 1.00 56.94 756 GLU A C 1
ATOM 5622 O O . GLU A 1 756 ? -3.503 -18.234 -29.566 1.00 56.94 756 GLU A O 1
ATOM 5627 N N . ALA A 1 757 ? -2.124 -17.209 -31.005 1.00 66.88 757 ALA A N 1
ATOM 5628 C CA . ALA A 1 757 ? -2.876 -17.561 -32.202 1.00 66.88 757 ALA A CA 1
ATOM 5629 C C . ALA A 1 757 ? -2.791 -19.057 -32.564 1.00 66.88 757 ALA A C 1
ATOM 5631 O O . ALA A 1 757 ? -3.695 -19.535 -33.256 1.00 66.88 757 ALA A O 1
ATOM 5632 N N . SER A 1 758 ? -1.771 -19.787 -32.090 1.00 78.25 758 SER A N 1
ATOM 5633 C CA . SER A 1 758 ? -1.560 -21.213 -32.381 1.00 78.25 758 SER A CA 1
ATOM 5634 C C . SER A 1 758 ? -2.670 -22.077 -31.756 1.00 78.25 758 SER A C 1
ATOM 5636 O O . SER A 1 758 ? -2.861 -22.084 -30.532 1.00 78.25 758 SER A O 1
ATOM 5638 N N . PRO A 1 759 ? -3.442 -22.828 -32.567 1.00 82.81 759 PRO A N 1
ATOM 5639 C CA . PRO A 1 759 ? -4.363 -23.846 -32.070 1.00 82.81 759 PRO A CA 1
ATOM 5640 C C . PRO A 1 759 ? -3.708 -24.871 -31.132 1.00 82.81 759 PRO A C 1
ATOM 5642 O O . PRO A 1 759 ? -4.311 -25.213 -30.115 1.00 82.81 759 PRO A O 1
ATOM 5645 N N . ALA A 1 760 ? -2.488 -25.330 -31.429 1.00 83.19 760 ALA A N 1
ATOM 5646 C CA . ALA A 1 760 ? -1.778 -26.297 -30.593 1.00 83.19 760 ALA A CA 1
ATOM 5647 C C . ALA A 1 760 ? -1.425 -25.726 -29.220 1.00 83.19 760 ALA A C 1
ATOM 5649 O O . ALA A 1 760 ? -1.668 -26.391 -28.212 1.00 83.19 760 ALA A O 1
ATOM 5650 N N . VAL A 1 761 ? -0.914 -24.492 -29.161 1.00 79.38 761 VAL A N 1
ATOM 5651 C CA . VAL A 1 761 ? -0.577 -23.827 -27.892 1.00 79.38 761 VAL A CA 1
ATOM 5652 C C . VAL A 1 761 ? -1.808 -23.736 -26.993 1.00 79.38 761 VAL A C 1
ATOM 5654 O O . VAL A 1 761 ? -1.755 -24.180 -25.848 1.00 79.38 761 VAL A O 1
ATOM 5657 N N . ARG A 1 762 ? -2.945 -23.260 -27.518 1.00 78.50 762 ARG A N 1
ATOM 5658 C CA . ARG A 1 762 ? -4.202 -23.186 -26.749 1.00 78.50 762 ARG A CA 1
ATOM 5659 C C . ARG A 1 762 ? -4.651 -24.555 -26.235 1.00 78.50 762 ARG A C 1
ATOM 5661 O O . ARG A 1 762 ? -4.917 -24.701 -25.046 1.00 78.50 762 ARG A O 1
ATOM 5668 N N . TYR A 1 763 ? -4.665 -25.562 -27.110 1.00 84.62 763 TYR A N 1
ATOM 5669 C CA . TYR A 1 763 ? -5.085 -26.920 -26.759 1.00 84.62 763 TYR A CA 1
ATOM 5670 C C . TYR A 1 763 ? -4.271 -27.511 -25.597 1.00 84.62 763 TYR A C 1
ATOM 5672 O O . TYR A 1 763 ? -4.833 -28.026 -24.628 1.00 84.62 763 TYR A O 1
ATOM 5680 N N . TYR A 1 764 ? -2.940 -27.431 -25.672 1.00 82.44 764 TYR A N 1
ATOM 5681 C CA . TYR A 1 764 ? -2.073 -28.019 -24.649 1.00 82.44 764 TYR A CA 1
ATOM 5682 C C . TYR A 1 764 ? -2.006 -27.182 -23.360 1.00 82.44 764 TYR A C 1
ATOM 5684 O O . TYR A 1 764 ? -1.806 -27.758 -22.289 1.00 82.44 764 TYR A O 1
ATOM 5692 N N . VAL A 1 765 ? -2.236 -25.864 -23.419 1.00 74.12 765 VAL A N 1
ATOM 5693 C CA . VAL A 1 765 ? -2.413 -25.013 -22.226 1.00 74.12 765 VAL A CA 1
ATOM 5694 C C . VAL A 1 765 ? -3.689 -25.379 -21.469 1.00 74.12 765 VAL A C 1
ATOM 5696 O O . VAL A 1 765 ? -3.654 -25.514 -20.245 1.00 74.12 765 VAL A O 1
ATOM 5699 N N . ASP A 1 766 ? -4.802 -25.592 -22.172 1.00 79.00 766 ASP A N 1
ATOM 5700 C CA . ASP A 1 766 ? -6.060 -26.013 -21.547 1.00 79.00 766 ASP A CA 1
ATOM 5701 C C . ASP A 1 766 ? -5.916 -27.380 -20.871 1.00 79.00 766 ASP A C 1
ATOM 5703 O O . ASP A 1 766 ? -6.336 -27.560 -19.723 1.00 79.00 766 ASP A O 1
ATOM 5707 N N . LEU A 1 767 ? -5.232 -28.316 -21.536 1.00 80.31 767 LEU A N 1
ATOM 5708 C CA . LEU A 1 767 ? -4.908 -29.620 -20.963 1.00 80.31 767 LEU A CA 1
ATOM 5709 C C . LEU A 1 767 ? -4.020 -29.495 -19.715 1.00 80.31 767 LEU A C 1
ATOM 5711 O O . LEU A 1 767 ? -4.299 -30.118 -18.689 1.00 80.31 767 LEU A O 1
ATOM 5715 N N . TYR A 1 768 ? -2.981 -28.655 -19.765 1.00 76.75 768 TYR A N 1
ATOM 5716 C CA . TYR A 1 768 ? -2.142 -28.379 -18.600 1.00 76.75 768 TYR A CA 1
ATOM 5717 C C . TYR A 1 768 ? -2.964 -27.798 -17.448 1.00 76.75 768 TYR A C 1
ATOM 5719 O O . TYR A 1 768 ? -2.833 -28.264 -16.321 1.00 76.75 768 TYR A O 1
ATOM 5727 N N . ASN A 1 769 ? -3.841 -26.826 -17.704 1.00 72.00 769 ASN A N 1
ATOM 5728 C CA . ASN A 1 769 ? -4.685 -26.215 -16.677 1.00 72.00 769 ASN A CA 1
ATOM 5729 C C . ASN A 1 769 ? -5.656 -27.219 -16.040 1.00 72.00 769 ASN A C 1
ATOM 5731 O O . ASN A 1 769 ? -5.865 -27.176 -14.824 1.00 72.00 769 ASN A O 1
ATOM 5735 N N . GLN A 1 770 ? -6.201 -28.143 -16.834 1.00 80.06 770 GLN A N 1
ATOM 5736 C CA . GLN A 1 770 ? -7.044 -29.236 -16.356 1.00 80.06 770 GLN A CA 1
ATOM 5737 C C . GLN A 1 770 ? -6.276 -30.178 -15.413 1.00 80.06 770 GLN A C 1
ATOM 5739 O O . GLN A 1 770 ? -6.785 -30.538 -14.348 1.00 80.06 770 GLN A O 1
ATOM 5744 N N . ASP A 1 771 ? -5.041 -30.530 -15.770 1.00 80.44 771 ASP A N 1
ATOM 5745 C CA . ASP A 1 771 ? -4.232 -31.508 -15.038 1.00 80.44 771 ASP A CA 1
ATOM 5746 C C . ASP A 1 771 ? -3.303 -30.889 -13.979 1.00 80.44 771 ASP A C 1
ATOM 5748 O O . ASP A 1 771 ? -2.720 -31.607 -13.162 1.00 80.44 771 ASP A O 1
ATOM 5752 N N . ASN A 1 772 ? -3.193 -29.557 -13.917 1.00 72.25 772 ASN A N 1
ATOM 5753 C CA . ASN A 1 772 ? -2.288 -28.832 -13.016 1.00 72.25 772 ASN A CA 1
ATOM 5754 C C . ASN A 1 772 ? -2.492 -29.252 -11.551 1.00 72.25 772 ASN A C 1
ATOM 5756 O O . ASN A 1 772 ? -1.531 -29.472 -10.816 1.00 72.25 772 ASN A O 1
ATOM 5760 N N . GLY A 1 773 ? -3.747 -29.468 -11.136 1.00 75.75 773 GLY A N 1
ATOM 5761 C CA . GLY A 1 773 ? -4.089 -29.943 -9.790 1.00 75.75 773 GLY A CA 1
ATOM 5762 C C . GLY A 1 773 ? -3.505 -31.318 -9.426 1.00 75.75 773 GLY A C 1
ATOM 5763 O O . GLY A 1 773 ? -3.342 -31.610 -8.242 1.00 75.75 773 GLY A O 1
ATOM 5764 N N . LEU A 1 774 ? -3.154 -32.140 -10.420 1.00 81.81 774 LEU A N 1
ATOM 5765 C CA . LEU A 1 774 ? -2.495 -33.441 -10.260 1.00 81.81 774 LEU A CA 1
ATOM 5766 C C . LEU A 1 774 ? -0.966 -33.325 -10.349 1.00 81.81 774 LEU A C 1
ATOM 5768 O O . LEU A 1 774 ? -0.255 -33.997 -9.598 1.00 81.81 774 LEU A O 1
ATOM 5772 N N . ILE A 1 775 ? -0.473 -32.438 -11.219 1.00 75.88 775 ILE A N 1
ATOM 5773 C CA . ILE A 1 775 ? 0.955 -32.196 -11.460 1.00 75.88 775 ILE A CA 1
ATOM 5774 C C . ILE A 1 775 ? 1.622 -31.554 -10.235 1.00 75.88 775 ILE A C 1
ATOM 5776 O O . ILE A 1 775 ? 2.711 -31.967 -9.835 1.00 75.88 775 ILE A O 1
ATOM 5780 N N . GLN A 1 776 ? 0.983 -30.578 -9.579 1.00 70.00 776 GLN A N 1
ATOM 5781 C CA . GLN A 1 776 ? 1.657 -29.858 -8.488 1.00 70.00 776 GLN A CA 1
ATOM 5782 C C . GLN A 1 776 ? 1.968 -30.706 -7.259 1.00 70.00 776 GLN A C 1
ATOM 5784 O O . GLN A 1 776 ? 3.096 -30.625 -6.763 1.00 70.00 776 GLN A O 1
ATOM 5789 N N . PRO A 1 777 ? 1.021 -31.506 -6.734 1.00 75.56 777 PRO A N 1
ATOM 5790 C CA . PRO A 1 777 ? 1.318 -32.378 -5.609 1.00 75.56 777 PRO A CA 1
ATOM 5791 C C . PRO A 1 777 ? 2.380 -33.419 -5.980 1.00 75.56 777 PRO A C 1
ATOM 5793 O O . PRO A 1 777 ? 3.254 -33.711 -5.171 1.00 75.56 777 PRO A O 1
ATOM 5796 N N . LEU A 1 778 ? 2.365 -33.910 -7.226 1.00 82.19 778 LEU A N 1
ATOM 5797 C CA . LEU A 1 778 ? 3.360 -34.851 -7.739 1.00 82.19 778 LEU A CA 1
ATOM 5798 C C . LEU A 1 778 ? 4.776 -34.246 -7.723 1.00 82.19 778 LEU A C 1
ATOM 5800 O O . LEU A 1 778 ? 5.704 -34.858 -7.203 1.00 82.19 778 LEU A O 1
ATOM 5804 N N . MET A 1 779 ? 4.940 -33.011 -8.205 1.00 73.75 779 MET A N 1
ATOM 5805 C CA . MET A 1 779 ? 6.222 -32.289 -8.179 1.00 73.75 779 MET A CA 1
ATOM 5806 C C . MET A 1 779 ? 6.708 -31.954 -6.760 1.00 73.75 779 MET A C 1
ATOM 5808 O O . MET A 1 779 ? 7.913 -31.889 -6.506 1.00 73.75 779 MET A O 1
ATOM 5812 N N . ALA A 1 780 ? 5.787 -31.728 -5.819 1.00 73.94 780 ALA A N 1
ATOM 5813 C CA . ALA A 1 780 ? 6.127 -31.497 -4.416 1.00 73.94 780 ALA A CA 1
ATOM 5814 C C . ALA A 1 780 ? 6.593 -32.785 -3.710 1.00 73.94 780 ALA A C 1
ATOM 5816 O O . ALA A 1 780 ? 7.481 -32.735 -2.861 1.00 73.94 780 ALA A O 1
ATOM 5817 N N . GLU A 1 781 ? 6.008 -33.930 -4.068 1.00 80.50 781 GLU A N 1
ATOM 5818 C CA . GLU A 1 781 ? 6.304 -35.243 -3.481 1.00 80.50 781 GLU A CA 1
ATOM 5819 C C . GLU A 1 781 ? 7.540 -35.920 -4.102 1.00 80.50 781 GLU A C 1
ATOM 5821 O O . GLU A 1 781 ? 8.176 -36.746 -3.448 1.00 80.50 781 GLU A O 1
ATOM 5826 N N . HIS A 1 782 ? 7.929 -35.538 -5.325 1.00 81.62 782 HIS A N 1
ATOM 5827 C CA . HIS A 1 782 ? 9.045 -36.139 -6.062 1.00 81.62 782 HIS A CA 1
ATOM 5828 C C . HIS A 1 782 ? 10.090 -35.093 -6.502 1.00 81.62 782 HIS A C 1
ATOM 5830 O O . HIS A 1 782 ? 10.150 -34.729 -7.676 1.00 81.62 782 HIS A O 1
ATOM 5836 N N . PRO A 1 783 ? 10.984 -34.640 -5.600 1.00 73.19 783 PRO A N 1
ATOM 5837 C CA . PRO A 1 783 ? 11.986 -33.613 -5.905 1.00 73.19 783 PRO A CA 1
ATOM 5838 C C . PRO A 1 783 ? 12.937 -33.944 -7.065 1.00 73.19 783 PRO A C 1
ATOM 5840 O O . PRO A 1 783 ? 13.453 -33.030 -7.697 1.00 73.19 783 PRO A O 1
ATOM 5843 N N . ALA A 1 784 ? 13.153 -35.226 -7.374 1.00 78.81 784 ALA A N 1
ATOM 5844 C CA . ALA A 1 784 ? 13.948 -35.640 -8.533 1.00 78.81 784 ALA A CA 1
ATOM 5845 C C . ALA A 1 784 ? 13.311 -35.201 -9.865 1.00 78.81 784 ALA A C 1
ATOM 5847 O O . ALA A 1 784 ? 14.023 -34.748 -10.758 1.00 78.81 784 ALA A O 1
ATOM 5848 N N . LEU A 1 785 ? 11.972 -35.227 -9.961 1.00 81.69 785 LEU A N 1
ATOM 5849 C CA . LEU A 1 785 ? 11.256 -34.741 -11.143 1.00 81.69 785 LEU A CA 1
ATOM 5850 C C . LEU A 1 785 ? 11.500 -33.246 -11.370 1.00 81.69 785 LEU A C 1
ATOM 5852 O O . LEU A 1 785 ? 11.579 -32.806 -12.511 1.00 81.69 785 LEU A O 1
ATOM 5856 N N . ASN A 1 786 ? 11.688 -32.463 -10.306 1.00 73.44 786 ASN A N 1
ATOM 5857 C CA . ASN A 1 786 ? 11.953 -31.030 -10.429 1.00 73.44 786 ASN A CA 1
ATOM 5858 C C . ASN A 1 786 ? 13.275 -30.746 -11.170 1.00 73.44 786 ASN A C 1
ATOM 5860 O O . ASN A 1 786 ? 13.336 -29.841 -12.003 1.00 73.44 786 ASN A O 1
ATOM 5864 N N . GLY A 1 787 ? 14.314 -31.548 -10.919 1.00 71.31 787 GLY A N 1
ATOM 5865 C CA . GLY A 1 787 ? 15.572 -31.467 -11.668 1.00 71.31 787 GLY A CA 1
ATOM 5866 C C . GLY A 1 787 ? 15.397 -31.828 -13.146 1.00 71.31 787 GLY A C 1
ATOM 5867 O O . GLY A 1 787 ? 15.958 -31.171 -14.017 1.00 71.31 787 GLY A O 1
ATOM 5868 N N . GLU A 1 788 ? 14.562 -32.821 -13.449 1.00 81.00 788 GLU A N 1
ATOM 5869 C CA . GLU A 1 788 ? 14.288 -33.239 -14.828 1.00 81.00 788 GLU A CA 1
ATOM 5870 C C . GLU A 1 788 ? 13.476 -32.210 -15.616 1.00 81.00 788 GLU A C 1
ATOM 5872 O O . GLU A 1 788 ? 13.849 -31.884 -16.741 1.00 81.00 788 GLU A O 1
ATOM 5877 N N . PHE A 1 789 ? 12.428 -31.631 -15.021 1.00 79.81 789 PHE A N 1
ATOM 5878 C CA . PHE A 1 789 ? 11.683 -30.523 -15.628 1.00 79.81 789 PHE A CA 1
ATOM 5879 C C . PHE A 1 789 ? 12.601 -29.340 -15.954 1.00 79.81 789 PHE A C 1
ATOM 5881 O O . PHE A 1 789 ? 12.509 -28.760 -17.035 1.00 79.81 789 PHE A O 1
ATOM 5888 N N . ALA A 1 790 ? 13.508 -28.998 -15.036 1.00 71.69 790 ALA A N 1
ATOM 5889 C CA . ALA A 1 790 ? 14.498 -27.950 -15.248 1.00 71.69 790 ALA A CA 1
ATOM 5890 C C . ALA A 1 790 ? 15.435 -28.252 -16.425 1.00 71.69 790 ALA A C 1
ATOM 5892 O O . ALA A 1 790 ? 15.635 -27.384 -17.274 1.00 71.69 790 ALA A O 1
ATOM 5893 N N . MET A 1 791 ? 15.968 -29.475 -16.501 1.00 77.06 791 MET A N 1
ATOM 5894 C CA . MET A 1 791 ? 16.841 -29.886 -17.604 1.00 77.06 791 MET A CA 1
ATOM 5895 C C . MET A 1 791 ? 16.109 -29.865 -18.946 1.00 77.06 791 MET A C 1
ATOM 5897 O O . MET A 1 791 ? 16.642 -29.327 -19.910 1.00 77.06 791 MET A O 1
ATOM 5901 N N . VAL A 1 792 ? 14.881 -30.390 -19.017 1.00 85.38 792 VAL A N 1
ATOM 5902 C CA . VAL A 1 792 ? 14.098 -30.376 -20.262 1.00 85.38 792 VAL A CA 1
ATOM 5903 C C . VAL A 1 792 ? 13.815 -28.948 -20.717 1.00 85.38 792 VAL A C 1
ATOM 5905 O O . VAL A 1 792 ? 14.018 -28.643 -21.889 1.00 85.38 792 VAL A O 1
ATOM 5908 N N . LEU A 1 793 ? 13.410 -28.055 -19.808 1.00 76.62 793 LEU A N 1
ATOM 5909 C CA . LEU A 1 793 ? 13.195 -26.648 -20.151 1.00 76.62 793 LEU A CA 1
ATOM 5910 C C . LEU A 1 793 ? 14.470 -25.998 -20.688 1.00 76.62 793 LEU A C 1
ATOM 5912 O O . LEU A 1 793 ? 14.411 -25.340 -21.718 1.00 76.62 793 LEU A O 1
ATOM 5916 N N . GLN A 1 794 ? 15.624 -26.240 -20.061 1.00 74.25 794 GLN A N 1
ATOM 5917 C CA . GLN A 1 794 ? 16.912 -25.741 -20.553 1.00 74.25 794 GLN A CA 1
ATOM 5918 C C . GLN A 1 794 ? 17.265 -26.272 -21.939 1.00 74.25 794 GLN A C 1
ATOM 5920 O O . GLN A 1 794 ? 17.716 -25.507 -22.790 1.00 74.25 794 GLN A O 1
ATOM 5925 N N . THR A 1 795 ? 17.045 -27.567 -22.168 1.00 83.94 795 THR A N 1
ATOM 5926 C CA . THR A 1 795 ? 17.263 -28.210 -23.463 1.00 83.94 795 THR A CA 1
ATOM 5927 C C . THR A 1 795 ? 16.363 -27.607 -24.546 1.00 83.94 795 THR A C 1
ATOM 5929 O O . THR A 1 795 ? 16.813 -27.425 -25.672 1.00 83.94 795 THR A O 1
ATOM 5932 N N . LEU A 1 796 ? 15.116 -27.255 -24.219 1.00 85.06 796 LEU A N 1
ATOM 5933 C CA . LEU A 1 796 ? 14.160 -26.685 -25.173 1.00 85.06 796 LEU A CA 1
ATOM 5934 C C . LEU A 1 796 ? 14.280 -25.164 -25.349 1.00 85.06 796 LEU A C 1
ATOM 5936 O O . LEU A 1 796 ? 13.763 -24.643 -26.334 1.00 85.06 796 LEU A O 1
ATOM 5940 N N . THR A 1 797 ? 14.958 -24.445 -24.448 1.00 79.31 797 THR A N 1
ATOM 5941 C CA . THR A 1 797 ? 15.041 -22.973 -24.469 1.00 79.31 797 THR A CA 1
ATOM 5942 C C . THR A 1 797 ? 15.404 -22.390 -25.841 1.00 79.31 797 THR A C 1
ATOM 5944 O O . THR A 1 797 ? 14.689 -21.492 -26.278 1.00 79.31 797 THR A O 1
ATOM 5947 N N . PRO A 1 798 ? 16.444 -22.857 -26.566 1.00 81.12 798 PRO A N 1
ATOM 5948 C CA . PRO A 1 798 ? 16.776 -22.284 -27.873 1.00 81.12 798 PRO A CA 1
ATOM 5949 C C . PRO A 1 798 ? 15.631 -22.410 -28.884 1.00 81.12 798 PRO A C 1
ATOM 5951 O O . PRO A 1 798 ? 15.352 -21.462 -29.606 1.00 81.12 798 PRO A O 1
ATOM 5954 N N . LEU A 1 799 ? 14.929 -23.549 -28.876 1.00 84.19 799 LEU A N 1
ATOM 5955 C CA . LEU A 1 799 ? 13.789 -23.816 -29.751 1.00 84.19 799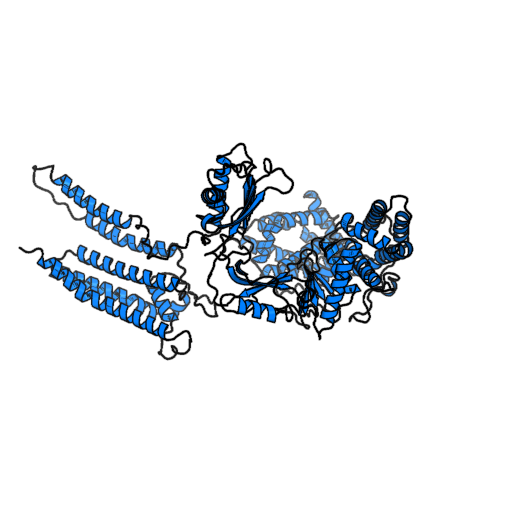 LEU A CA 1
ATOM 5956 C C . LEU A 1 799 ? 12.574 -22.949 -29.391 1.00 84.19 799 LEU A C 1
ATOM 5958 O O . LEU A 1 799 ? 11.921 -22.421 -30.281 1.00 84.19 799 LEU A O 1
ATOM 5962 N N . LEU A 1 800 ? 12.286 -22.781 -28.095 1.00 78.56 800 LEU A N 1
ATOM 5963 C CA . LEU A 1 800 ? 11.179 -21.945 -27.614 1.00 78.56 800 LEU A CA 1
ATOM 5964 C C . LEU A 1 800 ? 11.394 -20.465 -27.940 1.00 78.56 800 LEU A C 1
ATOM 5966 O O . LEU A 1 800 ? 10.444 -19.768 -28.275 1.00 78.56 800 LEU A O 1
ATOM 5970 N N . LEU A 1 801 ? 12.636 -19.986 -27.841 1.00 74.38 801 LEU A N 1
ATOM 5971 C CA . LEU A 1 801 ? 12.989 -18.611 -28.189 1.00 74.38 801 LEU A CA 1
ATOM 5972 C C . LEU A 1 801 ? 12.886 -18.351 -29.697 1.00 74.38 801 LEU A C 1
ATOM 5974 O O . LEU A 1 801 ? 12.441 -17.274 -30.086 1.00 74.38 801 LEU A O 1
ATOM 5978 N N . ASP A 1 802 ? 13.287 -19.324 -30.519 1.00 81.00 802 ASP A N 1
ATOM 5979 C CA . ASP A 1 802 ? 13.205 -19.241 -31.981 1.00 81.00 802 ASP A CA 1
ATOM 5980 C C . ASP A 1 802 ? 11.748 -19.306 -32.469 1.00 81.00 802 ASP A C 1
ATOM 5982 O O . ASP A 1 802 ? 11.309 -18.417 -33.188 1.00 81.00 802 ASP A O 1
ATOM 5986 N N . ALA A 1 803 ? 10.949 -20.258 -31.964 1.00 77.31 803 ALA A N 1
ATOM 5987 C CA . ALA A 1 803 ? 9.513 -20.376 -32.275 1.00 77.31 803 ALA A CA 1
ATOM 5988 C C . ALA A 1 803 ? 8.700 -19.127 -31.885 1.00 77.31 803 ALA A C 1
ATOM 5990 O O . ALA A 1 803 ? 7.631 -18.857 -32.429 1.00 77.31 803 ALA A O 1
ATOM 5991 N N . ALA A 1 804 ? 9.195 -18.381 -30.901 1.00 69.06 804 ALA A N 1
ATOM 5992 C CA . ALA A 1 804 ? 8.603 -17.149 -30.412 1.00 69.06 804 ALA A CA 1
ATOM 5993 C C . ALA A 1 804 ? 9.084 -15.895 -31.167 1.00 69.06 804 ALA A C 1
ATOM 5995 O O . ALA A 1 804 ? 8.693 -14.787 -30.807 1.00 69.06 804 ALA A O 1
ATOM 5996 N N . ASN A 1 805 ? 9.941 -16.047 -32.185 1.00 69.81 805 ASN A N 1
ATOM 5997 C CA . ASN A 1 805 ? 10.570 -14.946 -32.918 1.00 69.81 805 ASN A CA 1
ATOM 5998 C C . ASN A 1 805 ? 11.255 -13.918 -31.995 1.00 69.81 805 ASN A C 1
ATOM 6000 O O . ASN A 1 805 ? 11.182 -12.709 -32.216 1.00 69.81 805 ASN A O 1
ATOM 6004 N N . VAL A 1 806 ? 11.906 -14.382 -30.922 1.00 61.84 806 VAL A N 1
ATOM 6005 C CA . VAL A 1 806 ? 12.595 -13.490 -29.981 1.00 61.84 806 VAL A CA 1
ATOM 6006 C C . VAL A 1 806 ? 13.855 -12.926 -30.632 1.00 61.84 806 VAL A C 1
ATOM 6008 O O . VAL A 1 806 ? 14.734 -13.682 -31.043 1.00 61.84 806 VAL A O 1
ATOM 6011 N N . ASP A 1 807 ? 13.996 -11.599 -30.638 1.00 54.91 807 ASP A N 1
ATOM 6012 C CA . ASP A 1 807 ? 15.173 -10.922 -31.189 1.00 54.91 807 ASP A CA 1
ATOM 6013 C C . ASP A 1 807 ? 16.491 -11.498 -30.638 1.00 54.91 807 ASP A C 1
ATOM 6015 O O . ASP A 1 807 ? 16.717 -11.585 -29.424 1.00 54.91 807 ASP A O 1
ATOM 6019 N N . GLY A 1 808 ? 17.377 -11.900 -31.556 1.00 63.12 808 GLY A N 1
ATOM 6020 C CA . GLY A 1 808 ? 18.680 -12.494 -31.243 1.00 63.12 808 GLY A CA 1
ATOM 6021 C C . GLY A 1 808 ? 18.651 -13.978 -30.854 1.00 63.12 808 GLY A C 1
ATOM 6022 O O . GLY A 1 808 ? 19.694 -14.509 -30.465 1.00 63.12 808 GLY A O 1
ATOM 6023 N N . ALA A 1 809 ? 17.503 -14.658 -30.943 1.00 65.50 809 ALA A N 1
ATOM 6024 C CA . ALA A 1 809 ? 17.439 -16.109 -30.800 1.00 65.50 809 ALA A CA 1
ATOM 6025 C C . ALA A 1 809 ? 18.178 -16.811 -31.961 1.00 65.50 809 ALA A C 1
ATOM 6027 O O . ALA A 1 809 ? 18.088 -16.371 -33.109 1.00 65.50 809 ALA A O 1
ATOM 6028 N N . PRO A 1 810 ? 18.945 -17.884 -31.690 1.00 73.88 810 PRO A N 1
ATOM 6029 C CA . PRO A 1 810 ? 19.536 -18.681 -32.752 1.00 73.88 810 PRO A CA 1
ATOM 6030 C C . PRO A 1 810 ? 18.446 -19.492 -33.456 1.00 73.88 810 PRO A C 1
ATOM 6032 O O . PRO A 1 810 ? 17.649 -20.144 -32.787 1.00 73.88 810 PRO A O 1
ATOM 6035 N N . GLN A 1 811 ? 18.489 -19.520 -34.788 1.00 83.25 811 GLN A N 1
ATOM 6036 C CA . GLN A 1 811 ? 17.670 -20.432 -35.585 1.00 83.25 811 GLN A CA 1
ATOM 6037 C C . GLN A 1 811 ? 17.904 -21.870 -35.118 1.00 83.25 811 GLN A C 1
ATOM 6039 O O . GLN A 1 811 ? 19.038 -22.364 -35.118 1.00 83.25 811 GLN A O 1
ATOM 6044 N N . ALA A 1 812 ? 16.834 -22.522 -34.686 1.00 86.94 812 ALA A N 1
ATOM 6045 C CA . ALA A 1 812 ? 16.862 -23.800 -34.011 1.00 86.94 812 ALA A CA 1
ATOM 6046 C C . ALA A 1 812 ? 16.062 -24.838 -34.800 1.00 86.94 812 ALA A C 1
ATOM 6048 O O . ALA A 1 812 ? 15.027 -24.570 -35.407 1.00 86.94 812 ALA A O 1
ATOM 6049 N N . THR A 1 813 ? 16.555 -26.071 -34.767 1.00 93.44 813 THR A N 1
ATOM 6050 C CA . THR A 1 813 ? 15.850 -27.230 -35.316 1.00 93.44 813 THR A CA 1
ATOM 6051 C C . THR A 1 813 ? 15.500 -28.185 -34.191 1.00 93.44 813 THR A C 1
ATOM 6053 O O . THR A 1 813 ? 16.207 -28.282 -33.180 1.00 93.44 813 THR A O 1
ATOM 6056 N N . VAL A 1 814 ? 14.394 -28.905 -34.345 1.00 92.50 814 VAL A N 1
ATOM 6057 C CA . VAL A 1 814 ? 14.007 -29.925 -33.375 1.00 92.50 814 VAL A CA 1
ATOM 6058 C C . VAL A 1 814 ? 14.951 -31.115 -33.512 1.00 92.50 814 VAL A C 1
ATOM 6060 O O . VAL A 1 814 ? 14.897 -31.863 -34.485 1.00 92.50 814 VAL A O 1
ATOM 6063 N N . THR A 1 815 ? 15.831 -31.310 -32.534 1.00 93.06 815 THR A N 1
ATOM 6064 C CA . THR A 1 815 ? 16.792 -32.416 -32.549 1.00 93.06 815 THR A CA 1
ATOM 6065 C C . THR A 1 815 ? 16.200 -33.687 -31.935 1.00 93.06 815 THR A C 1
ATOM 6067 O O . THR A 1 815 ? 15.239 -33.653 -31.163 1.00 93.06 815 THR A O 1
ATOM 6070 N N . ALA A 1 816 ? 16.823 -34.834 -32.220 1.00 89.38 816 ALA A N 1
ATOM 6071 C CA . ALA A 1 816 ? 16.492 -36.089 -31.544 1.00 89.38 816 ALA A CA 1
ATOM 6072 C C . ALA A 1 816 ? 16.718 -36.011 -30.020 1.00 89.38 816 ALA A C 1
ATOM 6074 O O . ALA A 1 816 ? 16.020 -36.679 -29.259 1.00 89.38 816 ALA A O 1
ATOM 6075 N N . GLU A 1 817 ? 17.661 -35.177 -29.568 1.00 89.06 817 GLU A N 1
ATOM 6076 C CA . GLU A 1 817 ? 17.910 -34.937 -28.146 1.00 89.06 817 GLU A CA 1
ATOM 6077 C C . GLU A 1 817 ? 16.737 -34.210 -27.482 1.00 89.06 817 GLU A C 1
ATOM 6079 O O . GLU A 1 817 ? 16.329 -34.611 -26.392 1.00 89.06 817 GLU A O 1
ATOM 6084 N N . HIS A 1 818 ? 16.143 -33.217 -28.155 1.00 92.12 818 HIS A N 1
ATOM 6085 C CA . HIS A 1 818 ? 14.944 -32.530 -27.667 1.00 92.12 818 HIS A CA 1
ATOM 6086 C C . HIS A 1 818 ? 13.792 -33.521 -27.468 1.00 92.12 818 HIS A C 1
ATOM 6088 O O . HIS A 1 818 ? 13.220 -33.594 -26.383 1.00 92.12 818 HIS A O 1
ATOM 6094 N N . ILE A 1 819 ? 13.501 -34.341 -28.485 1.00 90.94 819 ILE A N 1
ATOM 6095 C CA . ILE A 1 819 ? 12.427 -35.346 -28.425 1.00 90.94 819 ILE A CA 1
ATOM 6096 C C . ILE A 1 819 ? 12.683 -36.339 -27.287 1.00 90.94 819 ILE A C 1
ATOM 6098 O O . ILE A 1 819 ? 11.797 -36.586 -26.468 1.00 90.94 819 ILE A O 1
ATOM 6102 N N . ALA A 1 820 ? 13.910 -36.859 -27.190 1.00 89.69 820 ALA A N 1
ATOM 6103 C CA . ALA A 1 820 ? 14.283 -37.819 -26.160 1.00 89.69 820 ALA A CA 1
ATOM 6104 C C . ALA A 1 820 ? 14.231 -37.225 -24.742 1.00 89.69 820 ALA A C 1
ATOM 6106 O O . ALA A 1 820 ? 13.926 -37.943 -23.790 1.00 89.69 820 ALA A O 1
ATOM 6107 N N . ALA A 1 821 ? 14.545 -35.938 -24.575 1.00 88.00 821 ALA A N 1
ATOM 6108 C CA . ALA A 1 821 ? 14.467 -35.256 -23.288 1.00 88.00 821 ALA A CA 1
ATOM 6109 C C . ALA A 1 821 ? 13.019 -35.171 -22.789 1.00 88.00 821 ALA A C 1
ATOM 6111 O O . ALA A 1 821 ? 12.755 -35.506 -21.633 1.00 88.00 821 ALA A O 1
ATOM 6112 N N . VAL A 1 822 ? 12.082 -34.808 -23.669 1.00 89.19 822 VAL A N 1
ATOM 6113 C CA . VAL A 1 822 ? 10.662 -34.748 -23.305 1.00 89.19 822 VAL A CA 1
ATOM 6114 C C . VAL A 1 822 ? 10.080 -36.144 -23.076 1.00 89.19 822 VAL A C 1
ATOM 6116 O O . VAL A 1 822 ? 9.349 -36.338 -22.108 1.00 89.19 822 VAL A O 1
ATOM 6119 N N . ASP A 1 823 ? 10.456 -37.132 -23.896 1.00 89.19 823 ASP A N 1
ATOM 6120 C CA . ASP A 1 823 ? 10.051 -38.533 -23.707 1.00 89.19 823 ASP A CA 1
ATOM 6121 C C . ASP A 1 823 ? 10.423 -39.053 -22.312 1.00 89.19 823 ASP A C 1
ATOM 6123 O O . ASP A 1 823 ? 9.568 -39.556 -21.581 1.00 89.19 823 ASP A O 1
ATOM 6127 N N . ARG A 1 824 ? 11.685 -38.858 -21.903 1.00 90.19 824 ARG A N 1
ATOM 6128 C CA . ARG A 1 824 ? 12.162 -39.282 -20.578 1.00 90.19 824 ARG A CA 1
ATOM 6129 C C . ARG A 1 824 ? 11.377 -38.631 -19.444 1.00 90.19 824 ARG A C 1
ATOM 6131 O O . ARG A 1 824 ? 10.993 -39.320 -18.503 1.00 90.19 824 ARG A O 1
ATOM 6138 N N . LEU A 1 825 ? 11.125 -37.325 -19.538 1.00 89.69 825 LEU A N 1
ATOM 6139 C CA . LEU A 1 825 ? 10.362 -36.602 -18.523 1.00 89.69 825 LEU A CA 1
ATOM 6140 C C . LEU A 1 825 ? 8.940 -37.155 -18.395 1.00 89.69 825 LEU A C 1
ATOM 6142 O O . LEU A 1 825 ? 8.480 -37.405 -17.284 1.00 89.69 825 LEU A O 1
ATOM 6146 N N . MET A 1 826 ? 8.251 -37.381 -19.515 1.00 89.44 826 MET A N 1
ATOM 6147 C CA . MET A 1 826 ? 6.876 -37.888 -19.494 1.00 89.44 826 MET A CA 1
ATOM 6148 C C . MET A 1 826 ? 6.796 -39.307 -18.930 1.00 89.44 826 MET A C 1
ATOM 6150 O O . MET A 1 826 ? 5.908 -39.592 -18.126 1.00 89.44 826 MET A O 1
ATOM 6154 N N . ASP A 1 827 ? 7.744 -40.180 -19.277 1.00 89.88 827 ASP A N 1
ATOM 6155 C CA . ASP A 1 827 ? 7.817 -41.525 -18.704 1.00 89.88 827 ASP A CA 1
ATOM 6156 C C . ASP A 1 827 ? 8.071 -41.487 -17.188 1.00 89.88 827 ASP A C 1
ATOM 6158 O O . ASP A 1 827 ? 7.421 -42.210 -16.429 1.00 89.88 827 ASP A O 1
ATOM 6162 N N . ASN A 1 828 ? 8.943 -40.597 -16.715 1.00 90.12 828 ASN A N 1
ATOM 6163 C CA . ASN A 1 828 ? 9.219 -40.456 -15.286 1.00 90.12 828 ASN A CA 1
ATOM 6164 C C . ASN A 1 828 ? 8.038 -39.843 -14.515 1.00 90.12 828 ASN A C 1
ATOM 6166 O O . ASN A 1 828 ? 7.757 -40.262 -13.390 1.00 90.12 828 ASN A O 1
ATOM 6170 N N . VAL A 1 829 ? 7.289 -38.919 -15.127 1.00 89.88 829 VAL A N 1
ATOM 6171 C CA . VAL A 1 829 ? 6.023 -38.404 -14.579 1.00 89.88 829 VAL A CA 1
ATOM 6172 C C . VAL A 1 829 ? 4.981 -39.520 -14.465 1.00 89.88 829 VAL A C 1
ATOM 6174 O O . VAL A 1 829 ? 4.328 -39.627 -13.427 1.00 89.88 829 VAL A O 1
ATOM 6177 N N . ILE A 1 830 ? 4.861 -40.388 -15.477 1.00 89.94 830 ILE A N 1
ATOM 6178 C CA . ILE A 1 830 ? 3.978 -41.565 -15.438 1.00 89.94 830 ILE A CA 1
ATOM 6179 C C . ILE A 1 830 ? 4.360 -42.489 -14.277 1.00 89.94 830 ILE A C 1
ATOM 6181 O O . ILE A 1 830 ? 3.502 -42.869 -13.480 1.00 89.94 830 ILE A O 1
ATOM 6185 N N . VAL A 1 831 ? 5.644 -42.839 -14.155 1.00 90.75 831 VAL A N 1
ATOM 6186 C CA . VAL A 1 831 ? 6.126 -43.726 -13.086 1.00 90.75 831 VAL A CA 1
ATOM 6187 C C . VAL A 1 831 ? 5.849 -43.123 -11.706 1.00 90.75 831 VAL A C 1
ATOM 6189 O O . VAL A 1 831 ? 5.386 -43.827 -10.807 1.00 90.75 831 VAL A O 1
ATOM 6192 N N . ALA A 1 832 ? 6.088 -41.820 -11.536 1.00 89.69 832 ALA A N 1
ATOM 6193 C CA . ALA A 1 832 ? 5.840 -41.129 -10.277 1.00 89.69 832 ALA A CA 1
ATOM 6194 C C . ALA A 1 832 ? 4.343 -41.085 -9.926 1.00 89.69 832 ALA A C 1
ATOM 6196 O O . ALA A 1 832 ? 3.973 -41.360 -8.786 1.00 89.69 832 ALA A O 1
ATOM 6197 N N . ASP A 1 833 ? 3.473 -40.789 -10.895 1.00 91.38 833 ASP A N 1
ATOM 6198 C CA . ASP A 1 833 ? 2.023 -40.746 -10.688 1.00 91.38 833 ASP A CA 1
ATOM 6199 C C . ASP A 1 833 ? 1.458 -42.130 -10.334 1.00 91.38 833 ASP A C 1
ATOM 6201 O O . ASP A 1 833 ? 0.717 -42.265 -9.361 1.00 91.38 833 ASP A O 1
ATOM 6205 N N . GLN A 1 834 ? 1.868 -43.185 -11.046 1.00 89.94 834 GLN A N 1
ATOM 6206 C CA . GLN A 1 834 ? 1.466 -44.566 -10.740 1.00 89.94 834 GLN A CA 1
ATOM 6207 C C . GLN A 1 834 ? 1.924 -45.036 -9.351 1.00 89.94 834 GLN A C 1
ATOM 6209 O O . GLN A 1 834 ? 1.276 -45.889 -8.743 1.00 89.94 834 GLN A O 1
ATOM 6214 N N . GLY A 1 835 ? 3.031 -44.491 -8.840 1.00 83.81 835 GLY A N 1
ATOM 6215 C CA . GLY A 1 835 ? 3.577 -44.830 -7.527 1.00 83.81 835 GLY A CA 1
ATOM 6216 C C . GLY A 1 835 ? 2.776 -44.286 -6.336 1.00 83.81 835 GLY A C 1
ATOM 6217 O O . GLY A 1 835 ? 3.046 -44.680 -5.199 1.00 83.81 835 GLY A O 1
ATOM 6218 N N . ARG A 1 836 ? 1.797 -43.398 -6.560 1.00 83.94 836 ARG A N 1
ATOM 6219 C CA . ARG A 1 836 ? 1.039 -42.726 -5.492 1.00 83.94 836 ARG A CA 1
ATOM 6220 C C . ARG A 1 836 ? -0.255 -43.467 -5.133 1.00 83.94 836 ARG A C 1
ATOM 6222 O O . ARG A 1 836 ? -0.952 -43.969 -6.017 1.00 83.94 836 ARG A O 1
ATOM 6229 N N . PRO A 1 837 ? -0.659 -43.496 -3.848 1.00 74.31 837 PRO A N 1
ATOM 6230 C CA . PRO A 1 837 ? -1.966 -44.020 -3.456 1.00 74.31 837 PRO A CA 1
ATOM 6231 C C . PRO A 1 837 ? -3.106 -43.234 -4.126 1.00 74.31 837 PRO A C 1
ATOM 6233 O O . PRO A 1 837 ? -3.314 -42.062 -3.826 1.00 74.31 837 PRO A O 1
ATOM 6236 N N . GLY A 1 838 ? -3.852 -43.885 -5.025 1.00 75.44 838 GLY A N 1
ATOM 6237 C CA . GLY A 1 838 ? -4.910 -43.238 -5.814 1.00 75.44 838 GLY A CA 1
ATOM 6238 C C . GLY A 1 838 ? -4.417 -42.457 -7.041 1.00 75.44 838 GLY A C 1
ATOM 6239 O O . GLY A 1 838 ? -5.204 -41.711 -7.619 1.00 75.44 838 GLY A O 1
ATOM 6240 N N . GLY A 1 839 ? -3.146 -42.614 -7.427 1.00 77.12 839 GLY A N 1
ATOM 6241 C CA . GLY A 1 839 ? -2.584 -42.061 -8.661 1.00 77.12 839 GLY A CA 1
ATOM 6242 C C . GLY A 1 839 ? -2.998 -42.832 -9.921 1.00 77.12 839 GLY A C 1
ATOM 6243 O O . GLY A 1 839 ? -3.721 -43.829 -9.854 1.00 77.12 839 GLY A O 1
ATOM 6244 N N . GLY A 1 840 ? -2.559 -42.356 -11.089 1.00 82.75 840 GLY A N 1
ATOM 6245 C CA . GLY A 1 840 ? -2.855 -42.947 -12.403 1.00 82.75 840 GLY A CA 1
ATOM 6246 C C . GLY A 1 840 ? -3.764 -42.094 -13.296 1.00 82.75 840 GLY A C 1
ATOM 6247 O O . GLY A 1 840 ? -3.901 -42.384 -14.485 1.00 82.75 840 GLY A O 1
ATOM 6248 N N . ALA A 1 841 ? -4.367 -41.030 -12.758 1.00 84.25 841 ALA A N 1
ATOM 6249 C CA . ALA A 1 841 ? -5.185 -40.097 -13.534 1.00 84.25 841 ALA A CA 1
ATOM 6250 C C . ALA A 1 841 ? -4.332 -39.265 -14.505 1.00 84.25 841 ALA A C 1
ATOM 6252 O O . ALA A 1 841 ? -4.678 -39.153 -15.681 1.00 84.25 841 ALA A O 1
ATOM 6253 N N . LEU A 1 842 ? -3.179 -38.762 -14.045 1.00 85.31 842 LEU A N 1
ATOM 6254 C CA . LEU A 1 842 ? -2.246 -38.029 -14.900 1.00 85.31 842 LEU A CA 1
ATOM 6255 C C . LEU A 1 842 ? -1.614 -38.970 -15.933 1.00 85.31 842 LEU A C 1
ATOM 6257 O O . LEU A 1 842 ? -1.513 -38.632 -17.106 1.00 85.31 842 LEU A O 1
ATOM 6261 N N . THR A 1 843 ? -1.290 -40.197 -15.528 1.00 87.56 843 THR A N 1
ATOM 6262 C CA . THR A 1 843 ? -0.833 -41.255 -16.437 1.00 87.56 843 THR A CA 1
ATOM 6263 C C . THR A 1 843 ? -1.828 -41.524 -17.563 1.00 87.56 843 THR A C 1
ATOM 6265 O O . THR A 1 843 ? -1.431 -41.675 -18.718 1.00 87.56 843 THR A O 1
ATOM 6268 N N . HIS A 1 844 ? -3.123 -41.597 -17.245 1.00 85.44 844 HIS A N 1
ATOM 6269 C CA . HIS A 1 844 ? -4.167 -41.801 -18.243 1.00 85.44 844 HIS A CA 1
ATOM 6270 C C . HIS A 1 844 ? -4.281 -40.606 -19.198 1.00 85.44 844 HIS A C 1
ATOM 6272 O O . HIS A 1 844 ? -4.382 -40.811 -20.409 1.00 85.44 844 HIS A O 1
ATOM 6278 N N . SER A 1 845 ? -4.202 -39.378 -18.674 1.00 83.94 845 SER A N 1
ATOM 6279 C CA . SER A 1 845 ? -4.201 -38.157 -19.487 1.00 83.94 845 SER A CA 1
ATOM 6280 C C . SER A 1 845 ? -3.004 -38.113 -20.443 1.00 83.94 845 SER A C 1
ATOM 6282 O O . SER A 1 845 ? -3.188 -38.011 -21.657 1.00 83.94 845 SER A O 1
ATOM 6284 N N . ILE A 1 846 ? -1.784 -38.344 -19.937 1.00 83.62 846 ILE A N 1
ATOM 6285 C CA . ILE A 1 846 ? -0.562 -38.418 -20.753 1.00 83.62 846 ILE A CA 1
ATOM 6286 C C . ILE A 1 846 ? -0.693 -39.532 -21.802 1.00 83.62 846 ILE A C 1
ATOM 6288 O O . ILE A 1 846 ? -0.454 -39.306 -22.984 1.00 83.62 846 ILE A O 1
ATOM 6292 N N . ALA A 1 847 ? -1.138 -40.733 -21.433 1.00 80.56 847 ALA A N 1
ATOM 6293 C CA . ALA A 1 847 ? -1.310 -41.817 -22.402 1.00 80.56 847 ALA A CA 1
ATOM 6294 C C . ALA A 1 847 ? -2.330 -41.482 -23.506 1.00 80.56 847 ALA A C 1
ATOM 6296 O O . ALA A 1 847 ? -2.146 -41.905 -24.646 1.00 80.56 847 ALA A O 1
ATOM 6297 N N . THR A 1 848 ? -3.377 -40.721 -23.182 1.00 80.94 848 THR A N 1
ATOM 6298 C CA . THR A 1 848 ? -4.438 -40.349 -24.127 1.00 80.94 848 THR A CA 1
ATOM 6299 C C . THR A 1 848 ? -4.008 -39.210 -25.044 1.00 80.94 848 THR A C 1
ATOM 6301 O O . THR A 1 848 ? -4.289 -39.256 -26.236 1.00 80.94 848 THR A O 1
ATOM 6304 N N . GLN A 1 849 ? -3.316 -38.205 -24.508 1.00 79.12 849 GLN A N 1
ATOM 6305 C CA . GLN A 1 849 ? -3.014 -36.972 -25.233 1.00 79.12 849 GLN A CA 1
ATOM 6306 C C . GLN A 1 849 ? -1.603 -36.958 -25.816 1.00 79.12 849 GLN A C 1
ATOM 6308 O O . GLN A 1 849 ? -1.426 -36.677 -27.002 1.00 79.12 849 GLN A O 1
ATOM 6313 N N . TRP A 1 850 ? -0.608 -37.333 -25.009 1.00 75.06 850 TRP A N 1
ATOM 6314 C CA . TRP A 1 850 ? 0.811 -37.296 -25.364 1.00 75.06 850 TRP A CA 1
ATOM 6315 C C . TRP A 1 850 ? 1.220 -38.430 -26.303 1.00 75.06 850 TRP A C 1
ATOM 6317 O O . TRP A 1 850 ? 1.903 -38.209 -27.291 1.00 75.06 850 TRP A O 1
ATOM 6327 N N . ARG A 1 851 ? 0.795 -39.672 -26.038 1.00 69.25 851 ARG A N 1
ATOM 6328 C CA . ARG A 1 851 ? 1.150 -40.802 -26.925 1.00 69.25 851 ARG A CA 1
ATOM 6329 C C . ARG A 1 851 ? 0.345 -40.822 -28.216 1.00 69.25 851 ARG A C 1
ATOM 6331 O O . ARG A 1 851 ? 0.780 -41.439 -29.183 1.00 69.25 851 ARG A O 1
ATOM 6338 N N . ALA A 1 852 ? -0.820 -40.181 -28.214 1.00 70.69 852 ALA A N 1
ATOM 6339 C CA . ALA A 1 852 ? -1.616 -40.021 -29.415 1.00 70.69 852 ALA A CA 1
ATOM 6340 C C . ALA A 1 852 ? -1.116 -38.867 -30.287 1.00 70.69 852 ALA A C 1
ATOM 6342 O O . ALA A 1 852 ? -1.485 -38.826 -31.457 1.00 70.69 852 ALA A O 1
ATOM 6343 N N . SER A 1 853 ? -0.357 -37.898 -29.759 1.00 71.88 853 SER A N 1
ATOM 6344 C CA . SER A 1 853 ? 0.204 -36.832 -30.591 1.00 71.88 853 SER A CA 1
ATOM 6345 C C . SER A 1 853 ? 1.324 -37.390 -31.476 1.00 71.88 853 SER A C 1
ATOM 6347 O O . SER A 1 853 ? 2.161 -38.178 -31.037 1.00 71.88 853 SER A O 1
ATOM 6349 N N . ASP A 1 854 ? 1.351 -36.981 -32.744 1.00 77.06 854 ASP A N 1
ATOM 6350 C CA . ASP A 1 854 ? 2.429 -37.331 -33.679 1.00 77.06 854 ASP A CA 1
ATOM 6351 C C . ASP A 1 854 ? 3.640 -36.399 -33.496 1.00 77.06 854 ASP A C 1
ATOM 6353 O O . ASP A 1 854 ? 4.370 -36.101 -34.428 1.00 77.06 854 ASP A O 1
ATOM 6357 N N . TYR A 1 855 ? 3.880 -35.892 -32.281 1.00 81.38 855 TYR A N 1
ATOM 6358 C CA . TYR A 1 855 ? 4.889 -34.852 -32.061 1.00 81.38 855 TYR A CA 1
ATOM 6359 C C . TYR A 1 855 ? 6.315 -35.328 -32.381 1.00 81.38 855 TYR A C 1
ATOM 6361 O O . TYR A 1 855 ? 7.205 -34.513 -32.581 1.00 81.38 855 TYR A O 1
ATOM 6369 N N . ARG A 1 856 ? 6.565 -36.643 -32.451 1.00 87.06 856 ARG A N 1
ATOM 6370 C CA . ARG A 1 856 ? 7.876 -37.170 -32.859 1.00 87.06 856 ARG A CA 1
ATOM 6371 C C . ARG A 1 856 ? 8.172 -36.925 -34.341 1.00 87.06 856 ARG A C 1
ATOM 6373 O O . ARG A 1 856 ? 9.347 -36.906 -34.704 1.00 87.06 856 ARG A O 1
ATOM 6380 N N . SER A 1 857 ? 7.156 -36.716 -35.184 1.00 86.81 857 SER A N 1
ATOM 6381 C CA . SER A 1 857 ? 7.354 -36.427 -36.609 1.00 86.81 857 SER A CA 1
ATOM 6382 C C . SER A 1 857 ? 7.906 -35.027 -36.876 1.00 86.81 857 SER A C 1
ATOM 6384 O O . SER A 1 857 ? 8.427 -34.787 -37.961 1.00 86.81 857 SER A O 1
ATOM 6386 N N . ILE A 1 858 ? 7.902 -34.137 -35.875 1.00 89.94 858 ILE A N 1
ATOM 6387 C CA . ILE A 1 858 ? 8.495 -32.798 -35.997 1.00 89.94 858 ILE A CA 1
ATOM 6388 C C . ILE A 1 858 ? 10.030 -32.808 -35.886 1.00 89.94 858 ILE A C 1
ATOM 6390 O O . ILE A 1 858 ? 10.673 -31.769 -36.018 1.00 89.94 858 ILE A O 1
ATOM 6394 N N . GLY A 1 859 ? 10.641 -33.969 -35.628 1.00 92.38 859 GLY A N 1
ATOM 6395 C CA . GLY A 1 859 ? 12.092 -34.121 -35.578 1.00 92.38 859 GLY A CA 1
ATOM 6396 C C . GLY A 1 859 ? 12.757 -33.736 -36.900 1.00 92.38 859 GLY A C 1
ATOM 6397 O O . GLY A 1 859 ? 12.407 -34.246 -37.959 1.00 92.38 859 GLY A O 1
ATOM 6398 N N . GLY A 1 860 ? 13.750 -32.853 -36.829 1.00 91.38 860 GLY A N 1
ATOM 6399 C CA . GLY A 1 860 ? 14.460 -32.306 -37.984 1.00 91.38 860 GLY A CA 1
ATOM 6400 C C . GLY A 1 860 ? 13.797 -31.081 -38.620 1.00 91.38 860 GLY A C 1
ATOM 6401 O O . GLY A 1 860 ? 14.383 -30.516 -39.541 1.00 91.38 860 GLY A O 1
ATOM 6402 N N . LEU A 1 861 ? 12.626 -30.651 -38.138 1.00 94.31 861 LEU A N 1
ATOM 6403 C CA . LEU A 1 861 ? 11.969 -29.429 -38.604 1.00 94.31 861 LEU A CA 1
ATOM 6404 C C . LEU A 1 861 ? 12.569 -28.174 -37.953 1.00 94.31 861 LEU A C 1
ATOM 6406 O O . LEU A 1 861 ? 13.149 -28.240 -36.863 1.00 94.31 861 LEU A O 1
ATOM 6410 N N . SER A 1 862 ? 12.415 -27.032 -38.630 1.00 92.56 862 SER A N 1
ATOM 6411 C CA . SER A 1 862 ? 12.631 -25.707 -38.037 1.00 92.56 862 SER A CA 1
ATOM 6412 C C . SER A 1 862 ? 11.603 -25.438 -36.930 1.00 92.56 862 SER A C 1
ATOM 6414 O O . SER A 1 862 ? 10.592 -26.139 -36.837 1.00 92.56 862 SER A O 1
ATOM 6416 N N . ALA A 1 863 ? 11.846 -24.438 -36.081 1.00 86.75 863 ALA A N 1
ATOM 6417 C CA . ALA A 1 863 ? 10.901 -24.052 -35.034 1.00 86.75 863 ALA A CA 1
ATOM 6418 C C . ALA A 1 863 ? 9.506 -23.696 -35.597 1.00 86.75 863 ALA A C 1
ATOM 6420 O O . ALA A 1 863 ? 8.493 -24.176 -35.081 1.00 86.75 863 ALA A O 1
ATOM 6421 N N . ASP A 1 864 ? 9.466 -22.946 -36.702 1.00 85.12 864 ASP A N 1
ATOM 6422 C CA . ASP A 1 864 ? 8.231 -22.548 -37.386 1.00 85.12 864 ASP A CA 1
ATOM 6423 C C . ASP A 1 864 ? 7.503 -23.742 -38.018 1.00 85.12 864 ASP A C 1
ATOM 6425 O O . ASP A 1 864 ? 6.300 -23.925 -37.811 1.00 85.12 864 ASP A O 1
ATOM 6429 N N . ASP A 1 865 ? 8.228 -24.599 -38.744 1.00 91.00 865 ASP A N 1
ATOM 6430 C CA . ASP A 1 865 ? 7.645 -25.785 -39.386 1.00 91.00 865 ASP A CA 1
ATOM 6431 C C . ASP A 1 865 ? 7.129 -26.787 -38.345 1.00 91.00 865 ASP A C 1
ATOM 6433 O O . ASP A 1 865 ? 6.086 -27.415 -38.536 1.00 91.00 865 ASP A O 1
ATOM 6437 N N . ALA A 1 866 ? 7.836 -26.921 -37.219 1.00 89.75 866 ALA A N 1
ATOM 6438 C CA . ALA A 1 866 ? 7.399 -27.742 -36.101 1.00 89.75 866 ALA A CA 1
ATOM 6439 C C . ALA A 1 866 ? 6.109 -27.195 -35.476 1.00 89.75 866 ALA A C 1
ATOM 6441 O O . ALA A 1 866 ? 5.192 -27.974 -35.213 1.00 89.75 866 ALA A O 1
ATOM 6442 N N . MET A 1 867 ? 5.997 -25.876 -35.279 1.00 86.88 867 MET A N 1
ATOM 6443 C CA . MET A 1 867 ? 4.778 -25.254 -34.754 1.00 86.88 867 MET A CA 1
ATOM 6444 C C . MET A 1 867 ? 3.592 -25.447 -35.708 1.00 86.88 867 MET A C 1
ATOM 6446 O O . MET A 1 867 ? 2.514 -25.860 -35.280 1.00 86.88 867 MET A O 1
ATOM 6450 N N . ALA A 1 868 ? 3.804 -25.254 -37.013 1.00 88.38 868 ALA A N 1
ATOM 6451 C CA . ALA A 1 868 ? 2.781 -25.480 -38.032 1.00 88.38 868 ALA A CA 1
ATOM 6452 C C . ALA A 1 868 ? 2.323 -26.951 -38.091 1.00 88.38 868 ALA A C 1
ATOM 6454 O O . ALA A 1 868 ? 1.126 -27.233 -38.210 1.00 88.38 868 ALA A O 1
ATOM 6455 N N . ALA A 1 869 ? 3.255 -27.902 -37.969 1.00 89.12 869 ALA A N 1
ATOM 6456 C CA . ALA A 1 869 ? 2.939 -29.327 -37.898 1.00 89.12 869 ALA A CA 1
ATOM 6457 C C . ALA A 1 869 ? 2.132 -29.673 -36.632 1.00 89.12 869 ALA A C 1
ATOM 6459 O O . ALA A 1 869 ? 1.156 -30.427 -36.700 1.00 89.12 869 ALA A O 1
ATOM 6460 N N . MET A 1 870 ? 2.487 -29.083 -35.487 1.00 87.75 870 MET A N 1
ATOM 6461 C CA . MET A 1 870 ? 1.750 -29.255 -34.233 1.00 87.75 870 MET A CA 1
ATOM 6462 C C . MET A 1 870 ? 0.333 -28.678 -34.324 1.00 87.75 870 MET A C 1
ATOM 6464 O O . MET A 1 870 ? -0.615 -29.357 -33.922 1.00 87.75 870 MET A O 1
ATOM 6468 N N . ASP A 1 871 ? 0.160 -27.494 -34.917 1.00 87.88 871 ASP A N 1
ATOM 6469 C CA . ASP A 1 871 ? -1.151 -26.884 -35.179 1.00 87.88 871 ASP A CA 1
ATOM 6470 C C . ASP A 1 871 ? -2.035 -27.769 -36.062 1.00 87.88 871 ASP A C 1
ATOM 6472 O O . ASP A 1 871 ? -3.217 -27.972 -35.770 1.00 87.88 871 ASP A O 1
ATOM 6476 N N . ALA A 1 872 ? -1.462 -28.356 -37.115 1.00 86.50 872 ALA A N 1
ATOM 6477 C CA . ALA A 1 872 ? -2.174 -29.301 -37.965 1.00 86.50 872 ALA A CA 1
ATOM 6478 C C . ALA A 1 872 ? -2.603 -30.561 -37.192 1.00 86.50 872 ALA A C 1
ATOM 6480 O O . ALA A 1 872 ? -3.708 -31.059 -37.402 1.00 86.50 872 ALA A O 1
ATOM 6481 N N . SER A 1 873 ? -1.769 -31.047 -36.265 1.00 83.38 873 SER A N 1
ATOM 6482 C CA . SER A 1 873 ? -2.023 -32.281 -35.504 1.00 83.38 873 SER A CA 1
ATOM 6483 C C . SER A 1 873 ? -3.187 -32.187 -34.508 1.00 83.38 873 SER A C 1
ATOM 6485 O O . SER A 1 873 ? -3.804 -33.205 -34.177 1.00 83.38 873 SER A O 1
ATOM 6487 N N . VAL A 1 874 ? -3.503 -30.979 -34.028 1.00 80.81 874 VAL A N 1
ATOM 6488 C CA . VAL A 1 874 ? -4.606 -30.744 -33.079 1.00 80.81 874 VAL A CA 1
ATOM 6489 C C . VAL A 1 874 ? -5.901 -30.313 -33.761 1.00 80.81 874 VAL A C 1
ATOM 6491 O O . VAL A 1 874 ? -6.946 -30.300 -33.117 1.00 80.81 874 VAL A O 1
ATOM 6494 N N . LYS A 1 875 ? -5.860 -29.990 -35.060 1.00 75.88 875 LYS A N 1
ATOM 6495 C CA . LYS A 1 875 ? -7.006 -29.464 -35.813 1.00 75.88 875 LYS A CA 1
ATOM 6496 C C . LYS A 1 875 ? -8.229 -30.385 -35.800 1.00 75.88 875 LYS A C 1
ATOM 6498 O O . LYS A 1 875 ? -9.342 -29.884 -35.790 1.00 75.88 875 LYS A O 1
ATOM 6503 N N . ASP A 1 876 ? -8.023 -31.701 -35.782 1.00 66.12 876 ASP A N 1
ATOM 6504 C CA . ASP A 1 876 ? -9.110 -32.692 -35.729 1.00 66.12 876 ASP A CA 1
ATOM 6505 C C . ASP A 1 876 ? -9.567 -33.014 -34.286 1.00 66.12 876 ASP A C 1
ATOM 6507 O O . ASP A 1 876 ? -10.495 -33.799 -34.090 1.00 66.12 876 ASP A O 1
ATOM 6511 N N . ARG A 1 877 ? -8.886 -32.462 -33.267 1.00 67.94 877 ARG A N 1
ATOM 6512 C CA . ARG A 1 877 ? -9.159 -32.683 -31.830 1.00 67.94 877 ARG A CA 1
ATOM 6513 C C . ARG A 1 877 ? -9.826 -31.490 -31.146 1.00 67.94 877 ARG A C 1
ATOM 6515 O O . ARG A 1 877 ? -10.462 -31.687 -30.111 1.00 67.94 877 ARG A O 1
ATOM 6522 N N . LEU A 1 878 ? -9.608 -30.292 -31.686 1.00 56.91 878 LEU A N 1
ATOM 6523 C CA . LEU A 1 878 ? -10.328 -29.053 -31.381 1.00 56.91 878 LEU A CA 1
ATOM 6524 C C . LEU A 1 878 ? -11.675 -29.047 -32.107 1.00 56.91 878 LEU A C 1
ATOM 6526 O O . LEU A 1 878 ? -12.661 -28.592 -31.486 1.00 56.91 878 LEU A O 1
#